Protein AF-0000000076769071 (afdb_homodimer)

Secondary structure (DSSP, 8-state):
-TTTTS-TT-SSSS---TT-EEES-TTTEEEEEES--S-TT---EEEEEE--SSPPTT-EEEEE-TTT-EEE-TT-EEEEEEEEEESS-EEEEEEEE-TTS-SEEEEEEEEES--SS-EEEEEEEEPSS-EEEEEEEEEE-S-EEEEEEEEEEEES--BTTTTB-HHHHHHHHHH--SEEEES-TTTTT-SSGGGS--GGGGSS-GGG---EEETTTTEEE---S-HHHHHHHHHHHT-EEEEEE--SB-SS-B--GGG-HHHHHHHHHHHHHHHS-TTSHHHHHHHHTT--SPP---EEEE-SS--STT-TTHHHHHHHHHHHHHHH-TTSEEEESS--SSS--SS--SEEEEEEEE-HHHHHHGGGTTTTS-SSSSEEEEEEEEE-STTT-TT--HHHHHHHHHHHHHHHHTTTTEEEEEES--EEETT--SSS--SEEE-SS-EEE-HHHHHHHTTTT-TTPEEE-EEEE-TTGGGEEEEEEEEEETTEEEEEEEEEE-SSS----EEEE---SS---GGG---------/-TTTTS-TT-SSSS---TT-EEES-TTTEEEEEES--S-TT---EEEEEE--SSPPTT-EEEEE-BTTBEEE-TT-EEEEEEEEEESS-EEEEEEEEETTS-SEEEEEEEEES--SS-EEEEEEEEPSS-EEEEEEEEEE-S-EEEEEEEEEEEES--BTTTTB-HHHHHHHHHH--SEEEES-TTTTT-SSGGGS--GGGGSS-GGG---EEETTTTEEE---S-HHHHHHHHHHHT-EEEEEE--SB-SS-B--GGG-HHHHHHHHHHHHHHHS-TTSHHHHHHHHTT--SPP---EEEE-SS--STT-TTHHHHHHHHHHHHHHH-TTSEEEESS--SSS--SS--SEEEEEEEE-HHHHHHGGGTTTTS-SSSSEEEEEEEEE-STTT-TT--HHHHHHHHHHHHHHHHTTTTEEEEEES--EEETT--SSS--SEEE-SS-EEE-HHHHHHHTTTT-TT-EEE-EEEE-TTGGGEEEEEEEEEETTEEEEEEEEEE-SSS----EEEE---SS---GGG---------

Radius of gyration: 34.16 Å; Cα contacts (8 Å, |Δi|>4): 2370; chains: 2; bounding box: 76×111×87 Å

Solvent-accessible surface area (backbone atoms only — not comparable to full-atom values): 57143 Å² total; per-residue (Å²): 86,54,66,34,46,53,49,76,26,33,93,56,64,64,40,50,59,75,71,44,42,72,41,69,49,81,77,37,37,50,59,41,38,37,82,68,37,91,31,92,55,34,35,32,18,39,36,39,34,38,61,25,80,80,46,57,89,84,30,34,39,36,35,34,41,37,72,84,15,34,53,41,46,52,78,40,45,30,41,36,36,32,33,35,27,21,87,50,65,44,58,38,34,42,31,35,19,32,73,84,63,73,53,77,28,26,65,49,76,46,71,46,73,81,24,76,51,80,36,82,44,79,48,73,35,58,24,73,42,64,34,56,36,16,24,44,34,45,24,30,54,63,61,47,48,40,37,41,32,48,43,43,60,44,64,67,83,26,44,95,66,71,75,41,61,45,71,63,50,50,56,48,54,66,38,49,46,68,55,40,74,29,85,37,63,59,57,27,22,11,43,42,54,62,33,28,57,54,59,78,52,26,45,77,60,72,72,52,26,51,39,49,51,33,62,70,79,68,45,72,40,63,39,78,79,19,54,60,52,49,50,50,46,16,54,75,60,67,18,39,36,29,44,38,43,55,57,55,45,24,77,71,41,64,47,55,62,93,60,38,63,47,56,45,51,49,53,51,45,54,48,30,29,39,56,29,51,46,81,37,81,40,6,31,54,35,26,72,74,72,43,51,67,58,50,76,71,46,36,37,29,59,32,56,81,44,66,47,89,90,35,78,49,38,67,61,35,47,52,54,43,50,53,53,45,45,70,76,38,69,80,46,39,42,27,36,39,44,64,45,68,87,45,79,64,97,61,90,50,54,24,21,28,38,76,47,66,31,42,33,71,57,35,34,65,43,23,56,67,60,76,77,38,74,91,68,78,55,31,35,26,34,65,29,38,40,47,48,38,94,87,56,16,69,79,48,32,63,63,26,22,44,15,50,49,26,26,48,41,27,42,54,76,36,45,92,42,41,72,45,73,38,72,47,48,52,73,32,43,71,90,59,72,87,62,62,36,32,26,30,41,30,59,46,75,52,70,51,67,24,41,49,34,57,49,49,47,77,50,41,62,54,77,90,34,44,78,34,61,62,49,81,64,54,99,55,53,89,36,47,39,66,42,33,34,37,34,75,60,87,94,43,77,45,80,47,75,48,77,36,73,70,48,94,67,90,75,87,78,59,77,49,78,46,87,68,91,64,86,83,77,66,92,78,66,82,85,86,84,91,82,80,135,86,55,65,33,44,53,48,75,25,33,94,55,64,62,38,50,57,75,71,43,43,73,40,70,48,82,77,37,36,50,61,41,40,35,81,67,37,92,31,92,55,34,35,32,18,39,35,38,35,39,61,23,82,79,46,59,88,83,30,34,39,36,34,34,41,37,72,84,14,34,54,41,47,52,77,42,46,31,40,35,36,31,33,36,28,21,89,50,64,45,58,38,35,42,31,33,18,33,73,85,63,73,54,76,28,25,65,48,75,46,71,47,72,82,24,75,52,79,38,83,45,78,48,75,35,59,24,72,41,66,34,57,37,15,24,44,34,45,25,31,54,62,61,47,49,41,36,41,34,47,42,41,59,43,64,67,81,25,43,97,66,72,75,40,61,46,72,62,50,49,57,48,54,65,37,50,46,67,52,39,73,30,87,38,63,60,58,27,22,11,43,43,55,62,34,27,56,53,59,78,52,26,46,77,62,72,71,52,27,51,39,49,50,35,62,69,78,68,47,71,39,62,38,78,79,20,54,60,53,51,51,48,47,16,56,75,59,68,19,41,34,30,44,38,43,54,57,54,45,26,78,71,42,64,48,54,63,92,59,38,63,48,54,45,52,50,51,52,45,54,48,31,30,40,56,29,51,46,82,38,83,40,6,30,52,35,27,72,74,71,42,52,66,58,49,75,70,48,37,36,29,59,32,55,82,45,65,49,88,92,36,77,49,40,67,59,35,46,52,55,42,50,54,53,44,43,70,76,39,68,82,47,39,43,29,36,38,42,65,44,69,88,44,80,65,95,62,90,51,54,24,20,30,38,76,49,65,31,42,33,71,57,36,35,66,45,24,56,66,62,76,78,38,73,89,67,78,55,30,36,26,35,64,30,37,39,48,48,38,93,86,58,15,69,78,48,32,62,64,28,22,42,15,50,48,27,26,50,40,28,42,55,76,35,44,92,40,41,73,45,73,37,73,48,47,52,73,32,44,72,90,58,71,87,62,61,36,32,26,30,40,29,59,44,76,52,70,50,67,26,43,48,33,58,47,49,47,77,50,42,62,54,79,90,34,45,77,34,61,63,48,81,65,54,99,55,53,90,36,46,40,65,42,32,36,37,35,73,58,86,94,41,77,45,81,48,76,46,78,36,75,70,47,94,66,89,76,85,75,60,77,50,76,48,88,68,91,64,85,82,76,67,90,77,65,83,85,86,84,89,82,82,136

InterPro domains:
  IPR010720 Alpha-L-arabinofuranosidase, C-terminal [PF06964] (384-516)
  IPR010720 Alpha-L-arabinofuranosidase, C-terminal [SM00813] (383-533)
  IPR017853 Glycoside hydrolase superfamily [SSF51445] (134-474)
  IPR051563 Glycosyl Hydrolase Family 51 [PTHR31776] (3-533)
  IPR055235 Alpha-L-arabinofuranosidase 1, catalytic domain [PF22848] (172-372)

Structure (mmCIF, N/CA/C/O backbone):
data_AF-0000000076769071-model_v1
#
loop_
_entity.id
_entity.type
_entity.pdbx_description
1 polymer 'non-reducing end alpha-L-arabinofuranosidase'
#
loop_
_atom_site.group_PDB
_atom_site.id
_atom_site.type_symbol
_atom_site.label_atom_id
_atom_site.label_alt_id
_atom_site.label_comp_id
_atom_site.label_asym_id
_atom_site.label_entity_id
_atom_site.label_seq_id
_atom_site.pdbx_PDB_ins_code
_atom_site.Cartn_x
_atom_site.Cartn_y
_atom_site.Cartn_z
_atom_site.occupancy
_atom_site.B_iso_or_equiv
_atom_site.auth_seq_id
_atom_site.auth_comp_id
_atom_site.auth_asym_id
_atom_site.auth_atom_id
_atom_site.pdbx_PDB_model_num
ATOM 1 N N . ILE A 1 1 ? 16.625 11.602 10.438 1 96.75 1 ILE A N 1
ATOM 2 C CA . ILE A 1 1 ? 16.906 10.297 9.852 1 96.75 1 ILE A CA 1
ATOM 3 C C . ILE A 1 1 ? 15.727 9.836 9.016 1 96.75 1 ILE A C 1
ATOM 5 O O . ILE A 1 1 ? 14.578 9.891 9.461 1 96.75 1 ILE A O 1
ATOM 9 N N . LYS A 1 2 ? 16.047 9.523 7.77 1 96.06 2 LYS A N 1
ATOM 10 C CA . LYS A 1 2 ? 15.016 8.93 6.926 1 96.06 2 LYS A CA 1
ATOM 11 C C . LYS A 1 2 ? 14.906 7.426 7.172 1 96.06 2 LYS A C 1
ATOM 13 O O . LYS A 1 2 ? 15.891 6.695 7.051 1 96.06 2 LYS A O 1
ATOM 18 N N . GLU A 1 3 ? 13.688 6.965 7.613 1 94.31 3 GLU A N 1
ATOM 19 C CA . GLU A 1 3 ? 13.414 5.555 7.863 1 94.31 3 GLU A CA 1
ATOM 20 C C . GLU A 1 3 ? 14.117 5.07 9.125 1 94.31 3 GLU A C 1
ATOM 22 O O . GLU A 1 3 ? 14.859 4.086 9.086 1 94.31 3 GLU A O 1
ATOM 27 N N . TYR A 1 4 ? 13.734 5.695 10.188 1 95.62 4 TYR A N 1
ATOM 28 C CA . TYR A 1 4 ? 14.438 5.457 11.445 1 95.62 4 TYR A CA 1
ATOM 29 C C . TYR A 1 4 ? 14.07 4.094 12.023 1 95.62 4 TYR A C 1
ATOM 31 O O . TYR A 1 4 ? 14.773 3.572 12.891 1 95.62 4 TYR A O 1
ATOM 39 N N . SER A 1 5 ? 12.961 3.471 11.617 1 96.12 5 SER A N 1
ATOM 40 C CA . SER A 1 5 ? 12.453 2.256 12.25 1 96.12 5 SER A CA 1
ATOM 41 C C . SER A 1 5 ? 12.617 1.048 11.328 1 96.12 5 SER A C 1
ATOM 43 O O . SER A 1 5 ? 12.273 -0.075 11.711 1 96.12 5 SER A O 1
ATOM 45 N N . PHE A 1 6 ? 13.031 1.209 10.078 1 96.94 6 PHE A N 1
ATOM 46 C CA . PHE A 1 6 ? 13.305 0.168 9.094 1 96.94 6 PHE A CA 1
ATOM 47 C C . PHE A 1 6 ? 12.016 -0.482 8.617 1 96.94 6 PHE A C 1
ATOM 49 O O . PHE A 1 6 ? 12.023 -1.616 8.133 1 96.94 6 PHE A O 1
ATOM 56 N N . GLU A 1 7 ? 10.883 0.251 8.766 1 96.31 7 GLU A N 1
ATOM 57 C CA . GLU A 1 7 ? 9.57 -0.301 8.43 1 96.31 7 GLU A CA 1
ATOM 58 C C . GLU A 1 7 ? 9.203 -0.006 6.98 1 96.31 7 GLU A C 1
ATOM 60 O O . GLU A 1 7 ? 8.281 -0.612 6.434 1 96.31 7 GLU A O 1
ATOM 65 N N . ALA A 1 8 ? 9.883 0.838 6.254 1 95.5 8 ALA A N 1
ATOM 66 C CA . ALA A 1 8 ? 9.484 1.334 4.941 1 95.5 8 ALA A CA 1
ATOM 67 C C . ALA A 1 8 ? 9.484 0.21 3.908 1 95.5 8 ALA A C 1
ATOM 69 O O . ALA A 1 8 ? 8.68 0.217 2.975 1 95.5 8 ALA A O 1
ATOM 70 N N . GLY A 1 9 ? 10.383 -0.725 4.117 1 95.38 9 GLY A N 1
ATOM 71 C CA . GLY A 1 9 ? 10.469 -1.838 3.186 1 95.38 9 GLY A CA 1
ATOM 72 C C . GLY A 1 9 ? 9.32 -2.826 3.33 1 95.38 9 GLY A C 1
ATOM 73 O O . GLY A 1 9 ? 9.188 -3.748 2.523 1 95.38 9 GLY A O 1
ATOM 74 N N . GLY A 1 10 ? 8.492 -2.65 4.375 1 92 10 GLY A N 1
ATOM 75 C CA . GLY A 1 10 ? 7.371 -3.549 4.605 1 92 10 GLY A CA 1
ATOM 76 C C . GLY A 1 10 ? 7.617 -4.535 5.73 1 92 10 GLY A C 1
ATOM 77 O O . GLY A 1 10 ? 8.727 -4.602 6.273 1 92 10 GLY A O 1
ATOM 78 N N . PRO A 1 11 ? 6.574 -5.266 5.992 1 89.44 11 PRO A N 1
ATOM 79 C CA . PRO A 1 11 ? 6.664 -6.156 7.152 1 89.44 11 PRO A CA 1
ATOM 80 C C . PRO A 1 11 ? 7.379 -7.465 6.836 1 89.44 11 PRO A C 1
ATOM 82 O O . PRO A 1 11 ? 7.703 -8.234 7.746 1 89.44 11 PRO A O 1
ATOM 85 N N . TYR A 1 12 ? 7.664 -7.719 5.605 1 92.19 12 TYR A N 1
ATOM 86 C CA . TYR A 1 12 ? 8.305 -8.969 5.211 1 92.19 12 TYR A CA 1
ATOM 87 C C . TYR A 1 12 ? 9.82 -8.805 5.133 1 92.19 12 TYR A C 1
ATOM 89 O O . TYR A 1 12 ? 10.312 -7.812 4.594 1 92.19 12 TYR A O 1
ATOM 97 N N . THR A 1 13 ? 10.539 -9.727 5.762 1 95.88 13 THR A N 1
ATOM 98 C CA . THR A 1 13 ? 11.992 -9.656 5.789 1 95.88 13 THR A CA 1
ATOM 99 C C . THR A 1 13 ? 12.609 -10.852 5.066 1 95.88 13 THR A C 1
ATOM 101 O O . THR A 1 13 ? 12.047 -11.945 5.082 1 95.88 13 THR A O 1
ATOM 104 N N . PRO A 1 14 ? 13.672 -10.695 4.355 1 97.38 14 PRO A N 1
ATOM 105 C CA . PRO A 1 14 ? 14.406 -9.43 4.227 1 97.38 14 PRO A CA 1
ATOM 106 C C . PRO A 1 14 ? 13.656 -8.391 3.396 1 97.38 14 PRO A C 1
ATOM 108 O O . PRO A 1 14 ? 12.867 -8.75 2.518 1 97.38 14 PRO A O 1
ATOM 111 N N . SER A 1 15 ? 13.906 -7.156 3.703 1 97.44 15 SER A N 1
ATOM 112 C CA . SER A 1 15 ? 13.273 -6.055 2.986 1 97.44 15 SER A CA 1
ATOM 113 C C . SER A 1 15 ? 14.297 -5.02 2.539 1 97.44 15 SER A C 1
ATOM 115 O O . SER A 1 15 ? 15.469 -5.094 2.926 1 97.44 15 SER A O 1
ATOM 117 N N . ASN A 1 16 ? 13.859 -4.211 1.641 1 97.31 16 ASN A N 1
ATOM 118 C CA . ASN A 1 16 ? 14.703 -3.115 1.178 1 97.31 16 ASN A CA 1
ATOM 119 C C . ASN A 1 16 ? 15.086 -2.18 2.32 1 97.31 16 ASN A C 1
ATOM 121 O O . ASN A 1 16 ? 14.242 -1.829 3.148 1 97.31 16 ASN A O 1
ATOM 125 N N . ILE A 1 17 ? 16.344 -1.796 2.387 1 97.62 17 ILE A N 1
ATOM 126 C CA . ILE A 1 17 ? 16.812 -0.988 3.512 1 97.62 17 ILE A CA 1
ATOM 127 C C . ILE A 1 17 ? 17.016 0.457 3.061 1 97.62 17 ILE A C 1
ATOM 129 O O . ILE A 1 17 ? 17.375 1.321 3.865 1 97.62 17 ILE A O 1
ATOM 133 N N . ASP A 1 18 ? 16.688 0.726 1.813 1 96 18 ASP A N 1
ATOM 134 C CA . ASP A 1 18 ? 16.781 2.098 1.322 1 96 18 ASP A CA 1
ATOM 135 C C . ASP A 1 18 ? 16.047 3.062 2.244 1 96 18 ASP A C 1
ATOM 137 O O . ASP A 1 18 ? 14.938 2.762 2.711 1 96 18 ASP A O 1
ATOM 141 N N . PRO A 1 19 ? 16.734 4.219 2.529 1 96.44 19 PRO A N 1
ATOM 142 C CA . PRO A 1 19 ? 17.953 4.797 1.962 1 96.44 19 PRO A CA 1
ATOM 143 C C . PRO A 1 19 ? 19.203 4.375 2.719 1 96.44 19 PRO A C 1
ATOM 145 O O . PRO A 1 19 ? 20.297 4.852 2.412 1 96.44 19 PRO A O 1
ATOM 148 N N . TRP A 1 20 ? 19.047 3.555 3.799 1 98.19 20 TRP A N 1
ATOM 149 C CA . TRP A 1 20 ? 20.25 3.01 4.418 1 98.19 20 TRP A CA 1
ATOM 150 C C . TRP A 1 20 ? 21.109 2.283 3.387 1 98.19 20 TRP A C 1
ATOM 152 O O . TRP A 1 20 ? 20.578 1.644 2.471 1 98.19 20 TRP A O 1
ATOM 162 N N . SER A 1 21 ? 22.391 2.412 3.557 1 97.94 21 SER A N 1
ATOM 163 C CA . SER A 1 21 ? 23.359 1.761 2.676 1 97.94 21 SER A CA 1
ATOM 164 C C . SER A 1 21 ? 24.469 1.079 3.477 1 97.94 21 SER A C 1
ATOM 166 O O . SER A 1 21 ? 24.688 1.403 4.645 1 97.94 21 SER A O 1
ATOM 168 N N . ILE A 1 22 ? 25.125 0.194 2.85 1 98.5 22 ILE A N 1
ATOM 169 C CA . ILE A 1 22 ? 26.109 -0.628 3.529 1 98.5 22 ILE A CA 1
ATOM 170 C C . ILE A 1 22 ? 27.5 -0.028 3.328 1 98.5 22 ILE A C 1
ATOM 172 O O . ILE A 1 22 ? 27.844 0.409 2.227 1 98.5 22 ILE A O 1
ATOM 176 N N . ILE A 1 23 ? 28.188 0.095 4.371 1 97.94 23 ILE A N 1
ATOM 177 C CA . ILE A 1 23 ? 29.625 0.356 4.344 1 97.94 23 ILE A CA 1
ATOM 178 C C . ILE A 1 23 ? 30.391 -0.959 4.465 1 97.94 23 ILE A C 1
ATOM 180 O O . ILE A 1 23 ? 30.391 -1.587 5.527 1 97.94 23 ILE A O 1
ATOM 184 N N . GLY A 1 24 ? 31.031 -1.358 3.461 1 97.44 24 GLY A N 1
ATOM 185 C CA . GLY A 1 24 ? 31.703 -2.652 3.387 1 97.44 24 GLY A CA 1
ATOM 186 C C . GLY A 1 24 ? 31.203 -3.508 2.236 1 97.44 24 GLY A C 1
ATOM 187 O O . GLY A 1 24 ? 30.328 -3.086 1.472 1 97.44 24 GLY A O 1
ATOM 188 N N . ASP A 1 25 ? 31.812 -4.652 2.064 1 95.44 25 ASP A N 1
ATOM 189 C CA . ASP A 1 25 ? 31.406 -5.578 1.013 1 95.44 25 ASP A CA 1
ATOM 190 C C . ASP A 1 25 ? 30.906 -6.895 1.603 1 95.44 25 ASP A C 1
ATOM 192 O O . ASP A 1 25 ? 30.828 -7.043 2.824 1 95.44 25 ASP A O 1
ATOM 196 N N . GLU A 1 26 ? 30.609 -7.777 0.756 1 93.81 26 GLU A N 1
ATOM 197 C CA . GLU A 1 26 ? 29.953 -9.008 1.176 1 93.81 26 GLU A CA 1
ATOM 198 C C . GLU A 1 26 ? 30.891 -9.898 1.984 1 93.81 26 GLU A C 1
ATOM 200 O O . GLU A 1 26 ? 30.438 -10.781 2.715 1 93.81 26 GLU A O 1
ATOM 205 N N . SER A 1 27 ? 32.188 -9.719 1.859 1 95.38 27 SER A N 1
ATOM 206 C CA . SER A 1 27 ? 33.156 -10.516 2.611 1 95.38 27 SER A CA 1
ATOM 207 C C . SER A 1 27 ? 33.344 -9.961 4.016 1 95.38 27 SER A C 1
ATOM 209 O O . SER A 1 27 ? 33.875 -10.648 4.895 1 95.38 27 SER A O 1
ATOM 211 N N . SER A 1 28 ? 32.875 -8.742 4.254 1 97.94 28 SER A N 1
ATOM 212 C CA . SER A 1 28 ? 33.188 -8.086 5.52 1 97.94 28 SER A CA 1
ATOM 213 C C . SER A 1 28 ? 31.953 -7.922 6.387 1 97.94 28 SER A C 1
ATOM 215 O O . SER A 1 28 ? 32.062 -7.848 7.613 1 97.94 28 SER A O 1
ATOM 217 N N . ILE A 1 29 ? 30.781 -7.852 5.762 1 98.31 29 ILE A N 1
ATOM 218 C CA . ILE A 1 29 ? 29.594 -7.566 6.543 1 98.31 29 ILE A CA 1
ATOM 219 C C . ILE A 1 29 ? 28.359 -8.117 5.824 1 98.31 29 ILE A C 1
ATOM 221 O O . ILE A 1 29 ? 28.281 -8.078 4.594 1 98.31 29 ILE A O 1
ATOM 225 N N . TYR A 1 30 ? 27.438 -8.672 6.578 1 98.44 30 TYR A N 1
ATOM 226 C CA . TYR A 1 30 ? 26.125 -9.141 6.121 1 98.44 30 TYR A CA 1
ATOM 227 C C . TYR A 1 30 ? 25 -8.375 6.809 1 98.44 30 TYR A C 1
ATOM 229 O O . TYR A 1 30 ? 24.891 -8.414 8.039 1 98.44 30 TYR A O 1
ATOM 237 N N . VAL A 1 31 ? 24.234 -7.602 6.027 1 98.62 31 VAL A N 1
ATOM 238 C CA . VAL A 1 31 ? 23.188 -6.73 6.566 1 98.62 31 VAL A CA 1
ATOM 239 C C . VAL A 1 31 ? 21.828 -7.191 6.078 1 98.62 31 VAL A C 1
ATOM 241 O O . VAL A 1 31 ? 21.641 -7.43 4.883 1 98.62 31 VAL A O 1
ATOM 244 N N . LYS A 1 32 ? 20.859 -7.363 6.957 1 98.38 32 LYS A N 1
ATOM 245 C CA . LYS A 1 32 ? 19.5 -7.715 6.574 1 98.38 32 LYS A CA 1
ATOM 246 C C . LYS A 1 32 ? 18.484 -7.164 7.582 1 98.38 32 LYS A C 1
ATOM 248 O O . LYS A 1 32 ? 18.844 -6.793 8.695 1 98.38 32 LYS A O 1
ATOM 253 N N . THR A 1 33 ? 17.25 -7.012 7.203 1 98.38 33 THR A N 1
ATOM 254 C CA . THR A 1 33 ? 16.172 -6.746 8.141 1 98.38 33 THR A CA 1
ATOM 255 C C . THR A 1 33 ? 15.641 -8.047 8.742 1 98.38 33 THR A C 1
ATOM 257 O O . THR A 1 33 ? 15.734 -9.109 8.117 1 98.38 33 THR A O 1
ATOM 260 N N . GLU A 1 34 ? 15.164 -7.953 9.938 1 97.19 34 GLU A N 1
ATOM 261 C CA . GLU A 1 34 ? 14.531 -9.055 10.664 1 97.19 34 GLU A CA 1
ATOM 262 C C . GLU A 1 34 ? 13.375 -8.555 11.523 1 97.19 34 GLU A C 1
ATOM 264 O O . GLU A 1 34 ? 13.383 -7.41 11.977 1 97.19 34 GLU A O 1
ATOM 269 N N . ARG A 1 35 ? 12.383 -9.398 11.719 1 95.06 35 ARG A N 1
ATOM 270 C CA . ARG A 1 35 ? 11.328 -9.102 12.688 1 95.06 35 ARG A CA 1
ATOM 271 C C . ARG A 1 35 ? 11.805 -9.375 14.109 1 95.06 35 ARG A C 1
ATOM 273 O O . ARG A 1 35 ? 11.344 -10.336 14.742 1 95.06 35 ARG A O 1
ATOM 280 N N . ALA A 1 36 ? 12.602 -8.516 14.586 1 96.19 36 ALA A N 1
ATOM 281 C CA . ALA A 1 36 ? 13.273 -8.805 15.852 1 96.19 36 ALA A CA 1
ATOM 282 C C . ALA A 1 36 ? 13.164 -7.625 16.812 1 96.19 36 ALA A C 1
ATOM 284 O O . ALA A 1 36 ? 13.695 -7.672 17.922 1 96.19 36 ALA A O 1
ATOM 285 N N . SER A 1 37 ? 12.461 -6.594 16.391 1 96.5 37 SER A N 1
ATOM 286 C CA . SER A 1 37 ? 12.344 -5.414 17.25 1 96.5 37 SER A CA 1
ATOM 287 C C . SER A 1 37 ? 11.617 -5.746 18.547 1 96.5 37 SER A C 1
ATOM 289 O O . SER A 1 37 ? 10.828 -6.688 18.609 1 96.5 37 SER A O 1
ATOM 291 N N . CYS A 1 38 ? 11.875 -5.035 19.578 1 95.88 38 CYS A N 1
ATOM 292 C CA . CYS A 1 38 ? 11.188 -5.215 20.844 1 95.88 38 CYS A CA 1
ATOM 293 C C . CYS A 1 38 ? 9.875 -4.438 20.875 1 95.88 38 CYS A C 1
ATOM 295 O O . CYS A 1 38 ? 9.109 -4.527 21.828 1 95.88 38 CYS A O 1
ATOM 297 N N . PHE A 1 39 ? 9.602 -3.721 19.859 1 94.81 39 PHE A N 1
ATOM 298 C CA . PHE A 1 39 ? 8.375 -2.934 19.797 1 94.81 39 PHE A CA 1
ATOM 299 C C . PHE A 1 39 ? 7.305 -3.672 19 1 94.81 39 PHE A C 1
ATOM 301 O O . PHE A 1 39 ? 7.5 -3.977 17.812 1 94.81 39 PHE A O 1
ATOM 308 N N . SER A 1 40 ? 6.133 -3.891 19.469 1 89.19 40 SER A N 1
ATOM 309 C CA . SER A 1 40 ? 5.121 -4.785 18.922 1 89.19 40 SER A CA 1
ATOM 310 C C . SER A 1 40 ? 4.449 -4.168 17.703 1 89.19 40 SER A C 1
ATOM 312 O O . SER A 1 40 ? 3.865 -4.879 16.875 1 89.19 40 SER A O 1
ATOM 314 N N . ARG A 1 41 ? 4.523 -2.887 17.531 1 90.19 41 ARG A N 1
ATOM 315 C CA . ARG A 1 41 ? 3.865 -2.252 16.406 1 90.19 41 ARG A CA 1
ATOM 316 C C . ARG A 1 41 ? 4.879 -1.857 15.328 1 90.19 41 ARG A C 1
ATOM 318 O O . ARG A 1 41 ? 4.516 -1.278 14.305 1 90.19 41 ARG A O 1
ATOM 325 N N . ASN A 1 42 ? 6.137 -2.064 15.57 1 92.06 42 ASN A N 1
ATOM 326 C CA . ASN A 1 42 ? 7.277 -1.84 14.688 1 92.06 42 ASN A CA 1
ATOM 327 C C . ASN A 1 42 ? 8.297 -2.969 14.789 1 92.06 42 ASN A C 1
ATOM 329 O O . ASN A 1 42 ? 9.383 -2.781 15.336 1 92.06 42 ASN A O 1
ATOM 333 N N . MET A 1 43 ? 8.016 -4 14.164 1 93.75 43 MET A N 1
ATOM 334 C CA . MET A 1 43 ? 8.703 -5.23 14.555 1 93.75 43 MET A CA 1
ATOM 335 C C . MET A 1 43 ? 9.977 -5.418 13.734 1 93.75 43 MET A C 1
ATOM 337 O O . MET A 1 43 ? 10.773 -6.316 14.016 1 93.75 43 MET A O 1
ATOM 341 N N . VAL A 1 44 ? 10.219 -4.609 12.727 1 96.81 44 VAL A N 1
ATOM 342 C CA . VAL A 1 44 ? 11.391 -4.789 11.875 1 96.81 44 VAL A CA 1
ATOM 343 C C . VAL A 1 44 ? 12.594 -4.082 12.484 1 96.81 44 VAL A C 1
ATOM 345 O O . VAL A 1 44 ? 12.477 -2.969 12.992 1 96.81 44 VAL A O 1
ATOM 348 N N . ALA A 1 45 ? 13.68 -4.715 12.523 1 98.25 45 ALA A N 1
ATOM 349 C CA . ALA A 1 45 ? 14.977 -4.164 12.914 1 98.25 45 ALA A CA 1
ATOM 350 C C . ALA A 1 45 ? 16.062 -4.523 11.906 1 98.25 45 ALA A C 1
ATOM 352 O O . ALA A 1 45 ? 15.859 -5.402 11.062 1 98.25 45 ALA A O 1
ATOM 353 N N . LEU A 1 46 ? 17.109 -3.773 11.914 1 98.69 46 LEU A N 1
ATOM 354 C CA . LEU A 1 46 ? 18.266 -4.059 11.055 1 98.69 46 LEU A CA 1
ATOM 355 C C . LEU A 1 46 ? 19.281 -4.918 11.781 1 98.69 46 LEU A C 1
ATOM 357 O O . LEU A 1 46 ? 19.625 -4.645 12.938 1 98.69 46 LEU A O 1
ATOM 361 N N . ARG A 1 47 ? 19.75 -5.945 11.188 1 98.44 47 ARG A N 1
ATOM 362 C CA . ARG A 1 47 ? 20.766 -6.844 11.719 1 98.44 47 ARG A CA 1
ATOM 363 C C . ARG A 1 47 ? 22.062 -6.723 10.938 1 98.44 47 ARG A C 1
ATOM 365 O O . ARG A 1 47 ? 22.078 -6.887 9.711 1 98.44 47 ARG A O 1
ATOM 372 N N . MET A 1 48 ? 23.125 -6.477 11.578 1 98 48 MET A N 1
ATOM 373 C CA . MET A 1 48 ? 24.469 -6.488 11.008 1 98 48 MET A CA 1
ATOM 374 C C . MET A 1 48 ? 25.281 -7.664 11.555 1 98 48 MET A C 1
ATOM 376 O O . MET A 1 48 ? 25.359 -7.859 12.766 1 98 48 MET A O 1
ATOM 380 N N . GLU A 1 49 ? 25.766 -8.367 10.688 1 98.12 49 GLU A N 1
ATOM 381 C CA . GLU A 1 49 ? 26.734 -9.391 11.031 1 98.12 49 GLU A CA 1
ATOM 382 C C . GLU A 1 49 ? 28.125 -9.062 10.477 1 98.12 49 GLU A C 1
ATOM 384 O O . GLU A 1 49 ? 28.328 -9.094 9.258 1 98.12 49 GLU A O 1
ATOM 389 N N . ILE A 1 50 ? 29.031 -8.781 11.352 1 98.06 50 ILE A N 1
ATOM 390 C CA . ILE A 1 50 ? 30.391 -8.43 10.961 1 98.06 50 ILE A CA 1
ATOM 391 C C . ILE A 1 50 ? 31.203 -9.703 10.766 1 98.06 50 ILE A C 1
ATOM 393 O O . ILE A 1 50 ? 31.422 -10.469 11.711 1 98.06 50 ILE A O 1
ATOM 397 N N . LEU A 1 51 ? 31.75 -9.836 9.609 1 97.69 51 LEU A N 1
ATOM 398 C CA . LEU A 1 51 ? 32.375 -11.094 9.219 1 97.69 51 LEU A CA 1
ATOM 399 C C . LEU A 1 51 ? 33.906 -10.977 9.242 1 97.69 51 LEU A C 1
ATOM 401 O O . LEU A 1 51 ? 34.594 -11.977 9.422 1 97.69 51 LEU A O 1
ATOM 405 N N . CYS A 1 52 ? 34.438 -9.805 9.078 1 96.5 52 CYS A N 1
ATOM 406 C CA . CYS A 1 52 ? 35.875 -9.609 8.969 1 96.5 52 CYS A CA 1
ATOM 407 C C . CYS A 1 52 ? 36.531 -9.656 10.344 1 96.5 52 CYS A C 1
ATOM 409 O O . CYS A 1 52 ? 36.031 -9.094 11.305 1 96.5 52 CYS A O 1
ATOM 411 N N . ALA A 1 53 ? 37.625 -10.344 10.352 1 93.56 53 ALA A N 1
ATOM 412 C CA . ALA A 1 53 ? 38.469 -10.32 11.547 1 93.56 53 ALA A CA 1
ATOM 413 C C . ALA A 1 53 ? 39.312 -9.055 11.586 1 93.56 53 ALA A C 1
ATOM 415 O O . ALA A 1 53 ? 39.562 -8.492 12.656 1 93.56 53 ALA A O 1
ATOM 416 N N . LYS A 1 54 ? 39.875 -8.781 10.461 1 94.19 54 LYS A N 1
ATOM 417 C CA . LYS A 1 54 ? 40.594 -7.512 10.242 1 94.19 54 LYS A CA 1
ATOM 418 C C . LYS A 1 54 ? 39.812 -6.629 9.266 1 94.19 54 LYS A C 1
ATOM 420 O O . LYS A 1 54 ? 40.031 -6.691 8.055 1 94.19 54 LYS A O 1
ATOM 425 N N . CYS A 1 55 ? 38.938 -5.754 9.766 1 97.19 55 CYS A N 1
ATOM 426 C CA . CYS A 1 55 ? 38.062 -4.914 8.945 1 97.19 55 CYS A CA 1
ATOM 427 C C . CYS A 1 55 ? 38.875 -3.77 8.32 1 97.19 55 CYS A C 1
ATOM 429 O O . CYS A 1 55 ? 39.938 -3.408 8.805 1 97.19 55 CYS A O 1
ATOM 431 N N . PRO A 1 56 ? 38.375 -3.26 7.262 1 95.38 56 PRO A N 1
ATOM 432 C CA . PRO A 1 56 ? 39 -2.068 6.684 1 95.38 56 PRO A CA 1
ATOM 433 C C . PRO A 1 56 ? 39.094 -0.903 7.664 1 95.38 56 PRO A C 1
ATOM 435 O O . PRO A 1 56 ? 38.375 -0.89 8.672 1 95.38 56 PRO A O 1
ATOM 438 N N . ALA A 1 57 ? 39.938 0.083 7.215 1 92.19 57 ALA A N 1
ATOM 439 C CA . ALA A 1 57 ? 40.062 1.289 8.031 1 92.19 57 ALA A CA 1
ATOM 440 C C . ALA A 1 57 ? 38.719 2 8.164 1 92.19 57 ALA A C 1
ATOM 442 O O . ALA A 1 57 ? 38.031 2.203 7.164 1 92.19 57 ALA A O 1
ATOM 443 N N . GLY A 1 58 ? 38.344 2.361 9.32 1 92.81 58 GLY A N 1
ATOM 444 C CA . GLY A 1 58 ? 37.062 3.025 9.586 1 92.81 58 GLY A CA 1
ATOM 445 C C . GLY A 1 58 ? 35.969 2.062 9.961 1 92.81 58 GLY A C 1
ATOM 446 O O . GLY A 1 58 ? 34.906 2.482 10.43 1 92.81 58 GLY A O 1
ATOM 447 N N . GLY A 1 59 ? 36.219 0.771 9.742 1 96.75 59 GLY A N 1
ATOM 448 C CA . GLY A 1 59 ? 35.219 -0.245 10.094 1 96.75 59 GLY A CA 1
ATOM 449 C C . GLY A 1 59 ? 34.188 -0.473 9.008 1 96.75 59 GLY A C 1
ATOM 450 O O . GLY A 1 59 ? 34.312 0.062 7.906 1 96.75 59 GLY A O 1
ATOM 451 N N . VAL A 1 60 ? 33.25 -1.354 9.258 1 98.56 60 VAL A N 1
ATOM 452 C CA . VAL A 1 60 ? 32.125 -1.666 8.359 1 98.56 60 VAL A CA 1
ATOM 453 C C . VAL A 1 60 ? 30.812 -1.39 9.07 1 98.56 60 VAL A C 1
ATOM 455 O O . VAL A 1 60 ? 30.766 -1.295 10.297 1 98.56 60 VAL A O 1
ATOM 458 N N . GLY A 1 61 ? 29.781 -1.161 8.305 1 98.44 61 GLY A N 1
ATOM 459 C CA . GLY A 1 61 ? 28.484 -0.858 8.898 1 98.44 61 GLY A CA 1
ATOM 460 C C . GLY A 1 61 ? 27.484 -0.321 7.895 1 98.44 61 GLY A C 1
ATOM 461 O O . GLY A 1 61 ? 27.328 -0.887 6.809 1 98.44 61 GLY A O 1
ATOM 462 N N . ILE A 1 62 ? 26.734 0.693 8.297 1 98.69 62 ILE A N 1
ATOM 463 C CA . ILE A 1 62 ? 25.672 1.269 7.477 1 98.69 62 ILE A CA 1
ATOM 464 C C . ILE A 1 62 ? 25.688 2.791 7.605 1 98.69 62 ILE A C 1
ATOM 466 O O . ILE A 1 62 ? 26.297 3.334 8.531 1 98.69 62 ILE A O 1
ATOM 470 N N . TYR A 1 63 ? 25.078 3.479 6.707 1 98.38 63 TYR A N 1
ATOM 471 C CA . TYR A 1 63 ? 24.906 4.922 6.816 1 98.38 63 TYR A CA 1
ATOM 472 C C . TYR A 1 63 ? 23.547 5.359 6.277 1 98.38 63 TYR A C 1
ATOM 474 O O . TYR A 1 63 ? 22.922 4.633 5.508 1 98.38 63 TYR A O 1
ATOM 482 N N . ASN A 1 64 ? 23.078 6.434 6.703 1 98.5 64 ASN A N 1
ATOM 483 C CA . ASN A 1 64 ? 21.828 7.062 6.301 1 98.5 64 ASN A CA 1
ATOM 484 C C . ASN A 1 64 ? 22.047 8.508 5.848 1 98.5 64 ASN A C 1
ATOM 486 O O . ASN A 1 64 ? 22.578 9.32 6.602 1 98.5 64 ASN A O 1
ATOM 490 N N . PRO A 1 65 ? 21.656 8.828 4.664 1 97.69 65 PRO A N 1
ATOM 491 C CA . PRO A 1 65 ? 21.891 10.18 4.152 1 97.69 65 PRO A CA 1
ATOM 492 C C . PRO A 1 65 ? 20.812 11.172 4.613 1 97.69 65 PRO A C 1
ATOM 494 O O . PRO A 1 65 ? 20.875 12.352 4.266 1 97.69 65 PRO A O 1
ATOM 497 N N . GLY A 1 66 ? 19.844 10.656 5.375 1 96.62 66 GLY A N 1
ATOM 498 C CA . GLY A 1 66 ? 18.734 11.523 5.742 1 96.62 66 GLY A CA 1
ATOM 499 C C . GLY A 1 66 ? 17.859 11.906 4.562 1 96.62 66 GLY A C 1
ATOM 500 O O . GLY A 1 66 ? 17.609 11.086 3.676 1 96.62 66 GLY A O 1
ATOM 501 N N . PHE A 1 67 ? 17.266 13 4.59 1 95.88 67 PHE A N 1
ATOM 502 C CA . PHE A 1 67 ? 16.438 13.539 3.525 1 95.88 67 PHE A CA 1
ATOM 503 C C . PHE A 1 67 ? 17.266 14.406 2.578 1 95.88 67 PHE A C 1
ATOM 505 O O . PHE A 1 67 ? 17.172 15.633 2.615 1 95.88 67 PHE A O 1
ATOM 512 N N . TRP A 1 68 ? 18.094 13.68 1.759 1 96.25 68 TRP A N 1
ATOM 513 C CA . TRP A 1 68 ? 19.016 14.258 0.782 1 96.25 68 TRP A CA 1
ATOM 514 C C . TRP A 1 68 ? 20.062 15.125 1.467 1 96.25 68 TRP A C 1
ATOM 516 O O . TRP A 1 68 ? 20.359 16.234 1.01 1 96.25 68 TRP A O 1
ATOM 526 N N . GLY A 1 69 ? 20.422 14.633 2.611 1 97.06 69 GLY A N 1
ATOM 527 C CA . GLY A 1 69 ? 21.438 15.312 3.387 1 97.06 69 GLY A CA 1
ATOM 528 C C . GLY A 1 69 ? 20.922 15.867 4.699 1 97.06 69 GLY A C 1
ATOM 529 O O . GLY A 1 69 ? 19.734 16.203 4.816 1 97.06 69 GLY A O 1
ATOM 530 N N . MET A 1 70 ? 21.844 16 5.641 1 97.62 70 MET A N 1
ATOM 531 C CA . MET A 1 70 ? 21.594 16.625 6.938 1 97.62 70 MET A CA 1
ATOM 532 C C . MET A 1 70 ? 22.422 17.891 7.105 1 97.62 70 MET A C 1
ATOM 534 O O . MET A 1 70 ? 23.641 17.875 6.891 1 97.62 70 MET A O 1
ATOM 538 N N . ASN A 1 71 ? 21.781 18.922 7.422 1 97.81 71 ASN A N 1
ATOM 539 C CA . ASN A 1 71 ? 22.516 20.156 7.719 1 97.81 71 ASN A CA 1
ATOM 540 C C . ASN A 1 71 ? 23.172 20.094 9.094 1 97.81 71 ASN A C 1
ATOM 542 O O . ASN A 1 71 ? 22.484 20.266 10.109 1 97.81 71 ASN A O 1
ATOM 546 N N . ILE A 1 72 ? 24.453 19.891 9.133 1 98 72 ILE A N 1
ATOM 547 C CA . ILE A 1 72 ? 25.234 19.875 10.367 1 98 72 ILE A CA 1
ATOM 548 C C . ILE A 1 72 ? 26.109 21.125 10.453 1 98 72 ILE A C 1
ATOM 550 O O . ILE A 1 72 ? 26.844 21.438 9.523 1 98 72 ILE A O 1
ATOM 554 N N . GLU A 1 73 ? 26.016 21.828 11.578 1 97.88 73 GLU A N 1
ATOM 555 C CA . GLU A 1 73 ? 26.719 23.094 11.734 1 97.88 73 GLU A CA 1
ATOM 556 C C . GLU A 1 73 ? 27.75 23.031 12.852 1 97.88 73 GLU A C 1
ATOM 558 O O . GLU A 1 73 ? 27.484 22.453 13.906 1 97.88 73 GLU A O 1
ATOM 563 N N . GLU A 1 74 ? 28.875 23.734 12.578 1 98 74 GLU A N 1
ATOM 564 C CA . GLU A 1 74 ? 29.969 23.797 13.555 1 98 74 GLU A CA 1
ATOM 565 C C . GLU A 1 74 ? 29.484 24.375 14.883 1 98 74 GLU A C 1
ATOM 567 O O . GLU A 1 74 ? 28.812 25.406 14.898 1 98 74 GLU A O 1
ATOM 572 N N . GLY A 1 75 ? 29.781 23.656 15.93 1 98.06 75 GLY A N 1
ATOM 573 C CA . GLY A 1 75 ? 29.484 24.156 17.266 1 98.06 75 GLY A CA 1
ATOM 574 C C . GLY A 1 75 ? 28.109 23.766 17.766 1 98.06 75 GLY A C 1
ATOM 575 O O . GLY A 1 75 ? 27.781 24 18.922 1 98.06 75 GLY A O 1
ATOM 576 N N . LYS A 1 76 ? 27.312 23.188 16.938 1 98.06 76 LYS A N 1
ATOM 577 C CA . LYS A 1 76 ? 25.984 22.75 17.344 1 98.06 76 LYS A CA 1
ATOM 578 C C . LYS A 1 76 ? 26 21.281 17.766 1 98.06 76 LYS A C 1
ATOM 580 O O . LYS A 1 76 ? 26.891 20.531 17.391 1 98.06 76 LYS A O 1
ATOM 585 N N . SER A 1 77 ? 25.078 20.906 18.578 1 98.19 77 SER A N 1
ATOM 586 C CA . SER A 1 77 ? 24.953 19.547 19.094 1 98.19 77 SER A CA 1
ATOM 587 C C . SER A 1 77 ? 23.719 18.844 18.516 1 98.19 77 SER A C 1
ATOM 589 O O . SER A 1 77 ? 22.703 19.484 18.25 1 98.19 77 SER A O 1
ATOM 591 N N . TYR A 1 78 ? 23.812 17.609 18.391 1 98.31 78 TYR A N 1
ATOM 592 C CA . TYR A 1 78 ? 22.75 16.766 17.844 1 98.31 78 TYR A CA 1
ATOM 593 C C . TYR A 1 78 ? 22.516 15.555 18.734 1 98.31 78 TYR A C 1
ATOM 595 O O . TYR A 1 78 ? 23.453 14.875 19.141 1 98.31 78 TYR A O 1
ATOM 603 N N . ASN A 1 79 ? 21.312 15.359 19.078 1 98.12 79 ASN A N 1
ATOM 604 C CA . ASN A 1 79 ? 20.922 14.273 19.969 1 98.12 79 ASN A CA 1
ATOM 605 C C . ASN A 1 79 ? 20.656 12.984 19.203 1 98.12 79 ASN A C 1
ATOM 607 O O . ASN A 1 79 ? 19.719 12.914 18.406 1 98.12 79 ASN A O 1
ATOM 611 N N . LEU A 1 80 ? 21.438 11.969 19.438 1 98.06 80 LEU A N 1
ATOM 612 C CA . LEU A 1 80 ? 21.281 10.641 18.844 1 98.06 80 LEU A CA 1
ATOM 613 C C . LEU A 1 80 ? 20.578 9.695 19.812 1 98.06 80 LEU A C 1
ATOM 615 O O . LEU A 1 80 ? 20.969 9.594 20.984 1 98.06 80 LEU A O 1
ATOM 619 N N . VAL A 1 81 ? 19.562 9.102 19.375 1 97.5 81 VAL A N 1
ATOM 620 C CA . VAL A 1 81 ? 18.891 8.039 20.109 1 97.5 81 VAL A CA 1
ATOM 621 C C . VAL A 1 81 ? 18.781 6.797 19.219 1 97.5 81 VAL A C 1
ATOM 623 O O . VAL A 1 81 ? 18.484 6.906 18.031 1 97.5 81 VAL A O 1
ATOM 626 N N . MET A 1 82 ? 19.031 5.637 19.703 1 97.19 82 MET A N 1
ATOM 627 C CA . MET A 1 82 ? 18.812 4.383 18.984 1 97.19 82 MET A CA 1
ATOM 628 C C . MET A 1 82 ? 18.703 3.215 19.969 1 97.19 82 MET A C 1
ATOM 630 O O . MET A 1 82 ? 19.031 3.354 21.141 1 97.19 82 MET A O 1
ATOM 634 N N . TYR A 1 83 ? 18.203 2.166 19.516 1 97.5 83 TYR A N 1
ATOM 635 C CA . TYR A 1 83 ? 18.172 0.918 20.266 1 97.5 83 TYR A CA 1
ATOM 636 C C . TYR A 1 83 ? 19.078 -0.127 19.641 1 97.5 83 TYR A C 1
ATOM 638 O O . TYR A 1 83 ? 19.125 -0.272 18.422 1 97.5 83 TYR A O 1
ATOM 646 N N . ILE A 1 84 ? 19.844 -0.862 20.516 1 97.44 84 ILE A N 1
ATOM 647 C CA . ILE A 1 84 ? 20.734 -1.896 19.984 1 97.44 84 ILE A CA 1
ATOM 648 C C . ILE A 1 84 ? 20.609 -3.16 20.828 1 97.44 84 ILE A C 1
ATOM 650 O O . ILE A 1 84 ? 20.172 -3.104 21.984 1 97.44 84 ILE A O 1
ATOM 654 N N . ARG A 1 85 ? 20.875 -4.215 20.203 1 97.5 85 ARG A N 1
ATOM 655 C CA . ARG A 1 85 ? 21 -5.531 20.828 1 97.5 85 ARG A CA 1
ATOM 656 C C . ARG A 1 85 ? 22.156 -6.312 20.203 1 97.5 85 ARG A C 1
ATOM 658 O O . ARG A 1 85 ? 22.453 -6.172 19.016 1 97.5 85 ARG A O 1
ATOM 665 N N . SER A 1 86 ? 22.875 -7.02 21.016 1 95.94 86 SER A N 1
ATOM 666 C CA . SER A 1 86 ? 23.984 -7.844 20.531 1 95.94 86 SER A CA 1
ATOM 667 C C . SER A 1 86 ? 24.172 -9.086 21.391 1 95.94 86 SER A C 1
ATOM 669 O O . SER A 1 86 ? 23.828 -9.078 22.578 1 95.94 86 SER A O 1
ATOM 671 N N . LEU A 1 87 ? 24.641 -10.086 20.812 1 88.56 87 LEU A N 1
ATOM 672 C CA . LEU A 1 87 ? 24.938 -11.305 21.547 1 88.56 87 LEU A CA 1
ATOM 673 C C . LEU A 1 87 ? 26.234 -11.172 22.344 1 88.56 87 LEU A C 1
ATOM 675 O O . LEU A 1 87 ? 26.438 -11.875 23.328 1 88.56 87 LEU A O 1
ATOM 679 N N . GLU A 1 88 ? 27.094 -10.312 21.891 1 89.94 88 GLU A N 1
ATOM 680 C CA . GLU A 1 88 ? 28.391 -10.055 22.5 1 89.94 88 GLU A CA 1
ATOM 681 C C . GLU A 1 88 ? 28.562 -8.578 22.828 1 89.94 88 GLU A C 1
ATOM 683 O O . GLU A 1 88 ? 27.656 -7.777 22.625 1 89.94 88 GLU A O 1
ATOM 688 N N . SER A 1 89 ? 29.719 -8.273 23.453 1 91.69 89 SER A N 1
ATOM 689 C CA . SER A 1 89 ? 30.016 -6.863 23.719 1 91.69 89 SER A CA 1
ATOM 690 C C . SER A 1 89 ? 30.078 -6.066 22.406 1 91.69 89 SER A C 1
ATOM 692 O O . SER A 1 89 ? 30.438 -6.598 21.359 1 91.69 89 SER A O 1
ATOM 694 N N . VAL A 1 90 ? 29.656 -4.855 22.531 1 92.88 90 VAL A N 1
ATOM 695 C CA . VAL A 1 90 ? 29.562 -4.027 21.344 1 92.88 90 VAL A CA 1
ATOM 696 C C . VAL A 1 90 ? 30.531 -2.852 21.438 1 92.88 90 VAL A C 1
ATOM 698 O O . VAL A 1 90 ? 30.75 -2.307 22.531 1 92.88 90 VAL A O 1
ATOM 701 N N . GLU A 1 91 ? 31.172 -2.551 20.375 1 95.31 91 GLU A N 1
ATOM 702 C CA . GLU A 1 91 ? 31.875 -1.298 20.125 1 95.31 91 GLU A CA 1
ATOM 703 C C . GLU A 1 91 ? 31.438 -0.683 18.797 1 95.31 91 GLU A C 1
ATOM 705 O O . GLU A 1 91 ? 31.922 -1.08 17.734 1 95.31 91 GLU A O 1
ATOM 710 N N . LEU A 1 92 ? 30.562 0.228 18.828 1 96.94 92 LEU A N 1
ATOM 711 C CA . LEU A 1 92 ? 29.953 0.841 17.656 1 96.94 92 LEU A CA 1
ATOM 712 C C . LEU A 1 92 ? 30.234 2.34 17.625 1 96.94 92 LEU A C 1
ATOM 714 O O . LEU A 1 92 ? 30.047 3.035 18.625 1 96.94 92 LEU A O 1
ATOM 718 N N . THR A 1 93 ? 30.703 2.812 16.531 1 97.44 93 THR A N 1
ATOM 719 C CA . THR A 1 93 ? 30.953 4.238 16.359 1 97.44 93 THR A CA 1
ATOM 720 C C . THR A 1 93 ? 29.828 4.902 15.57 1 97.44 93 THR A C 1
ATOM 722 O O . THR A 1 93 ? 29.5 4.469 14.469 1 97.44 93 THR A O 1
ATOM 725 N N . ALA A 1 94 ? 29.234 5.895 16.156 1 97.94 94 ALA A N 1
ATOM 726 C CA . ALA A 1 94 ? 28.328 6.789 15.438 1 97.94 94 ALA A CA 1
ATOM 727 C C . ALA A 1 94 ? 29.047 8.055 14.977 1 97.94 94 ALA A C 1
ATOM 729 O O . ALA A 1 94 ? 29.609 8.781 15.797 1 97.94 94 ALA A O 1
ATOM 730 N N . SER A 1 95 ? 29.047 8.258 13.695 1 97.5 95 SER A N 1
ATOM 731 C CA . SER A 1 95 ? 29.75 9.414 13.18 1 97.5 95 SER A CA 1
ATOM 732 C C . SER A 1 95 ? 28.906 10.188 12.172 1 97.5 95 SER A C 1
ATOM 734 O O . SER A 1 95 ? 28.062 9.594 11.477 1 97.5 95 SER A O 1
ATOM 736 N N . LEU A 1 96 ? 29.047 11.469 12.18 1 98.25 96 LEU A N 1
ATOM 737 C CA . LEU A 1 96 ? 28.562 12.328 11.109 1 98.25 96 LEU A CA 1
ATOM 738 C C . LEU A 1 96 ? 29.672 12.672 10.133 1 98.25 96 LEU A C 1
ATOM 740 O O . LEU A 1 96 ? 30.766 13.07 10.539 1 98.25 96 LEU A O 1
ATOM 744 N N . THR A 1 97 ? 29.375 12.391 8.898 1 97.62 97 THR A N 1
ATOM 745 C CA . THR A 1 97 ? 30.297 12.758 7.828 1 97.62 97 THR A CA 1
ATOM 746 C C . THR A 1 97 ? 29.594 13.578 6.758 1 97.62 97 THR A C 1
ATOM 748 O O . THR A 1 97 ? 28.359 13.68 6.762 1 97.62 97 THR A O 1
ATOM 751 N N . CYS A 1 98 ? 30.406 14.242 5.922 1 96.31 98 CYS A N 1
ATOM 752 C CA . CYS A 1 98 ? 29.781 14.859 4.754 1 96.31 98 CYS A CA 1
ATOM 753 C C . CYS A 1 98 ? 29.25 13.805 3.793 1 96.31 98 CYS A C 1
ATOM 755 O O . CYS A 1 98 ? 29.406 12.609 4.039 1 96.31 98 CYS A O 1
ATOM 757 N N . SER A 1 99 ? 28.625 14.234 2.672 1 92.94 99 SER A N 1
ATOM 758 C CA . SER A 1 99 ? 27.859 13.344 1.812 1 92.94 99 SER A CA 1
ATOM 759 C C . SER A 1 99 ? 28.75 12.266 1.193 1 92.94 99 SER A C 1
ATOM 761 O O . SER A 1 99 ? 28.281 11.164 0.893 1 92.94 99 SER A O 1
ATOM 763 N N . ASP A 1 100 ? 30.031 12.508 1.069 1 90.12 100 ASP A N 1
ATOM 764 C CA . ASP A 1 100 ? 30.953 11.57 0.417 1 90.12 100 ASP A CA 1
ATOM 765 C C . ASP A 1 100 ? 31.547 10.594 1.428 1 90.12 100 ASP A C 1
ATOM 767 O O . ASP A 1 100 ? 32.281 9.672 1.052 1 90.12 100 ASP A O 1
ATOM 771 N N . GLY A 1 101 ? 31.312 10.836 2.738 1 89.12 101 GLY A N 1
ATOM 772 C CA . GLY A 1 101 ? 31.781 9.938 3.781 1 89.12 101 GLY A CA 1
ATOM 773 C C . GLY A 1 101 ? 33.219 10.188 4.184 1 89.12 101 GLY A C 1
ATOM 774 O O . GLY A 1 101 ? 33.781 9.422 4.961 1 89.12 101 GLY A O 1
ATOM 775 N N . LEU A 1 102 ? 33.844 11.156 3.768 1 86.94 102 LEU A N 1
ATOM 776 C CA . LEU A 1 102 ? 35.281 11.336 3.965 1 86.94 102 LEU A CA 1
ATOM 777 C C . LEU A 1 102 ? 35.531 12.227 5.168 1 86.94 102 LEU A C 1
ATOM 779 O O . LEU A 1 102 ? 36.344 11.867 6.043 1 86.94 102 LEU A O 1
ATOM 783 N N . GLN A 1 103 ? 34.969 13.32 5.273 1 87.56 103 GLN A N 1
ATOM 784 C CA . GLN A 1 103 ? 35.25 14.258 6.355 1 87.56 103 GLN A CA 1
ATOM 785 C C . GLN A 1 103 ? 34.406 13.938 7.59 1 87.56 103 GLN A C 1
ATOM 787 O O . GLN A 1 103 ? 33.156 14 7.543 1 87.56 103 GLN A O 1
ATOM 792 N N . ASN A 1 104 ? 35.094 13.633 8.68 1 91.69 104 ASN A N 1
ATOM 793 C CA . ASN A 1 104 ? 34.406 13.391 9.945 1 91.69 104 ASN A CA 1
ATOM 794 C C . ASN A 1 104 ? 34.062 14.703 10.641 1 91.69 104 ASN A C 1
ATOM 796 O O . ASN A 1 104 ? 34.938 15.523 10.914 1 91.69 104 ASN A O 1
ATOM 800 N N . ILE A 1 105 ? 32.906 14.875 10.906 1 96.19 105 ILE A N 1
ATOM 801 C CA . ILE A 1 105 ? 32.312 16.094 11.484 1 96.19 105 ILE A CA 1
ATOM 802 C C . ILE A 1 105 ? 32.156 15.906 12.992 1 96.19 105 ILE A C 1
ATOM 804 O O . ILE A 1 105 ? 32.375 16.844 13.766 1 96.19 105 ILE A O 1
ATOM 808 N N . ALA A 1 106 ? 31.656 14.805 13.391 1 97 106 ALA A N 1
ATOM 809 C CA . ALA A 1 106 ? 31.406 14.422 14.773 1 97 106 ALA A CA 1
ATOM 810 C C . ALA A 1 106 ? 31.391 12.906 14.938 1 97 106 ALA A C 1
ATOM 812 O O . ALA A 1 106 ? 31.031 12.188 14 1 97 106 ALA A O 1
ATOM 813 N N . ALA A 1 107 ? 31.781 12.453 16.109 1 96.19 107 ALA A N 1
ATOM 814 C CA . ALA A 1 107 ? 31.75 11.016 16.359 1 96.19 107 ALA A CA 1
ATOM 815 C C . ALA A 1 107 ? 31.609 10.719 17.844 1 96.19 107 ALA A C 1
ATOM 817 O O . ALA A 1 107 ? 32 11.531 18.688 1 96.19 107 ALA A O 1
ATOM 818 N N . ALA A 1 108 ? 31 9.711 18.125 1 95.25 108 ALA A N 1
ATOM 819 C CA . ALA A 1 108 ? 30.906 9.141 19.469 1 95.25 108 ALA A CA 1
ATOM 820 C C . ALA A 1 108 ? 31 7.617 19.422 1 95.25 108 ALA A C 1
ATOM 822 O O . ALA A 1 108 ? 30.5 6.984 18.484 1 95.25 108 ALA A O 1
ATOM 823 N N . VAL A 1 109 ? 31.578 7.016 20.422 1 95.12 109 VAL A N 1
ATOM 824 C CA . VAL A 1 109 ? 31.75 5.57 20.469 1 95.12 109 VAL A CA 1
ATOM 825 C C . VAL A 1 109 ? 30.844 4.973 21.547 1 95.12 109 VAL A C 1
ATOM 827 O O . VAL A 1 109 ? 30.797 5.457 22.672 1 95.12 109 VAL A O 1
ATOM 830 N N . ILE A 1 110 ? 30.141 4.02 21.188 1 92.44 110 ILE A N 1
ATOM 831 C CA . ILE A 1 110 ? 29.25 3.266 22.062 1 92.44 110 ILE A CA 1
ATOM 832 C C . ILE A 1 110 ? 29.922 1.942 22.438 1 92.44 110 ILE A C 1
ATOM 834 O O . ILE A 1 110 ? 30.156 1.089 21.578 1 92.44 110 ILE A O 1
ATOM 838 N N . VAL A 1 111 ? 30.219 1.874 23.672 1 91 111 VAL A N 1
ATOM 839 C CA . VAL A 1 111 ? 30.766 0.627 24.203 1 91 111 VAL A CA 1
ATOM 840 C C . VAL A 1 111 ? 29.844 0.066 25.281 1 91 111 VAL A C 1
ATOM 842 O O . VAL A 1 111 ? 29.406 0.791 26.188 1 91 111 VAL A O 1
ATOM 845 N N . ASP A 1 112 ? 29.438 -1.105 25.031 1 86.5 112 ASP A N 1
ATOM 846 C CA . ASP A 1 112 ? 28.562 -1.731 26.016 1 86.5 112 ASP A CA 1
ATOM 847 C C . ASP A 1 112 ? 28.797 -3.238 26.078 1 86.5 112 ASP A C 1
ATOM 849 O O . ASP A 1 112 ? 29.047 -3.879 25.062 1 86.5 112 ASP A O 1
ATOM 853 N N . THR A 1 113 ? 28.781 -3.752 27.25 1 82.88 113 THR A N 1
ATOM 854 C CA . THR A 1 113 ? 29.047 -5.172 27.453 1 82.88 113 THR A CA 1
ATOM 855 C C . THR A 1 113 ? 27.766 -5.934 27.75 1 82.88 113 THR A C 1
ATOM 857 O O . THR A 1 113 ? 27.766 -7.168 27.766 1 82.88 113 THR A O 1
ATOM 860 N N . ASN A 1 114 ? 26.75 -5.344 28.078 1 80.62 114 ASN A N 1
ATOM 861 C CA . ASN A 1 114 ? 25.5 -6 28.422 1 80.62 114 ASN A CA 1
ATOM 862 C C . ASN A 1 114 ? 24.359 -5.547 27.516 1 80.62 114 ASN A C 1
ATOM 864 O O . ASN A 1 114 ? 23.5 -4.773 27.938 1 80.62 114 ASN A O 1
ATOM 868 N N . VAL A 1 115 ? 24.297 -6.113 26.344 1 86.88 115 VAL A N 1
ATOM 869 C CA . VAL A 1 115 ? 23.25 -5.715 25.406 1 86.88 115 VAL A CA 1
ATOM 870 C C . VAL A 1 115 ? 22.578 -6.957 24.828 1 86.88 115 VAL A C 1
ATOM 872 O O . VAL A 1 115 ? 22.25 -7 23.641 1 86.88 115 VAL A O 1
ATOM 875 N N . SER A 1 116 ? 22.391 -7.961 25.656 1 86.44 116 SER A N 1
ATOM 876 C CA . SER A 1 116 ? 21.688 -9.156 25.219 1 86.44 116 SER A CA 1
ATOM 877 C C . SER A 1 116 ? 20.203 -8.883 25.031 1 86.44 116 SER A C 1
ATOM 879 O O . SER A 1 116 ? 19.531 -9.562 24.234 1 86.44 116 SER A O 1
ATOM 881 N N . ASP A 1 117 ? 19.766 -7.887 25.828 1 92.62 117 ASP A N 1
ATOM 882 C CA . ASP A 1 117 ? 18.438 -7.332 25.609 1 92.62 117 ASP A CA 1
ATOM 883 C C . ASP A 1 117 ? 18.516 -5.973 24.922 1 92.62 117 ASP A C 1
ATOM 885 O O . ASP A 1 117 ? 19.562 -5.328 24.922 1 92.62 117 ASP A O 1
ATOM 889 N N . TRP A 1 118 ? 17.516 -5.594 24.312 1 96.56 118 TRP A N 1
ATOM 890 C CA . TRP A 1 118 ? 17.484 -4.293 23.656 1 96.56 118 TRP A CA 1
ATOM 891 C C . TRP A 1 118 ? 17.812 -3.174 24.641 1 96.56 118 TRP A C 1
ATOM 893 O O . TRP A 1 118 ? 17.266 -3.133 25.734 1 96.56 118 TRP A O 1
ATOM 903 N N . ARG A 1 119 ? 18.688 -2.32 24.219 1 95.62 119 ARG A N 1
ATOM 904 C CA . ARG A 1 119 ? 19.109 -1.191 25.047 1 95.62 119 ARG A CA 1
ATOM 905 C C . ARG A 1 119 ? 18.953 0.124 24.281 1 95.62 119 ARG A C 1
ATOM 907 O O . ARG A 1 119 ? 19.344 0.22 23.125 1 95.62 119 ARG A O 1
ATOM 914 N N . LYS A 1 120 ? 18.438 1.035 25.031 1 96.56 120 LYS A N 1
ATOM 915 C CA . LYS A 1 120 ? 18.344 2.387 24.484 1 96.56 120 LYS A CA 1
ATOM 916 C C . LYS A 1 120 ? 19.672 3.125 24.625 1 96.56 120 LYS A C 1
ATOM 918 O O . LYS A 1 120 ? 20.234 3.199 25.719 1 96.56 120 LYS A O 1
ATOM 923 N N . ILE A 1 121 ? 20.188 3.672 23.547 1 95.88 121 ILE A N 1
ATOM 924 C CA . ILE A 1 121 ? 21.406 4.477 23.531 1 95.88 121 ILE A CA 1
ATOM 925 C C . ILE A 1 121 ? 21.047 5.941 23.297 1 95.88 121 ILE A C 1
ATOM 927 O O . ILE A 1 121 ? 20.281 6.262 22.391 1 95.88 121 ILE A O 1
ATOM 931 N N . GLN A 1 122 ? 21.547 6.797 24.156 1 96.5 122 GLN A N 1
ATOM 932 C CA . GLN A 1 122 ? 21.391 8.242 24 1 96.5 122 GLN A CA 1
ATOM 933 C C . GLN A 1 122 ? 22.75 8.945 24.062 1 96.5 122 GLN A C 1
ATOM 935 O O . GLN A 1 122 ? 23.516 8.734 25 1 96.5 122 GLN A O 1
ATOM 940 N N . MET A 1 123 ? 23.016 9.664 22.984 1 96.12 123 MET A N 1
ATOM 941 C CA . MET A 1 123 ? 24.281 10.406 22.922 1 96.12 123 MET A CA 1
ATOM 942 C C . MET A 1 123 ? 24.094 11.758 22.25 1 96.12 123 MET A C 1
ATOM 944 O O . MET A 1 123 ? 23.109 11.953 21.516 1 96.12 123 MET A O 1
ATOM 948 N N . GLN A 1 124 ? 25 12.578 22.594 1 97.25 124 GLN A N 1
ATOM 949 C CA . GLN A 1 124 ? 25.047 13.867 21.922 1 97.25 124 GLN A CA 1
ATOM 950 C C . GLN A 1 124 ? 26.297 14 21.062 1 97.25 124 GLN A C 1
ATOM 952 O O . GLN A 1 124 ? 27.406 13.703 21.516 1 97.25 124 GLN A O 1
ATOM 957 N N . LEU A 1 125 ? 26.125 14.352 19.859 1 98.19 125 LEU A N 1
ATOM 958 C CA . LEU A 1 125 ? 27.234 14.594 18.938 1 98.19 125 LEU A CA 1
ATOM 959 C C . LEU A 1 125 ? 27.484 16.078 18.766 1 98.19 125 LEU A C 1
ATOM 961 O O . LEU A 1 125 ? 26.578 16.828 18.406 1 98.19 125 LEU A O 1
ATOM 965 N N . LEU A 1 126 ? 28.688 16.469 19.062 1 98.25 126 LEU A N 1
ATOM 966 C CA . LEU A 1 126 ? 29.094 17.859 18.875 1 98.25 126 LEU A CA 1
ATOM 967 C C . LEU A 1 126 ? 29.828 18.031 17.562 1 98.25 126 LEU A C 1
ATOM 969 O O . LEU A 1 126 ? 30.875 17.422 17.344 1 98.25 126 LEU A O 1
ATOM 973 N N . ALA A 1 127 ? 29.344 18.891 16.719 1 98.12 127 ALA A N 1
ATOM 974 C CA . ALA A 1 127 ? 29.922 19.062 15.391 1 98.12 127 ALA A CA 1
ATOM 975 C C . ALA A 1 127 ? 31.125 20 15.438 1 98.12 127 ALA A C 1
ATOM 977 O O . ALA A 1 127 ? 31.062 21.078 16.016 1 98.12 127 ALA A O 1
ATOM 978 N N . LYS A 1 128 ? 32.156 19.594 14.758 1 97.31 128 LYS A N 1
ATOM 979 C CA . LYS A 1 128 ? 33.375 20.375 14.742 1 97.31 128 LYS A CA 1
ATOM 980 C C . LYS A 1 128 ? 33.5 21.188 13.453 1 97.31 128 LYS A C 1
ATOM 982 O O . LYS A 1 128 ? 34.281 22.125 13.375 1 97.31 128 LYS A O 1
ATOM 987 N N . VAL A 1 129 ? 32.812 20.75 12.477 1 96.19 129 VAL A N 1
ATOM 988 C CA . VAL A 1 129 ? 32.844 21.375 11.156 1 96.19 129 VAL A CA 1
ATOM 989 C C . VAL A 1 129 ? 31.422 21.453 10.609 1 96.19 129 VAL A C 1
ATOM 991 O O . VAL A 1 129 ? 30.547 20.703 11.031 1 96.19 129 VAL A O 1
ATOM 994 N N . THR A 1 130 ? 31.203 22.469 9.797 1 97.25 130 THR A N 1
ATOM 995 C CA . THR A 1 130 ? 29.922 22.594 9.133 1 97.25 130 THR A CA 1
ATOM 996 C C . THR A 1 130 ? 29.906 21.797 7.824 1 97.25 130 THR A C 1
ATOM 998 O O . THR A 1 130 ? 30.875 21.875 7.051 1 97.25 130 THR A O 1
ATOM 1001 N N . CYS A 1 131 ? 28.953 21 7.645 1 97.44 131 CYS A N 1
ATOM 1002 C CA . CYS A 1 131 ? 28.641 20.375 6.367 1 97.44 131 CYS A CA 1
ATOM 1003 C C . CYS A 1 131 ? 27.141 20.359 6.113 1 97.44 131 CYS A C 1
ATOM 1005 O O . CYS A 1 131 ? 26.375 19.828 6.914 1 97.44 131 CYS A O 1
ATOM 1007 N N . ARG A 1 132 ? 26.672 20.844 4.984 1 96.94 132 ARG A N 1
ATOM 1008 C CA . ARG A 1 132 ? 25.266 21.125 4.715 1 96.94 132 ARG A CA 1
ATOM 1009 C C . ARG A 1 132 ? 24.531 19.891 4.219 1 96.94 132 ARG A C 1
ATOM 1011 O O . ARG A 1 132 ? 23.297 19.844 4.199 1 96.94 132 ARG A O 1
ATOM 1018 N N . THR A 1 133 ? 25.234 18.859 3.783 1 96.69 133 THR A N 1
ATOM 1019 C CA . THR A 1 133 ? 24.656 17.609 3.295 1 96.69 133 THR A CA 1
ATOM 1020 C C . THR A 1 133 ? 25.344 16.406 3.916 1 96.69 133 THR A C 1
ATOM 1022 O O . THR A 1 133 ? 25.953 15.594 3.205 1 96.69 133 THR A O 1
ATOM 1025 N N . SER A 1 134 ? 25.156 16.234 5.16 1 97.81 134 SER A N 1
ATOM 1026 C CA . SER A 1 134 ? 25.859 15.219 5.926 1 97.81 134 SER A CA 1
ATOM 1027 C C . SER A 1 134 ? 25.062 13.922 5.98 1 97.81 134 SER A C 1
ATOM 1029 O O . SER A 1 134 ? 23.906 13.875 5.562 1 97.81 134 SER A O 1
ATOM 1031 N N . ARG A 1 135 ? 25.719 12.875 6.426 1 98.31 135 ARG A N 1
ATOM 1032 C CA . ARG A 1 135 ? 25.109 11.57 6.66 1 98.31 135 ARG A CA 1
ATOM 1033 C C . ARG A 1 135 ? 25.531 11 8.008 1 98.31 135 ARG A C 1
ATOM 1035 O O . ARG A 1 135 ? 26.547 11.414 8.57 1 98.31 135 ARG A O 1
ATOM 1042 N N . LEU A 1 136 ? 24.703 10.156 8.57 1 98.56 136 LEU A N 1
ATOM 1043 C CA . LEU A 1 136 ? 25.031 9.406 9.781 1 98.56 136 LEU A CA 1
ATOM 1044 C C . LEU A 1 136 ? 25.609 8.039 9.43 1 98.56 136 LEU A C 1
ATOM 1046 O O . LEU A 1 136 ? 25.047 7.324 8.594 1 98.56 136 LEU A O 1
ATOM 1050 N N . GLU A 1 137 ? 26.719 7.676 10.039 1 98.5 137 GLU A N 1
ATOM 1051 C CA . GLU A 1 137 ? 27.328 6.359 9.867 1 98.5 137 GLU A CA 1
ATOM 1052 C C . GLU A 1 137 ? 27.375 5.598 11.188 1 98.5 137 GLU A C 1
ATOM 1054 O O . GLU A 1 137 ? 27.641 6.18 12.242 1 98.5 137 GLU A O 1
ATOM 1059 N N . LEU A 1 138 ? 27.062 4.398 11.188 1 98.44 138 LEU A N 1
ATOM 1060 C CA . LEU A 1 138 ? 27.234 3.453 12.289 1 98.44 138 LEU A CA 1
ATOM 1061 C C . LEU A 1 138 ? 28.188 2.332 11.898 1 98.44 138 LEU A C 1
ATOM 1063 O O . LEU A 1 138 ? 27.844 1.451 11.109 1 98.44 138 LEU A O 1
ATOM 1067 N N . THR A 1 139 ? 29.391 2.357 12.453 1 98.31 139 THR A N 1
ATOM 1068 C CA . THR A 1 139 ? 30.422 1.433 11.992 1 98.31 139 THR A CA 1
ATOM 1069 C C . THR A 1 139 ? 31.078 0.721 13.172 1 98.31 139 THR A C 1
ATOM 1071 O O . THR A 1 139 ? 30.984 1.182 14.312 1 98.31 139 THR A O 1
ATOM 1074 N N . THR A 1 140 ? 31.672 -0.37 12.922 1 97.88 140 THR A N 1
ATOM 1075 C CA . THR A 1 140 ? 32.406 -1.158 13.906 1 97.88 140 THR A CA 1
ATOM 1076 C C . THR A 1 140 ? 33.469 -2.027 13.227 1 97.88 140 THR A C 1
ATOM 1078 O O . THR A 1 140 ? 33.375 -2.307 12.031 1 97.88 140 THR A O 1
ATOM 1081 N N . SER A 1 141 ? 34.531 -2.32 13.945 1 97.19 141 SER A N 1
ATOM 1082 C CA . SER A 1 141 ? 35.562 -3.256 13.484 1 97.19 141 SER A CA 1
ATOM 1083 C C . SER A 1 141 ? 35.531 -4.539 14.312 1 97.19 141 SER A C 1
ATOM 1085 O O . SER A 1 141 ? 36.406 -5.402 14.141 1 97.19 141 SER A O 1
ATOM 1087 N N . LYS A 1 142 ? 34.594 -4.613 15.164 1 95.56 142 LYS A N 1
ATOM 1088 C CA . LYS A 1 142 ? 34.5 -5.785 16.031 1 95.56 142 LYS A CA 1
ATOM 1089 C C . LYS A 1 142 ? 33.562 -6.836 15.438 1 95.56 142 LYS A C 1
ATOM 1091 O O . LYS A 1 142 ? 32.406 -6.543 15.117 1 95.56 142 LYS A O 1
ATOM 1096 N N . ARG A 1 143 ? 34.094 -8.023 15.344 1 95.12 143 ARG A N 1
ATOM 1097 C CA . ARG A 1 143 ? 33.312 -9.141 14.836 1 95.12 143 ARG A CA 1
ATOM 1098 C C . ARG A 1 143 ? 32.125 -9.438 15.766 1 95.12 143 ARG A C 1
ATOM 1100 O O . ARG A 1 143 ? 32.25 -9.344 16.984 1 95.12 143 ARG A O 1
ATOM 1107 N N . GLY A 1 144 ? 30.969 -9.805 15.203 1 94.94 144 GLY A N 1
ATOM 1108 C CA . GLY A 1 144 ? 29.781 -10.125 15.969 1 94.94 144 GLY A CA 1
ATOM 1109 C C . GLY A 1 144 ? 28.5 -9.719 15.266 1 94.94 144 GLY A C 1
ATOM 1110 O O . GLY A 1 144 ? 28.5 -9.438 14.07 1 94.94 144 GLY A O 1
ATOM 1111 N N . VAL A 1 145 ? 27.406 -9.867 15.984 1 97.06 145 VAL A N 1
ATOM 1112 C CA . VAL A 1 145 ? 26.094 -9.523 15.461 1 97.06 145 VAL A CA 1
ATOM 1113 C C . VAL A 1 145 ? 25.484 -8.383 16.281 1 97.06 145 VAL A C 1
ATOM 1115 O O . VAL A 1 145 ? 25.484 -8.43 17.516 1 97.06 145 VAL A O 1
ATOM 1118 N N . ILE A 1 146 ? 25.031 -7.34 15.586 1 97.44 146 ILE A N 1
ATOM 1119 C CA . ILE A 1 146 ? 24.375 -6.199 16.219 1 97.44 146 ILE A CA 1
ATOM 1120 C C . ILE A 1 146 ? 23.031 -5.941 15.562 1 97.44 146 ILE A C 1
ATOM 1122 O O . ILE A 1 146 ? 22.938 -5.863 14.336 1 97.44 146 ILE A O 1
ATOM 1126 N N . TRP A 1 147 ? 21.969 -5.902 16.359 1 98.25 147 TRP A N 1
ATOM 1127 C CA . TRP A 1 147 ? 20.672 -5.398 15.906 1 98.25 147 TRP A CA 1
ATOM 1128 C C . TRP A 1 147 ? 20.531 -3.912 16.219 1 98.25 147 TRP A C 1
ATOM 1130 O O . TRP A 1 147 ? 20.953 -3.453 17.281 1 98.25 147 TRP A O 1
ATOM 1140 N N . ILE A 1 148 ? 20.031 -3.156 15.281 1 98.25 148 ILE A N 1
ATOM 1141 C CA . ILE A 1 148 ? 19.812 -1.721 15.422 1 98.25 148 ILE A CA 1
ATOM 1142 C C . ILE A 1 148 ? 18.359 -1.387 15.094 1 98.25 148 ILE A C 1
ATOM 1144 O O . ILE A 1 148 ? 17.781 -1.921 14.133 1 98.25 148 ILE A O 1
ATOM 1148 N N . ASP A 1 149 ? 17.797 -0.526 15.891 1 98.12 149 ASP A N 1
ATOM 1149 C CA . ASP A 1 149 ? 16.422 -0.113 15.648 1 98.12 149 ASP A CA 1
ATOM 1150 C C . ASP A 1 149 ? 16.172 1.31 16.156 1 98.12 149 ASP A C 1
ATOM 1152 O O . ASP A 1 149 ? 16.922 1.815 16.984 1 98.12 149 ASP A O 1
ATOM 1156 N N . GLN A 1 150 ? 15.219 1.993 15.578 1 97.75 150 GLN A N 1
ATOM 1157 C CA . GLN A 1 150 ? 14.727 3.289 16.031 1 97.75 150 GLN A CA 1
ATOM 1158 C C . GLN A 1 150 ? 15.859 4.305 16.125 1 97.75 150 GLN A C 1
ATOM 1160 O O . GLN A 1 150 ? 16.094 4.875 17.188 1 97.75 150 GLN A O 1
ATOM 1165 N N . VAL A 1 151 ? 16.469 4.57 15.008 1 98.19 151 VAL A N 1
ATOM 1166 C CA . VAL A 1 151 ? 17.594 5.508 14.969 1 98.19 151 VAL A CA 1
ATOM 1167 C C . VAL A 1 151 ? 17.078 6.922 14.703 1 98.19 151 VAL A C 1
ATOM 1169 O O . VAL A 1 151 ? 16.5 7.191 13.648 1 98.19 151 VAL A O 1
ATOM 1172 N N . SER A 1 152 ? 17.281 7.773 15.633 1 97.31 152 SER A N 1
ATOM 1173 C CA . SER A 1 152 ? 16.844 9.164 15.523 1 97.31 152 SER A CA 1
ATOM 1174 C C . SER A 1 152 ? 18.016 10.125 15.758 1 97.31 152 SER A C 1
ATOM 1176 O O . SER A 1 152 ? 18.875 9.875 16.609 1 97.31 152 SER A O 1
ATOM 1178 N N . LEU A 1 153 ? 18.109 11.125 15 1 97.75 153 LEU A N 1
ATOM 1179 C CA . LEU A 1 153 ? 19.078 12.211 15.141 1 97.75 153 LEU A CA 1
ATOM 1180 C C . LEU A 1 153 ? 18.391 13.562 14.961 1 97.75 153 LEU A C 1
ATOM 1182 O O . LEU A 1 153 ? 17.922 13.883 13.867 1 97.75 153 LEU A O 1
ATOM 1186 N N . ILE A 1 154 ? 18.328 14.352 16.047 1 97 154 ILE A N 1
ATOM 1187 C CA . ILE A 1 154 ? 17.609 15.617 16.047 1 97 154 ILE A CA 1
ATOM 1188 C C . ILE A 1 154 ? 18.5 16.719 16.609 1 97 154 ILE A C 1
ATOM 1190 O O . ILE A 1 154 ? 19.203 16.516 17.609 1 97 154 ILE A O 1
ATOM 1194 N N . PRO A 1 155 ? 18.547 17.859 15.977 1 97.69 155 PRO A N 1
ATOM 1195 C CA . PRO A 1 155 ? 19.297 18.969 16.578 1 97.69 155 PRO A CA 1
ATOM 1196 C C . PRO A 1 155 ? 18.812 19.312 17.984 1 97.69 155 PRO A C 1
ATOM 1198 O O . PRO A 1 155 ? 17.609 19.266 18.25 1 97.69 155 PRO A O 1
ATOM 1201 N N . SER A 1 156 ? 19.734 19.734 18.812 1 97.44 156 SER A N 1
ATOM 1202 C CA . SER A 1 156 ? 19.391 20.156 20.156 1 97.44 156 SER A CA 1
ATOM 1203 C C . SER A 1 156 ? 18.641 21.484 20.141 1 97.44 156 SER A C 1
ATOM 1205 O O . SER A 1 156 ? 17.828 21.766 21.031 1 97.44 156 SER A O 1
ATOM 1207 N N . ASP A 1 157 ? 18.891 22.266 19.141 1 96.75 157 ASP A N 1
ATOM 1208 C CA . ASP A 1 157 ? 18.312 23.609 19.031 1 96.75 157 ASP A CA 1
ATOM 1209 C C . ASP A 1 157 ? 17.188 23.641 18 1 96.75 157 ASP A C 1
ATOM 1211 O O . ASP A 1 157 ? 17.375 24.062 16.859 1 96.75 157 ASP A O 1
ATOM 1215 N N . THR A 1 158 ? 16.016 23.203 18.453 1 97.69 158 THR A N 1
ATOM 1216 C CA . THR A 1 158 ? 14.812 23.234 17.625 1 97.69 158 THR A CA 1
ATOM 1217 C C . THR A 1 158 ? 13.812 24.266 18.141 1 97.69 158 THR A C 1
ATOM 1219 O O . THR A 1 158 ? 13.977 24.781 19.25 1 97.69 158 THR A O 1
ATOM 1222 N N . TYR A 1 159 ? 12.852 24.641 17.344 1 98.12 159 TYR A N 1
ATOM 1223 C CA . TYR A 1 159 ? 11.875 25.656 17.734 1 98.12 159 TYR A CA 1
ATOM 1224 C C . TYR A 1 159 ? 11.117 25.234 19 1 98.12 159 TYR A C 1
ATOM 1226 O O . TYR A 1 159 ? 10.414 24.219 18.984 1 98.12 159 TYR A O 1
ATOM 1234 N N . LYS A 1 160 ? 11.32 26 20.125 1 97.62 160 LYS A N 1
ATOM 1235 C CA . LYS A 1 160 ? 10.719 25.797 21.453 1 97.62 160 LYS A CA 1
ATOM 1236 C C . LYS A 1 160 ? 11.023 24.406 21.984 1 97.62 160 LYS A C 1
ATOM 1238 O O . LYS A 1 160 ? 10.32 23.891 22.859 1 97.62 160 LYS A O 1
ATOM 1243 N N . GLY A 1 161 ? 11.984 23.703 21.312 1 96.62 161 GLY A N 1
ATOM 1244 C CA . GLY A 1 161 ? 12.406 22.375 21.75 1 96.62 161 GLY A CA 1
ATOM 1245 C C . GLY A 1 161 ? 11.484 21.266 21.266 1 96.62 161 GLY A C 1
ATOM 1246 O O . GLY A 1 161 ? 11.57 20.141 21.75 1 96.62 161 GLY A O 1
ATOM 1247 N N . HIS A 1 162 ? 10.602 21.562 20.312 1 95.75 162 HIS A N 1
ATOM 1248 C CA . HIS A 1 162 ? 9.57 20.609 19.922 1 95.75 162 HIS A CA 1
ATOM 1249 C C . HIS A 1 162 ? 9.93 19.906 18.625 1 95.75 162 HIS A C 1
ATOM 1251 O O . HIS A 1 162 ? 9.062 19.297 17.969 1 95.75 162 HIS A O 1
ATOM 1257 N N . GLY A 1 163 ? 11.148 20.031 18.156 1 95.19 163 GLY A N 1
ATOM 1258 C CA . GLY A 1 163 ? 11.648 19.188 17.062 1 95.19 163 GLY A CA 1
ATOM 1259 C C . GLY A 1 163 ? 11.547 19.859 15.711 1 95.19 163 GLY A C 1
ATOM 1260 O O . GLY A 1 163 ? 11.984 19.297 14.703 1 95.19 163 GLY A O 1
ATOM 1261 N N . PHE A 1 164 ? 11.008 21.125 15.586 1 97.56 164 PHE A N 1
ATOM 1262 C CA . PHE A 1 164 ? 10.812 21.781 14.297 1 97.56 164 PHE A CA 1
ATOM 1263 C C . PHE A 1 164 ? 12.016 22.656 13.953 1 97.56 164 PHE A C 1
ATOM 1265 O O . PHE A 1 164 ? 12.609 23.281 14.836 1 97.56 164 PHE A O 1
ATOM 1272 N N . ARG A 1 165 ? 12.344 22.672 12.742 1 97.25 165 ARG A N 1
ATOM 1273 C CA . ARG A 1 165 ? 13.375 23.578 12.25 1 97.25 165 ARG A CA 1
ATOM 1274 C C . ARG A 1 165 ? 12.984 25.031 12.492 1 97.25 165 ARG A C 1
ATOM 1276 O O . ARG A 1 165 ? 11.914 25.469 12.055 1 97.25 165 ARG A O 1
ATOM 1283 N N . LYS A 1 166 ? 13.789 25.828 13.055 1 97.81 166 LYS A N 1
ATOM 1284 C CA . LYS A 1 166 ? 13.469 27.188 13.484 1 97.81 166 LYS A CA 1
ATOM 1285 C C . LYS A 1 166 ? 13.195 28.094 12.289 1 97.81 166 LYS A C 1
ATOM 1287 O O . LYS A 1 166 ? 12.227 28.859 12.297 1 97.81 166 LYS A O 1
ATOM 1292 N N . GLU A 1 167 ? 14.008 27.984 11.234 1 97.75 167 GLU A N 1
ATOM 1293 C CA . GLU A 1 167 ? 13.891 28.875 10.086 1 97.75 167 GLU A CA 1
ATOM 1294 C C . GLU A 1 167 ? 12.547 28.688 9.383 1 97.75 167 GLU A C 1
ATOM 1296 O O . GLU A 1 167 ? 11.945 29.672 8.93 1 97.75 167 GLU A O 1
ATOM 1301 N N . LEU A 1 168 ? 12.133 27.484 9.312 1 98.38 168 LEU A N 1
ATOM 1302 C CA . LEU A 1 168 ? 10.859 27.203 8.648 1 98.38 168 LEU A CA 1
ATOM 1303 C C . LEU A 1 168 ? 9.688 27.703 9.484 1 98.38 168 LEU A C 1
ATOM 1305 O O . LEU A 1 168 ? 8.75 28.297 8.945 1 98.38 168 LEU A O 1
ATOM 1309 N N . ILE A 1 169 ? 9.734 27.516 10.805 1 98.44 169 ILE A N 1
ATOM 1310 C CA . ILE A 1 169 ? 8.648 27.953 11.672 1 98.44 169 ILE A CA 1
ATOM 1311 C C . ILE A 1 169 ? 8.609 29.484 11.711 1 98.44 169 ILE A C 1
ATOM 1313 O O . ILE A 1 169 ? 7.535 30.078 11.766 1 98.44 169 ILE A O 1
ATOM 1317 N N . HIS A 1 170 ? 9.758 30.109 11.656 1 98.31 170 HIS A N 1
ATOM 1318 C CA . HIS A 1 170 ? 9.789 31.562 11.633 1 98.31 170 HIS A CA 1
ATOM 1319 C C . HIS A 1 170 ? 9.086 32.125 10.398 1 98.31 170 HIS A C 1
ATOM 1321 O O . HIS A 1 170 ? 8.438 33.156 10.453 1 98.31 170 HIS A O 1
ATOM 1327 N N . MET A 1 171 ? 9.227 31.406 9.273 1 98.62 171 MET A N 1
ATOM 1328 C CA . MET A 1 171 ? 8.508 31.828 8.078 1 98.62 171 MET A CA 1
ATOM 1329 C C . MET A 1 171 ? 7 31.703 8.273 1 98.62 171 MET A C 1
ATOM 1331 O O . MET A 1 171 ? 6.234 32.531 7.754 1 98.62 171 MET A O 1
ATOM 1335 N N . LEU A 1 172 ? 6.566 30.719 9.047 1 98.44 172 LEU A N 1
ATOM 1336 C CA . LEU A 1 172 ? 5.148 30.609 9.359 1 98.44 172 LEU A CA 1
ATOM 1337 C C . LEU A 1 172 ? 4.695 31.734 10.281 1 98.44 172 LEU A C 1
ATOM 1339 O O . LEU A 1 172 ? 3.629 32.312 10.078 1 98.44 172 LEU A O 1
ATOM 1343 N N . VAL A 1 173 ? 5.5 31.984 11.305 1 98.19 173 VAL A N 1
ATOM 1344 C CA . VAL A 1 173 ? 5.184 33.062 12.258 1 98.19 173 VAL A CA 1
ATOM 1345 C C . VAL A 1 173 ? 5.004 34.375 11.516 1 98.19 173 VAL A C 1
ATOM 1347 O O . VAL A 1 173 ? 4.09 35.156 11.812 1 98.19 173 VAL A O 1
ATOM 1350 N N . ASP A 1 174 ? 5.855 34.531 10.547 1 97.38 174 ASP A N 1
ATOM 1351 C CA . ASP A 1 174 ? 5.844 35.781 9.789 1 97.38 174 ASP A CA 1
ATOM 1352 C C . ASP A 1 174 ? 4.543 35.938 9.008 1 97.38 174 ASP A C 1
ATOM 1354 O O . ASP A 1 174 ? 4.145 37.062 8.672 1 97.38 174 ASP A O 1
ATOM 1358 N N . LEU A 1 175 ? 3.85 34.906 8.727 1 97.38 175 LEU A N 1
ATOM 1359 C CA . LEU A 1 175 ? 2.576 34.938 8.016 1 97.38 175 LEU A CA 1
ATOM 1360 C C . LEU A 1 175 ? 1.445 35.344 8.961 1 97.38 175 LEU A C 1
ATOM 1362 O O . LEU A 1 175 ? 0.35 35.688 8.508 1 97.38 175 LEU A O 1
ATOM 1366 N N . LYS A 1 176 ? 1.668 35.25 10.258 1 96.44 176 LYS A N 1
ATOM 1367 C CA . LYS A 1 176 ? 0.669 35.562 11.281 1 96.44 176 LYS A CA 1
ATOM 1368 C C . LYS A 1 176 ? -0.587 34.719 11.078 1 96.44 176 LYS A C 1
ATOM 1370 O O . LYS A 1 176 ? -1.697 35.25 11.039 1 96.44 176 LYS A O 1
ATOM 1375 N N . PRO A 1 177 ? -0.36 33.375 11.039 1 97.19 177 PRO A N 1
ATOM 1376 C CA . PRO A 1 177 ? -1.521 32.5 10.805 1 97.19 177 PRO A CA 1
ATOM 1377 C C . PRO A 1 177 ? -2.518 32.531 11.961 1 97.19 177 PRO A C 1
ATOM 1379 O O . PRO A 1 177 ? -2.117 32.594 13.125 1 97.19 177 PRO A O 1
ATOM 1382 N N . ARG A 1 178 ? -3.793 32.562 11.617 1 96.94 178 ARG A N 1
ATOM 1383 C CA . ARG A 1 178 ? -4.828 32.5 12.641 1 96.94 178 ARG A CA 1
ATOM 1384 C C . ARG A 1 178 ? -5.27 31.047 12.883 1 96.94 178 ARG A C 1
ATOM 1386 O O . ARG A 1 178 ? -5.902 30.75 13.898 1 96.94 178 ARG A O 1
ATOM 1393 N N . PHE A 1 179 ? -4.961 30.172 11.953 1 97.31 179 PHE A N 1
ATOM 1394 C CA . PHE A 1 179 ? -5.266 28.766 12.125 1 97.31 179 PHE A CA 1
ATOM 1395 C C . PHE A 1 179 ? -4.262 27.891 11.383 1 97.31 179 PHE A C 1
ATOM 1397 O O . PHE A 1 179 ? -3.49 28.391 10.562 1 97.31 179 PHE A O 1
ATOM 1404 N N . LEU A 1 180 ? -4.164 26.641 11.758 1 97.62 180 LEU A N 1
ATOM 1405 C CA . LEU A 1 180 ? -3.436 25.578 11.078 1 97.62 180 LEU A CA 1
ATOM 1406 C C . LEU A 1 180 ? -4.359 24.406 10.75 1 97.62 180 LEU A C 1
ATOM 1408 O O . LEU A 1 180 ? -4.91 23.766 11.656 1 97.62 180 LEU A O 1
ATOM 1412 N N . ARG A 1 181 ? -4.594 24.156 9.469 1 97.62 181 ARG A N 1
ATOM 1413 C CA . ARG A 1 181 ? -5.379 23.016 8.992 1 97.62 181 ARG A CA 1
ATOM 1414 C C . ARG A 1 181 ? -4.492 21.797 8.773 1 97.62 181 ARG A C 1
ATOM 1416 O O . ARG A 1 181 ? -3.525 21.859 8.008 1 97.62 181 ARG A O 1
ATOM 1423 N N . PHE A 1 182 ? -4.852 20.75 9.406 1 96.44 182 PHE A N 1
ATOM 1424 C CA . PHE A 1 182 ? -4.004 19.562 9.305 1 96.44 182 PHE A CA 1
ATOM 1425 C C . PHE A 1 182 ? -4.828 18.297 9.438 1 96.44 182 PHE A C 1
ATOM 1427 O O . PHE A 1 182 ? -5.922 18.312 10.008 1 96.44 182 PHE A O 1
ATOM 1434 N N . PRO A 1 183 ? -4.254 17.078 9.047 1 94.31 183 PRO A N 1
ATOM 1435 C CA . PRO A 1 183 ? -3.047 16.984 8.227 1 94.31 183 PRO A CA 1
ATOM 1436 C C . PRO A 1 183 ? -3.279 17.422 6.781 1 94.31 183 PRO A C 1
ATOM 1438 O O . PRO A 1 183 ? -2.32 17.672 6.047 1 94.31 183 PRO A O 1
ATOM 1441 N N . GLY A 1 184 ? -4.555 17.609 6.492 1 83.19 184 GLY A N 1
ATOM 1442 C CA . GLY A 1 184 ? -5.031 18.219 5.262 1 83.19 184 GLY A CA 1
ATOM 1443 C C . GLY A 1 184 ? -4.816 17.344 4.039 1 83.19 184 GLY A C 1
ATOM 1444 O O . GLY A 1 184 ? -4.203 16.281 4.129 1 83.19 184 GLY A O 1
ATOM 1445 N N . GLY A 1 185 ? -5.52 17.734 2.949 1 81.19 185 GLY A N 1
ATOM 1446 C CA . GLY A 1 185 ? -5.348 17.25 1.585 1 81.19 185 GLY A CA 1
ATOM 1447 C C . GLY A 1 185 ? -5.754 15.805 1.399 1 81.19 185 GLY A C 1
ATOM 1448 O O . GLY A 1 185 ? -6.613 15.297 2.121 1 81.19 185 GLY A O 1
ATOM 1449 N N . THR A 1 186 ? -5.277 15.258 0.408 1 90 186 THR A N 1
ATOM 1450 C CA . THR A 1 186 ? -5.531 13.867 0.06 1 90 186 THR A CA 1
ATOM 1451 C C . THR A 1 186 ? -4.695 12.93 0.929 1 90 186 THR A C 1
ATOM 1453 O O . THR A 1 186 ? -4.938 11.719 0.961 1 90 186 THR A O 1
ATOM 1456 N N . PHE A 1 187 ? -3.867 13.578 1.748 1 93.25 187 PHE A N 1
ATOM 1457 C CA . PHE A 1 187 ? -3.037 12.82 2.678 1 93.25 187 PHE A CA 1
ATOM 1458 C C . PHE A 1 187 ? -3.898 12.133 3.732 1 93.25 187 PHE A C 1
ATOM 1460 O O . PHE A 1 187 ? -3.617 11 4.129 1 93.25 187 PHE A O 1
ATOM 1467 N N . VAL A 1 188 ? -4.969 12.75 4.18 1 95.94 188 VAL A N 1
ATOM 1468 C CA . VAL A 1 188 ? -5.828 12.211 5.227 1 95.94 188 VAL A CA 1
ATOM 1469 C C . VAL A 1 188 ? -6.652 11.047 4.672 1 95.94 188 VAL A C 1
ATOM 1471 O O . VAL A 1 188 ? -7.004 10.125 5.406 1 95.94 188 VAL A O 1
ATOM 1474 N N . GLU A 1 189 ? -6.906 11.047 3.404 1 95.12 189 GLU A N 1
ATOM 1475 C CA . GLU A 1 189 ? -7.758 10.055 2.758 1 95.12 189 GLU A CA 1
ATOM 1476 C C . GLU A 1 189 ? -6.957 8.812 2.369 1 95.12 189 GLU A C 1
ATOM 1478 O O . GLU A 1 189 ? -7.387 7.684 2.627 1 95.12 189 GLU A O 1
ATOM 1483 N N . GLY A 1 190 ? -5.879 9 1.709 1 95.31 190 GLY A N 1
ATOM 1484 C CA . GLY A 1 190 ? -5.168 7.93 1.029 1 95.31 190 GLY A CA 1
ATOM 1485 C C . GLY A 1 190 ? -5.816 7.516 -0.276 1 95.31 190 GLY A C 1
ATOM 1486 O O . GLY A 1 190 ? -6.992 7.812 -0.511 1 95.31 190 GLY A O 1
ATOM 1487 N N . ILE A 1 191 ? -5.055 6.879 -1.177 1 95.88 191 ILE A N 1
ATOM 1488 C CA . ILE A 1 191 ? -5.66 6.238 -2.34 1 95.88 191 ILE A CA 1
ATOM 1489 C C . ILE A 1 191 ? -6.527 5.066 -1.892 1 95.88 191 ILE A C 1
ATOM 1491 O O . ILE A 1 191 ? -7.648 4.895 -2.375 1 95.88 191 ILE A O 1
ATOM 1495 N N . LEU A 1 192 ? -5.934 4.363 -1.021 1 96.19 192 LEU A N 1
ATOM 1496 C CA . LEU A 1 192 ? -6.656 3.311 -0.321 1 96.19 192 LEU A CA 1
ATOM 1497 C C . LEU A 1 192 ? -6.855 3.672 1.146 1 96.19 192 LEU A C 1
ATOM 1499 O O . LEU A 1 192 ? -5.961 4.23 1.781 1 96.19 192 LEU A O 1
ATOM 1503 N N . LEU A 1 193 ? -7.984 3.264 1.718 1 96.62 193 LEU A N 1
ATOM 1504 C CA . LEU A 1 193 ? -8.305 3.578 3.104 1 96.62 193 LEU A CA 1
ATOM 1505 C C . LEU A 1 193 ? -7.27 2.986 4.055 1 96.62 193 LEU A C 1
ATOM 1507 O O . LEU A 1 193 ? -6.953 3.584 5.082 1 96.62 193 LEU A O 1
ATOM 1511 N N . ARG A 1 194 ? -6.688 1.874 3.719 1 95.62 194 ARG A N 1
ATOM 1512 C CA . ARG A 1 194 ? -5.691 1.218 4.559 1 95.62 194 ARG A CA 1
ATOM 1513 C C . ARG A 1 194 ? -4.438 2.074 4.691 1 95.62 194 ARG A C 1
ATOM 1515 O O . ARG A 1 194 ? -3.604 1.831 5.566 1 95.62 194 ARG A O 1
ATOM 1522 N N . ASN A 1 195 ? -4.273 3.041 3.842 1 96.06 195 ASN A N 1
ATOM 1523 C CA . ASN A 1 195 ? -3.111 3.922 3.842 1 96.06 195 ASN A CA 1
ATOM 1524 C C . ASN A 1 195 ? -3.467 5.32 4.336 1 96.06 195 ASN A C 1
ATOM 1526 O O . ASN A 1 195 ? -2.645 6.238 4.266 1 96.06 195 ASN A O 1
ATOM 1530 N N . ALA A 1 196 ? -4.676 5.531 4.832 1 96.81 196 ALA A N 1
ATOM 1531 C CA . ALA A 1 196 ? -5.125 6.824 5.348 1 96.81 196 ALA A CA 1
ATOM 1532 C C . ALA A 1 196 ? -4.371 7.199 6.621 1 96.81 196 ALA A C 1
ATOM 1534 O O . ALA A 1 196 ? -3.875 6.328 7.336 1 96.81 196 ALA A O 1
ATOM 1535 N N . PHE A 1 197 ? -4.273 8.438 6.863 1 97.06 197 PHE A N 1
ATOM 1536 C CA . PHE A 1 197 ? -3.721 8.93 8.125 1 97.06 197 PHE A CA 1
ATOM 1537 C C . PHE A 1 197 ? -4.621 8.547 9.289 1 97.06 197 PHE A C 1
ATOM 1539 O O . PHE A 1 197 ? -5.809 8.883 9.305 1 97.06 197 PHE A O 1
ATOM 1546 N N . ARG A 1 198 ? -4.062 7.875 10.25 1 96.69 198 ARG A N 1
ATOM 1547 C CA . ARG A 1 198 ? -4.773 7.473 11.453 1 96.69 198 ARG A CA 1
ATOM 1548 C C . ARG A 1 198 ? -4.172 8.141 12.688 1 96.69 198 ARG A C 1
ATOM 1550 O O . ARG A 1 198 ? -3.088 7.762 13.141 1 96.69 198 ARG A O 1
ATOM 1557 N N . TRP A 1 199 ? -4.934 8.984 13.336 1 97.94 199 TRP A N 1
ATOM 1558 C CA . TRP A 1 199 ? -4.41 9.797 14.43 1 97.94 199 TRP A CA 1
ATOM 1559 C C . TRP A 1 199 ? -3.857 8.922 15.547 1 97.94 199 TRP A C 1
ATOM 1561 O O . TRP A 1 199 ? -2.814 9.227 16.125 1 97.94 199 TRP A O 1
ATOM 1571 N N . ARG A 1 200 ? -4.516 7.832 15.797 1 96.56 200 ARG A N 1
ATOM 1572 C CA . ARG A 1 200 ? -4.184 6.98 16.938 1 96.56 200 ARG A CA 1
ATOM 1573 C C . ARG A 1 200 ? -2.809 6.348 16.766 1 96.56 200 ARG A C 1
ATOM 1575 O O . ARG A 1 200 ? -2.094 6.129 17.75 1 96.56 200 ARG A O 1
ATOM 1582 N N . GLU A 1 201 ? -2.449 6.168 15.539 1 96.38 201 GLU A N 1
ATOM 1583 C CA . GLU A 1 201 ? -1.17 5.535 15.234 1 96.38 201 GLU A CA 1
ATOM 1584 C C . GLU A 1 201 ? -0.023 6.539 15.312 1 96.38 201 GLU A C 1
ATOM 1586 O O . GLU A 1 201 ? 1.147 6.16 15.234 1 96.38 201 GLU A O 1
ATOM 1591 N N . THR A 1 202 ? -0.324 7.777 15.516 1 97.38 202 THR A N 1
ATOM 1592 C CA . THR A 1 202 ? 0.69 8.828 15.461 1 97.38 202 THR A CA 1
ATOM 1593 C C . THR A 1 202 ? 0.913 9.438 16.844 1 97.38 202 THR A C 1
ATOM 1595 O O . THR A 1 202 ? 1.589 10.453 16.984 1 97.38 202 THR A O 1
ATOM 1598 N N . ILE A 1 203 ? 0.313 8.844 17.891 1 97.62 203 ILE A N 1
ATOM 1599 C CA . ILE A 1 203 ? 0.506 9.359 19.25 1 97.62 203 ILE A CA 1
ATOM 1600 C C . ILE A 1 203 ? 1.218 8.32 20.109 1 97.62 203 ILE A C 1
ATOM 1602 O O . ILE A 1 203 ? 1.45 7.195 19.656 1 97.62 203 ILE A O 1
ATOM 1606 N N . GLY A 1 204 ? 1.629 8.711 21.297 1 95.5 204 GLY A N 1
ATOM 1607 C CA . GLY A 1 204 ? 2.422 7.852 22.156 1 95.5 204 GLY A CA 1
ATOM 1608 C C . GLY A 1 204 ? 3.902 7.875 21.828 1 95.5 204 GLY A C 1
ATOM 1609 O O . GLY A 1 204 ? 4.363 8.734 21.078 1 95.5 204 GLY A O 1
ATOM 1610 N N . PRO A 1 205 ? 4.625 6.949 22.406 1 93.62 205 PRO A N 1
ATOM 1611 C CA . PRO A 1 205 ? 6.062 6.914 22.141 1 93.62 205 PRO A CA 1
ATOM 1612 C C . PRO A 1 205 ? 6.379 6.719 20.656 1 93.62 205 PRO A C 1
ATOM 1614 O O . PRO A 1 205 ? 5.719 5.93 19.969 1 93.62 205 PRO A O 1
ATOM 1617 N N . TRP A 1 206 ? 7.355 7.477 20.188 1 91.81 206 TRP A N 1
ATOM 1618 C CA . TRP A 1 206 ? 7.652 7.473 18.766 1 91.81 206 TRP A CA 1
ATOM 1619 C C . TRP A 1 206 ? 8.094 6.09 18.297 1 91.81 206 TRP A C 1
ATOM 1621 O O . TRP A 1 206 ? 7.844 5.699 17.156 1 91.81 206 TRP A O 1
ATOM 1631 N N . GLU A 1 207 ? 8.688 5.289 19.25 1 94.38 207 GLU A N 1
ATOM 1632 C CA . GLU A 1 207 ? 9.211 3.973 18.906 1 94.38 207 GLU A CA 1
ATOM 1633 C C . GLU A 1 207 ? 8.086 2.982 18.625 1 94.38 207 GLU A C 1
ATOM 1635 O O . GLU A 1 207 ? 8.312 1.931 18.016 1 94.38 207 GLU A O 1
ATOM 1640 N N . GLU A 1 208 ? 6.906 3.348 19.031 1 93.5 208 GLU A N 1
ATOM 1641 C CA . GLU A 1 208 ? 5.766 2.453 18.859 1 93.5 208 GLU A CA 1
ATOM 1642 C C . GLU A 1 208 ? 4.906 2.873 17.672 1 93.5 208 GLU A C 1
ATOM 1644 O O . GLU A 1 208 ? 3.924 2.207 17.344 1 93.5 208 GLU A O 1
ATOM 1649 N N . ARG A 1 209 ? 5.258 3.914 17.016 1 95.12 209 ARG A N 1
ATOM 1650 C CA . ARG A 1 209 ? 4.477 4.387 15.875 1 95.12 209 ARG A CA 1
ATOM 1651 C C . ARG A 1 209 ? 4.828 3.609 14.609 1 95.12 209 ARG A C 1
ATOM 1653 O O . ARG A 1 209 ? 5.984 3.602 14.18 1 95.12 209 ARG A O 1
ATOM 1660 N N . PRO A 1 210 ? 3.908 3.023 14.016 1 94.19 210 PRO A N 1
ATOM 1661 C CA . PRO A 1 210 ? 4.215 2.098 12.922 1 94.19 210 PRO A CA 1
ATOM 1662 C C . PRO A 1 210 ? 4.523 2.816 11.609 1 94.19 210 PRO A C 1
ATOM 1664 O O . PRO A 1 210 ? 5.109 2.225 10.703 1 94.19 210 PRO A O 1
ATOM 1667 N N . GLY A 1 211 ? 4.125 4.098 11.477 1 94.81 211 GLY A N 1
ATOM 1668 C CA . GLY A 1 211 ? 4.184 4.762 10.188 1 94.81 211 GLY A CA 1
ATOM 1669 C C . GLY A 1 211 ? 3.17 4.223 9.195 1 94.81 211 GLY A C 1
ATOM 1670 O O . GLY A 1 211 ? 2.379 3.338 9.523 1 94.81 211 GLY A O 1
ATOM 1671 N N . HIS A 1 212 ? 3.107 4.754 8 1 95 212 HIS A N 1
ATOM 1672 C CA . HIS A 1 212 ? 2.262 4.227 6.938 1 95 212 HIS A CA 1
ATOM 1673 C C . HIS A 1 212 ? 2.73 4.707 5.566 1 95 212 HIS A C 1
ATOM 1675 O O . HIS A 1 212 ? 3.471 5.691 5.473 1 95 212 HIS A O 1
ATOM 1681 N N . TYR A 1 213 ? 2.414 3.998 4.562 1 94.94 213 TYR A N 1
ATOM 1682 C CA . TYR A 1 213 ? 2.744 4.379 3.195 1 94.94 213 TYR A CA 1
ATOM 1683 C C . TYR A 1 213 ? 1.787 5.449 2.682 1 94.94 213 TYR A C 1
ATOM 1685 O O . TYR A 1 213 ? 0.584 5.203 2.557 1 94.94 213 TYR A O 1
ATOM 1693 N N . GLY A 1 214 ? 2.324 6.645 2.451 1 94.06 214 GLY A N 1
ATOM 1694 C CA . GLY A 1 214 ? 1.523 7.668 1.803 1 94.06 214 GLY A CA 1
ATOM 1695 C C . GLY A 1 214 ? 1.354 7.441 0.312 1 94.06 214 GLY A C 1
ATOM 1696 O O . GLY A 1 214 ? 2.146 7.941 -0.491 1 94.06 214 GLY A O 1
ATOM 1697 N N . ASP A 1 215 ? 0.3 6.762 -0.065 1 94.19 215 ASP A N 1
ATOM 1698 C CA . ASP A 1 215 ? 0.148 6.309 -1.444 1 94.19 215 ASP A CA 1
ATOM 1699 C C . ASP A 1 215 ? -0.342 7.441 -2.344 1 94.19 215 ASP A C 1
ATOM 1701 O O . ASP A 1 215 ? -0.312 7.324 -3.57 1 94.19 215 ASP A O 1
ATOM 1705 N N . VAL A 1 216 ? -0.701 8.609 -1.813 1 92.69 216 VAL A N 1
ATOM 1706 C CA . VAL A 1 216 ? -1.08 9.773 -2.615 1 92.69 216 VAL A CA 1
ATOM 1707 C C . VAL A 1 216 ? 0.164 10.398 -3.24 1 92.69 216 VAL A C 1
ATOM 1709 O O . VAL A 1 216 ? 0.159 10.758 -4.418 1 92.69 216 VAL A O 1
ATOM 1712 N N . TRP A 1 217 ? 1.198 10.453 -2.43 1 90.62 217 TRP A N 1
ATOM 1713 C CA . TRP A 1 217 ? 2.414 11.102 -2.914 1 90.62 217 TRP A CA 1
ATOM 1714 C C . TRP A 1 217 ? 3.559 10.102 -3.025 1 90.62 217 TRP A C 1
ATOM 1716 O O . TRP A 1 217 ? 4.691 10.477 -3.336 1 90.62 217 TRP A O 1
ATOM 1726 N N . ASN A 1 218 ? 3.324 8.844 -2.678 1 90.81 218 ASN A N 1
ATOM 1727 C CA . ASN A 1 218 ? 4.203 7.707 -2.922 1 90.81 218 ASN A CA 1
ATOM 1728 C C . ASN A 1 218 ? 5.484 7.805 -2.102 1 90.81 218 ASN A C 1
ATOM 1730 O O . ASN A 1 218 ? 6.586 7.711 -2.648 1 90.81 218 ASN A O 1
ATOM 1734 N N . TYR A 1 219 ? 5.332 7.965 -0.846 1 91.38 219 TYR A N 1
ATOM 1735 C CA . TYR A 1 219 ? 6.473 7.898 0.058 1 91.38 219 TYR A CA 1
ATOM 1736 C C . TYR A 1 219 ? 6.066 7.32 1.409 1 91.38 219 TYR A C 1
ATOM 1738 O O . TYR A 1 219 ? 4.891 7.355 1.777 1 91.38 219 TYR A O 1
ATOM 1746 N N . TRP A 1 220 ? 7.031 6.805 2.121 1 94.12 220 TRP A N 1
ATOM 1747 C CA . TRP A 1 220 ? 6.82 6.297 3.471 1 94.12 220 TRP A CA 1
ATOM 1748 C C . TRP A 1 220 ? 6.855 7.43 4.492 1 94.12 220 TRP A C 1
ATOM 1750 O O . TRP A 1 220 ? 7.742 8.289 4.449 1 94.12 220 TRP A O 1
ATOM 1760 N N . THR A 1 221 ? 5.891 7.477 5.391 1 94.12 221 THR A N 1
ATOM 1761 C CA . THR A 1 221 ? 5.871 8.414 6.512 1 94.12 221 THR A CA 1
ATOM 1762 C C . THR A 1 221 ? 6.035 7.672 7.836 1 94.12 221 THR A C 1
ATOM 1764 O O . THR A 1 221 ? 5.293 6.73 8.125 1 94.12 221 THR A O 1
ATOM 1767 N N . ASP A 1 222 ? 6.965 8.102 8.633 1 92.06 222 ASP A N 1
ATOM 1768 C CA . ASP A 1 222 ? 7.188 7.461 9.93 1 92.06 222 ASP A CA 1
ATOM 1769 C C . ASP A 1 222 ? 6.199 7.977 10.977 1 92.06 222 ASP A C 1
ATOM 1771 O O . ASP A 1 222 ? 6.176 7.488 12.109 1 92.06 222 ASP A O 1
ATOM 1775 N N . ASP A 1 223 ? 5.449 9.047 10.641 1 94.5 223 ASP A N 1
ATOM 1776 C CA . ASP A 1 223 ? 4.402 9.633 11.469 1 94.5 223 ASP A CA 1
ATOM 1777 C C . ASP A 1 223 ? 4.973 10.203 12.758 1 94.5 223 ASP A C 1
ATOM 1779 O O . ASP A 1 223 ? 4.309 10.188 13.797 1 94.5 223 ASP A O 1
ATOM 1783 N N . GLY A 1 224 ? 6.289 10.586 12.656 1 93.69 224 GLY A N 1
ATOM 1784 C CA . GLY A 1 224 ? 6.84 11.375 13.75 1 93.69 224 GLY A CA 1
ATOM 1785 C C . GLY A 1 224 ? 6.117 12.695 13.961 1 93.69 224 GLY A C 1
ATOM 1786 O O . GLY A 1 224 ? 5.934 13.133 15.094 1 93.69 224 GLY A O 1
ATOM 1787 N N . LEU A 1 225 ? 5.809 13.305 12.867 1 95.69 225 LEU A N 1
ATOM 1788 C CA . LEU A 1 225 ? 4.863 14.414 12.898 1 95.69 225 LEU A CA 1
ATOM 1789 C C . LEU A 1 225 ? 3.426 13.906 12.859 1 95.69 225 LEU A C 1
ATOM 1791 O O . LEU A 1 225 ? 2.881 13.648 11.789 1 95.69 225 LEU A O 1
ATOM 1795 N N . GLY A 1 226 ? 2.857 13.82 14.078 1 97.06 226 GLY A N 1
ATOM 1796 C CA . GLY A 1 226 ? 1.521 13.266 14.211 1 97.06 226 GLY A CA 1
ATOM 1797 C C . GLY A 1 226 ? 0.521 14.25 14.789 1 97.06 226 GLY A C 1
ATOM 1798 O O . GLY A 1 226 ? 0.752 15.461 14.773 1 97.06 226 GLY A O 1
ATOM 1799 N N . TYR A 1 227 ? -0.614 13.727 15.234 1 98.5 227 TYR A N 1
ATOM 1800 C CA . TYR A 1 227 ? -1.738 14.492 15.75 1 98.5 227 TYR A CA 1
ATOM 1801 C C . TYR A 1 227 ? -1.299 15.398 16.891 1 98.5 227 TYR A C 1
ATOM 1803 O O . TYR A 1 227 ? -1.593 16.594 16.891 1 98.5 227 TYR A O 1
ATOM 1811 N N . TYR A 1 228 ? -0.525 14.883 17.812 1 98.5 228 TYR A N 1
ATOM 1812 C CA . TYR A 1 228 ? -0.05 15.633 18.969 1 98.5 228 TYR A CA 1
ATOM 1813 C C . TYR A 1 228 ? 0.86 16.781 18.531 1 98.5 228 TYR A C 1
ATOM 1815 O O . TYR A 1 228 ? 0.694 17.906 18.984 1 98.5 228 TYR A O 1
ATOM 1823 N N . GLU A 1 229 ? 1.81 16.438 17.672 1 98.06 229 GLU A N 1
ATOM 1824 C CA . GLU A 1 229 ? 2.787 17.438 17.25 1 98.06 229 GLU A CA 1
ATOM 1825 C C . GLU A 1 229 ? 2.117 18.562 16.469 1 98.06 229 GLU A C 1
ATOM 1827 O O . GLU A 1 229 ? 2.527 19.719 16.578 1 98.06 229 GLU A O 1
ATOM 1832 N N . LEU A 1 230 ? 1.119 18.266 15.781 1 98.19 230 LEU A N 1
ATOM 1833 C CA . LEU A 1 230 ? 0.441 19.281 14.984 1 98.19 230 LEU A CA 1
ATOM 1834 C C . LEU A 1 230 ? -0.44 20.156 15.875 1 98.19 230 LEU A C 1
ATOM 1836 O O . LEU A 1 230 ? -0.542 21.359 15.648 1 98.19 230 LEU A O 1
ATOM 1840 N N . LEU A 1 231 ? -1.073 19.578 16.859 1 98.75 231 LEU A N 1
ATOM 1841 C CA . LEU A 1 231 ? -1.774 20.375 17.859 1 98.75 231 LEU A CA 1
ATOM 1842 C C . LEU A 1 231 ? -0.812 21.312 18.578 1 98.75 231 LEU A C 1
ATOM 1844 O O . LEU A 1 231 ? -1.109 22.5 18.766 1 98.75 231 LEU A O 1
ATOM 1848 N N . GLN A 1 232 ? 0.313 20.781 18.938 1 98.38 232 GLN A N 1
ATOM 1849 C CA . GLN A 1 232 ? 1.336 21.562 19.625 1 98.38 232 GLN A CA 1
ATOM 1850 C C . GLN A 1 232 ? 1.865 22.672 18.734 1 98.38 232 GLN A C 1
ATOM 1852 O O . GLN A 1 232 ? 2.105 23.797 19.203 1 98.38 232 GLN A O 1
ATOM 1857 N N . LEU A 1 233 ? 2.039 22.375 17.484 1 98.38 233 LEU A N 1
ATOM 1858 C CA . LEU A 1 233 ? 2.508 23.406 16.547 1 98.38 233 LEU A CA 1
ATOM 1859 C C . LEU A 1 233 ? 1.495 24.531 16.422 1 98.38 233 LEU A C 1
ATOM 1861 O O . LEU A 1 233 ? 1.872 25.703 16.391 1 98.38 233 LEU A O 1
ATOM 1865 N N . ALA A 1 234 ? 0.229 24.203 16.328 1 98.5 234 ALA A N 1
ATOM 1866 C CA . ALA A 1 234 ? -0.803 25.234 16.281 1 98.5 234 ALA A CA 1
ATOM 1867 C C . ALA A 1 234 ? -0.72 26.125 17.516 1 98.5 234 ALA A C 1
ATOM 1869 O O . ALA A 1 234 ? -0.787 27.359 17.406 1 98.5 234 ALA A O 1
ATOM 1870 N N . GLU A 1 235 ? -0.533 25.547 18.641 1 98.19 235 GLU A N 1
ATOM 1871 C CA . GLU A 1 235 ? -0.391 26.297 19.891 1 98.19 235 GLU A CA 1
ATOM 1872 C C . GLU A 1 235 ? 0.85 27.188 19.859 1 98.19 235 GLU A C 1
ATOM 1874 O O . GLU A 1 235 ? 0.792 28.344 20.234 1 98.19 235 GLU A O 1
ATOM 1879 N N . ASP A 1 236 ? 1.925 26.594 19.422 1 98.12 236 ASP A N 1
ATOM 1880 C CA . ASP A 1 236 ? 3.186 27.328 19.359 1 98.12 236 ASP A CA 1
ATOM 1881 C C . ASP A 1 236 ? 3.076 28.531 18.438 1 98.12 236 ASP A C 1
ATOM 1883 O O . ASP A 1 236 ? 3.715 29.562 18.672 1 98.12 236 ASP A O 1
ATOM 1887 N N . LEU A 1 237 ? 2.244 28.406 17.422 1 98.12 237 LEU A N 1
ATOM 1888 C CA . LEU A 1 237 ? 2.07 29.469 16.422 1 98.12 237 LEU A CA 1
ATOM 1889 C C . LEU A 1 237 ? 1.018 30.469 16.891 1 98.12 237 LEU A C 1
ATOM 1891 O O . LEU A 1 237 ? 0.839 31.531 16.266 1 98.12 237 LEU A O 1
ATOM 1895 N N . GLY A 1 238 ? 0.325 30.172 17.984 1 97 238 GLY A N 1
ATOM 1896 C CA . GLY A 1 238 ? -0.798 31 18.391 1 97 238 GLY A CA 1
ATOM 1897 C C . GLY A 1 238 ? -1.972 30.922 17.438 1 97 238 GLY A C 1
ATOM 1898 O O . GLY A 1 238 ? -2.715 31.891 17.281 1 97 238 GLY A O 1
ATOM 1899 N N . ALA A 1 239 ? -2.09 29.828 16.734 1 97.88 239 ALA A N 1
ATOM 1900 C CA . ALA A 1 239 ? -3.135 29.609 15.734 1 97.88 239 ALA A CA 1
ATOM 1901 C C . ALA A 1 239 ? -4.145 28.562 16.219 1 97.88 239 ALA A C 1
ATOM 1903 O O . ALA A 1 239 ? -3.811 27.703 17.031 1 97.88 239 ALA A O 1
ATOM 1904 N N . GLU A 1 240 ? -5.344 28.656 15.734 1 97.69 240 GLU A N 1
ATOM 1905 C CA . GLU A 1 240 ? -6.348 27.625 16 1 97.69 240 GLU A CA 1
ATOM 1906 C C . GLU A 1 240 ? -6.109 26.375 15.156 1 97.69 240 GLU A C 1
ATOM 1908 O O . GLU A 1 240 ? -5.871 26.484 13.953 1 97.69 240 GLU A O 1
ATOM 1913 N N . PRO A 1 241 ? -6.152 25.219 15.836 1 98.38 241 PRO A N 1
ATOM 1914 C CA . PRO A 1 241 ? -6.07 24 15.023 1 98.38 241 PRO A CA 1
ATOM 1915 C C . PRO A 1 241 ? -7.387 23.672 14.32 1 98.38 241 PRO A C 1
ATOM 1917 O O . PRO A 1 241 ? -8.461 23.797 14.922 1 98.38 241 PRO A O 1
ATOM 1920 N N . ILE A 1 242 ? -7.34 23.328 13.078 1 98.31 242 ILE A N 1
ATOM 1921 C CA . ILE A 1 242 ? -8.43 22.703 12.336 1 98.31 242 ILE A CA 1
ATOM 1922 C C . ILE A 1 242 ? -8.086 21.25 12.047 1 98.31 242 ILE A C 1
ATOM 1924 O O . ILE A 1 242 ? -7.242 20.953 11.188 1 98.31 242 ILE A O 1
ATOM 1928 N N . TRP A 1 243 ? -8.75 20.391 12.75 1 98.5 243 TRP A N 1
ATOM 1929 C CA . TRP A 1 243 ? -8.484 18.953 12.672 1 98.5 243 TRP A CA 1
ATOM 1930 C C . TRP A 1 243 ? -9.289 18.312 11.547 1 98.5 243 TRP A C 1
ATOM 1932 O O . TRP A 1 243 ? -10.516 18.234 11.617 1 98.5 243 TRP A O 1
ATOM 1942 N N . VAL A 1 244 ? -8.594 17.906 10.516 1 98.19 244 VAL A N 1
ATOM 1943 C CA . VAL A 1 244 ? -9.211 17.172 9.406 1 98.19 244 VAL A CA 1
ATOM 1944 C C . VAL A 1 244 ? -9.07 15.664 9.641 1 98.19 244 VAL A C 1
ATOM 1946 O O . VAL A 1 244 ? -7.957 15.141 9.672 1 98.19 244 VAL A O 1
ATOM 1949 N N . PHE A 1 245 ? -10.141 15.008 9.844 1 98.06 245 PHE A N 1
ATOM 1950 C CA . PHE A 1 245 ? -10.047 13.57 10.07 1 98.06 245 PHE A CA 1
ATOM 1951 C C . PHE A 1 245 ? -10.656 12.797 8.906 1 98.06 245 PHE A C 1
ATOM 1953 O O . PHE A 1 245 ? -11.422 13.352 8.117 1 98.06 245 PHE A O 1
ATOM 1960 N N . ASN A 1 246 ? -10.25 11.547 8.727 1 97.75 246 ASN A N 1
ATOM 1961 C CA . ASN A 1 246 ? -10.797 10.68 7.684 1 97.75 246 ASN A CA 1
ATOM 1962 C C . ASN A 1 246 ? -12.242 10.297 7.973 1 97.75 246 ASN A C 1
ATOM 1964 O O . ASN A 1 246 ? -12.578 9.906 9.094 1 97.75 246 ASN A O 1
ATOM 1968 N N . ALA A 1 247 ? -13.055 10.336 7.02 1 97.5 247 ALA A N 1
ATOM 1969 C CA . ALA A 1 247 ? -14.492 10.117 7.184 1 97.5 247 ALA A CA 1
ATOM 1970 C C . ALA A 1 247 ? -14.875 8.695 6.789 1 97.5 247 ALA A C 1
ATOM 1972 O O . ALA A 1 247 ? -16.031 8.438 6.438 1 97.5 247 ALA A O 1
ATOM 1973 N N . GLY A 1 248 ? -13.93 7.785 6.777 1 97.62 248 GLY A N 1
ATOM 1974 C CA . GLY A 1 248 ? -14.211 6.43 6.324 1 97.62 248 GLY A CA 1
ATOM 1975 C C . GLY A 1 248 ? -14.219 6.297 4.812 1 97.62 248 GLY A C 1
ATOM 1976 O O . GLY A 1 248 ? -14.82 5.371 4.27 1 97.62 248 GLY A O 1
ATOM 1977 N N . ILE A 1 249 ? -13.633 7.324 4.137 1 97.44 249 ILE A N 1
ATOM 1978 C CA . ILE A 1 249 ? -13.641 7.398 2.682 1 97.44 249 ILE A CA 1
ATOM 1979 C C . ILE A 1 249 ? -12.227 7.676 2.172 1 97.44 249 ILE A C 1
ATOM 1981 O O . ILE A 1 249 ? -11.516 8.516 2.725 1 97.44 249 ILE A O 1
ATOM 1985 N N . SER A 1 250 ? -11.734 6.844 1.242 1 96.62 250 SER A N 1
ATOM 1986 C CA . SER A 1 250 ? -10.523 7.113 0.481 1 96.62 250 SER A CA 1
ATOM 1987 C C . SER A 1 250 ? -10.836 7.41 -0.98 1 96.62 250 SER A C 1
ATOM 1989 O O . SER A 1 250 ? -12.008 7.559 -1.35 1 96.62 250 SER A O 1
ATOM 1991 N N . ARG A 1 251 ? -9.844 7.586 -1.8 1 95.38 251 ARG A N 1
ATOM 1992 C CA . ARG A 1 251 ? -10.062 7.859 -3.215 1 95.38 251 ARG A CA 1
ATOM 1993 C C . ARG A 1 251 ? -10.68 6.652 -3.916 1 95.38 251 ARG A C 1
ATOM 1995 O O . ARG A 1 251 ? -11.477 6.809 -4.848 1 95.38 251 ARG A O 1
ATOM 2002 N N . ASN A 1 252 ? -10.297 5.422 -3.369 1 93.69 252 ASN A N 1
ATOM 2003 C CA . ASN A 1 252 ? -10.672 4.25 -4.156 1 93.69 252 ASN A CA 1
ATOM 2004 C C . ASN A 1 252 ? -11.633 3.344 -3.396 1 93.69 252 ASN A C 1
ATOM 2006 O O . ASN A 1 252 ? -12.195 2.406 -3.967 1 93.69 252 ASN A O 1
ATOM 2010 N N . ASP A 1 253 ? -11.805 3.592 -2.109 1 94.25 253 ASP A N 1
ATOM 2011 C CA . ASP A 1 253 ? -12.734 2.744 -1.364 1 94.25 253 ASP A CA 1
ATOM 2012 C C . ASP A 1 253 ? -13.352 3.508 -0.198 1 94.25 253 ASP A C 1
ATOM 2014 O O . ASP A 1 253 ? -12.867 4.578 0.182 1 94.25 253 ASP A O 1
ATOM 2018 N N . GLN A 1 254 ? -14.461 3.004 0.343 1 97 254 GLN A N 1
ATOM 2019 C CA . GLN A 1 254 ? -15.242 3.609 1.415 1 97 254 GLN A CA 1
ATOM 2020 C C . GLN A 1 254 ? -15.867 2.543 2.311 1 97 254 GLN A C 1
ATOM 2022 O O . GLN A 1 254 ? -16.219 1.46 1.839 1 97 254 GLN A O 1
ATOM 2027 N N . VAL A 1 255 ? -15.984 2.85 3.531 1 97.44 255 VAL A N 1
ATOM 2028 C CA . VAL A 1 255 ? -16.703 2.014 4.484 1 97.44 255 VAL A CA 1
ATOM 2029 C C . VAL A 1 255 ? -18.219 2.119 4.223 1 97.44 255 VAL A C 1
ATOM 2031 O O . VAL A 1 255 ? -18.734 3.207 3.955 1 97.44 255 VAL A O 1
ATOM 2034 N N . ASP A 1 256 ? -18.891 1.012 4.285 1 96.44 256 ASP A N 1
ATOM 2035 C CA . ASP A 1 256 ? -20.344 1.079 4.234 1 96.44 256 ASP A CA 1
ATOM 2036 C C . ASP A 1 256 ? -20.906 1.87 5.418 1 96.44 256 ASP A C 1
ATOM 2038 O O . ASP A 1 256 ? -20.422 1.725 6.547 1 96.44 256 ASP A O 1
ATOM 2042 N N . THR A 1 257 ? -21.906 2.697 5.145 1 96.62 257 THR A N 1
ATOM 2043 C CA . THR A 1 257 ? -22.438 3.559 6.195 1 96.62 257 THR A CA 1
ATOM 2044 C C . THR A 1 257 ? -22.875 2.73 7.402 1 96.62 257 THR A C 1
ATOM 2046 O O . THR A 1 257 ? -22.75 3.178 8.547 1 96.62 257 THR A O 1
ATOM 2049 N N . THR A 1 258 ? -23.281 1.465 7.18 1 96 258 THR A N 1
ATOM 2050 C CA . THR A 1 258 ? -23.75 0.594 8.25 1 96 258 THR A CA 1
ATOM 2051 C C . THR A 1 258 ? -22.594 0.19 9.156 1 96 258 THR A C 1
ATOM 2053 O O . THR A 1 258 ? -22.812 -0.273 10.281 1 96 258 THR A O 1
ATOM 2056 N N . ALA A 1 259 ? -21.438 0.37 8.703 1 97.19 259 ALA A N 1
ATOM 2057 C CA . ALA A 1 259 ? -20.266 -0.083 9.445 1 97.19 259 ALA A CA 1
ATOM 2058 C C . ALA A 1 259 ? -19.422 1.099 9.914 1 97.19 259 ALA A C 1
ATOM 2060 O O . ALA A 1 259 ? -18.266 0.926 10.305 1 97.19 259 ALA A O 1
ATOM 2061 N N . ILE A 1 260 ? -19.953 2.344 9.984 1 98 260 ILE A N 1
ATOM 2062 C CA . ILE A 1 260 ? -19.156 3.551 10.164 1 98 260 ILE A CA 1
ATOM 2063 C C . ILE A 1 260 ? -19 3.848 11.656 1 98 260 ILE A C 1
ATOM 2065 O O . ILE A 1 260 ? -18.156 4.652 12.047 1 98 260 ILE A O 1
ATOM 2069 N N . ALA A 1 261 ? -19.766 3.199 12.523 1 98.19 261 ALA A N 1
ATOM 2070 C CA . ALA A 1 261 ? -19.891 3.549 13.938 1 98.19 261 ALA A CA 1
ATOM 2071 C C . ALA A 1 261 ? -18.531 3.523 14.625 1 98.19 261 ALA A C 1
ATOM 2073 O O . ALA A 1 261 ? -18.188 4.445 15.367 1 98.19 261 ALA A O 1
ATOM 2074 N N . PRO A 1 262 ? -17.688 2.498 14.344 1 98.31 262 PRO A N 1
ATOM 2075 C CA . PRO A 1 262 ? -16.391 2.492 15.023 1 98.31 262 PRO A CA 1
ATOM 2076 C C . PRO A 1 262 ? -15.508 3.66 14.609 1 98.31 262 PRO A C 1
ATOM 2078 O O . PRO A 1 262 ? -14.68 4.125 15.398 1 98.31 262 PRO A O 1
ATOM 2081 N N . PHE A 1 263 ? -15.633 4.117 13.422 1 98.44 263 PHE A N 1
ATOM 2082 C CA . PHE A 1 263 ? -14.867 5.273 12.953 1 98.44 263 PHE A CA 1
ATOM 2083 C C . PHE A 1 263 ? -15.336 6.543 13.656 1 98.44 263 PHE A C 1
ATOM 2085 O O . PHE A 1 263 ? -14.516 7.406 13.992 1 98.44 263 PHE A O 1
ATOM 2092 N N . VAL A 1 264 ? -16.625 6.629 13.828 1 98.69 264 VAL A N 1
ATOM 2093 C CA . VAL A 1 264 ? -17.172 7.766 14.555 1 98.69 264 VAL A CA 1
ATOM 2094 C C . VAL A 1 264 ? -16.625 7.785 15.977 1 98.69 264 VAL A C 1
ATOM 2096 O O . VAL A 1 264 ? -16.172 8.828 16.469 1 98.69 264 VAL A O 1
ATOM 2099 N N . LYS A 1 265 ? -16.625 6.656 16.609 1 98.44 265 LYS A N 1
ATOM 2100 C CA . LYS A 1 265 ? -16.094 6.555 17.953 1 98.44 265 LYS A CA 1
ATOM 2101 C C . LYS A 1 265 ? -14.609 6.949 17.984 1 98.44 265 LYS A C 1
ATOM 2103 O O . LYS A 1 265 ? -14.156 7.598 18.938 1 98.44 265 LYS A O 1
ATOM 2108 N N . ASP A 1 266 ? -13.914 6.492 17.031 1 98.5 266 ASP A N 1
ATOM 2109 C CA . ASP A 1 266 ? -12.492 6.805 16.969 1 98.5 266 ASP A CA 1
ATOM 2110 C C . ASP A 1 266 ? -12.258 8.312 16.891 1 98.5 266 ASP A C 1
ATOM 2112 O O . ASP A 1 266 ? -11.336 8.836 17.516 1 98.5 266 ASP A O 1
ATOM 2116 N N . VAL A 1 267 ? -13.016 9.008 16.109 1 98.69 267 VAL A N 1
ATOM 2117 C CA . VAL A 1 267 ? -12.891 10.453 16 1 98.69 267 VAL A CA 1
ATOM 2118 C C . VAL A 1 267 ? -13.234 11.117 17.328 1 98.69 267 VAL A C 1
ATOM 2120 O O . VAL A 1 267 ? -12.562 12.062 17.766 1 98.69 267 VAL A O 1
ATOM 2123 N N . LEU A 1 268 ? -14.266 10.609 18 1 98.88 268 LEU A N 1
ATOM 2124 C CA . LEU A 1 268 ? -14.586 11.141 19.312 1 98.88 268 LEU A CA 1
ATOM 2125 C C . LEU A 1 268 ? -13.422 10.953 20.281 1 98.88 268 LEU A C 1
ATOM 2127 O O . LEU A 1 268 ? -13.148 11.828 21.109 1 98.88 268 LEU A O 1
ATOM 2131 N N . ASP A 1 269 ? -12.766 9.836 20.156 1 98.81 269 ASP A N 1
ATOM 2132 C CA . ASP A 1 269 ? -11.578 9.602 20.969 1 98.81 269 ASP A CA 1
ATOM 2133 C C . ASP A 1 269 ? -10.5 10.641 20.672 1 98.81 269 ASP A C 1
ATOM 2135 O O . ASP A 1 269 ? -9.805 11.094 21.594 1 98.81 269 ASP A O 1
ATOM 2139 N N . SER A 1 270 ? -10.336 11.016 19.453 1 98.88 270 SER A N 1
ATOM 2140 C CA . SER A 1 270 ? -9.359 12.039 19.094 1 98.88 270 SER A CA 1
ATOM 2141 C C . SER A 1 270 ? -9.719 13.383 19.734 1 98.88 270 SER A C 1
ATOM 2143 O O . SER A 1 270 ? -8.828 14.141 20.141 1 98.88 270 SER A O 1
ATOM 2145 N N . LEU A 1 271 ? -10.969 13.68 19.766 1 98.94 271 LEU A N 1
ATOM 2146 C CA . LEU A 1 271 ? -11.414 14.914 20.406 1 98.94 271 LEU A CA 1
ATOM 2147 C C . LEU A 1 271 ? -11.172 14.859 21.922 1 98.94 271 LEU A C 1
ATOM 2149 O O . LEU A 1 271 ? -10.742 15.852 22.516 1 98.94 271 LEU A O 1
ATOM 2153 N N . GLU A 1 272 ? -11.43 13.719 22.516 1 98.88 272 GLU A N 1
ATOM 2154 C CA . GLU A 1 272 ? -11.125 13.547 23.938 1 98.88 272 GLU A CA 1
ATOM 2155 C C . GLU A 1 272 ? -9.633 13.727 24.203 1 98.88 272 GLU A C 1
ATOM 2157 O O . GLU A 1 272 ? -9.242 14.305 25.219 1 98.88 272 GLU A O 1
ATOM 2162 N N . PHE A 1 273 ? -8.852 13.195 23.344 1 98.88 273 PHE A N 1
ATOM 2163 C CA . PHE A 1 273 ? -7.414 13.391 23.469 1 98.88 273 PHE A CA 1
ATOM 2164 C C . PHE A 1 273 ? -7.078 14.875 23.562 1 98.88 273 PHE A C 1
ATOM 2166 O O . PHE A 1 273 ? -6.312 15.281 24.438 1 98.88 273 PHE A O 1
ATOM 2173 N N . ALA A 1 274 ? -7.621 15.672 22.719 1 98.88 274 ALA A N 1
ATOM 2174 C CA . ALA A 1 274 ? -7.297 17.094 22.641 1 98.88 274 ALA A CA 1
ATOM 2175 C C . ALA A 1 274 ? -7.949 17.859 23.781 1 98.88 274 ALA A C 1
ATOM 2177 O O . ALA A 1 274 ? -7.32 18.734 24.391 1 98.88 274 ALA A O 1
ATOM 2178 N N . ARG A 1 275 ? -9.211 17.438 24.125 1 98.56 275 ARG A N 1
ATOM 2179 C CA . ARG A 1 275 ? -10.023 18.328 24.953 1 98.56 275 ARG A CA 1
ATOM 2180 C C . ARG A 1 275 ? -10.352 17.688 26.297 1 98.56 275 ARG A C 1
ATOM 2182 O O . ARG A 1 275 ? -10.875 18.344 27.203 1 98.56 275 ARG A O 1
ATOM 2189 N N . GLY A 1 276 ? -10.141 16.5 26.422 1 98.38 276 GLY A N 1
ATOM 2190 C CA . GLY A 1 276 ? -10.547 15.781 27.609 1 98.38 276 GLY A CA 1
ATOM 2191 C C . GLY A 1 276 ? -9.695 16.109 28.828 1 98.38 276 GLY A C 1
ATOM 2192 O O . GLY A 1 276 ? -8.617 16.688 28.688 1 98.38 276 GLY A O 1
ATOM 2193 N N . SER A 1 277 ? -10.188 15.68 29.969 1 98 277 SER A N 1
ATOM 2194 C CA . SER A 1 277 ? -9.43 15.805 31.219 1 98 277 SER A CA 1
ATOM 2195 C C . SER A 1 277 ? -8.172 14.938 31.188 1 98 277 SER A C 1
ATOM 2197 O O . SER A 1 277 ? -8.141 13.906 30.516 1 98 277 SER A O 1
ATOM 2199 N N . ALA A 1 278 ? -7.152 15.391 31.875 1 98.19 278 ALA A N 1
ATOM 2200 C CA . ALA A 1 278 ? -5.918 14.617 31.969 1 98.19 278 ALA A CA 1
ATOM 2201 C C . ALA A 1 278 ? -6.168 13.266 32.656 1 98.19 278 ALA A C 1
ATOM 2203 O O . ALA A 1 278 ? -5.316 12.375 32.594 1 98.19 278 ALA A O 1
ATOM 2204 N N . LYS A 1 279 ? -7.387 13.047 33.125 1 98.19 279 LYS A N 1
ATOM 2205 C CA . LYS A 1 279 ? -7.719 11.805 33.844 1 98.19 279 LYS A CA 1
ATOM 2206 C C . LYS A 1 279 ? -8.547 10.883 32.938 1 98.19 279 LYS A C 1
ATOM 2208 O O . LYS A 1 279 ? -8.75 9.711 33.25 1 98.19 279 LYS A O 1
ATOM 2213 N N . SER A 1 280 ? -9.086 11.484 31.859 1 98.38 280 SER A N 1
ATOM 2214 C CA . SER A 1 280 ? -9.867 10.648 30.953 1 98.38 280 SER A CA 1
ATOM 2215 C C . SER A 1 280 ? -8.969 9.672 30.203 1 98.38 280 SER A C 1
ATOM 2217 O O . SER A 1 280 ? -7.742 9.742 30.297 1 98.38 280 SER A O 1
ATOM 2219 N N . THR A 1 281 ? -9.562 8.773 29.516 1 98.25 281 THR A N 1
ATOM 2220 C CA . THR A 1 281 ? -8.844 7.727 28.797 1 98.25 281 THR A CA 1
ATOM 2221 C C . THR A 1 281 ? -7.832 8.328 27.828 1 98.25 281 THR A C 1
ATOM 2223 O O . THR A 1 281 ? -6.645 7.988 27.875 1 98.25 281 THR A O 1
ATOM 2226 N N . TRP A 1 282 ? -8.25 9.227 27.031 1 98.62 282 TRP A N 1
ATOM 2227 C CA . TRP A 1 282 ? -7.367 9.742 26 1 98.62 282 TRP A CA 1
ATOM 2228 C C . TRP A 1 282 ? -6.676 11.023 26.453 1 98.62 282 TRP A C 1
ATOM 2230 O O . TRP A 1 282 ? -5.57 11.328 26 1 98.62 282 TRP A O 1
ATOM 2240 N N . GLY A 1 283 ? -7.324 11.812 27.312 1 98.56 283 GLY A N 1
ATOM 2241 C CA . GLY A 1 283 ? -6.637 12.938 27.922 1 98.56 283 GLY A CA 1
ATOM 2242 C C . GLY A 1 283 ? -5.398 12.531 28.703 1 98.56 283 GLY A C 1
ATOM 2243 O O . GLY A 1 283 ? -4.422 13.281 28.766 1 98.56 283 GLY A O 1
ATOM 2244 N N . SER A 1 284 ? -5.445 11.344 29.25 1 98.56 284 SER A N 1
ATOM 2245 C CA . SER A 1 284 ? -4.293 10.852 30 1 98.56 284 SER A CA 1
ATOM 2246 C C . SER A 1 284 ? -3.121 10.547 29.078 1 98.56 284 SER A C 1
ATOM 2248 O O . SER A 1 284 ? -1.96 10.695 29.469 1 98.56 284 SER A O 1
ATOM 2250 N N . VAL A 1 285 ? -3.416 10.102 27.906 1 98.31 285 VAL A N 1
ATOM 2251 C CA . VAL A 1 285 ? -2.373 9.867 26.906 1 98.31 285 VAL A CA 1
ATOM 2252 C C . VAL A 1 285 ? -1.713 11.195 26.547 1 98.31 285 VAL A C 1
ATOM 2254 O O . VAL A 1 285 ? -0.484 11.289 26.5 1 98.31 285 VAL A O 1
ATOM 2257 N N . ARG A 1 286 ? -2.488 12.227 26.328 1 98.62 286 ARG A N 1
ATOM 2258 C CA . ARG A 1 286 ? -1.969 13.562 26.062 1 98.62 286 ARG A CA 1
ATOM 2259 C C . ARG A 1 286 ? -1.065 14.039 27.203 1 98.62 286 ARG A C 1
ATOM 2261 O O . ARG A 1 286 ? 0.031 14.547 26.953 1 98.62 286 ARG A O 1
ATOM 2268 N N . ALA A 1 287 ? -1.546 13.859 28.391 1 98.56 287 ALA A N 1
ATOM 2269 C CA . ALA A 1 287 ? -0.786 14.281 29.562 1 98.56 287 ALA A CA 1
ATOM 2270 C C . ALA A 1 287 ? 0.549 13.547 29.656 1 98.56 287 ALA A C 1
ATOM 2272 O O . ALA A 1 287 ? 1.584 14.156 29.922 1 98.56 287 ALA A O 1
ATOM 2273 N N . ALA A 1 288 ? 0.502 12.289 29.375 1 98 288 ALA A N 1
ATOM 2274 C CA . ALA A 1 288 ? 1.711 11.469 29.406 1 98 288 ALA A CA 1
ATOM 2275 C C . ALA A 1 288 ? 2.705 11.898 28.344 1 98 288 ALA A C 1
ATOM 2277 O O . ALA A 1 288 ? 3.916 11.719 28.5 1 98 288 ALA A O 1
ATOM 2278 N N . MET A 1 289 ? 2.229 12.477 27.312 1 97.69 289 MET A N 1
ATOM 2279 C CA . MET A 1 289 ? 3.086 12.938 26.219 1 97.69 289 MET A CA 1
ATOM 2280 C C . MET A 1 289 ? 3.662 14.312 26.516 1 97.69 289 MET A C 1
ATOM 2282 O O . MET A 1 289 ? 4.438 14.852 25.734 1 97.69 289 MET A O 1
ATOM 2286 N N . GLY A 1 290 ? 3.205 14.867 27.578 1 97 290 GLY A N 1
ATOM 2287 C CA . GLY A 1 290 ? 3.881 16.078 28.047 1 97 290 GLY A CA 1
ATOM 2288 C C . GLY A 1 290 ? 2.998 17.312 28 1 97 290 GLY A C 1
ATOM 2289 O O . GLY A 1 290 ? 3.484 18.422 28.156 1 97 290 GLY A O 1
ATOM 2290 N N . HIS A 1 291 ? 1.679 17.094 27.766 1 98.19 291 HIS A N 1
ATOM 2291 C CA . HIS A 1 291 ? 0.766 18.219 27.688 1 98.19 291 HIS A CA 1
ATOM 2292 C C . HIS A 1 291 ? -0.503 17.969 28.5 1 98.19 291 HIS A C 1
ATOM 2294 O O . HIS A 1 291 ? -1.57 17.734 27.922 1 98.19 291 HIS A O 1
ATOM 2300 N N . PRO A 1 292 ? -0.515 18.094 29.75 1 98.31 292 PRO A N 1
ATOM 2301 C CA . PRO A 1 292 ? -1.703 17.828 30.562 1 98.31 292 PRO A CA 1
ATOM 2302 C C . PRO A 1 292 ? -2.838 18.812 30.297 1 98.31 292 PRO A C 1
ATOM 2304 O O . PRO A 1 292 ? -4.012 18.469 30.453 1 98.31 292 PRO A O 1
ATOM 2307 N N . GLU A 1 293 ? -2.49 20.047 29.922 1 98.25 293 GLU A N 1
ATOM 2308 C CA . GLU A 1 293 ? -3.512 21.047 29.594 1 98.25 293 GLU A CA 1
ATOM 2309 C C . GLU A 1 293 ? -4.246 20.672 28.312 1 98.25 293 GLU A C 1
ATOM 2311 O O . GLU A 1 293 ? -3.646 20.109 27.391 1 98.25 293 GLU A O 1
ATOM 2316 N N . ARG A 1 294 ? -5.469 21 28.219 1 97.62 294 ARG A N 1
ATOM 2317 C CA . ARG A 1 294 ? -6.285 20.75 27.031 1 97.62 294 ARG A CA 1
ATOM 2318 C C . ARG A 1 294 ? -5.844 21.625 25.875 1 97.62 294 ARG A C 1
ATOM 2320 O O . ARG A 1 294 ? -5.391 22.75 26.062 1 97.62 294 ARG A O 1
ATOM 2327 N N . PHE A 1 295 ? -5.887 21.078 24.688 1 98.38 295 PHE A N 1
ATOM 2328 C CA . PHE A 1 295 ? -5.758 21.906 23.5 1 98.38 295 PHE A CA 1
ATOM 2329 C C . PHE A 1 295 ? -7.066 22.625 23.188 1 98.38 295 PHE A C 1
ATOM 2331 O O . PHE A 1 295 ? -8.141 22.156 23.562 1 98.38 295 PHE A O 1
ATOM 2338 N N . GLN A 1 296 ? -6.926 23.797 22.453 1 93.56 296 GLN A N 1
ATOM 2339 C CA . GLN A 1 296 ? -8.102 24.531 22 1 93.56 296 GLN A CA 1
ATOM 2340 C C . GLN A 1 296 ? -8.555 24.062 20.609 1 93.56 296 GLN A C 1
ATOM 2342 O O . GLN A 1 296 ? -8.148 24.625 19.594 1 93.56 296 GLN A O 1
ATOM 2347 N N . LEU A 1 297 ? -9.25 22.906 20.641 1 98.38 297 LEU A N 1
ATOM 2348 C CA . LEU A 1 297 ? -9.75 22.406 19.359 1 98.38 297 LEU A CA 1
ATOM 2349 C C . LEU A 1 297 ? -11.211 22.781 19.156 1 98.38 297 LEU A C 1
ATOM 2351 O O . LEU A 1 297 ? -12.102 22.156 19.75 1 98.38 297 LEU A O 1
ATOM 2355 N N . LYS A 1 298 ? -11.367 23.781 18.281 1 98.12 298 LYS A N 1
ATOM 2356 C CA . LYS A 1 298 ? -12.719 24.312 18.125 1 98.12 298 LYS A CA 1
ATOM 2357 C C . LYS A 1 298 ? -13.25 24.047 16.719 1 98.12 298 LYS A C 1
ATOM 2359 O O . LYS A 1 298 ? -14.414 24.328 16.438 1 98.12 298 LYS A O 1
ATOM 2364 N N . TYR A 1 299 ? -12.43 23.5 15.812 1 98.56 299 TYR A N 1
ATOM 2365 C CA . TYR A 1 299 ? -12.836 23.25 14.43 1 98.56 299 TYR A CA 1
ATOM 2366 C C . TYR A 1 299 ? -12.445 21.844 14 1 98.56 299 TYR A C 1
ATOM 2368 O O . TYR A 1 299 ? -11.328 21.391 14.258 1 98.56 299 TYR A O 1
ATOM 2376 N N . VAL A 1 300 ? -13.375 21.172 13.391 1 98.62 300 VAL A N 1
ATOM 2377 C CA . VAL A 1 300 ? -13.07 19.906 12.742 1 98.62 300 VAL A CA 1
ATOM 2378 C C . VAL A 1 300 ? -13.617 19.891 11.32 1 98.62 300 VAL A C 1
ATOM 2380 O O . VAL A 1 300 ? -14.664 20.5 11.047 1 98.62 300 VAL A O 1
ATOM 2383 N N . ALA A 1 301 ? -12.875 19.297 10.438 1 98.31 301 ALA A N 1
ATOM 2384 C CA . ALA A 1 301 ? -13.344 19.062 9.078 1 98.31 301 ALA A CA 1
ATOM 2385 C C . ALA A 1 301 ? -13.586 17.578 8.836 1 98.31 301 ALA A C 1
ATOM 2387 O O . ALA A 1 301 ? -12.742 16.734 9.164 1 98.31 301 ALA A O 1
ATOM 2388 N N . VAL A 1 302 ? -14.734 17.266 8.258 1 98.12 302 VAL A N 1
ATOM 2389 C CA . VAL A 1 302 ? -15.109 15.883 8.008 1 98.12 302 VAL A CA 1
ATOM 2390 C C . VAL A 1 302 ? -14.641 15.461 6.617 1 98.12 302 VAL A C 1
ATOM 2392 O O . VAL A 1 302 ? -15.344 15.664 5.629 1 98.12 302 VAL A O 1
ATOM 2395 N N . GLY A 1 303 ? -13.492 14.852 6.609 1 96.44 303 GLY A N 1
ATOM 2396 C CA . GLY A 1 303 ? -12.906 14.406 5.352 1 96.44 303 GLY A CA 1
ATOM 2397 C C . GLY A 1 303 ? -12.305 15.539 4.539 1 96.44 303 GLY A C 1
ATOM 2398 O O . GLY A 1 303 ? -12.07 16.625 5.062 1 96.44 303 GLY A O 1
ATOM 2399 N N . ASN A 1 304 ? -11.883 15.141 3.312 1 94.94 304 ASN A N 1
ATOM 2400 C CA . ASN A 1 304 ? -11.312 16.047 2.328 1 94.94 304 ASN A CA 1
ATOM 2401 C C . ASN A 1 304 ? -11.711 15.672 0.908 1 94.94 304 ASN A C 1
ATOM 2403 O O . ASN A 1 304 ? -11.406 14.57 0.446 1 94.94 304 ASN A O 1
ATOM 2407 N N . GLU A 1 305 ? -12.422 16.5 0.273 1 92.31 305 GLU A N 1
ATOM 2408 C CA . GLU A 1 305 ? -12.789 16.328 -1.128 1 92.31 305 GLU A CA 1
ATOM 2409 C C . GLU A 1 305 ? -13.57 15.031 -1.34 1 92.31 305 GLU A C 1
ATOM 2411 O O . GLU A 1 305 ? -13.297 14.281 -2.275 1 92.31 305 GLU A O 1
ATOM 2416 N N . ASP A 1 306 ? -14.422 14.766 -0.498 1 94.5 306 ASP A N 1
ATOM 2417 C CA . ASP A 1 306 ? -15.164 13.516 -0.502 1 94.5 306 ASP A CA 1
ATOM 2418 C C . ASP A 1 306 ? -16.578 13.711 -1.035 1 94.5 306 ASP A C 1
ATOM 2420 O O . ASP A 1 306 ? -17.328 12.75 -1.212 1 94.5 306 ASP A O 1
ATOM 2424 N N . CYS A 1 307 ? -16.875 14.945 -1.307 1 93.06 307 CYS A N 1
ATOM 2425 C CA . CYS A 1 307 ? -18.266 15.234 -1.649 1 93.06 307 CYS A CA 1
ATOM 2426 C C . CYS A 1 307 ? -18.469 15.242 -3.16 1 93.06 307 CYS A C 1
ATOM 2428 O O . CYS A 1 307 ? -18.453 16.297 -3.791 1 93.06 307 CYS A O 1
ATOM 2430 N N . ASP A 1 308 ? -18.516 14.164 -3.768 1 89.25 308 ASP A N 1
ATOM 2431 C CA . ASP A 1 308 ? -18.828 14.047 -5.188 1 89.25 308 ASP A CA 1
ATOM 2432 C C . ASP A 1 308 ? -19.531 12.727 -5.488 1 89.25 308 ASP A C 1
ATOM 2434 O O . ASP A 1 308 ? -19.734 11.906 -4.594 1 89.25 308 ASP A O 1
ATOM 2438 N N . ASN A 1 309 ? -19.969 12.523 -6.707 1 86.69 309 ASN A N 1
ATOM 2439 C CA . ASN A 1 309 ? -20.797 11.391 -7.094 1 86.69 309 ASN A CA 1
ATOM 2440 C C . ASN A 1 309 ? -20.031 10.078 -7.035 1 86.69 309 ASN A C 1
ATOM 2442 O O . ASN A 1 309 ? -20.625 9 -7.031 1 86.69 309 ASN A O 1
ATOM 2446 N N . THR A 1 310 ? -18.75 10.117 -6.961 1 88.56 310 THR A N 1
ATOM 2447 C CA . THR A 1 310 ? -17.938 8.914 -6.898 1 88.56 310 THR A CA 1
ATOM 2448 C C . THR A 1 310 ? -17.828 8.406 -5.465 1 88.56 310 THR A C 1
ATOM 2450 O O . THR A 1 310 ? -17.375 7.281 -5.227 1 88.56 310 THR A O 1
ATOM 2453 N N . LYS A 1 311 ? -18.359 9.164 -4.555 1 93.38 311 LYS A N 1
ATOM 2454 C CA . LYS A 1 311 ? -18.328 8.82 -3.135 1 93.38 311 LYS A CA 1
ATOM 2455 C C . LYS A 1 311 ? -19.719 8.914 -2.514 1 93.38 311 LYS A C 1
ATOM 2457 O O . LYS A 1 311 ? -19.953 9.75 -1.639 1 93.38 311 LYS A O 1
ATOM 2462 N N . PRO A 1 312 ? -20.484 7.977 -2.76 1 94.69 312 PRO A N 1
ATOM 2463 C CA . PRO A 1 312 ? -21.906 8.055 -2.42 1 94.69 312 PRO A CA 1
ATOM 2464 C C . PRO A 1 312 ? -22.156 7.969 -0.917 1 94.69 312 PRO A C 1
ATOM 2466 O O . PRO A 1 312 ? -23.234 8.336 -0.446 1 94.69 312 PRO A O 1
ATOM 2469 N N . PHE A 1 313 ? -21.234 7.586 -0.133 1 96.31 313 PHE A N 1
ATOM 2470 C CA . PHE A 1 313 ? -21.5 7.359 1.282 1 96.31 313 PHE A CA 1
ATOM 2471 C C . PHE A 1 313 ? -21.172 8.602 2.102 1 96.31 313 PHE A C 1
ATOM 2473 O O . PHE A 1 313 ? -21.422 8.641 3.309 1 96.31 313 PHE A O 1
ATOM 2480 N N . TYR A 1 314 ? -20.688 9.641 1.516 1 97.31 314 TYR A N 1
ATOM 2481 C CA . TYR A 1 314 ? -20.188 10.781 2.279 1 97.31 314 TYR A CA 1
ATOM 2482 C C . TYR A 1 314 ? -21.297 11.398 3.117 1 97.31 314 TYR A C 1
ATOM 2484 O O . TYR A 1 314 ? -21.125 11.633 4.316 1 97.31 314 TYR A O 1
ATOM 2492 N N . GLN A 1 315 ? -22.422 11.68 2.492 1 96.75 315 GLN A N 1
ATOM 2493 C CA . GLN A 1 315 ? -23.5 12.344 3.227 1 96.75 315 GLN A CA 1
ATOM 2494 C C . GLN A 1 315 ? -23.906 11.531 4.453 1 96.75 315 GLN A C 1
ATOM 2496 O O . GLN A 1 315 ? -24.078 12.086 5.543 1 96.75 315 GLN A O 1
ATOM 2501 N N . GLY A 1 316 ? -24.062 10.234 4.242 1 97.44 316 GLY A N 1
ATOM 2502 C CA . GLY A 1 316 ? -24.406 9.375 5.367 1 97.44 316 GLY A CA 1
ATOM 2503 C C . GLY A 1 316 ? -23.359 9.391 6.465 1 97.44 316 GLY A C 1
ATOM 2504 O O . GLY A 1 316 ? -23.688 9.5 7.648 1 97.44 316 GLY A O 1
ATOM 2505 N N . HIS A 1 317 ? -22.125 9.281 6.078 1 98.44 317 HIS A N 1
ATOM 2506 C CA . HIS A 1 317 ? -21.031 9.352 7.039 1 98.44 317 HIS A CA 1
ATOM 2507 C C . HIS A 1 317 ? -21.031 10.688 7.766 1 98.44 317 HIS A C 1
ATOM 2509 O O . HIS A 1 317 ? -20.922 10.734 8.992 1 98.44 317 HIS A O 1
ATOM 2515 N N . TYR A 1 318 ? -21.172 11.742 6.984 1 98.38 318 TYR A N 1
ATOM 2516 C CA . TYR A 1 318 ? -21.141 13.102 7.523 1 98.38 318 TYR A CA 1
ATOM 2517 C C . TYR A 1 318 ? -22.172 13.266 8.641 1 98.38 318 TYR A C 1
ATOM 2519 O O . TYR A 1 318 ? -21.859 13.789 9.711 1 98.38 318 TYR A O 1
ATOM 2527 N N . LEU A 1 319 ? -23.344 12.852 8.383 1 98.62 319 LEU A N 1
ATOM 2528 C CA . LEU A 1 319 ? -24.422 13.023 9.352 1 98.62 319 LEU A CA 1
ATOM 2529 C C . LEU A 1 319 ? -24.125 12.242 10.633 1 98.62 319 LEU A C 1
ATOM 2531 O O . LEU A 1 319 ? -24.422 12.711 11.727 1 98.62 319 LEU A O 1
ATOM 2535 N N . LYS A 1 320 ? -23.531 11.047 10.477 1 98.5 320 LYS A N 1
ATOM 2536 C CA . LYS A 1 320 ? -23.156 10.266 11.656 1 98.5 320 LYS A CA 1
ATOM 2537 C C . LYS A 1 320 ? -22.094 10.984 12.477 1 98.5 320 LYS A C 1
ATOM 2539 O O . LYS A 1 320 ? -22.203 11.078 13.703 1 98.5 320 LYS A O 1
ATOM 2544 N N . PHE A 1 321 ? -21.109 11.516 11.844 1 98.81 321 PHE A N 1
ATOM 2545 C CA . PHE A 1 321 ? -20.062 12.266 12.523 1 98.81 321 PHE A CA 1
ATOM 2546 C C . PHE A 1 321 ? -20.625 13.555 13.125 1 98.81 321 PHE A C 1
ATOM 2548 O O . PHE A 1 321 ? -20.359 13.867 14.289 1 98.81 321 PHE A O 1
ATOM 2555 N N . TYR A 1 322 ? -21.391 14.281 12.328 1 98.81 322 TYR A N 1
ATOM 2556 C CA . TYR A 1 322 ? -21.969 15.547 12.758 1 98.81 322 TYR A CA 1
ATOM 2557 C C . TYR A 1 322 ? -22.766 15.375 14.039 1 98.81 322 TYR A C 1
ATOM 2559 O O . TYR A 1 322 ? -22.547 16.094 15.016 1 98.81 322 TYR A O 1
ATOM 2567 N N . ASN A 1 323 ? -23.641 14.422 14.016 1 98.75 323 ASN A N 1
ATOM 2568 C CA . ASN A 1 323 ? -24.516 14.219 15.164 1 98.75 323 ASN A CA 1
ATOM 2569 C C . ASN A 1 323 ? -23.734 13.812 16.406 1 98.75 323 ASN A C 1
ATOM 2571 O O . ASN A 1 323 ? -23.984 14.312 17.5 1 98.75 323 ASN A O 1
ATOM 2575 N N . ALA A 1 324 ? -22.797 12.945 16.219 1 98.75 324 ALA A N 1
ATOM 2576 C CA . ALA A 1 324 ? -22.016 12.461 17.344 1 98.75 324 ALA A CA 1
ATOM 2577 C C . ALA A 1 324 ? -21.172 13.578 17.953 1 98.75 324 ALA A C 1
ATOM 2579 O O . ALA A 1 324 ? -21.109 13.734 19.172 1 98.75 324 ALA A O 1
ATOM 2580 N N . ILE A 1 325 ? -20.516 14.359 17.141 1 98.88 325 ILE A N 1
ATOM 2581 C CA . ILE A 1 325 ? -19.656 15.438 17.609 1 98.88 325 ILE A CA 1
ATOM 2582 C C . ILE A 1 325 ? -20.5 16.531 18.25 1 98.88 325 ILE A C 1
ATOM 2584 O O . ILE A 1 325 ? -20.141 17.047 19.312 1 98.88 325 ILE A O 1
ATOM 2588 N N . ARG A 1 326 ? -21.594 16.844 17.594 1 98.75 326 ARG A N 1
ATOM 2589 C CA . ARG A 1 326 ? -22.484 17.891 18.125 1 98.75 326 ARG A CA 1
ATOM 2590 C C . ARG A 1 326 ? -22.984 17.516 19.516 1 98.75 326 ARG A C 1
ATOM 2592 O O . ARG A 1 326 ? -23.109 18.391 20.391 1 98.75 326 ARG A O 1
ATOM 2599 N N . GLU A 1 327 ? -23.281 16.312 19.703 1 98.56 327 GLU A N 1
ATOM 2600 C CA . GLU A 1 327 ? -23.766 15.836 21 1 98.56 327 GLU A CA 1
ATOM 2601 C C . GLU A 1 327 ? -22.672 15.906 22.062 1 98.56 327 GLU A C 1
ATOM 2603 O O . GLU A 1 327 ? -22.906 16.359 23.172 1 98.56 327 GLU A O 1
ATOM 2608 N N . ALA A 1 328 ? -21.5 15.547 21.75 1 98.44 328 ALA A N 1
ATOM 2609 C CA . ALA A 1 328 ? -20.406 15.438 22.703 1 98.44 328 ALA A CA 1
ATOM 2610 C C . ALA A 1 328 ? -19.75 16.797 22.953 1 98.44 328 ALA A C 1
ATOM 2612 O O . ALA A 1 328 ? -19.344 17.109 24.078 1 98.44 328 ALA A O 1
ATOM 2613 N N . TYR A 1 329 ? -19.625 17.547 21.938 1 98.38 329 TYR A N 1
ATOM 2614 C CA . TYR A 1 329 ? -18.953 18.844 21.969 1 98.38 329 TYR A CA 1
ATOM 2615 C C . TYR A 1 329 ? -19.734 19.891 21.188 1 98.38 329 TYR A C 1
ATOM 2617 O O . TYR A 1 329 ? -19.328 20.297 20.094 1 98.38 329 TYR A O 1
ATOM 2625 N N . PRO A 1 330 ? -20.719 20.469 21.734 1 98.31 330 PRO A N 1
ATOM 2626 C CA . PRO A 1 330 ? -21.641 21.344 21 1 98.31 330 PRO A CA 1
ATOM 2627 C C . PRO A 1 330 ? -20.969 22.625 20.516 1 98.31 330 PRO A C 1
ATOM 2629 O O . PRO A 1 330 ? -21.5 23.297 19.625 1 98.31 330 PRO A O 1
ATOM 2632 N N . ASP A 1 331 ? -19.844 22.984 21.109 1 98.19 331 ASP A N 1
ATOM 2633 C CA . ASP A 1 331 ? -19.203 24.234 20.766 1 98.19 331 ASP A CA 1
ATOM 2634 C C . ASP A 1 331 ? -18.234 24.062 19.594 1 98.19 331 ASP A C 1
ATOM 2636 O O . ASP A 1 331 ? -17.75 25.047 19.031 1 98.19 331 ASP A O 1
ATOM 2640 N N . ILE A 1 332 ? -17.953 22.797 19.219 1 98.62 332 ILE A N 1
ATOM 2641 C CA . ILE A 1 332 ? -17.047 22.562 18.109 1 98.62 332 ILE A CA 1
ATOM 2642 C C . ILE A 1 332 ? -17.75 22.922 16.797 1 98.62 332 ILE A C 1
ATOM 2644 O O . ILE A 1 332 ? -18.906 22.547 16.578 1 98.62 332 ILE A O 1
ATOM 2648 N N . GLN A 1 333 ? -17.109 23.688 15.953 1 98.69 333 GLN A N 1
ATOM 2649 C CA . GLN A 1 333 ? -17.609 23.984 14.609 1 98.69 333 GLN A CA 1
ATOM 2650 C C . GLN A 1 333 ? -17.234 22.875 13.625 1 98.69 333 GLN A C 1
ATOM 2652 O O . GLN A 1 333 ? -16.062 22.5 13.523 1 98.69 333 GLN A O 1
ATOM 2657 N N . ILE A 1 334 ? -18.234 22.422 12.938 1 98.75 334 ILE A N 1
ATOM 2658 C CA . ILE A 1 334 ? -18.047 21.281 12.039 1 98.75 334 ILE A CA 1
ATOM 2659 C C . ILE A 1 334 ? -18.078 21.766 10.586 1 98.75 334 ILE A C 1
ATOM 2661 O O . ILE A 1 334 ? -19.047 22.406 10.164 1 98.75 334 ILE A O 1
ATOM 2665 N N . ILE A 1 335 ? -17.031 21.406 9.867 1 98.44 335 ILE A N 1
ATOM 2666 C CA . ILE A 1 335 ? -16.875 21.859 8.484 1 98.44 335 ILE A CA 1
ATOM 2667 C C . ILE A 1 335 ? -17.219 20.719 7.531 1 98.44 335 ILE A C 1
ATOM 2669 O O . ILE A 1 335 ? -16.609 19.641 7.586 1 98.44 335 ILE A O 1
ATOM 2673 N N . SER A 1 336 ? -18.188 20.953 6.648 1 97.81 336 SER A N 1
ATOM 2674 C CA . SER A 1 336 ? -18.516 20.016 5.57 1 97.81 336 SER A CA 1
ATOM 2675 C C . SER A 1 336 ? -17.547 20.172 4.398 1 97.81 336 SER A C 1
ATOM 2677 O O . SER A 1 336 ? -17.125 21.297 4.074 1 97.81 336 SER A O 1
ATOM 2679 N N . ASN A 1 337 ? -17.219 19.078 3.795 1 94.44 337 ASN A N 1
ATOM 2680 C CA . ASN A 1 337 ? -16.359 19.156 2.623 1 94.44 337 ASN A CA 1
ATOM 2681 C C . ASN A 1 337 ? -17.141 19.5 1.362 1 94.44 337 ASN A C 1
ATOM 2683 O O . ASN A 1 337 ? -16.562 19.703 0.297 1 94.44 337 ASN A O 1
ATOM 2687 N N . CYS A 1 338 ? -18.453 19.609 1.476 1 95.81 338 CYS A N 1
ATOM 2688 C CA . CYS A 1 338 ? -19.297 19.938 0.333 1 95.81 338 CYS A CA 1
ATOM 2689 C C . CYS A 1 338 ? -19.328 21.453 0.09 1 95.81 338 CYS A C 1
ATOM 2691 O O . CYS A 1 338 ? -19.406 22.234 1.037 1 95.81 338 CYS A O 1
ATOM 2693 N N . ASP A 1 339 ? -19.25 21.75 -1.154 1 94.81 339 ASP A N 1
ATOM 2694 C CA . ASP A 1 339 ? -19.312 23.156 -1.549 1 94.81 339 ASP A CA 1
ATOM 2695 C C . ASP A 1 339 ? -20.734 23.703 -1.47 1 94.81 339 ASP A C 1
ATOM 2697 O O . ASP A 1 339 ? -21.625 23.203 -2.152 1 94.81 339 ASP A O 1
ATOM 2701 N N . GLY A 1 340 ? -20.938 24.656 -0.646 1 93.25 340 GLY A N 1
ATOM 2702 C CA . GLY A 1 340 ? -22.234 25.281 -0.476 1 93.25 340 GLY A CA 1
ATOM 2703 C C . GLY A 1 340 ? -22.312 26.672 -1.085 1 93.25 340 GLY A C 1
ATOM 2704 O O . GLY A 1 340 ? -23.188 27.453 -0.726 1 93.25 340 GLY A O 1
ATOM 2705 N N . SER A 1 341 ? -21.406 27.031 -1.963 1 91.38 341 SER A N 1
ATOM 2706 C CA . SER A 1 341 ? -21.312 28.391 -2.471 1 91.38 341 SER A CA 1
ATOM 2707 C C . SER A 1 341 ? -22.375 28.672 -3.527 1 91.38 341 SER A C 1
ATOM 2709 O O . SER A 1 341 ? -22.828 29.797 -3.688 1 91.38 341 SER A O 1
ATOM 2711 N N . SER A 1 342 ? -22.719 27.656 -4.289 1 89.38 342 SER A N 1
ATOM 2712 C CA . SER A 1 342 ? -23.656 27.844 -5.387 1 89.38 342 SER A CA 1
ATOM 2713 C C . SER A 1 342 ? -25.047 27.344 -5.004 1 89.38 342 SER A C 1
ATOM 2715 O O . SER A 1 342 ? -26.062 27.938 -5.422 1 89.38 342 SER A O 1
ATOM 2717 N N . GLU A 1 343 ? -25.125 26.297 -4.242 1 90 343 GLU A N 1
ATOM 2718 C CA . GLU A 1 343 ? -26.391 25.719 -3.768 1 90 343 GLU A CA 1
ATOM 2719 C C . GLU A 1 343 ? -26.297 25.375 -2.287 1 90 343 GLU A C 1
ATOM 2721 O O . GLU A 1 343 ? -25.25 24.953 -1.802 1 90 343 GLU A O 1
ATOM 2726 N N . PRO A 1 344 ? -27.469 25.594 -1.662 1 92.31 344 PRO A N 1
ATOM 2727 C CA . PRO A 1 344 ? -27.453 25.234 -0.241 1 92.31 344 PRO A CA 1
ATOM 2728 C C . PRO A 1 344 ? -27.109 23.766 -0.006 1 92.31 344 PRO A C 1
ATOM 2730 O O . PRO A 1 344 ? -27.484 22.906 -0.799 1 92.31 344 PRO A O 1
ATOM 2733 N N . LEU A 1 345 ? -26.453 23.531 1.108 1 94.62 345 LEU A N 1
ATOM 2734 C CA . LEU A 1 345 ? -26.156 22.156 1.501 1 94.62 345 LEU A CA 1
ATOM 2735 C C . LEU A 1 345 ? -27.438 21.406 1.853 1 94.62 345 LEU A C 1
ATOM 2737 O O . LEU A 1 345 ? -28.422 22.016 2.289 1 94.62 345 LEU A O 1
ATOM 2741 N N . ASP A 1 346 ? -27.453 20.141 1.678 1 93.81 346 ASP A N 1
ATOM 2742 C CA . ASP A 1 346 ? -28.594 19.312 2.043 1 93.81 346 ASP A CA 1
ATOM 2743 C C . ASP A 1 346 ? -28.406 18.688 3.416 1 93.81 346 ASP A C 1
ATOM 2745 O O . ASP A 1 346 ? -29.031 17.672 3.732 1 93.81 346 ASP A O 1
ATOM 2749 N N . HIS A 1 347 ? -27.516 19.188 4.203 1 96.81 347 HIS A N 1
ATOM 2750 C CA . HIS A 1 347 ? -27.203 18.766 5.566 1 96.81 347 HIS A CA 1
ATOM 2751 C C . HIS A 1 347 ? -26.672 19.938 6.395 1 96.81 347 HIS A C 1
ATOM 2753 O O . HIS A 1 347 ? -26.25 20.953 5.84 1 96.81 347 HIS A O 1
ATOM 2759 N N . PRO A 1 348 ? -26.781 19.812 7.707 1 97.44 348 PRO A N 1
ATOM 2760 C CA . PRO A 1 348 ? -26.297 20.922 8.539 1 97.44 348 PRO A CA 1
ATOM 2761 C C . PRO A 1 348 ? -24.781 21.031 8.555 1 97.44 348 PRO A C 1
ATOM 2763 O O . PRO A 1 348 ? -24.078 20.031 8.438 1 97.44 348 PRO A O 1
ATOM 2766 N N . ALA A 1 349 ? -24.281 22.234 8.672 1 98.19 349 ALA A N 1
ATOM 2767 C CA . ALA A 1 349 ? -22.859 22.516 8.836 1 98.19 349 ALA A CA 1
ATOM 2768 C C . ALA A 1 349 ? -22.625 23.906 9.422 1 98.19 349 ALA A C 1
ATOM 2770 O O . ALA A 1 349 ? -23.484 24.797 9.273 1 98.19 349 ALA A O 1
ATOM 2771 N N . ASP A 1 350 ? -21.594 24.031 10.133 1 98 350 ASP A N 1
ATOM 2772 C CA . ASP A 1 350 ? -21.234 25.375 10.594 1 98 350 ASP A CA 1
ATOM 2773 C C . ASP A 1 350 ? -20.484 26.141 9.5 1 98 350 ASP A C 1
ATOM 2775 O O . ASP A 1 350 ? -20.672 27.344 9.359 1 98 350 ASP A O 1
ATOM 2779 N N . LEU A 1 351 ? -19.625 25.453 8.797 1 98.19 351 LEU A N 1
ATOM 2780 C CA . LEU A 1 351 ? -18.922 25.969 7.629 1 98.19 351 LEU A CA 1
ATOM 2781 C C . LEU A 1 351 ? -18.922 24.938 6.5 1 98.19 351 LEU A C 1
ATOM 2783 O O . LEU A 1 351 ? -19.125 23.75 6.738 1 98.19 351 LEU A O 1
ATOM 2787 N N . TYR A 1 352 ? -18.75 25.422 5.297 1 97.06 352 TYR A N 1
ATOM 2788 C CA . TYR A 1 352 ? -18.516 24.531 4.176 1 97.06 352 TYR A CA 1
ATOM 2789 C C . TYR A 1 352 ? -17.172 24.812 3.518 1 97.06 352 TYR A C 1
ATOM 2791 O O . TYR A 1 352 ? -16.641 25.922 3.631 1 97.06 352 TYR A O 1
ATOM 2799 N N . ASP A 1 353 ? -16.641 23.797 2.924 1 96.19 353 ASP A N 1
ATOM 2800 C CA . ASP A 1 353 ? -15.312 23.844 2.332 1 96.19 353 ASP A CA 1
ATOM 2801 C C . ASP A 1 353 ? -15.375 24.25 0.862 1 96.19 353 ASP A C 1
ATOM 2803 O O . ASP A 1 353 ? -16.266 23.812 0.129 1 96.19 353 ASP A O 1
ATOM 2807 N N . PHE A 1 354 ? -14.508 25.125 0.46 1 96.38 354 PHE A N 1
ATOM 2808 C CA . PHE A 1 354 ? -14.359 25.578 -0.919 1 96.38 354 PHE A CA 1
ATOM 2809 C C . PHE A 1 354 ? -12.914 25.453 -1.378 1 96.38 354 PHE A C 1
ATOM 2811 O O . PHE A 1 354 ? -12.008 25.984 -0.734 1 96.38 354 PHE A O 1
ATOM 2818 N N . HIS A 1 355 ? -12.695 24.703 -2.482 1 95 355 HIS A N 1
ATOM 2819 C CA . HIS A 1 355 ? -11.375 24.531 -3.09 1 95 355 HIS A CA 1
ATOM 2820 C C . HIS A 1 355 ? -11.312 25.203 -4.461 1 95 355 HIS A C 1
ATOM 2822 O O . HIS A 1 355 ? -12.258 25.094 -5.25 1 95 355 HIS A O 1
ATOM 2828 N N . ILE A 1 356 ? -10.141 25.844 -4.727 1 94.62 356 ILE A N 1
ATOM 2829 C CA . ILE A 1 356 ? -10.023 26.406 -6.07 1 94.62 356 ILE A CA 1
ATOM 2830 C C . ILE A 1 356 ? -8.562 26.375 -6.512 1 94.62 356 ILE A C 1
ATOM 2832 O O . ILE A 1 356 ? -7.695 26.938 -5.844 1 94.62 356 ILE A O 1
ATOM 2836 N N . TYR A 1 357 ? -8.297 25.719 -7.562 1 92.56 357 TYR A N 1
ATOM 2837 C CA . TYR A 1 357 ? -7.047 25.688 -8.312 1 92.56 357 TYR A CA 1
ATOM 2838 C C . TYR A 1 357 ? -7.285 26.031 -9.781 1 92.56 357 TYR A C 1
ATOM 2840 O O . TYR A 1 357 ? -8.023 25.328 -10.477 1 92.56 357 TYR A O 1
ATOM 2848 N N . ASN A 1 358 ? -6.723 27.078 -10.18 1 92.31 358 ASN A N 1
ATOM 2849 C CA . ASN A 1 358 ? -6.988 27.516 -11.547 1 92.31 358 ASN A CA 1
ATOM 2850 C C . ASN A 1 358 ? -5.801 28.266 -12.141 1 92.31 358 ASN A C 1
ATOM 2852 O O . ASN A 1 358 ? -4.75 28.375 -11.508 1 92.31 358 ASN A O 1
ATOM 2856 N N . SER A 1 359 ? -6.004 28.734 -13.414 1 93.81 359 SER A N 1
ATOM 2857 C CA . SER A 1 359 ? -5.02 29.625 -14.023 1 93.81 359 SER A CA 1
ATOM 2858 C C . SER A 1 359 ? -5.039 31 -13.375 1 93.81 359 SER A C 1
ATOM 2860 O O . SER A 1 359 ? -6 31.359 -12.688 1 93.81 359 SER A O 1
ATOM 2862 N N . ALA A 1 360 ? -3.988 31.719 -13.57 1 94 360 ALA A N 1
ATOM 2863 C CA . ALA A 1 360 ? -3.904 33.062 -13 1 94 360 ALA A CA 1
ATOM 2864 C C . ALA A 1 360 ? -5.059 33.938 -13.484 1 94 360 ALA A C 1
ATOM 2866 O O . ALA A 1 360 ? -5.711 34.594 -12.68 1 94 360 ALA A O 1
ATOM 2867 N N . ASP A 1 361 ? -5.348 33.875 -14.766 1 94 361 ASP A N 1
ATOM 2868 C CA . ASP A 1 361 ? -6.422 34.688 -15.336 1 94 361 ASP A CA 1
ATOM 2869 C C . ASP A 1 361 ? -7.77 34.312 -14.719 1 94 361 ASP A C 1
ATOM 2871 O O . ASP A 1 361 ? -8.539 35.219 -14.336 1 94 361 ASP A O 1
ATOM 2875 N N . ASP A 1 362 ? -7.945 33.125 -14.617 1 95.38 362 ASP A N 1
ATOM 2876 C CA . ASP A 1 362 ? -9.234 32.656 -14.102 1 95.38 362 ASP A CA 1
ATOM 2877 C C . ASP A 1 362 ? -9.375 33 -12.617 1 95.38 362 ASP A C 1
ATOM 2879 O O . ASP A 1 362 ? -10.445 33.406 -12.164 1 95.38 362 ASP A O 1
ATOM 2883 N N . LEU A 1 363 ? -8.328 32.781 -11.891 1 96.19 363 LEU A N 1
ATOM 2884 C CA . LEU A 1 363 ? -8.406 33.062 -10.461 1 96.19 363 LEU A CA 1
ATOM 2885 C C . LEU A 1 363 ? -8.594 34.531 -10.203 1 96.19 363 LEU A C 1
ATOM 2887 O O . LEU A 1 363 ? -9.289 34.938 -9.258 1 96.19 363 LEU A O 1
ATOM 2891 N N . PHE A 1 364 ? -7.973 35.375 -10.984 1 96.44 364 PHE A N 1
ATOM 2892 C CA . PHE A 1 364 ? -8.18 36.812 -10.875 1 96.44 364 PHE A CA 1
ATOM 2893 C C . PHE A 1 364 ? -9.656 37.156 -11.016 1 96.44 364 PHE A C 1
ATOM 2895 O O . PHE A 1 364 ? -10.18 37.969 -10.25 1 96.44 364 PHE A O 1
ATOM 2902 N N . LEU A 1 365 ? -10.266 36.5 -11.945 1 95.06 365 LEU A N 1
ATOM 2903 C CA . LEU A 1 365 ? -11.672 36.781 -12.211 1 95.06 365 LEU A CA 1
ATOM 2904 C C . LEU A 1 365 ? -12.547 36.25 -11.078 1 95.06 365 LEU A C 1
ATOM 2906 O O . LEU A 1 365 ? -13.672 36.719 -10.883 1 95.06 365 LEU A O 1
ATOM 2910 N N . LYS A 1 366 ? -12.039 35.375 -10.328 1 95.69 366 LYS A N 1
ATOM 2911 C CA . LYS A 1 366 ? -12.797 34.75 -9.242 1 95.69 366 LYS A CA 1
ATOM 2912 C C . LYS A 1 366 ? -12.766 35.625 -7.992 1 95.69 366 LYS A C 1
ATOM 2914 O O . LYS A 1 366 ? -13.289 35.219 -6.945 1 95.69 366 LYS A O 1
ATOM 2919 N N . LYS A 1 367 ? -12.234 36.844 -8.062 1 95.25 367 LYS A N 1
ATOM 2920 C CA . LYS A 1 367 ? -12.25 37.781 -6.945 1 95.25 367 LYS A CA 1
ATOM 2921 C C . LYS A 1 367 ? -13.68 38.125 -6.547 1 95.25 367 LYS A C 1
ATOM 2923 O O . LYS A 1 367 ? -13.922 38.594 -5.426 1 95.25 367 LYS A O 1
ATOM 2928 N N . ASP A 1 368 ? -14.648 37.844 -7.48 1 94.06 368 ASP A N 1
ATOM 2929 C CA . ASP A 1 368 ? -16.047 38.188 -7.23 1 94.06 368 ASP A CA 1
ATOM 2930 C C . ASP A 1 368 ? -16.875 36.938 -6.914 1 94.06 368 ASP A C 1
ATOM 2932 O O . ASP A 1 368 ? -18.109 36.969 -6.953 1 94.06 368 ASP A O 1
ATOM 2936 N N . THR A 1 369 ? -16.219 35.781 -6.645 1 95.06 369 THR A N 1
ATOM 2937 C CA . THR A 1 369 ? -16.844 34.5 -6.473 1 95.06 369 THR A CA 1
ATOM 2938 C C . THR A 1 369 ? -17.938 34.562 -5.422 1 95.06 369 THR A C 1
ATOM 2940 O O . THR A 1 369 ? -19.016 33.969 -5.605 1 95.06 369 THR A O 1
ATOM 2943 N N . PHE A 1 370 ? -17.75 35.312 -4.359 1 96.44 370 PHE A N 1
ATOM 2944 C CA . PHE A 1 370 ? -18.656 35.25 -3.229 1 96.44 370 PHE A CA 1
ATOM 2945 C C . PHE A 1 370 ? -19.531 36.5 -3.156 1 96.44 370 PHE A C 1
ATOM 2947 O O . PHE A 1 370 ? -20.25 36.688 -2.178 1 96.44 370 PHE A O 1
ATOM 2954 N N . SER A 1 371 ? -19.453 37.375 -4.145 1 92.88 371 SER A N 1
ATOM 2955 C CA . SER A 1 371 ? -20.188 38.625 -4.145 1 92.88 371 SER A CA 1
ATOM 2956 C C . SER A 1 371 ? -21.703 38.406 -4.172 1 92.88 371 SER A C 1
ATOM 2958 O O . SER A 1 371 ? -22.469 39.188 -3.646 1 92.88 371 SER A O 1
ATOM 2960 N N . ARG A 1 372 ? -22.125 37.25 -4.711 1 90.25 372 ARG A N 1
ATOM 2961 C CA . ARG A 1 372 ? -23.562 36.969 -4.824 1 90.25 372 ARG A CA 1
ATOM 2962 C C . ARG A 1 372 ? -23.953 35.75 -4.008 1 90.25 372 ARG A C 1
ATOM 2964 O O . ARG A 1 372 ? -25.078 35.25 -4.129 1 90.25 372 ARG A O 1
ATOM 2971 N N . THR A 1 373 ? -23.016 35.219 -3.338 1 92.25 373 THR A N 1
ATOM 2972 C CA . THR A 1 373 ? -23.297 34.062 -2.49 1 92.25 373 THR A CA 1
ATOM 2973 C C . THR A 1 373 ? -24.281 34.438 -1.382 1 92.25 373 THR A C 1
ATOM 2975 O O . THR A 1 373 ? -24.219 35.531 -0.834 1 92.25 373 THR A O 1
ATOM 2978 N N . SER A 1 374 ? -25.125 33.469 -1.041 1 90 374 SER A N 1
ATOM 2979 C CA . SER A 1 374 ? -26.141 33.688 -0.002 1 90 374 SER A CA 1
ATOM 2980 C C . SER A 1 374 ? -25.484 34.062 1.328 1 90 374 SER A C 1
ATOM 2982 O O . SER A 1 374 ? -24.453 33.469 1.7 1 90 374 SER A O 1
ATOM 2984 N N . ARG A 1 375 ? -26.062 35.062 2.037 1 92.81 375 ARG A N 1
ATOM 2985 C CA . ARG A 1 375 ? -25.562 35.469 3.344 1 92.81 375 ARG A CA 1
ATOM 2986 C C . ARG A 1 375 ? -26.297 34.75 4.465 1 92.81 375 ARG A C 1
ATOM 2988 O O . ARG A 1 375 ? -26.156 35.094 5.641 1 92.81 375 ARG A O 1
ATOM 2995 N N . THR A 1 376 ? -27.109 33.812 3.982 1 89.75 376 THR A N 1
ATOM 2996 C CA . THR A 1 376 ? -27.797 32.969 4.945 1 89.75 376 THR A CA 1
ATOM 2997 C C . THR A 1 376 ? -27.234 31.547 4.93 1 89.75 376 THR A C 1
ATOM 2999 O O . THR A 1 376 ? -26.781 31.062 3.885 1 89.75 376 THR A O 1
ATOM 3002 N N . GLY A 1 377 ? -27.047 30.953 6.086 1 90.81 377 GLY A N 1
ATOM 3003 C CA . GLY A 1 377 ? -26.516 29.609 6.152 1 90.81 377 GLY A CA 1
ATOM 3004 C C . GLY A 1 377 ? -25.078 29.562 6.652 1 90.81 377 GLY A C 1
ATOM 3005 O O . GLY A 1 377 ? -24.609 30.5 7.289 1 90.81 377 GLY A O 1
ATOM 3006 N N . PRO A 1 378 ? -24.406 28.406 6.324 1 95.88 378 PRO A N 1
ATOM 3007 C CA . PRO A 1 378 ? -23.031 28.25 6.793 1 95.88 378 PRO A CA 1
ATOM 3008 C C . PRO A 1 378 ? -22.062 29.188 6.082 1 95.88 378 PRO A C 1
ATOM 3010 O O . PRO A 1 378 ? -22.266 29.531 4.914 1 95.88 378 PRO A O 1
ATOM 3013 N N . LYS A 1 379 ? -21.094 29.562 6.805 1 95.75 379 LYS A N 1
ATOM 3014 C CA . LYS A 1 379 ? -20.062 30.422 6.234 1 95.75 379 LYS A CA 1
ATOM 3015 C C . LYS A 1 379 ? -19.031 29.594 5.453 1 95.75 379 LYS A C 1
ATOM 3017 O O . LYS A 1 379 ? -19.031 28.359 5.539 1 95.75 379 LYS A O 1
ATOM 3022 N N . VAL A 1 380 ? -18.219 30.312 4.73 1 97 380 VAL A N 1
ATOM 3023 C CA . VAL A 1 380 ? -17.281 29.656 3.812 1 97 380 VAL A CA 1
ATOM 3024 C C . VAL A 1 380 ? -15.922 29.5 4.484 1 97 380 VAL A C 1
ATOM 3026 O O . VAL A 1 380 ? -15.445 30.406 5.156 1 97 380 VAL A O 1
ATOM 3029 N N . PHE A 1 381 ? -15.383 28.359 4.387 1 97.81 381 PHE A N 1
ATOM 3030 C CA . PHE A 1 381 ? -13.961 28.109 4.57 1 97.81 381 PHE A CA 1
ATOM 3031 C C . PHE A 1 381 ? -13.281 27.812 3.236 1 97.81 381 PHE A C 1
ATOM 3033 O O . PHE A 1 381 ? -13.461 26.75 2.658 1 97.81 381 PHE A O 1
ATOM 3040 N N . VAL A 1 382 ? -12.547 28.812 2.695 1 97.56 382 VAL A N 1
ATOM 3041 C CA . VAL A 1 382 ? -11.711 28.547 1.529 1 97.56 382 VAL A CA 1
ATOM 3042 C C . VAL A 1 382 ? -10.445 27.812 1.954 1 97.56 382 VAL A C 1
ATOM 3044 O O . VAL A 1 382 ? -9.391 28.422 2.119 1 97.56 382 VAL A O 1
ATOM 3047 N N . SER A 1 383 ? -10.57 26.531 2.035 1 96.69 383 SER A N 1
ATOM 3048 C CA . SER A 1 383 ? -9.547 25.75 2.729 1 96.69 383 SER A CA 1
ATOM 3049 C C . SER A 1 383 ? -8.344 25.484 1.828 1 96.69 383 SER A C 1
ATOM 3051 O O . SER A 1 383 ? -7.27 25.109 2.307 1 96.69 383 SER A O 1
ATOM 3053 N N . GLU A 1 384 ? -8.594 25.641 0.467 1 95.88 384 GLU A N 1
ATOM 3054 C CA . GLU A 1 384 ? -7.488 25.516 -0.482 1 95.88 384 GLU A CA 1
ATOM 3055 C C . GLU A 1 384 ? -7.652 26.484 -1.653 1 95.88 384 GLU A C 1
ATOM 3057 O O . GLU A 1 384 ? -8.68 26.469 -2.334 1 95.88 384 GLU A O 1
ATOM 3062 N N . TYR A 1 385 ? -6.656 27.266 -1.852 1 96 385 TYR A N 1
ATOM 3063 C CA . TYR A 1 385 ? -6.613 28.078 -3.062 1 96 385 TYR A CA 1
ATOM 3064 C C . TYR A 1 385 ? -5.188 28.203 -3.59 1 96 385 TYR A C 1
ATOM 3066 O O . TYR A 1 385 ? -4.23 28.203 -2.812 1 96 385 TYR A O 1
ATOM 3074 N N . ALA A 1 386 ? -5.031 28.172 -4.875 1 95.31 386 ALA A N 1
ATOM 3075 C CA . ALA A 1 386 ? -3.756 28.469 -5.527 1 95.31 386 ALA A CA 1
ATOM 3076 C C . ALA A 1 386 ? -3.92 28.547 -7.043 1 95.31 386 ALA A C 1
ATOM 3078 O O . ALA A 1 386 ? -4.891 28.031 -7.598 1 95.31 386 ALA A O 1
ATOM 3079 N N . VAL A 1 387 ? -3.041 29.312 -7.629 1 94.75 387 VAL A N 1
ATOM 3080 C CA . VAL A 1 387 ? -2.859 29.156 -9.07 1 94.75 387 VAL A CA 1
ATOM 3081 C C . VAL A 1 387 ? -2.068 27.875 -9.352 1 94.75 387 VAL A C 1
ATOM 3083 O O . VAL A 1 387 ? -0.922 27.75 -8.914 1 94.75 387 VAL A O 1
ATOM 3086 N N . HIS A 1 388 ? -2.76 26.922 -9.969 1 89.31 388 HIS A N 1
ATOM 3087 C CA . HIS A 1 388 ? -2.104 25.656 -10.289 1 89.31 388 HIS A CA 1
ATOM 3088 C C . HIS A 1 388 ? -2.588 25.109 -11.625 1 89.31 388 HIS A C 1
ATOM 3090 O O . HIS A 1 388 ? -3.635 24.469 -11.695 1 89.31 388 HIS A O 1
ATOM 3096 N N . VAL A 1 389 ? -2.039 25.406 -12.734 1 76.12 389 VAL A N 1
ATOM 3097 C CA . VAL A 1 389 ? -2.242 24.875 -14.078 1 76.12 389 VAL A CA 1
ATOM 3098 C C . VAL A 1 389 ? -0.911 24.844 -14.828 1 76.12 389 VAL A C 1
ATOM 3100 O O . VAL A 1 389 ? -0.027 25.656 -14.57 1 76.12 389 VAL A O 1
ATOM 3103 N N . ASP A 1 390 ? -0.824 23.719 -15.625 1 63.62 390 ASP A N 1
ATOM 3104 C CA . ASP A 1 390 ? 0.387 23.578 -16.438 1 63.62 390 ASP A CA 1
ATOM 3105 C C . ASP A 1 390 ? 0.712 24.891 -17.156 1 63.62 390 ASP A C 1
ATOM 3107 O O . ASP A 1 390 ? -0.17 25.516 -17.75 1 63.62 390 ASP A O 1
ATOM 3111 N N . GLY A 1 391 ? 1.905 25.469 -17.078 1 60.84 391 GLY A N 1
ATOM 3112 C CA . GLY A 1 391 ? 2.393 26.641 -17.797 1 60.84 391 GLY A CA 1
ATOM 3113 C C . GLY A 1 391 ? 2.34 27.906 -16.969 1 60.84 391 GLY A C 1
ATOM 3114 O O . GLY A 1 391 ? 3.131 28.828 -17.188 1 60.84 391 GLY A O 1
ATOM 3115 N N . ASP A 1 392 ? 1.376 27.922 -16 1 60.75 392 ASP A N 1
ATOM 3116 C CA . ASP A 1 392 ? 1.194 29.203 -15.305 1 60.75 392 ASP A CA 1
ATOM 3117 C C . ASP A 1 392 ? 2.047 29.266 -14.039 1 60.75 392 ASP A C 1
ATOM 3119 O O . ASP A 1 392 ? 2.205 30.328 -13.453 1 60.75 392 ASP A O 1
ATOM 3123 N N . THR A 1 393 ? 2.547 28.078 -13.547 1 68.81 393 THR A N 1
ATOM 3124 C CA . THR A 1 393 ? 3.031 28.203 -12.172 1 68.81 393 THR A CA 1
ATOM 3125 C C . THR A 1 393 ? 4.512 27.859 -12.094 1 68.81 393 THR A C 1
ATOM 3127 O O . THR A 1 393 ? 5.191 28.203 -11.125 1 68.81 393 THR A O 1
ATOM 3130 N N . SER A 1 394 ? 5.141 27.422 -13.148 1 76.75 394 SER A N 1
ATOM 3131 C CA . SER A 1 394 ? 6.516 26.969 -12.969 1 76.75 394 SER A CA 1
ATOM 3132 C C . SER A 1 394 ? 6.805 26.641 -11.508 1 76.75 394 SER A C 1
ATOM 3134 O O . SER A 1 394 ? 6.082 25.859 -10.883 1 76.75 394 SER A O 1
ATOM 3136 N N . LYS A 1 395 ? 7.852 27.203 -10.938 1 84.25 395 LYS A N 1
ATOM 3137 C CA . LYS A 1 395 ? 8.203 27.016 -9.539 1 84.25 395 LYS A CA 1
ATOM 3138 C C . LYS A 1 395 ? 7.699 28.156 -8.672 1 84.25 395 LYS A C 1
ATOM 3140 O O . LYS A 1 395 ? 8.07 28.281 -7.504 1 84.25 395 LYS A O 1
ATOM 3145 N N . GLY A 1 396 ? 6.758 28.984 -9.172 1 87.56 396 GLY A N 1
ATOM 3146 C CA . GLY A 1 396 ? 6.211 30.188 -8.562 1 87.56 396 GLY A CA 1
ATOM 3147 C C . GLY A 1 396 ? 6.441 31.438 -9.391 1 87.56 396 GLY A C 1
ATOM 3148 O O . GLY A 1 396 ? 7.539 31.641 -9.906 1 87.56 396 GLY A O 1
ATOM 3149 N N . SER A 1 397 ? 5.375 32.25 -9.57 1 90.69 397 SER A N 1
ATOM 3150 C CA . SER A 1 397 ? 5.5 33.438 -10.391 1 90.69 397 SER A CA 1
ATOM 3151 C C . SER A 1 397 ? 4.781 34.625 -9.758 1 90.69 397 SER A C 1
ATOM 3153 O O . SER A 1 397 ? 3.879 34.438 -8.938 1 90.69 397 SER A O 1
ATOM 3155 N N . LEU A 1 398 ? 5.258 35.75 -10.133 1 93.44 398 LEU A N 1
ATOM 3156 C CA . LEU A 1 398 ? 4.578 36.969 -9.688 1 93.44 398 LEU A CA 1
ATOM 3157 C C . LEU A 1 398 ? 3.15 37 -10.219 1 93.44 398 LEU A C 1
ATOM 3159 O O . LEU A 1 398 ? 2.234 37.438 -9.508 1 93.44 398 LEU A O 1
ATOM 3163 N N . GLN A 1 399 ? 2.961 36.625 -11.445 1 92.69 399 GLN A N 1
ATOM 3164 C CA . GLN A 1 399 ? 1.63 36.625 -12.047 1 92.69 399 GLN A CA 1
ATOM 3165 C C . 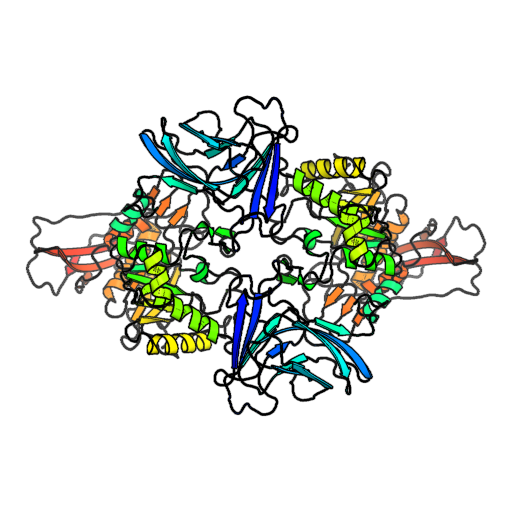GLN A 1 399 ? 0.649 35.812 -11.227 1 92.69 399 GLN A C 1
ATOM 3167 O O . GLN A 1 399 ? -0.479 36.25 -10.977 1 92.69 399 GLN A O 1
ATOM 3172 N N . ALA A 1 400 ? 1.089 34.656 -10.852 1 94.25 400 ALA A N 1
ATOM 3173 C CA . ALA A 1 400 ? 0.258 33.781 -10.016 1 94.25 400 ALA A CA 1
ATOM 3174 C C . ALA A 1 400 ? -0.084 34.469 -8.695 1 94.25 400 ALA A C 1
ATOM 3176 O O . ALA A 1 400 ? -1.238 34.469 -8.258 1 94.25 400 ALA A O 1
ATOM 3177 N N . SER A 1 401 ? 0.902 35.094 -8.148 1 95.81 401 SER A N 1
ATOM 3178 C CA . SER A 1 401 ? 0.704 35.719 -6.848 1 95.81 401 SER A CA 1
ATOM 3179 C C . SER A 1 401 ? -0.238 36.906 -6.957 1 95.81 401 SER A C 1
ATOM 3181 O O . SER A 1 401 ? -0.998 37.188 -6.031 1 95.81 401 SER A O 1
ATOM 3183 N N . LEU A 1 402 ? -0.211 37.625 -8.07 1 96.31 402 LEU A N 1
ATOM 3184 C CA . LEU A 1 402 ? -1.115 38.75 -8.281 1 96.31 402 LEU A CA 1
ATOM 3185 C C . LEU A 1 402 ? -2.562 38.281 -8.375 1 96.31 402 LEU A C 1
ATOM 3187 O O . LEU A 1 402 ? -3.463 38.906 -7.812 1 96.31 402 LEU A O 1
ATOM 3191 N N . ALA A 1 403 ? -2.764 37.219 -9.102 1 96.31 403 ALA A N 1
ATOM 3192 C CA . ALA A 1 403 ? -4.105 36.625 -9.203 1 96.31 403 ALA A CA 1
ATOM 3193 C C . ALA A 1 403 ? -4.613 36.188 -7.832 1 96.31 403 ALA A C 1
ATOM 3195 O O . ALA A 1 403 ? -5.77 36.438 -7.484 1 96.31 403 ALA A O 1
ATOM 3196 N N . GLU A 1 404 ? -3.773 35.594 -7.078 1 97.25 404 GLU A N 1
ATOM 3197 C CA . GLU A 1 404 ? -4.117 35.125 -5.734 1 97.25 404 GLU A CA 1
ATOM 3198 C C . GLU A 1 404 ? -4.438 36.312 -4.82 1 97.25 404 GLU A C 1
ATOM 3200 O O . GLU A 1 404 ? -5.363 36.219 -4.012 1 97.25 404 GLU A O 1
ATOM 3205 N N . ALA A 1 405 ? -3.668 37.344 -4.996 1 98 405 ALA A N 1
ATOM 3206 C CA . ALA A 1 405 ? -3.918 38.562 -4.207 1 98 405 ALA A CA 1
ATOM 3207 C C . ALA A 1 405 ? -5.289 39.156 -4.523 1 98 405 ALA A C 1
ATOM 3209 O O . ALA A 1 405 ? -6.012 39.562 -3.619 1 98 405 ALA A O 1
ATOM 3210 N N . ALA A 1 406 ? -5.582 39.219 -5.789 1 97.94 406 ALA A N 1
ATOM 3211 C CA . ALA A 1 406 ? -6.898 39.719 -6.184 1 97.94 406 ALA A CA 1
ATOM 3212 C C . ALA A 1 406 ? -8.016 38.844 -5.59 1 97.94 406 ALA A C 1
ATOM 3214 O O . ALA A 1 406 ? -9.016 39.375 -5.102 1 97.94 406 ALA A O 1
ATOM 3215 N N . PHE A 1 407 ? -7.828 37.562 -5.648 1 98 407 PHE A N 1
ATOM 3216 C CA . PHE A 1 407 ? -8.789 36.625 -5.062 1 98 407 PHE A CA 1
ATOM 3217 C C . PHE A 1 407 ? -8.945 36.906 -3.568 1 98 407 PHE A C 1
ATOM 3219 O O . PHE A 1 407 ? -10.062 36.969 -3.059 1 98 407 PHE A O 1
ATOM 3226 N N . LEU A 1 408 ? -7.84 37.094 -2.871 1 98.25 408 LEU A N 1
ATOM 3227 C CA . LEU A 1 408 ? -7.875 37.375 -1.438 1 98.25 408 LEU A CA 1
ATOM 3228 C C . LEU A 1 408 ? -8.57 38.688 -1.148 1 98.25 408 LEU A C 1
ATOM 3230 O O . LEU A 1 408 ? -9.266 38.812 -0.139 1 98.25 408 LEU A O 1
ATOM 3234 N N . ILE A 1 409 ? -8.312 39.656 -1.964 1 97.69 409 ILE A N 1
ATOM 3235 C CA . ILE A 1 409 ? -9.023 40.938 -1.822 1 97.69 409 ILE A CA 1
ATOM 3236 C C . ILE A 1 409 ? -10.531 40.688 -1.923 1 97.69 409 ILE A C 1
ATOM 3238 O O . ILE A 1 409 ? -11.305 41.25 -1.133 1 97.69 409 ILE A O 1
ATOM 3242 N N . GLY A 1 410 ? -10.867 39.875 -2.896 1 97.19 410 GLY A N 1
ATOM 3243 C CA . GLY A 1 410 ? -12.266 39.469 -2.99 1 97.19 410 GLY A CA 1
ATOM 3244 C C . GLY A 1 410 ? -12.789 38.812 -1.726 1 97.19 410 GLY A C 1
ATOM 3245 O O . GLY A 1 410 ? -13.922 39.094 -1.31 1 97.19 410 GLY A O 1
ATOM 3246 N N . LEU A 1 411 ? -12.016 38 -1.109 1 97.75 411 LEU A N 1
ATOM 3247 C CA . LEU A 1 411 ? -12.391 37.344 0.139 1 97.75 411 LEU A CA 1
ATOM 3248 C C . LEU A 1 411 ? -12.539 38.375 1.263 1 97.75 411 LEU A C 1
ATOM 3250 O O . LEU A 1 411 ? -13.469 38.281 2.068 1 97.75 411 LEU A O 1
ATOM 3254 N N . GLU A 1 412 ? -11.641 39.312 1.317 1 96.56 412 GLU A N 1
ATOM 3255 C CA . GLU A 1 412 ? -11.703 40.375 2.314 1 96.56 412 GLU A CA 1
ATOM 3256 C C . GLU A 1 412 ? -13.008 41.188 2.199 1 96.56 412 GLU A C 1
ATOM 3258 O O . GLU A 1 412 ? -13.664 41.438 3.205 1 96.56 412 GLU A O 1
ATOM 3263 N N . VAL A 1 413 ? -13.289 41.469 1.009 1 95.12 413 VAL A N 1
ATOM 3264 C CA . VAL A 1 413 ? -14.484 42.281 0.743 1 95.12 413 VAL A CA 1
ATOM 3265 C C . VAL A 1 413 ? -15.727 41.5 1.164 1 95.12 413 VAL A C 1
ATOM 3267 O O . VAL A 1 413 ? -16.719 42.062 1.596 1 95.12 413 VAL A O 1
ATOM 3270 N N . ASN A 1 414 ? -15.664 40.188 1.103 1 96.31 414 ASN A N 1
ATOM 3271 C CA . ASN A 1 414 ? -16.781 39.344 1.459 1 96.31 414 ASN A CA 1
ATOM 3272 C C . ASN A 1 414 ? -16.547 38.656 2.803 1 96.31 414 ASN A C 1
ATOM 3274 O O . ASN A 1 414 ? -16.953 37.5 2.996 1 96.31 414 ASN A O 1
ATOM 3278 N N . SER A 1 415 ? -15.883 39.312 3.684 1 95.81 415 SER A N 1
ATOM 3279 C CA . SER A 1 415 ? -15.492 38.719 4.961 1 95.81 415 SER A CA 1
ATOM 3280 C C . SER A 1 415 ? -16.703 38.5 5.852 1 95.81 415 SER A C 1
ATOM 3282 O O . SER A 1 415 ? -16.609 37.812 6.871 1 95.81 415 SER A O 1
ATOM 3284 N N . ASP A 1 416 ? -17.859 39.031 5.5 1 95.12 416 ASP A N 1
ATOM 3285 C CA . ASP A 1 416 ? -19.078 38.75 6.246 1 95.12 416 ASP A CA 1
ATOM 3286 C C . ASP A 1 416 ? -19.516 37.281 6.07 1 95.12 416 ASP A C 1
ATOM 3288 O O . ASP A 1 416 ? -20.188 36.719 6.938 1 95.12 416 ASP A O 1
ATOM 3292 N N . ILE A 1 417 ? -19.062 36.625 4.98 1 95.44 417 ILE A N 1
ATOM 3293 C CA . ILE A 1 417 ? -19.469 35.25 4.781 1 95.44 417 ILE A CA 1
ATOM 3294 C C . ILE A 1 417 ? -18.234 34.344 4.688 1 95.44 417 ILE A C 1
ATOM 3296 O O . ILE A 1 417 ? -18.312 33.156 4.902 1 95.44 417 ILE A O 1
ATOM 3300 N N . VAL A 1 418 ? -17.109 34.938 4.277 1 96.75 418 VAL A N 1
ATOM 3301 C CA . VAL A 1 418 ? -15.867 34.156 4.25 1 96.75 418 VAL A CA 1
ATOM 3302 C C . VAL A 1 418 ? -15.227 34.156 5.633 1 96.75 418 VAL A C 1
ATOM 3304 O O . VAL A 1 418 ? -14.789 35.188 6.121 1 96.75 418 VAL A O 1
ATOM 3307 N N . HIS A 1 419 ? -15.133 32.938 6.164 1 96.56 419 HIS A N 1
ATOM 3308 C CA . HIS A 1 419 ? -14.703 32.844 7.555 1 96.56 419 HIS A CA 1
ATOM 3309 C C . HIS A 1 419 ? -13.211 32.562 7.648 1 96.56 419 HIS A C 1
ATOM 3311 O O . HIS A 1 419 ? -12.539 33.031 8.57 1 96.56 419 HIS A O 1
ATOM 3317 N N . MET A 1 420 ? -12.688 31.734 6.809 1 97.06 420 MET A N 1
ATOM 3318 C CA . MET A 1 420 ? -11.289 31.312 6.82 1 97.06 420 MET A CA 1
ATOM 3319 C C . MET A 1 420 ? -10.781 31.062 5.402 1 97.06 420 MET A C 1
ATOM 3321 O O . MET A 1 420 ? -11.555 30.703 4.516 1 97.06 420 MET A O 1
ATOM 3325 N N . ALA A 1 421 ? -9.508 31.312 5.238 1 97.31 421 ALA A N 1
ATOM 3326 C CA . ALA A 1 421 ? -8.859 31 3.969 1 97.31 421 ALA A CA 1
ATOM 3327 C C . ALA A 1 421 ? -7.426 30.516 4.188 1 97.31 421 ALA A C 1
ATOM 3329 O O . ALA A 1 421 ? -6.723 31.031 5.062 1 97.31 421 ALA A O 1
ATOM 3330 N N . SER A 1 422 ? -7.035 29.547 3.463 1 96.44 422 SER A N 1
ATOM 3331 C CA . SER A 1 422 ? -5.664 29.047 3.566 1 96.44 422 SER A CA 1
ATOM 3332 C C . SER A 1 422 ? -5.105 28.688 2.195 1 96.44 422 SER A C 1
ATOM 3334 O O . SER A 1 422 ? -5.824 28.156 1.348 1 96.44 422 SER A O 1
ATOM 3336 N N . TYR A 1 423 ? -3.848 29.047 1.996 1 95.25 423 TYR A N 1
ATOM 3337 C CA . TYR A 1 423 ? -3.113 28.688 0.792 1 95.25 423 TYR A CA 1
ATOM 3338 C C . TYR A 1 423 ? -2.693 27.219 0.836 1 95.25 423 TYR A C 1
ATOM 3340 O O . TYR A 1 423 ? -2.299 26.703 1.89 1 95.25 423 TYR A O 1
ATOM 3348 N N . ALA A 1 424 ? -2.818 26.531 -0.322 1 89.5 424 ALA A N 1
ATOM 3349 C CA . ALA A 1 424 ? -2.332 25.156 -0.476 1 89.5 424 ALA A CA 1
ATOM 3350 C C . ALA A 1 424 ? -1.588 24.984 -1.797 1 89.5 424 ALA A C 1
ATOM 3352 O O . ALA A 1 424 ? -2.107 25.344 -2.859 1 89.5 424 ALA A O 1
ATOM 3353 N N . PRO A 1 425 ? -0.259 24.406 -1.771 1 89.69 425 PRO A N 1
ATOM 3354 C CA . PRO A 1 425 ? 0.366 23.766 -0.607 1 89.69 425 PRO A CA 1
ATOM 3355 C C . PRO A 1 425 ? 1.414 24.656 0.058 1 89.69 425 PRO A C 1
ATOM 3357 O O . PRO A 1 425 ? 1.829 25.672 -0.52 1 89.69 425 PRO A O 1
ATOM 3360 N N . LEU A 1 426 ? 1.753 24.234 1.237 1 95.19 426 LEU A N 1
ATOM 3361 C CA . LEU A 1 426 ? 2.557 25.094 2.088 1 95.19 426 LEU A CA 1
ATOM 3362 C C . LEU A 1 426 ? 4.047 24.844 1.878 1 95.19 426 LEU A C 1
ATOM 3364 O O . LEU A 1 426 ? 4.773 25.719 1.417 1 95.19 426 LEU A O 1
ATOM 3368 N N . PHE A 1 427 ? 4.488 23.609 2.145 1 95.5 427 PHE A N 1
ATOM 3369 C CA . PHE A 1 427 ? 5.906 23.281 2.109 1 95.5 427 PHE A CA 1
ATOM 3370 C C . PHE A 1 427 ? 6.199 22.297 0.979 1 95.5 427 PHE A C 1
ATOM 3372 O O . PHE A 1 427 ? 5.391 21.406 0.691 1 95.5 427 PHE A O 1
ATOM 3379 N N . VAL A 1 428 ? 7.406 22.438 0.327 1 95.25 428 VAL A N 1
ATOM 3380 C CA . VAL A 1 428 ? 7.922 21.422 -0.594 1 95.25 428 VAL A CA 1
ATOM 3381 C C . VAL A 1 428 ? 9.438 21.312 -0.448 1 95.25 428 VAL A C 1
ATOM 3383 O O . VAL A 1 428 ? 10.125 22.328 -0.303 1 95.25 428 VAL A O 1
ATOM 3386 N N . ASN A 1 429 ? 9.883 20.109 -0.292 1 96 429 ASN A N 1
ATOM 3387 C CA . ASN A 1 429 ? 11.328 19.906 -0.382 1 96 429 ASN A CA 1
ATOM 3388 C C . ASN A 1 429 ? 11.82 20.016 -1.822 1 96 429 ASN A C 1
ATOM 3390 O O . ASN A 1 429 ? 11.266 19.391 -2.721 1 96 429 ASN A O 1
ATOM 3394 N N . ASP A 1 430 ? 12.844 20.703 -2.012 1 96.12 430 ASP A N 1
ATOM 3395 C CA . ASP A 1 430 ? 13.367 21.016 -3.34 1 96.12 430 ASP A CA 1
ATOM 3396 C C . ASP A 1 430 ? 13.758 19.75 -4.086 1 96.12 430 ASP A C 1
ATOM 3398 O O . ASP A 1 430 ? 13.789 19.719 -5.316 1 96.12 430 ASP A O 1
ATOM 3402 N N . ASN A 1 431 ? 14.016 18.672 -3.334 1 95.69 431 ASN A N 1
ATOM 3403 C CA . ASN A 1 431 ? 14.484 17.422 -3.918 1 95.69 431 ASN A CA 1
ATOM 3404 C C . ASN A 1 431 ? 13.32 16.484 -4.25 1 95.69 431 ASN A C 1
ATOM 3406 O O . ASN A 1 431 ? 13.508 15.445 -4.867 1 95.69 431 ASN A O 1
ATOM 3410 N N . ASP A 1 432 ? 12.148 16.875 -3.904 1 93.12 432 ASP A N 1
ATOM 3411 C CA . ASP A 1 432 ? 10.977 16.016 -4.09 1 93.12 432 ASP A CA 1
ATOM 3412 C C . ASP A 1 432 ? 9.719 16.844 -4.316 1 93.12 432 ASP A C 1
ATOM 3414 O O . ASP A 1 432 ? 8.797 16.828 -3.496 1 93.12 432 ASP A O 1
ATOM 3418 N N . ARG A 1 433 ? 9.617 17.469 -5.441 1 90.75 433 ARG A N 1
ATOM 3419 C CA . ARG A 1 433 ? 8.469 18.297 -5.766 1 90.75 433 ARG A CA 1
ATOM 3420 C C . ARG A 1 433 ? 7.328 17.469 -6.34 1 90.75 433 ARG A C 1
ATOM 3422 O O . ARG A 1 433 ? 7.422 16.969 -7.465 1 90.75 433 ARG A O 1
ATOM 3429 N N . LYS A 1 434 ? 6.359 17.219 -5.574 1 83.62 434 LYS A N 1
ATOM 3430 C CA . LYS A 1 434 ? 5.18 16.469 -6.004 1 83.62 434 LYS A CA 1
ATOM 3431 C C . LYS A 1 434 ? 4.066 17.422 -6.457 1 83.62 434 LYS A C 1
ATOM 3433 O O . LYS A 1 434 ? 3.166 17.016 -7.195 1 83.62 434 LYS A O 1
ATOM 3438 N N . TRP A 1 435 ? 4.137 18.688 -5.941 1 81.88 435 TRP A N 1
ATOM 3439 C CA . TRP A 1 435 ? 3.207 19.75 -6.289 1 81.88 435 TRP A CA 1
ATOM 3440 C C . TRP A 1 435 ? 3.938 21.078 -6.426 1 81.88 435 TRP A C 1
ATOM 3442 O O . TRP A 1 435 ? 4.758 21.438 -5.578 1 81.88 435 TRP A O 1
ATOM 3452 N N . THR A 1 436 ? 3.721 21.688 -7.578 1 83.75 436 THR A N 1
ATOM 3453 C CA . THR A 1 436 ? 4.367 22.969 -7.824 1 83.75 436 THR A CA 1
ATOM 3454 C C . THR A 1 436 ? 3.355 23.984 -8.328 1 83.75 436 THR A C 1
ATOM 3456 O O . THR A 1 436 ? 2.572 23.703 -9.234 1 83.75 436 THR A O 1
ATOM 3459 N N . PRO A 1 437 ? 3.312 25.156 -7.645 1 87.81 437 PRO A N 1
ATOM 3460 C CA . PRO A 1 437 ? 4.23 25.641 -6.609 1 87.81 437 PRO A CA 1
ATOM 3461 C C . PRO A 1 437 ? 3.689 25.422 -5.199 1 87.81 437 PRO A C 1
ATOM 3463 O O . PRO A 1 437 ? 2.486 25.219 -5.02 1 87.81 437 PRO A O 1
ATOM 3466 N N . ASP A 1 438 ? 4.637 25.438 -4.25 1 93.81 438 ASP A N 1
ATOM 3467 C CA . ASP A 1 438 ? 4.344 25.578 -2.826 1 93.81 438 ASP A CA 1
ATOM 3468 C C . ASP A 1 438 ? 4.777 26.953 -2.32 1 93.81 438 ASP A C 1
ATOM 3470 O O . ASP A 1 438 ? 5.555 27.656 -2.979 1 93.81 438 ASP A O 1
ATOM 3474 N N . ALA A 1 439 ? 4.227 27.344 -1.229 1 96.5 439 ALA A N 1
ATOM 3475 C CA . ALA A 1 439 ? 4.512 28.672 -0.707 1 96.5 439 ALA A CA 1
ATOM 3476 C C . ALA A 1 439 ? 5.953 28.766 -0.208 1 96.5 439 ALA A C 1
ATOM 3478 O O . ALA A 1 439 ? 6.609 29.797 -0.387 1 96.5 439 ALA A O 1
ATOM 3479 N N . ILE A 1 440 ? 6.398 27.734 0.411 1 97.75 440 ILE A N 1
ATOM 3480 C CA . ILE A 1 440 ? 7.742 27.719 0.983 1 97.75 440 ILE A CA 1
ATOM 3481 C C . ILE A 1 440 ? 8.523 26.516 0.459 1 97.75 440 ILE A C 1
ATOM 3483 O O . ILE A 1 440 ? 8.055 25.391 0.558 1 97.75 440 ILE A O 1
ATOM 3487 N N . VAL A 1 441 ? 9.711 26.703 -0.124 1 97.38 441 VAL A N 1
ATOM 3488 C CA . VAL A 1 441 ? 10.602 25.672 -0.637 1 97.38 441 VAL A CA 1
ATOM 3489 C C . VAL A 1 441 ? 11.805 25.516 0.291 1 97.38 441 VAL A C 1
ATOM 3491 O O . VAL A 1 441 ? 12.344 26.516 0.792 1 97.38 441 VAL A O 1
ATOM 3494 N N . PHE A 1 442 ? 12.195 24.297 0.578 1 97.88 442 PHE A N 1
ATOM 3495 C CA . PHE A 1 442 ? 13.328 24.125 1.47 1 97.88 442 PHE A CA 1
ATOM 3496 C C . PHE A 1 442 ? 14.133 22.891 1.075 1 97.88 442 PHE A C 1
ATOM 3498 O O . PHE A 1 442 ? 13.672 22.062 0.272 1 97.88 442 PHE A O 1
ATOM 3505 N N . ASN A 1 443 ? 15.375 22.797 1.449 1 97.88 443 ASN A N 1
ATOM 3506 C CA . ASN A 1 443 ? 16.203 21.594 1.432 1 97.88 443 ASN A CA 1
ATOM 3507 C C . ASN A 1 443 ? 16.906 21.391 2.768 1 97.88 443 ASN A C 1
ATOM 3509 O O . ASN A 1 443 ? 16.406 21.797 3.812 1 97.88 443 ASN A O 1
ATOM 3513 N N . SER A 1 444 ? 18.047 20.797 2.797 1 97 444 SER A N 1
ATOM 3514 C CA . SER A 1 444 ? 18.672 20.438 4.066 1 97 444 SER A CA 1
ATOM 3515 C C . SER A 1 444 ? 19.078 21.688 4.852 1 97 444 SER A C 1
ATOM 3517 O O . SER A 1 444 ? 19.094 21.672 6.086 1 97 444 SER A O 1
ATOM 3519 N N . TRP A 1 445 ? 19.391 22.797 4.105 1 96.75 445 TRP A N 1
ATOM 3520 C CA . TRP A 1 445 ? 19.953 23.906 4.863 1 96.75 445 TRP A CA 1
ATOM 3521 C C . TRP A 1 445 ? 19.375 25.234 4.383 1 96.75 445 TRP A C 1
ATOM 3523 O O . TRP A 1 445 ? 19.5 26.266 5.066 1 96.75 445 TRP A O 1
ATOM 3533 N N . GLN A 1 446 ? 18.734 25.203 3.205 1 97.88 446 GLN A N 1
ATOM 3534 C CA . GLN A 1 446 ? 18.203 26.453 2.658 1 97.88 446 GLN A CA 1
ATOM 3535 C C . GLN A 1 446 ? 16.672 26.453 2.662 1 97.88 446 GLN A C 1
ATOM 3537 O O . GLN A 1 446 ? 16.047 25.391 2.744 1 97.88 446 GLN A O 1
ATOM 3542 N N . GLN A 1 447 ? 16.094 27.609 2.65 1 98.31 447 GLN A N 1
ATOM 3543 C CA . GLN A 1 447 ? 14.656 27.812 2.482 1 98.31 447 GLN A CA 1
ATOM 3544 C C . GLN A 1 447 ? 14.359 29.172 1.857 1 98.31 447 GLN A C 1
ATOM 3546 O O . GLN A 1 447 ? 15.156 30.109 1.985 1 98.31 447 GLN A O 1
ATOM 3551 N N . TYR A 1 448 ? 13.328 29.312 1.124 1 97.69 448 TYR A N 1
ATOM 3552 C CA . TYR A 1 448 ? 12.875 30.594 0.597 1 97.69 448 TYR A CA 1
ATOM 3553 C C . TYR A 1 448 ? 11.367 30.594 0.373 1 97.69 448 TYR A C 1
ATOM 3555 O O . TYR A 1 448 ? 10.758 29.531 0.268 1 97.69 448 TYR A O 1
ATOM 3563 N N . GLY A 1 449 ? 10.797 31.781 0.374 1 97.44 449 GLY A N 1
ATOM 3564 C CA . GLY A 1 449 ? 9.398 31.969 0.013 1 97.44 449 GLY A CA 1
ATOM 3565 C C . GLY A 1 449 ? 9.203 32.25 -1.463 1 97.44 449 GLY A C 1
ATOM 3566 O O . GLY A 1 449 ? 9.953 33.031 -2.055 1 97.44 449 GLY A O 1
ATOM 3567 N N . THR A 1 450 ? 8.25 31.625 -2.047 1 95.56 450 THR A N 1
ATOM 3568 C CA . THR A 1 450 ? 7.859 31.953 -3.412 1 95.56 450 THR A CA 1
ATOM 3569 C C . THR A 1 450 ? 7.086 33.281 -3.449 1 95.56 450 THR A C 1
ATOM 3571 O O . THR A 1 450 ? 6.746 33.812 -2.402 1 95.56 450 THR A O 1
ATOM 3574 N N . PRO A 1 451 ? 6.816 33.75 -4.633 1 95.19 451 PRO A N 1
ATOM 3575 C CA . PRO A 1 451 ? 6.008 34.969 -4.699 1 95.19 451 PRO A CA 1
ATOM 3576 C C . PRO A 1 451 ? 4.668 34.844 -3.984 1 95.19 451 PRO A C 1
ATOM 3578 O O . PRO A 1 451 ? 4.188 35.781 -3.371 1 95.19 451 PRO A O 1
ATOM 3581 N N . SER A 1 452 ? 4.125 33.688 -4.012 1 96.25 452 SER A N 1
ATOM 3582 C CA . SER A 1 452 ? 2.867 33.438 -3.311 1 96.25 452 SER A CA 1
ATOM 3583 C C . SER A 1 452 ? 3.035 33.625 -1.804 1 96.25 452 SER A C 1
ATOM 3585 O O . SER A 1 452 ? 2.141 34.125 -1.126 1 96.25 452 SER A O 1
ATOM 3587 N N . TYR A 1 453 ? 4.188 33.156 -1.336 1 97.25 453 TYR A N 1
ATOM 3588 C CA . TYR A 1 453 ? 4.484 33.344 0.079 1 97.25 453 TYR A CA 1
ATOM 3589 C C . TYR A 1 453 ? 4.551 34.844 0.426 1 97.25 453 TYR A C 1
ATOM 3591 O O . TYR A 1 453 ? 3.902 35.281 1.373 1 97.25 453 TYR A O 1
ATOM 3599 N N . TRP A 1 454 ? 5.297 35.531 -0.278 1 97.38 454 TRP A N 1
ATOM 3600 C CA . TRP A 1 454 ? 5.496 36.938 0.003 1 97.38 454 TRP A CA 1
ATOM 3601 C C . TRP A 1 454 ? 4.199 37.719 -0.175 1 97.38 454 TRP A C 1
ATOM 3603 O O . TRP A 1 454 ? 3.926 38.688 0.568 1 97.38 454 TRP A O 1
ATOM 3613 N N . MET A 1 455 ? 3.469 37.344 -1.149 1 97.31 455 MET A N 1
ATOM 3614 C CA . MET A 1 455 ? 2.16 37.969 -1.354 1 97.31 455 MET A CA 1
ATOM 3615 C C . MET A 1 455 ? 1.277 37.781 -0.124 1 97.31 455 MET A C 1
ATOM 3617 O O . MET A 1 455 ? 0.595 38.719 0.296 1 97.31 455 MET A O 1
ATOM 3621 N N . GLN A 1 456 ? 1.255 36.688 0.51 1 97.69 456 GLN A N 1
ATOM 3622 C CA . GLN A 1 456 ? 0.425 36.406 1.677 1 97.69 456 GLN A CA 1
ATOM 3623 C C . GLN A 1 456 ? 0.773 37.344 2.836 1 97.69 456 GLN A C 1
ATOM 3625 O O . GLN A 1 456 ? -0.087 37.688 3.656 1 97.69 456 GLN A O 1
ATOM 3630 N N . THR A 1 457 ? 2.025 37.781 2.912 1 96.88 457 THR A N 1
ATOM 3631 C CA . THR A 1 457 ? 2.445 38.656 4.004 1 96.88 457 THR A CA 1
ATOM 3632 C C . THR A 1 457 ? 1.717 40 3.934 1 96.88 457 THR A C 1
ATOM 3634 O O . THR A 1 457 ? 1.579 40.688 4.945 1 96.88 457 THR A O 1
ATOM 3637 N N . PHE A 1 458 ? 1.182 40.344 2.75 1 97.12 458 PHE A N 1
ATOM 3638 C CA . PHE A 1 458 ? 0.419 41.594 2.576 1 97.12 458 PHE A CA 1
ATOM 3639 C C . PHE A 1 458 ? -0.931 41.5 3.277 1 97.12 458 PHE A C 1
ATOM 3641 O O . PHE A 1 458 ? -1.59 42.5 3.508 1 97.12 458 PHE A O 1
ATOM 3648 N N . PHE A 1 459 ? -1.315 40.344 3.609 1 97.38 459 PHE A N 1
ATOM 3649 C CA . PHE A 1 459 ? -2.637 40.156 4.188 1 97.38 459 PHE A CA 1
ATOM 3650 C C . PHE A 1 459 ? -2.529 39.75 5.656 1 97.38 459 PHE A C 1
ATOM 3652 O O . PHE A 1 459 ? -3.514 39.312 6.262 1 97.38 459 PHE A O 1
ATOM 3659 N N . GLY A 1 460 ? -1.375 39.844 6.27 1 94.94 460 GLY A N 1
ATOM 3660 C CA . GLY A 1 460 ? -1.097 39.375 7.621 1 94.94 460 GLY A CA 1
ATOM 3661 C C . GLY A 1 460 ? -1.949 40.062 8.672 1 94.94 460 GLY A C 1
ATOM 3662 O O . GLY A 1 460 ? -2.17 39.5 9.758 1 94.94 460 GLY A O 1
ATOM 3663 N N . GLU A 1 461 ? -2.51 41.281 8.352 1 95 461 GLU A N 1
ATOM 3664 C CA . GLU A 1 461 ? -3.268 42.031 9.336 1 95 461 GLU A CA 1
ATOM 3665 C C . GLU A 1 461 ? -4.758 42.062 9.008 1 95 461 GLU A C 1
ATOM 3667 O O . GLU A 1 461 ? -5.527 42.812 9.602 1 95 461 GLU A O 1
ATOM 3672 N N . SER A 1 462 ? -5.113 41.25 8.055 1 95.06 462 SER A N 1
ATOM 3673 C CA . SER A 1 462 ? -6.5 41.25 7.594 1 95.06 462 SER A CA 1
ATOM 3674 C C . SER A 1 462 ? -7.434 40.656 8.641 1 95.06 462 SER A C 1
ATOM 3676 O O . SER A 1 462 ? -8.562 41.125 8.812 1 95.06 462 SER A O 1
ATOM 3678 N N . SER A 1 463 ? -7.004 39.656 9.312 1 92.31 463 SER A N 1
ATOM 3679 C CA . SER A 1 463 ? -7.844 38.969 10.297 1 92.31 463 SER A CA 1
ATOM 3680 C C . SER A 1 463 ? -8.133 39.906 11.484 1 92.31 463 SER A C 1
ATOM 3682 O O . SER A 1 463 ? -7.211 40.375 12.141 1 92.31 463 SER A O 1
ATOM 3684 N N . GLY A 1 464 ? -9.383 40.125 11.766 1 89.06 464 GLY A N 1
ATOM 3685 C CA . GLY A 1 464 ? -9.773 40.969 12.867 1 89.06 464 GLY A CA 1
ATOM 3686 C C . GLY A 1 464 ? -9.852 42.438 12.484 1 89.06 464 GLY A C 1
ATOM 3687 O O . GLY A 1 464 ? -10.305 43.281 13.273 1 89.06 464 GLY A O 1
ATOM 3688 N N . ALA A 1 465 ? -9.5 42.75 11.266 1 95.25 465 ALA A N 1
ATOM 3689 C CA . ALA A 1 465 ? -9.562 44.125 10.789 1 95.25 465 ALA A CA 1
ATOM 3690 C C . ALA A 1 465 ? -10.977 44.5 10.359 1 95.25 465 ALA A C 1
ATOM 3692 O O . ALA A 1 465 ? -11.867 43.656 10.336 1 95.25 465 ALA A O 1
ATOM 3693 N N . VAL A 1 466 ? -11.109 45.812 10.148 1 95.06 466 VAL A N 1
ATOM 3694 C CA . VAL A 1 466 ? -12.367 46.344 9.633 1 95.06 466 VAL A CA 1
ATOM 3695 C C . VAL A 1 466 ? -12.219 46.688 8.156 1 95.06 466 VAL A C 1
ATOM 3697 O O . VAL A 1 466 ? -11.289 47.406 7.781 1 95.06 466 VAL A O 1
ATOM 3700 N N . ILE A 1 467 ? -13.102 46.156 7.352 1 95.94 467 ILE A N 1
ATOM 3701 C CA . ILE A 1 467 ? -13.062 46.438 5.922 1 95.94 467 ILE A CA 1
ATOM 3702 C C . ILE A 1 467 ? -13.836 47.719 5.617 1 95.94 467 ILE A C 1
ATOM 3704 O O . ILE A 1 467 ? -14.883 47.969 6.219 1 95.94 467 ILE A O 1
ATOM 3708 N N . HIS A 1 468 ? -13.32 48.562 4.684 1 95.44 468 HIS A N 1
ATOM 3709 C CA . HIS A 1 468 ? -13.961 49.812 4.262 1 95.44 468 HIS A CA 1
ATOM 3710 C C . HIS A 1 468 ? -14.289 49.781 2.771 1 95.44 468 HIS A C 1
ATOM 3712 O O . HIS A 1 468 ? -13.523 49.25 1.975 1 95.44 468 HIS A O 1
ATOM 3718 N N . PRO A 1 469 ? -15.453 50.344 2.434 1 93.5 469 PRO A N 1
ATOM 3719 C CA . PRO A 1 469 ? -15.758 50.438 1.002 1 93.5 469 PRO A CA 1
ATOM 3720 C C . PRO A 1 469 ? -14.719 51.25 0.23 1 93.5 469 PRO A C 1
ATOM 3722 O O . PRO A 1 469 ? -14.242 52.281 0.72 1 93.5 469 PRO A O 1
ATOM 3725 N N . VAL A 1 470 ? -14.328 50.688 -0.866 1 92.44 470 VAL A N 1
ATOM 3726 C CA . VAL A 1 470 ? -13.367 51.344 -1.739 1 92.44 470 VAL A CA 1
ATOM 3727 C C . VAL A 1 470 ? -13.969 51.531 -3.131 1 92.44 470 VAL A C 1
ATOM 3729 O O . VAL A 1 470 ? -14.664 50.625 -3.633 1 92.44 470 VAL A O 1
ATOM 3732 N N . ARG A 1 471 ? -13.773 52.625 -3.646 1 88.75 471 ARG A N 1
ATOM 3733 C CA . ARG A 1 471 ? -14.156 52.906 -5.027 1 88.75 471 ARG A CA 1
ATOM 3734 C C . ARG A 1 471 ? -12.93 53.156 -5.895 1 88.75 471 ARG A C 1
ATOM 3736 O O . ARG A 1 471 ? -12.086 54 -5.551 1 88.75 471 ARG A O 1
ATOM 3743 N N . LEU A 1 472 ? -12.828 52.312 -6.949 1 84.69 472 LEU A N 1
ATOM 3744 C CA . LEU A 1 472 ? -11.758 52.469 -7.93 1 84.69 472 LEU A CA 1
ATOM 3745 C C . LEU A 1 472 ? -12.25 53.219 -9.156 1 84.69 472 LEU A C 1
ATOM 3747 O O . LEU A 1 472 ? -13.25 52.844 -9.773 1 84.69 472 LEU A O 1
ATOM 3751 N N . ASN A 1 473 ? -11.742 54.406 -9.438 1 81.25 473 ASN A N 1
ATOM 3752 C CA . ASN A 1 473 ? -12.047 55.156 -10.656 1 81.25 473 ASN A CA 1
ATOM 3753 C C . ASN A 1 473 ? -10.922 55.031 -11.68 1 81.25 473 ASN A C 1
ATOM 3755 O O . ASN A 1 473 ? -9.945 55.781 -11.633 1 81.25 473 ASN A O 1
ATOM 3759 N N . SER A 1 474 ? -11.016 54.062 -12.555 1 81.94 474 SER A N 1
ATOM 3760 C CA . SER A 1 474 ? -10 53.844 -13.578 1 81.94 474 SER A CA 1
ATOM 3761 C C . SER A 1 474 ? -10.594 53.125 -14.805 1 81.94 474 SER A C 1
ATOM 3763 O O . SER A 1 474 ? -11.523 52.344 -14.68 1 81.94 474 SER A O 1
ATOM 3765 N N . SER A 1 475 ? -10.133 53.469 -16 1 78.88 475 SER A N 1
ATOM 3766 C CA . SER A 1 475 ? -10.523 52.781 -17.234 1 78.88 475 SER A CA 1
ATOM 3767 C C . SER A 1 475 ? -10.008 51.344 -17.25 1 78.88 475 SER A C 1
ATOM 3769 O O . SER A 1 475 ? -10.453 50.531 -18.047 1 78.88 475 SER A O 1
ATOM 3771 N N . TYR A 1 476 ? -9.141 50.969 -16.281 1 80.88 476 TYR A N 1
ATOM 3772 C CA . TYR A 1 476 ? -8.539 49.656 -16.219 1 80.88 476 TYR A CA 1
ATOM 3773 C C . TYR A 1 476 ? -9.164 48.844 -15.094 1 80.88 476 TYR A C 1
ATOM 3775 O O . TYR A 1 476 ? -8.562 47.875 -14.617 1 80.88 476 TYR A O 1
ATOM 3783 N N . SER A 1 477 ? -10.258 49.156 -14.75 1 78.19 477 SER A N 1
ATOM 3784 C CA . SER A 1 477 ? -10.867 48.531 -13.57 1 78.19 477 SER A CA 1
ATOM 3785 C C . SER A 1 477 ? -10.969 47.031 -13.719 1 78.19 477 SER A C 1
ATOM 3787 O O . SER A 1 477 ? -10.93 46.312 -12.727 1 78.19 477 SER A O 1
ATOM 3789 N N . GLY A 1 478 ? -10.914 46.594 -14.898 1 84.94 478 GLY A N 1
ATOM 3790 C CA . GLY A 1 478 ? -11.047 45.156 -15.133 1 84.94 478 GLY A CA 1
ATOM 3791 C C . GLY A 1 478 ? -9.789 44.375 -14.781 1 84.94 478 GLY A C 1
ATOM 3792 O O . GLY A 1 478 ? -9.836 43.156 -14.641 1 84.94 478 GLY A O 1
ATOM 3793 N N . SER A 1 479 ? -8.703 45.094 -14.594 1 93 479 SER A N 1
ATOM 3794 C CA . SER A 1 479 ? -7.445 44.406 -14.281 1 93 479 SER A CA 1
ATOM 3795 C C . SER A 1 479 ? -6.926 44.844 -12.914 1 93 479 SER A C 1
ATOM 3797 O O . SER A 1 479 ? -5.738 44.656 -12.617 1 93 479 SER A O 1
ATOM 3799 N N . LEU A 1 480 ? -7.828 45.469 -12.164 1 94.81 480 LEU A N 1
ATOM 3800 C CA . LEU A 1 480 ? -7.418 45.938 -10.852 1 94.81 480 LEU A CA 1
ATOM 3801 C C . LEU A 1 480 ? -8.273 45.344 -9.75 1 94.81 480 LEU A C 1
ATOM 3803 O O . LEU A 1 480 ? -9.398 44.906 -9.992 1 94.81 480 LEU A O 1
ATOM 3807 N N . ALA A 1 481 ? -7.754 45.219 -8.578 1 95.69 481 ALA A N 1
ATOM 3808 C CA . ALA A 1 481 ? -8.438 44.906 -7.324 1 95.69 481 ALA A CA 1
ATOM 3809 C C . ALA A 1 481 ? -7.871 45.719 -6.168 1 95.69 481 ALA A C 1
ATOM 3811 O O . ALA A 1 481 ? -6.672 46 -6.133 1 95.69 481 ALA A O 1
ATOM 3812 N N . ALA A 1 482 ? -8.758 46.125 -5.285 1 95.62 482 ALA A N 1
ATOM 3813 C CA . ALA A 1 482 ? -8.273 46.938 -4.16 1 95.62 482 ALA A CA 1
ATOM 3814 C C . ALA A 1 482 ? -9.156 46.719 -2.93 1 95.62 482 ALA A C 1
ATOM 3816 O O . ALA A 1 482 ? -10.336 46.406 -3.051 1 95.62 482 ALA A O 1
ATOM 3817 N N . SER A 1 483 ? -8.57 46.906 -1.823 1 96.44 483 SER A N 1
ATOM 3818 C CA . SER A 1 483 ? -9.289 46.906 -0.554 1 96.44 483 SER A CA 1
ATOM 3819 C C . SER A 1 483 ? -8.641 47.844 0.448 1 96.44 483 SER A C 1
ATOM 3821 O O . SER A 1 483 ? -7.504 48.281 0.261 1 96.44 483 SER A O 1
ATOM 3823 N N . ALA A 1 484 ? -9.414 48.25 1.396 1 95.94 484 ALA A N 1
ATOM 3824 C CA . ALA A 1 484 ? -8.953 49.094 2.498 1 95.94 484 ALA A CA 1
ATOM 3825 C C . ALA A 1 484 ? -9.43 48.531 3.842 1 95.94 484 ALA A C 1
ATOM 3827 O O . ALA A 1 484 ? -10.609 48.219 4.008 1 95.94 484 ALA A O 1
ATOM 3828 N N . ILE A 1 485 ? -8.477 48.438 4.727 1 96.12 485 ILE A N 1
ATOM 3829 C CA . ILE A 1 485 ? -8.844 47.938 6.051 1 96.12 485 ILE A CA 1
ATOM 3830 C C . ILE A 1 485 ? -8.227 48.844 7.121 1 96.12 485 ILE A C 1
ATOM 3832 O O . ILE A 1 485 ? -7.242 49.531 6.863 1 96.12 485 ILE A O 1
ATOM 3836 N N . THR A 1 486 ? -8.82 48.844 8.32 1 95.38 486 THR A N 1
ATOM 3837 C CA . THR A 1 486 ? -8.188 49.406 9.516 1 95.38 486 THR A CA 1
ATOM 3838 C C . THR A 1 486 ? -8.008 48.312 10.578 1 95.38 486 THR A C 1
ATOM 3840 O O . THR A 1 486 ? -8.852 47.438 10.711 1 95.38 486 THR A O 1
ATOM 3843 N N . TRP A 1 487 ? -6.91 48.312 11.148 1 93.38 487 TRP A N 1
ATOM 3844 C CA . TRP A 1 487 ? -6.664 47.375 12.25 1 93.38 487 TRP A CA 1
ATOM 3845 C C . TRP A 1 487 ? -5.922 48.062 13.391 1 93.38 487 TRP A C 1
ATOM 3847 O O . TRP A 1 487 ? -5.367 49.156 13.211 1 93.38 487 TRP A O 1
ATOM 3857 N N . ARG A 1 488 ? -6.047 47.438 14.555 1 92.31 488 ARG A N 1
ATOM 3858 C CA . ARG A 1 488 ? -5.422 47.969 15.75 1 92.31 488 ARG A CA 1
ATOM 3859 C C . ARG A 1 488 ? -4.137 47.25 16.094 1 92.31 488 ARG A C 1
ATOM 3861 O O . ARG A 1 488 ? -4.082 46 16.016 1 92.31 488 ARG A O 1
ATOM 3868 N N . ASP A 1 489 ? -3.158 48 16.25 1 89.56 489 ASP A N 1
ATOM 3869 C CA . ASP A 1 489 ? -1.91 47.5 16.828 1 89.56 489 ASP A CA 1
ATOM 3870 C C . ASP A 1 489 ? -1.555 48.281 18.094 1 89.56 489 ASP A C 1
ATOM 3872 O O . ASP A 1 489 ? -1.085 49.406 18.016 1 89.56 489 ASP A O 1
ATOM 3876 N N . ASN A 1 490 ? -1.807 47.625 19.219 1 87.25 490 ASN A N 1
ATOM 3877 C CA . ASN A 1 490 ? -1.723 48.312 20.5 1 87.25 490 ASN A CA 1
ATOM 3878 C C . ASN A 1 490 ? -2.654 49.5 20.578 1 87.25 490 ASN A C 1
ATOM 3880 O O . ASN A 1 490 ? -3.855 49.375 20.328 1 87.25 490 ASN A O 1
ATOM 3884 N N . GLU A 1 491 ? -2.107 50.688 20.75 1 88.69 491 GLU A N 1
ATOM 3885 C CA . GLU A 1 491 ? -2.941 51.875 20.938 1 88.69 491 GLU A CA 1
ATOM 3886 C C . GLU A 1 491 ? -3.15 52.625 19.609 1 88.69 491 GLU A C 1
ATOM 3888 O O . GLU A 1 491 ? -3.994 53.5 19.516 1 88.69 491 GLU A O 1
ATOM 3893 N N . ASP A 1 492 ? -2.6 52.094 18.578 1 89.75 492 ASP A N 1
ATOM 3894 C CA . ASP A 1 492 ? -2.672 52.781 17.297 1 89.75 492 ASP A CA 1
ATOM 3895 C C . ASP A 1 492 ? -3.617 52.062 16.344 1 89.75 492 ASP A C 1
ATOM 3897 O O . ASP A 1 492 ? -3.729 50.844 16.375 1 89.75 492 ASP A O 1
ATOM 3901 N N . ILE A 1 493 ? -4.309 52.875 15.531 1 92.81 493 ILE A N 1
ATOM 3902 C CA . ILE A 1 493 ? -5.129 52.344 14.438 1 92.81 493 ILE A CA 1
ATOM 3903 C C . ILE A 1 493 ? -4.445 52.656 13.102 1 92.81 493 ILE A C 1
ATOM 3905 O O . ILE A 1 493 ? -4.039 53.781 12.836 1 92.81 493 ILE A O 1
ATOM 3909 N N . PHE A 1 494 ? -4.293 51.625 12.312 1 93.81 494 PHE A N 1
ATOM 3910 C CA . PHE A 1 494 ? -3.621 51.75 11.023 1 93.81 494 PHE A CA 1
ATOM 3911 C C . PHE A 1 494 ? -4.602 51.531 9.875 1 93.81 494 PHE A C 1
ATOM 3913 O O . PHE A 1 494 ? -5.531 50.719 9.984 1 93.81 494 PHE A O 1
ATOM 3920 N N . LEU A 1 495 ? -4.441 52.344 8.828 1 94.75 495 LEU A N 1
ATOM 3921 C CA . LEU A 1 495 ? -5.129 52.125 7.562 1 94.75 495 LEU A CA 1
ATOM 3922 C C . LEU A 1 495 ? -4.207 51.438 6.551 1 94.75 495 LEU A C 1
ATOM 3924 O O . LEU A 1 495 ? -3.062 51.875 6.371 1 94.75 495 LEU A O 1
ATOM 3928 N N . ARG A 1 496 ? -4.648 50.375 5.973 1 95.44 496 ARG A N 1
ATOM 3929 C CA . ARG A 1 496 ? -3.924 49.719 4.891 1 95.44 496 ARG A CA 1
ATOM 3930 C C . ARG A 1 496 ? -4.777 49.625 3.631 1 95.44 496 ARG A C 1
ATOM 3932 O O . ARG A 1 496 ? -5.914 49.125 3.676 1 95.44 496 ARG A O 1
ATOM 3939 N N . ILE A 1 497 ? -4.254 50.156 2.596 1 95 497 ILE A N 1
ATOM 3940 C CA . ILE A 1 497 ? -4.852 50 1.272 1 95 497 ILE A CA 1
ATOM 3941 C C . ILE A 1 497 ? -4.039 49.031 0.441 1 95 497 ILE A C 1
ATOM 3943 O O . ILE A 1 497 ? -2.816 49.156 0.335 1 95 497 ILE A O 1
ATOM 3947 N N . LYS A 1 498 ? -4.73 47.969 -0.037 1 97.25 498 LYS A N 1
ATOM 3948 C CA . LYS A 1 498 ? -4.102 47 -0.918 1 97.25 498 LYS A CA 1
ATOM 3949 C C . LYS A 1 498 ? -4.594 47.156 -2.354 1 97.25 498 LYS A C 1
ATOM 3951 O O . LYS A 1 498 ? -5.793 47.312 -2.594 1 97.25 498 LYS A O 1
ATOM 3956 N N . ILE A 1 499 ? -3.645 47.156 -3.318 1 95.38 499 ILE A N 1
ATOM 3957 C CA . ILE A 1 499 ? -3.99 47.312 -4.727 1 95.38 499 ILE A CA 1
ATOM 3958 C C . ILE A 1 499 ? -3.252 46.281 -5.562 1 95.38 499 ILE A C 1
ATOM 3960 O O . ILE A 1 499 ? -2.055 46.062 -5.375 1 95.38 499 ILE A O 1
ATOM 3964 N N . VAL A 1 500 ? -3.992 45.656 -6.441 1 96.94 500 VAL A N 1
ATOM 3965 C CA . VAL A 1 500 ? -3.42 44.719 -7.398 1 96.94 500 VAL A CA 1
ATOM 3966 C C . VAL A 1 500 ? -3.598 45.25 -8.82 1 96.94 500 VAL A C 1
ATOM 3968 O O . VAL A 1 500 ? -4.703 45.594 -9.219 1 96.94 500 VAL A O 1
ATOM 3971 N N . ASN A 1 501 ? -2.574 45.344 -9.531 1 95.56 501 ASN A N 1
ATOM 3972 C CA . ASN A 1 501 ? -2.59 45.562 -10.977 1 95.56 501 ASN A CA 1
ATOM 3973 C C . ASN A 1 501 ? -2.201 44.312 -11.734 1 95.56 501 ASN A C 1
ATOM 3975 O O . ASN A 1 501 ? -1.014 44.031 -11.891 1 95.56 501 ASN A O 1
ATOM 3979 N N . PHE A 1 502 ? -3.176 43.656 -12.258 1 95.25 502 PHE A N 1
ATOM 3980 C CA . PHE A 1 502 ? -2.977 42.344 -12.891 1 95.25 502 PHE A CA 1
ATOM 3981 C C . PHE A 1 502 ? -2.668 42.5 -14.375 1 95.25 502 PHE A C 1
ATOM 3983 O O . PHE A 1 502 ? -2.129 41.594 -15 1 95.25 502 PHE A O 1
ATOM 3990 N N . GLY A 1 503 ? -2.939 43.688 -14.883 1 89.88 503 GLY A N 1
ATOM 3991 C CA . GLY A 1 503 ? -2.727 43.938 -16.297 1 89.88 503 GLY A CA 1
ATOM 3992 C C . GLY A 1 503 ? -1.305 44.375 -16.625 1 89.88 503 GLY A C 1
ATOM 3993 O O . GLY A 1 503 ? -0.511 44.625 -15.711 1 89.88 503 GLY A O 1
ATOM 3994 N N . PRO A 1 504 ? -0.993 44.438 -17.859 1 88.19 504 PRO A N 1
ATOM 3995 C CA . PRO A 1 504 ? 0.375 44.75 -18.297 1 88.19 504 PRO A CA 1
ATOM 3996 C C . PRO A 1 504 ? 0.695 46.219 -18.266 1 88.19 504 PRO A C 1
ATOM 3998 O O . PRO A 1 504 ? 1.861 46.625 -18.391 1 88.19 504 PRO A O 1
ATOM 4001 N N . ASN A 1 505 ? -0.267 47.062 -18 1 87.94 505 ASN A N 1
ATOM 4002 C CA . ASN A 1 505 ? -0.058 48.5 -18.125 1 87.94 505 ASN A CA 1
ATOM 4003 C C . ASN A 1 505 ? 0.15 49.156 -16.766 1 87.94 505 ASN A C 1
ATOM 4005 O O . ASN A 1 505 ? -0.448 48.719 -15.773 1 87.94 505 ASN A O 1
ATOM 4009 N N . THR A 1 506 ? 0.975 50.188 -16.781 1 89.62 506 THR A N 1
ATOM 4010 C CA . THR A 1 506 ? 1.041 51.062 -15.617 1 89.62 506 THR A CA 1
ATOM 4011 C C . THR A 1 506 ? -0.263 51.844 -15.445 1 89.62 506 THR A C 1
ATOM 4013 O O . THR A 1 506 ? -0.808 52.375 -16.422 1 89.62 506 THR A O 1
ATOM 4016 N N . VAL A 1 507 ? -0.666 51.844 -14.227 1 90.12 507 VAL A N 1
ATOM 4017 C CA . VAL A 1 507 ? -1.956 52.5 -13.984 1 90.12 507 VAL A CA 1
ATOM 4018 C C . VAL A 1 507 ? -1.795 53.625 -12.961 1 90.12 507 VAL A C 1
ATOM 4020 O O . VAL A 1 507 ? -1.218 53.406 -11.891 1 90.12 507 VAL A O 1
ATOM 4023 N N . ASN A 1 508 ? -2.188 54.844 -13.352 1 86.62 508 ASN A N 1
ATOM 4024 C CA . ASN A 1 508 ? -2.412 55.906 -12.375 1 86.62 508 ASN A CA 1
ATOM 4025 C C . ASN A 1 508 ? -3.797 55.812 -11.742 1 86.62 508 ASN A C 1
ATOM 4027 O O . ASN A 1 508 ? -4.809 55.812 -12.445 1 86.62 508 ASN A O 1
ATOM 4031 N N . LEU A 1 509 ? -3.697 55.625 -10.391 1 85.62 509 LEU A N 1
ATOM 4032 C CA . LEU A 1 509 ? -4.973 55.312 -9.766 1 85.62 509 LEU A CA 1
ATOM 4033 C C . LEU A 1 509 ? -5.258 56.25 -8.602 1 85.62 509 LEU A C 1
ATOM 4035 O O . LEU A 1 509 ? -4.344 56.656 -7.875 1 85.62 509 LEU A O 1
ATOM 4039 N N . THR A 1 510 ? -6.512 56.812 -8.617 1 84.62 510 THR A N 1
ATOM 4040 C CA . THR A 1 510 ? -7.059 57.469 -7.438 1 84.62 510 THR A CA 1
ATOM 4041 C C . THR A 1 510 ? -8.07 56.594 -6.734 1 84.62 510 THR A C 1
ATOM 4043 O O . THR A 1 510 ? -8.984 56.062 -7.367 1 84.62 510 THR A O 1
ATOM 4046 N N . LEU A 1 511 ? -7.766 56.344 -5.457 1 86.62 511 LEU A N 1
ATOM 4047 C CA . LEU A 1 511 ? -8.648 55.5 -4.656 1 86.62 511 LEU A CA 1
ATOM 4048 C C . LEU A 1 511 ? -9.266 56.281 -3.512 1 86.62 511 LEU A C 1
ATOM 4050 O O . LEU A 1 511 ? -8.609 57.156 -2.912 1 86.62 511 LEU A O 1
ATOM 4054 N N . SER A 1 512 ? -10.602 56.094 -3.359 1 87.12 512 SER A N 1
ATOM 4055 C CA . SER A 1 512 ? -11.312 56.688 -2.229 1 87.12 512 SER A CA 1
ATOM 4056 C C . SER A 1 512 ? -11.812 55.594 -1.271 1 87.12 512 SER A C 1
ATOM 4058 O O . SER A 1 512 ? -12.508 54.656 -1.682 1 87.12 512 SER A O 1
ATOM 4060 N N . ALA A 1 513 ? -11.344 55.75 -0.039 1 87.75 513 ALA A N 1
ATOM 4061 C CA . ALA A 1 513 ? -11.859 54.875 1.019 1 87.75 513 ALA A CA 1
ATOM 4062 C C . ALA A 1 513 ? -12.812 55.656 1.934 1 87.75 513 ALA A C 1
ATOM 4064 O O . ALA A 1 513 ? -12.523 56.781 2.332 1 87.75 513 ALA A O 1
ATOM 4065 N N . THR A 1 514 ? -13.945 55.031 2.17 1 88.56 514 THR A N 1
ATOM 4066 C CA . THR A 1 514 ? -14.938 55.719 3.002 1 88.56 514 THR A CA 1
ATOM 4067 C C . THR A 1 514 ? -15.203 54.938 4.281 1 88.56 514 THR A C 1
ATOM 4069 O O . THR A 1 514 ? -14.766 53.781 4.406 1 88.56 514 THR A O 1
ATOM 4072 N N . GLY A 1 515 ? -15.82 55.562 5.293 1 87.44 515 GLY A N 1
ATOM 4073 C CA . GLY A 1 515 ? -16.203 54.906 6.527 1 87.44 515 GLY A CA 1
ATOM 4074 C C . GLY A 1 515 ? -15.102 54.938 7.578 1 87.44 515 GLY A C 1
ATOM 4075 O O . GLY A 1 515 ? -15.133 54.156 8.539 1 87.44 515 GLY A O 1
ATOM 4076 N N . LEU A 1 516 ? -14.156 55.844 7.285 1 89.94 516 LEU A N 1
ATOM 4077 C CA . LEU A 1 516 ? -13.078 56 8.266 1 89.94 516 LEU A CA 1
ATOM 4078 C C . LEU A 1 516 ? -13.539 56.844 9.445 1 89.94 516 LEU A C 1
ATOM 4080 O O . LEU A 1 516 ? -14.273 57.812 9.266 1 89.94 516 LEU A O 1
ATOM 4084 N N . GLU A 1 517 ? -13.227 56.438 10.609 1 83.56 517 GLU A N 1
ATOM 4085 C CA . GLU A 1 517 ? -13.695 57.125 11.812 1 83.56 517 GLU A CA 1
ATOM 4086 C C . GLU A 1 517 ? -12.914 58.406 12.07 1 83.56 517 GLU A C 1
ATOM 4088 O O . GLU A 1 517 ? -13.391 59.281 12.773 1 83.56 517 GLU A O 1
ATOM 4093 N N . ALA A 1 518 ? -11.695 58.5 11.609 1 83.06 518 ALA A N 1
ATOM 4094 C CA . ALA A 1 518 ? -10.859 59.656 11.867 1 83.06 518 ALA A CA 1
ATOM 4095 C C . ALA A 1 518 ? -9.992 60 10.656 1 83.06 518 ALA A C 1
ATOM 4097 O O . ALA A 1 518 ? -9.891 59.188 9.719 1 83.06 518 ALA A O 1
ATOM 4098 N N . GLY A 1 519 ? -9.477 61.219 10.727 1 85.12 519 GLY A N 1
ATOM 4099 C CA . GLY A 1 519 ? -8.531 61.594 9.688 1 85.12 519 GLY A CA 1
ATOM 4100 C C . GLY A 1 519 ? -7.262 60.75 9.703 1 85.12 519 GLY A C 1
ATOM 4101 O O . GLY A 1 519 ? -6.914 60.188 10.727 1 85.12 519 GLY A O 1
ATOM 4102 N N . VAL A 1 520 ? -6.668 60.594 8.516 1 88.88 520 VAL A N 1
ATOM 4103 C CA . VAL A 1 520 ? -5.469 59.781 8.375 1 88.88 520 VAL A CA 1
ATOM 4104 C C . VAL A 1 520 ? -4.223 60.656 8.531 1 88.88 520 VAL A C 1
ATOM 4106 O O . VAL A 1 520 ? -4.094 61.688 7.867 1 88.88 520 VAL A O 1
ATOM 4109 N N . ASP A 1 521 ? -3.408 60.344 9.531 1 88.62 521 ASP A N 1
ATOM 4110 C CA . ASP A 1 521 ? -2.082 60.938 9.648 1 88.62 521 ASP A CA 1
ATOM 4111 C C . ASP A 1 521 ? -1.093 60.281 8.695 1 88.62 521 ASP A C 1
ATOM 4113 O O . ASP A 1 521 ? -0.722 59.125 8.883 1 88.62 521 ASP A O 1
ATOM 4117 N N . THR A 1 522 ? -0.626 60.969 7.727 1 87.19 522 THR A N 1
ATOM 4118 C CA . THR A 1 522 ? 0.198 60.406 6.672 1 87.19 522 THR A CA 1
ATOM 4119 C C . THR A 1 522 ? 1.674 60.438 7.055 1 87.19 522 THR A C 1
ATOM 4121 O O . THR A 1 522 ? 2.529 59.969 6.301 1 87.19 522 THR A O 1
ATOM 4124 N N . SER A 1 523 ? 2.084 61.062 8.203 1 86.75 523 SER A N 1
ATOM 4125 C CA . SER A 1 523 ? 3.48 61.219 8.602 1 86.75 523 SER A CA 1
ATOM 4126 C C . SER A 1 523 ? 4.152 59.844 8.773 1 86.75 523 SER A C 1
ATOM 4128 O O . SER A 1 523 ? 5.375 59.75 8.648 1 86.75 523 SER A O 1
ATOM 4130 N N . ARG A 1 524 ? 3.426 58.781 9 1 83.75 524 ARG A N 1
ATOM 4131 C CA . ARG A 1 524 ? 3.984 57.469 9.203 1 83.75 524 ARG A CA 1
ATOM 4132 C C . ARG A 1 524 ? 3.537 56.5 8.094 1 83.75 524 ARG A C 1
ATOM 4134 O O . ARG A 1 524 ? 3.492 55.281 8.297 1 83.75 524 ARG A O 1
ATOM 4141 N N . SER A 1 525 ? 3.318 57 7.004 1 89.56 525 SER A N 1
ATOM 4142 C CA . SER A 1 525 ? 2.861 56.156 5.891 1 89.56 525 SER A CA 1
ATOM 4143 C C . SER A 1 525 ? 4.016 55.406 5.262 1 89.56 525 SER A C 1
ATOM 4145 O O . SER A 1 525 ? 5.145 55.875 5.211 1 89.56 525 SER A O 1
ATOM 4147 N N . ALA A 1 526 ? 3.816 54.156 4.98 1 91.56 526 ALA A N 1
ATOM 4148 C CA . ALA A 1 526 ? 4.777 53.312 4.281 1 91.56 526 ALA A CA 1
ATOM 4149 C C . ALA A 1 526 ? 4.121 52.594 3.102 1 91.56 526 ALA A C 1
ATOM 4151 O O . ALA A 1 526 ? 2.912 52.344 3.111 1 91.56 526 ALA A O 1
ATOM 4152 N N . VAL A 1 527 ? 4.922 52.375 2.027 1 92.69 527 VAL A N 1
ATOM 4153 C CA . VAL A 1 527 ? 4.469 51.656 0.854 1 92.69 527 VAL A CA 1
ATOM 4154 C C . VAL A 1 527 ? 5.355 50.438 0.644 1 92.69 527 VAL A C 1
ATOM 4156 O O . VAL A 1 527 ? 6.582 50.531 0.699 1 92.69 527 VAL A O 1
ATOM 4159 N N . THR A 1 528 ? 4.762 49.312 0.556 1 94.12 528 THR A N 1
ATOM 4160 C CA . THR A 1 528 ? 5.43 48.062 0.15 1 94.12 528 THR A CA 1
ATOM 4161 C C . THR A 1 528 ? 4.918 47.594 -1.208 1 94.12 528 THR A C 1
ATOM 4163 O O . THR A 1 528 ? 3.707 47.531 -1.43 1 94.12 528 THR A O 1
ATOM 4166 N N . VAL A 1 529 ? 5.828 47.312 -2.18 1 94.06 529 VAL A N 1
ATOM 4167 C CA . VAL A 1 529 ? 5.465 46.906 -3.533 1 94.06 529 VAL A CA 1
ATOM 4168 C C . VAL A 1 529 ? 6.078 45.531 -3.836 1 94.06 529 VAL A C 1
ATOM 4170 O O . VAL A 1 529 ? 7.262 45.312 -3.574 1 94.06 529 VAL A O 1
ATOM 4173 N N . LEU A 1 530 ? 5.301 44.594 -4.238 1 94.19 530 LEU A N 1
ATOM 4174 C CA . LEU A 1 530 ? 5.766 43.344 -4.816 1 94.19 530 LEU A CA 1
ATOM 4175 C C . LEU A 1 530 ? 5.727 43.406 -6.34 1 94.19 530 LEU A C 1
ATOM 4177 O O . LEU A 1 530 ? 4.66 43.562 -6.938 1 94.19 530 LEU A O 1
ATOM 4181 N N . THR A 1 531 ? 6.895 43.375 -6.961 1 90.75 531 THR A N 1
ATOM 4182 C CA . THR A 1 531 ? 7 43.531 -8.406 1 90.75 531 THR A CA 1
ATOM 4183 C C . THR A 1 531 ? 8.094 42.625 -8.977 1 90.75 531 THR A C 1
ATOM 4185 O O . THR A 1 531 ? 8.844 42 -8.219 1 90.75 531 THR A O 1
ATOM 4188 N N . SER A 1 532 ? 7.938 42.281 -10.281 1 79.62 532 SER A N 1
ATOM 4189 C CA . SER A 1 532 ? 8.992 41.531 -10.961 1 79.62 532 SER A CA 1
ATOM 4190 C C . SER A 1 532 ? 9.734 42.406 -11.953 1 79.62 532 SER A C 1
ATOM 4192 O O . SER A 1 532 ? 9.195 43.406 -12.438 1 79.62 532 SER A O 1
ATOM 4194 N N . ASN A 1 533 ? 11.039 42.25 -12.117 1 63.84 533 ASN A N 1
ATOM 4195 C CA . ASN A 1 533 ? 11.82 42.969 -13.117 1 63.84 533 ASN A CA 1
ATOM 4196 C C . ASN A 1 533 ? 11.547 42.438 -14.523 1 63.84 533 ASN A C 1
ATOM 4198 O O . ASN A 1 533 ? 11.297 41.25 -14.719 1 63.84 533 ASN A O 1
ATOM 4202 N N . ILE B 1 1 ? -14.195 -18.25 1.428 1 96.81 1 ILE B N 1
ATOM 4203 C CA . ILE B 1 1 ? -14.438 -17.016 2.16 1 96.81 1 ILE B CA 1
ATOM 4204 C C . ILE B 1 1 ? -13.469 -15.93 1.679 1 96.81 1 ILE B C 1
ATOM 4206 O O . ILE B 1 1 ? -12.266 -16.172 1.577 1 96.81 1 ILE B O 1
ATOM 4210 N N . LYS B 1 2 ? -14.07 -14.836 1.263 1 96 2 LYS B N 1
ATOM 4211 C CA . LYS B 1 2 ? -13.234 -13.68 0.933 1 96 2 LYS B CA 1
ATOM 4212 C C . LYS B 1 2 ? -12.859 -12.891 2.188 1 96 2 LYS B C 1
ATOM 4214 O O . LYS B 1 2 ? -13.742 -12.461 2.938 1 96 2 LYS B O 1
ATOM 4219 N N . GLU B 1 3 ? -11.523 -12.773 2.473 1 94.25 3 GLU B N 1
ATOM 4220 C CA . GLU B 1 3 ? -11 -12.031 3.613 1 94.25 3 GLU B CA 1
ATOM 4221 C C . GLU B 1 3 ? -11.266 -12.766 4.922 1 94.25 3 GLU B C 1
ATOM 4223 O O . GLU B 1 3 ? -11.859 -12.203 5.848 1 94.25 3 GLU B O 1
ATOM 4228 N N . TYR B 1 4 ? -10.688 -13.922 4.98 1 95.62 4 TYR B N 1
ATOM 4229 C CA . TYR B 1 4 ? -10.984 -14.82 6.094 1 95.62 4 TYR B CA 1
ATOM 4230 C C . TYR B 1 4 ? -10.305 -14.336 7.371 1 95.62 4 TYR B C 1
ATOM 4232 O O . TYR B 1 4 ? -10.672 -14.766 8.469 1 95.62 4 TYR B O 1
ATOM 4240 N N . SER B 1 5 ? -9.289 -13.484 7.312 1 96.12 5 SER B N 1
ATOM 4241 C CA . SER B 1 5 ? -8.477 -13.117 8.469 1 96.12 5 SER B CA 1
ATOM 4242 C C . SER B 1 5 ? -8.719 -11.672 8.883 1 96.12 5 SER B C 1
ATOM 4244 O O . SER B 1 5 ? -8.148 -11.195 9.867 1 96.12 5 SER B O 1
ATOM 4246 N N . PHE B 1 6 ? -9.477 -10.883 8.125 1 96.94 6 PHE B N 1
ATOM 4247 C CA . PHE B 1 6 ? -9.867 -9.508 8.406 1 96.94 6 PHE B CA 1
ATOM 4248 C C . PHE B 1 6 ? -8.68 -8.562 8.266 1 96.94 6 PHE B C 1
ATOM 4250 O O . PHE B 1 6 ? -8.672 -7.473 8.852 1 96.94 6 PHE B O 1
ATOM 4257 N N . GLU B 1 7 ? -7.656 -8.992 7.488 1 96.25 7 GLU B N 1
ATOM 4258 C CA . GLU B 1 7 ? -6.422 -8.227 7.355 1 96.25 7 GLU B CA 1
ATOM 4259 C C . GLU B 1 7 ? -6.5 -7.262 6.176 1 96.25 7 GLU B C 1
ATOM 4261 O O . GLU B 1 7 ? -5.684 -6.344 6.062 1 96.25 7 GLU B O 1
ATOM 4266 N N . ALA B 1 8 ? -7.457 -7.328 5.297 1 95.5 8 ALA B N 1
ATOM 4267 C CA . ALA B 1 8 ? -7.5 -6.594 4.039 1 95.5 8 ALA B CA 1
ATOM 4268 C C . ALA B 1 8 ? -7.629 -5.09 4.285 1 95.5 8 ALA B C 1
ATOM 4270 O O . ALA B 1 8 ? -7.109 -4.281 3.512 1 95.5 8 ALA B O 1
ATOM 4271 N N . GLY B 1 9 ? -8.297 -4.766 5.355 1 95.38 9 GLY B N 1
ATOM 4272 C CA . GLY B 1 9 ? -8.484 -3.361 5.676 1 95.38 9 GLY B CA 1
ATOM 4273 C C . GLY B 1 9 ? -7.227 -2.699 6.211 1 95.38 9 GLY B C 1
ATOM 4274 O O . GLY B 1 9 ? -7.191 -1.482 6.398 1 95.38 9 GLY B O 1
ATOM 4275 N N . GLY B 1 10 ? -6.188 -3.502 6.469 1 92.06 10 GLY B N 1
ATOM 4276 C CA . GLY B 1 10 ? -4.941 -2.963 6.988 1 92.06 10 GLY B CA 1
ATOM 4277 C C . GLY B 1 10 ? -4.75 -3.221 8.469 1 92.06 10 GLY B C 1
ATOM 4278 O O . GLY B 1 10 ? -5.652 -3.725 9.141 1 92.06 10 GLY B O 1
ATOM 4279 N N . PRO B 1 11 ? -3.584 -2.824 8.906 1 89.56 11 PRO B N 1
ATOM 4280 C CA . PRO B 1 11 ? -3.244 -3.145 10.289 1 89.56 11 PRO B CA 1
ATOM 4281 C C . PRO B 1 11 ? -3.846 -2.158 11.289 1 89.56 11 PRO B C 1
ATOM 4283 O O . PRO B 1 11 ? -3.82 -2.402 12.5 1 89.56 11 PRO B O 1
ATOM 4286 N N . TYR B 1 12 ? -4.402 -1.097 10.828 1 92.25 12 TYR B N 1
ATOM 4287 C CA . TYR B 1 12 ? -4.961 -0.079 11.711 1 92.25 12 TYR B CA 1
ATOM 4288 C C . TYR B 1 12 ? -6.449 -0.317 11.945 1 92.25 12 TYR B C 1
ATOM 4290 O O . TYR B 1 12 ? -7.195 -0.588 11.008 1 92.25 12 TYR B O 1
ATOM 4298 N N . THR B 1 13 ? -6.848 -0.32 13.219 1 95.94 13 THR B N 1
ATOM 4299 C CA . THR B 1 13 ? -8.242 -0.574 13.57 1 95.94 13 THR B CA 1
ATOM 4300 C C . THR B 1 13 ? -8.867 0.657 14.219 1 95.94 13 THR B C 1
ATOM 4302 O O . THR B 1 13 ? -8.18 1.409 14.922 1 95.94 13 THR B O 1
ATOM 4305 N N . PRO B 1 14 ? -10.094 0.965 13.977 1 97.38 14 PRO B N 1
ATOM 4306 C CA . PRO B 1 14 ? -10.992 0.166 13.141 1 97.38 14 PRO B CA 1
ATOM 4307 C C . PRO B 1 14 ? -10.641 0.238 11.656 1 97.38 14 PRO B C 1
ATOM 4309 O O . PRO B 1 14 ? -10.086 1.24 11.195 1 97.38 14 PRO B O 1
ATOM 4312 N N . SER B 1 15 ? -10.953 -0.814 10.961 1 97.44 15 SER B N 1
ATOM 4313 C CA . SER B 1 15 ? -10.68 -0.886 9.523 1 97.44 15 SER B CA 1
ATOM 4314 C C . SER B 1 15 ? -11.922 -1.336 8.758 1 97.44 15 SER B C 1
ATOM 4316 O O . SER B 1 15 ? -12.922 -1.739 9.352 1 97.44 15 SER B O 1
ATOM 4318 N N . ASN B 1 16 ? -11.852 -1.121 7.484 1 97.31 16 ASN B N 1
ATOM 4319 C CA . ASN B 1 16 ? -12.922 -1.58 6.605 1 97.31 16 ASN B CA 1
ATOM 4320 C C . ASN B 1 16 ? -13.094 -3.096 6.676 1 97.31 16 ASN B C 1
ATOM 4322 O O . ASN B 1 16 ? -12.102 -3.834 6.68 1 97.31 16 ASN B O 1
ATOM 4326 N N . ILE B 1 17 ? -14.328 -3.561 6.758 1 97.62 17 ILE B N 1
ATOM 4327 C CA . ILE B 1 17 ? -14.562 -4.988 6.938 1 97.62 17 ILE B CA 1
ATOM 4328 C C . ILE B 1 17 ? -15.062 -5.598 5.629 1 97.62 17 ILE B C 1
ATOM 4330 O O . ILE B 1 17 ? -15.305 -6.805 5.547 1 97.62 17 ILE B O 1
ATOM 4334 N N . ASP B 1 18 ? -15.117 -4.781 4.59 1 96 18 ASP B N 1
ATOM 4335 C CA . ASP B 1 18 ? -15.523 -5.297 3.287 1 96 18 ASP B CA 1
ATOM 4336 C C . ASP B 1 18 ? -14.695 -6.523 2.902 1 96 18 ASP B C 1
ATOM 4338 O O . ASP B 1 18 ? -13.484 -6.547 3.107 1 96 18 ASP B O 1
ATOM 4342 N N . PRO B 1 19 ? -15.438 -7.562 2.381 1 96.44 19 PRO B N 1
ATOM 4343 C CA . PRO B 1 19 ? -16.828 -7.648 1.942 1 96.44 19 PRO B CA 1
ATOM 4344 C C . PRO B 1 19 ? -17.766 -8.117 3.051 1 96.44 19 PRO B C 1
ATOM 4346 O O . PRO B 1 19 ? -18.953 -8.32 2.807 1 96.44 19 PRO B O 1
ATOM 4349 N N . TRP B 1 20 ? -17.219 -8.391 4.266 1 98.19 20 TRP B N 1
ATOM 4350 C CA . TRP B 1 20 ? -18.125 -8.664 5.375 1 98.19 20 TRP B CA 1
ATOM 4351 C C . TRP B 1 20 ? -19.125 -7.531 5.551 1 98.19 20 TRP B C 1
ATOM 4353 O O . TRP B 1 20 ? -18.781 -6.363 5.355 1 98.19 20 TRP B O 1
ATOM 4363 N N . SER B 1 21 ? -20.328 -7.91 5.91 1 98 21 SER B N 1
ATOM 4364 C CA . SER B 1 21 ? -21.406 -6.953 6.145 1 98 21 SER B CA 1
ATOM 4365 C C . SER B 1 21 ? -22.156 -7.266 7.434 1 98 21 SER B C 1
ATOM 4367 O O . SER B 1 21 ? -22.094 -8.391 7.938 1 98 21 SER B O 1
ATOM 4369 N N . ILE B 1 22 ? -22.828 -6.309 7.918 1 98.44 22 ILE B N 1
ATOM 4370 C CA . ILE B 1 22 ? -23.484 -6.43 9.211 1 98.44 22 ILE B CA 1
ATOM 4371 C C . ILE B 1 22 ? -24.938 -6.84 9.016 1 98.44 22 ILE B C 1
ATOM 4373 O O . ILE B 1 22 ? -25.625 -6.324 8.125 1 98.44 22 ILE B O 1
ATOM 4377 N N . ILE B 1 23 ? -25.328 -7.797 9.727 1 97.94 23 ILE B N 1
ATOM 4378 C CA . ILE B 1 23 ? -26.75 -8.133 9.898 1 97.94 23 ILE B CA 1
ATOM 4379 C C . ILE B 1 23 ? -27.266 -7.484 11.172 1 97.94 23 ILE B C 1
ATOM 4381 O O . ILE B 1 23 ? -26.922 -7.895 12.281 1 97.94 23 ILE B O 1
ATOM 4385 N N . GLY B 1 24 ? -28.109 -6.543 11.062 1 97.44 24 GLY B N 1
ATOM 4386 C CA . GLY B 1 24 ? -28.578 -5.746 12.18 1 97.44 24 GLY B CA 1
ATOM 4387 C C . GLY B 1 24 ? -28.312 -4.262 12.008 1 97.44 24 GLY B C 1
ATOM 4388 O O . GLY B 1 24 ? -27.75 -3.836 11 1 97.44 24 GLY B O 1
ATOM 4389 N N . ASP B 1 25 ? -28.812 -3.486 12.945 1 95.38 25 ASP B N 1
ATOM 4390 C CA . ASP B 1 25 ? -28.578 -2.043 12.906 1 95.38 25 ASP B CA 1
ATOM 4391 C C . ASP B 1 25 ? -27.781 -1.584 14.117 1 95.38 25 ASP B C 1
ATOM 4393 O O . ASP B 1 25 ? -27.344 -2.404 14.93 1 95.38 25 ASP B O 1
ATOM 4397 N N . GLU B 1 26 ? -27.609 -0.347 14.195 1 93.75 26 GLU B N 1
ATOM 4398 C CA . GLU B 1 26 ? -26.688 0.208 15.188 1 93.75 26 GLU B CA 1
ATOM 4399 C C . GLU B 1 26 ? -27.25 0.043 16.609 1 93.75 26 GLU B C 1
ATOM 4401 O O . GLU B 1 26 ? -26.5 0.109 17.578 1 93.75 26 GLU B O 1
ATOM 4406 N N . SER B 1 27 ? -28.547 -0.138 16.75 1 95.31 27 SER B N 1
ATOM 4407 C CA . SER B 1 27 ? -29.141 -0.323 18.078 1 95.31 27 SER B CA 1
ATOM 4408 C C . SER B 1 27 ? -29.031 -1.771 18.531 1 95.31 27 SER B C 1
ATOM 4410 O O . SER B 1 27 ? -29.203 -2.062 19.719 1 95.31 27 SER B O 1
ATOM 4412 N N . SER B 1 28 ? -28.688 -2.67 17.625 1 97.88 28 SER B N 1
ATOM 4413 C CA . SER B 1 28 ? -28.734 -4.086 17.969 1 97.88 28 SER B CA 1
ATOM 4414 C C . SER B 1 28 ? -27.328 -4.691 18.016 1 97.88 28 SER B C 1
ATOM 4416 O O . SER B 1 28 ? -27.094 -5.68 18.719 1 97.88 28 SER B O 1
ATOM 4418 N N . ILE B 1 29 ? -26.391 -4.113 17.281 1 98.31 29 ILE B N 1
ATOM 4419 C CA . ILE B 1 29 ? -25.078 -4.738 17.203 1 98.31 29 ILE B CA 1
ATOM 4420 C C . ILE B 1 29 ? -24.031 -3.684 16.859 1 98.31 29 ILE B C 1
ATOM 4422 O O . ILE B 1 29 ? -24.297 -2.762 16.078 1 98.31 29 ILE B O 1
ATOM 4426 N N . TYR B 1 30 ? -22.859 -3.775 17.469 1 98.44 30 TYR B N 1
ATOM 4427 C CA . TYR B 1 30 ? -21.688 -2.963 17.203 1 98.44 30 TYR B CA 1
ATOM 4428 C C . TYR B 1 30 ? -20.516 -3.83 16.719 1 98.44 30 TYR B C 1
ATOM 4430 O O . TYR B 1 30 ? -20.062 -4.723 17.453 1 98.44 30 TYR B O 1
ATOM 4438 N N . VAL B 1 31 ? -20.094 -3.641 15.461 1 98.62 31 VAL B N 1
ATOM 4439 C CA . VAL B 1 31 ? -19.078 -4.477 14.836 1 98.62 31 VAL B CA 1
ATOM 4440 C C . VAL B 1 31 ? -17.844 -3.635 14.523 1 98.62 31 VAL B C 1
ATOM 4442 O O . VAL B 1 31 ? -17.953 -2.553 13.945 1 98.62 31 VAL B O 1
ATOM 4445 N N . LYS B 1 32 ? -16.656 -4.062 14.922 1 98.38 32 LYS B N 1
ATOM 4446 C CA . LYS B 1 32 ? -15.414 -3.373 14.594 1 98.38 32 LYS B CA 1
ATOM 4447 C C . LYS B 1 32 ? -14.25 -4.352 14.5 1 98.38 32 LYS B C 1
ATOM 4449 O O . LYS B 1 32 ? -14.344 -5.484 14.977 1 98.38 32 LYS B O 1
ATOM 4454 N N . THR B 1 33 ? -13.195 -4.008 13.82 1 98.38 33 THR B N 1
ATOM 4455 C CA . THR B 1 33 ? -11.938 -4.746 13.875 1 98.38 33 THR B CA 1
ATOM 4456 C C . THR B 1 33 ? -11.109 -4.301 15.078 1 98.38 33 THR B C 1
ATOM 4458 O O . THR B 1 33 ? -11.234 -3.168 15.539 1 98.38 33 THR B O 1
ATOM 4461 N N . GLU B 1 34 ? -10.344 -5.207 15.578 1 97.25 34 GLU B N 1
ATOM 4462 C CA . GLU B 1 34 ? -9.406 -4.973 16.672 1 97.25 34 GLU B CA 1
ATOM 4463 C C . GLU B 1 34 ? -8.133 -5.793 16.484 1 97.25 34 GLU B C 1
ATOM 4465 O O . GLU B 1 34 ? -8.164 -6.871 15.891 1 97.25 34 GLU B O 1
ATOM 4470 N N . ARG B 1 35 ? -7.02 -5.277 16.984 1 95.12 35 ARG B N 1
ATOM 4471 C CA . ARG B 1 35 ? -5.797 -6.07 17.047 1 95.12 35 ARG B CA 1
ATOM 4472 C C . ARG B 1 35 ? -5.824 -7.035 18.219 1 95.12 35 ARG B C 1
ATOM 4474 O O . ARG B 1 35 ? -5.102 -6.848 19.203 1 95.12 35 ARG B O 1
ATOM 4481 N N . ALA B 1 36 ? -6.562 -8.047 18.062 1 96.19 36 ALA B N 1
ATOM 4482 C CA . ALA B 1 36 ? -6.82 -8.914 19.203 1 96.19 36 ALA B CA 1
ATOM 4483 C C . ALA B 1 36 ? -6.605 -10.383 18.844 1 96.19 36 ALA B C 1
ATOM 4485 O O . ALA B 1 36 ? -6.809 -11.266 19.672 1 96.19 36 ALA B O 1
ATOM 4486 N N . SER B 1 37 ? -6.18 -10.633 17.625 1 96.5 37 SER B N 1
ATOM 4487 C CA . SER B 1 37 ? -5.98 -12.016 17.203 1 96.5 37 SER B CA 1
ATOM 4488 C C . SER B 1 37 ? -4.902 -12.703 18.031 1 96.5 37 SER B C 1
ATOM 4490 O O . SER B 1 37 ? -4.008 -12.039 18.562 1 96.5 37 SER B O 1
ATOM 4492 N N . CYS B 1 38 ? -4.965 -13.969 18.172 1 95.81 38 CYS B N 1
ATOM 4493 C CA . CYS B 1 38 ? -3.938 -14.727 18.875 1 95.81 38 CYS B CA 1
ATOM 4494 C C . CYS B 1 38 ? -2.781 -15.07 17.938 1 95.81 38 CYS B C 1
ATOM 4496 O O . CYS B 1 38 ? -1.781 -15.648 18.375 1 95.81 38 CYS B O 1
ATOM 4498 N N . PHE B 1 39 ? -2.887 -14.734 16.734 1 94.75 39 PHE B N 1
ATOM 4499 C CA . PHE B 1 39 ? -1.841 -15.016 15.75 1 94.75 39 PHE B CA 1
ATOM 4500 C C . PHE B 1 39 ? -0.939 -13.805 15.555 1 94.75 39 PHE B C 1
ATOM 4502 O O . PHE B 1 39 ? -1.402 -12.742 15.141 1 94.75 39 PHE B O 1
ATOM 4509 N N . SER B 1 40 ? 0.339 -13.883 15.688 1 89.19 40 SER B N 1
ATOM 4510 C CA . SER B 1 40 ? 1.271 -12.758 15.766 1 89.19 40 SER B CA 1
ATOM 4511 C C . SER B 1 40 ? 1.5 -12.141 14.391 1 89.19 40 SER B C 1
ATOM 4513 O O . SER B 1 40 ? 1.927 -10.984 14.289 1 89.19 40 SER B O 1
ATOM 4515 N N . ARG B 1 41 ? 1.218 -12.844 13.344 1 90 41 ARG B N 1
ATOM 4516 C CA . ARG B 1 41 ? 1.455 -12.297 12.008 1 90 41 ARG B CA 1
ATOM 4517 C C . ARG B 1 41 ? 0.149 -11.867 11.352 1 90 41 ARG B C 1
ATOM 4519 O O . ARG B 1 41 ? 0.144 -11.414 10.203 1 90 41 ARG B O 1
ATOM 4526 N N . ASN B 1 42 ? -0.956 -12.07 12 1 91.94 42 ASN B N 1
ATOM 4527 C CA . ASN B 1 42 ? -2.311 -11.688 11.617 1 91.94 42 ASN B CA 1
ATOM 4528 C C . ASN B 1 42 ? -3.111 -11.18 12.812 1 91.94 42 ASN B C 1
ATOM 4530 O O . ASN B 1 42 ? -4.023 -11.859 13.281 1 91.94 42 ASN B O 1
ATOM 4534 N N . MET B 1 43 ? -2.879 -10 13.141 1 93.69 43 MET B N 1
ATOM 4535 C CA . MET B 1 43 ? -3.27 -9.609 14.492 1 93.69 43 MET B CA 1
ATOM 4536 C C . MET B 1 43 ? -4.684 -9.031 14.508 1 93.69 43 MET B C 1
ATOM 4538 O O . MET B 1 43 ? -5.246 -8.781 15.57 1 93.69 43 MET B O 1
ATOM 4542 N N . VAL B 1 44 ? -5.301 -8.828 13.367 1 96.81 44 VAL B N 1
ATOM 4543 C CA . VAL B 1 44 ? -6.625 -8.211 13.312 1 96.81 44 VAL B CA 1
ATOM 4544 C C . VAL B 1 44 ? -7.699 -9.281 13.469 1 96.81 44 VAL B C 1
ATOM 4546 O O . VAL B 1 44 ? -7.594 -10.367 12.891 1 96.81 44 VAL B O 1
ATOM 4549 N N . ALA B 1 45 ? -8.648 -9.047 14.266 1 98.19 45 ALA B N 1
ATOM 4550 C CA . ALA B 1 45 ? -9.844 -9.867 14.43 1 98.19 45 ALA B CA 1
ATOM 4551 C C . ALA B 1 45 ? -11.102 -9.008 14.398 1 98.19 45 ALA B C 1
ATOM 4553 O O . ALA B 1 45 ? -11.031 -7.781 14.508 1 98.19 45 ALA B O 1
ATOM 4554 N N . LEU B 1 46 ? -12.219 -9.633 14.117 1 98.62 46 LEU B N 1
ATOM 4555 C CA . LEU B 1 46 ? -13.5 -8.938 14.133 1 98.62 46 LEU B CA 1
ATOM 4556 C C . LEU B 1 46 ? -14.18 -9.078 15.492 1 98.62 46 LEU B C 1
ATOM 4558 O O . LEU B 1 46 ? -14.227 -10.172 16.062 1 98.62 46 LEU B O 1
ATOM 4562 N N . ARG B 1 47 ? -14.641 -8.031 16.047 1 98.44 47 ARG B N 1
ATOM 4563 C CA . ARG B 1 47 ? -15.352 -7.996 17.328 1 98.44 47 ARG B CA 1
ATOM 4564 C C . ARG B 1 47 ? -16.828 -7.641 17.125 1 98.44 47 ARG B C 1
ATOM 4566 O O . ARG B 1 47 ? -17.141 -6.609 16.531 1 98.44 47 ARG B O 1
ATOM 4573 N N . MET B 1 48 ? -17.688 -8.43 17.594 1 97.94 48 MET B N 1
ATOM 4574 C CA . MET B 1 48 ? -19.125 -8.164 17.641 1 97.94 48 MET B CA 1
ATOM 4575 C C . MET B 1 48 ? -19.594 -7.922 19.062 1 97.94 48 MET B C 1
ATOM 4577 O O . MET B 1 48 ? -19.328 -8.727 19.953 1 97.94 48 MET B O 1
ATOM 4581 N N . GLU B 1 49 ? -20.203 -6.875 19.219 1 98.12 49 GLU B N 1
ATOM 4582 C CA . GLU B 1 49 ? -20.906 -6.609 20.469 1 98.12 49 GLU B CA 1
ATOM 4583 C C . GLU B 1 49 ? -22.422 -6.57 20.266 1 98.12 49 GLU B C 1
ATOM 4585 O O . GLU B 1 49 ? -22.938 -5.66 19.609 1 98.12 49 GLU B O 1
ATOM 4590 N N . ILE B 1 50 ? -23.078 -7.539 20.812 1 98.06 50 ILE B N 1
ATOM 4591 C CA . ILE B 1 50 ? -24.531 -7.641 20.688 1 98.06 50 ILE B CA 1
ATOM 4592 C C . ILE B 1 50 ? -25.203 -6.781 21.766 1 98.06 50 ILE B C 1
ATOM 4594 O O . ILE B 1 50 ? -25.062 -7.043 22.953 1 98.06 50 ILE B O 1
ATOM 4598 N N . LEU B 1 51 ? -26.016 -5.891 21.312 1 97.62 51 LEU B N 1
ATOM 4599 C CA . LEU B 1 51 ? -26.547 -4.867 22.203 1 97.62 51 LEU B CA 1
ATOM 4600 C C . LEU B 1 51 ? -28.016 -5.16 22.547 1 97.62 51 LEU B C 1
ATOM 4602 O O . LEU B 1 51 ? -28.5 -4.746 23.594 1 97.62 51 LEU B O 1
ATOM 4606 N N . CYS B 1 52 ? -28.719 -5.863 21.719 1 96.44 52 CYS B N 1
ATOM 4607 C CA . CYS B 1 52 ? -30.156 -6.09 21.891 1 96.44 52 CYS B CA 1
ATOM 4608 C C . CYS B 1 52 ? -30.406 -7.18 22.922 1 96.44 52 CYS B C 1
ATOM 4610 O O . CYS B 1 52 ? -29.734 -8.211 22.922 1 96.44 52 CYS B O 1
ATOM 4612 N N . ALA B 1 53 ? -31.359 -6.883 23.75 1 93.5 53 ALA B N 1
ATOM 4613 C CA . ALA B 1 53 ? -31.828 -7.914 24.656 1 93.5 53 ALA B CA 1
ATOM 4614 C C . ALA B 1 53 ? -32.812 -8.859 23.969 1 93.5 53 ALA B C 1
ATOM 4616 O O . ALA B 1 53 ? -32.812 -10.062 24.234 1 93.5 53 ALA B O 1
ATOM 4617 N N . LYS B 1 54 ? -33.656 -8.25 23.25 1 94.19 54 LYS B N 1
ATOM 4618 C CA . LYS B 1 54 ? -34.562 -8.984 22.344 1 94.19 54 LYS B CA 1
ATOM 4619 C C . LYS B 1 54 ? -34.188 -8.711 20.891 1 94.19 54 LYS B C 1
ATOM 4621 O O . LYS B 1 54 ? -34.719 -7.77 20.281 1 94.19 54 LYS B O 1
ATOM 4626 N N . CYS B 1 55 ? -33.344 -9.539 20.266 1 97.06 55 CYS B N 1
ATOM 4627 C CA . CYS B 1 55 ? -32.875 -9.336 18.906 1 97.06 55 CYS B CA 1
ATOM 4628 C C . CYS B 1 55 ? -33.938 -9.695 17.891 1 97.06 55 CYS B C 1
ATOM 4630 O O . CYS B 1 55 ? -34.875 -10.43 18.203 1 97.06 55 CYS B O 1
ATOM 4632 N N . PRO B 1 56 ? -33.844 -9.148 16.75 1 95.31 56 PRO B N 1
ATOM 4633 C CA . PRO B 1 56 ? -34.75 -9.547 15.672 1 95.31 56 PRO B CA 1
ATOM 4634 C C . PRO B 1 56 ? -34.719 -11.047 15.391 1 95.31 56 PRO B C 1
ATOM 4636 O O . PRO B 1 56 ? -33.75 -11.727 15.781 1 95.31 56 PRO B O 1
ATOM 4639 N N . ALA B 1 57 ? -35.75 -11.445 14.609 1 92.12 57 ALA B N 1
ATOM 4640 C CA . ALA B 1 57 ? -35.812 -12.852 14.211 1 92.12 57 ALA B CA 1
ATOM 4641 C C . ALA B 1 57 ? -34.594 -13.234 13.383 1 92.12 57 ALA B C 1
ATOM 4643 O O . ALA B 1 57 ? -34.219 -12.516 12.453 1 92.12 57 ALA B O 1
ATOM 4644 N N . GLY B 1 58 ? -33.969 -14.289 13.688 1 92.81 58 GLY B N 1
ATOM 4645 C CA . GLY B 1 58 ? -32.781 -14.75 13 1 92.81 58 GLY B CA 1
ATOM 4646 C C . GLY B 1 58 ? -31.484 -14.289 13.648 1 92.81 58 GLY B C 1
ATOM 4647 O O . GLY B 1 58 ? -30.391 -14.766 13.312 1 92.81 58 GLY B O 1
ATOM 4648 N N . GLY B 1 59 ? -31.609 -13.336 14.578 1 96.69 59 GLY B N 1
ATOM 4649 C CA . GLY B 1 59 ? -30.453 -12.828 15.289 1 96.69 59 GLY B CA 1
ATOM 4650 C C . GLY B 1 59 ? -29.734 -11.727 14.539 1 96.69 59 GLY B C 1
ATOM 4651 O O . GLY B 1 59 ? -30.203 -11.25 13.508 1 96.69 59 GLY B O 1
ATOM 4652 N N . VAL B 1 60 ? -28.641 -11.234 15.094 1 98.56 60 VAL B N 1
ATOM 4653 C CA . VAL B 1 60 ? -27.781 -10.211 14.5 1 98.56 60 VAL B CA 1
ATOM 4654 C C . VAL B 1 60 ? -26.359 -10.758 14.352 1 98.56 60 VAL B C 1
ATOM 4656 O O . VAL B 1 60 ? -26 -11.742 14.992 1 98.56 60 VAL B O 1
ATOM 4659 N N . GLY B 1 61 ? -25.625 -10.203 13.438 1 98.44 61 GLY B N 1
ATOM 4660 C CA . GLY B 1 61 ? -24.266 -10.672 13.203 1 98.44 61 GLY B CA 1
ATOM 4661 C C . GLY B 1 61 ? -23.656 -10.125 11.93 1 98.44 61 GLY B C 1
ATOM 4662 O O . GLY B 1 61 ? -23.719 -8.922 11.68 1 98.44 61 GLY B O 1
ATOM 4663 N N . ILE B 1 62 ? -22.953 -10.977 11.195 1 98.69 62 ILE B N 1
ATOM 4664 C CA . ILE B 1 62 ? -22.25 -10.586 9.984 1 98.69 62 ILE B CA 1
ATOM 4665 C C . ILE B 1 62 ? -22.422 -11.656 8.914 1 98.69 62 ILE B C 1
ATOM 4667 O O . ILE B 1 62 ? -22.812 -12.781 9.211 1 98.69 62 ILE B O 1
ATOM 4671 N N . TYR B 1 63 ? -22.156 -11.328 7.688 1 98.38 63 TYR B N 1
ATOM 4672 C CA . TYR B 1 63 ? -22.172 -12.312 6.613 1 98.38 63 TYR B CA 1
ATOM 4673 C C . TYR B 1 63 ? -21.078 -12.008 5.594 1 98.38 63 TYR B C 1
ATOM 4675 O O . TYR B 1 63 ? -20.578 -10.875 5.52 1 98.38 63 TYR B O 1
ATOM 4683 N N . ASN B 1 64 ? -20.641 -12.961 4.898 1 98.5 64 ASN B N 1
ATOM 4684 C CA . ASN B 1 64 ? -19.641 -12.891 3.838 1 98.5 64 ASN B CA 1
ATOM 4685 C C . ASN B 1 64 ? -20.172 -13.492 2.535 1 98.5 64 ASN B C 1
ATOM 4687 O O . ASN B 1 64 ? -20.578 -14.656 2.506 1 98.5 64 ASN B O 1
ATOM 4691 N N . PRO B 1 65 ? -20.156 -12.742 1.485 1 97.75 65 PRO B N 1
ATOM 4692 C CA . PRO B 1 65 ? -20.688 -13.25 0.216 1 97.75 65 PRO B CA 1
ATOM 4693 C C . PRO B 1 65 ? -19.672 -14.078 -0.559 1 97.75 65 PRO B C 1
ATOM 4695 O O . PRO B 1 65 ? -19.969 -14.562 -1.655 1 97.75 65 PRO B O 1
ATOM 4698 N N . GLY B 1 66 ? -18.484 -14.211 0.015 1 96.69 66 GLY B N 1
ATOM 4699 C CA . GLY B 1 66 ? -17.438 -14.906 -0.726 1 96.69 66 GLY B CA 1
ATOM 4700 C C . GLY B 1 66 ? -16.969 -14.141 -1.95 1 96.69 66 GLY B C 1
ATOM 4701 O O . GLY B 1 66 ? -16.859 -12.906 -1.918 1 96.69 66 GLY B O 1
ATOM 4702 N N . PHE B 1 67 ? -16.531 -14.773 -2.922 1 95.94 67 PHE B N 1
ATOM 4703 C CA . PHE B 1 67 ? -16.094 -14.203 -4.188 1 95.94 67 PHE B CA 1
ATOM 4704 C C . PHE B 1 67 ? -17.25 -14.148 -5.184 1 95.94 67 PHE B C 1
ATOM 4706 O O . PHE B 1 67 ? -17.312 -14.945 -6.121 1 95.94 67 PHE B O 1
ATOM 4713 N N . TRP B 1 68 ? -18.172 -13.172 -4.898 1 96.31 68 TRP B N 1
ATOM 4714 C CA . TRP B 1 68 ? -19.391 -12.922 -5.664 1 96.31 68 TRP B CA 1
ATOM 4715 C C . TRP B 1 68 ? -20.312 -14.133 -5.629 1 96.31 68 TRP B C 1
ATOM 4717 O O . TRP B 1 68 ? -20.859 -14.531 -6.66 1 96.31 68 TRP B O 1
ATOM 4727 N N . GLY B 1 69 ? -20.281 -14.734 -4.477 1 97.12 69 GLY B N 1
ATOM 4728 C CA . GLY B 1 69 ? -21.125 -15.891 -4.254 1 97.12 69 GLY B CA 1
ATOM 4729 C C . GLY B 1 69 ? -20.344 -17.172 -4.031 1 97.12 69 GLY B C 1
ATOM 4730 O O . GLY B 1 69 ? -19.234 -17.312 -4.52 1 97.12 69 GLY B O 1
ATOM 4731 N N . MET B 1 70 ? -21 -18.094 -3.316 1 97.62 70 MET B N 1
ATOM 4732 C CA . MET B 1 70 ? -20.484 -19.438 -3.088 1 97.62 70 MET B CA 1
ATOM 4733 C C . MET B 1 70 ? -21.391 -20.484 -3.725 1 97.62 70 MET B C 1
ATOM 4735 O O . MET B 1 70 ? -22.609 -20.469 -3.516 1 97.62 70 MET B O 1
ATOM 4739 N N . ASN B 1 71 ? -20.828 -21.297 -4.5 1 97.81 71 ASN B N 1
ATOM 4740 C CA . ASN B 1 71 ? -21.609 -22.406 -5.062 1 97.81 71 ASN B CA 1
ATOM 4741 C C . ASN B 1 71 ? -21.844 -23.5 -4.027 1 97.81 71 ASN B C 1
ATOM 4743 O O . ASN B 1 71 ? -20.953 -24.297 -3.732 1 97.81 71 ASN B O 1
ATOM 4747 N N . ILE B 1 72 ? -23.047 -23.562 -3.504 1 98 72 ILE B N 1
ATOM 4748 C CA . ILE B 1 72 ? -23.453 -24.578 -2.545 1 98 72 ILE B CA 1
ATOM 4749 C C . ILE B 1 72 ? -24.422 -25.562 -3.209 1 98 72 ILE B C 1
ATOM 4751 O O . ILE B 1 72 ? -25.422 -25.141 -3.805 1 98 72 ILE B O 1
ATOM 4755 N N . GLU B 1 73 ? -24.141 -26.844 -3.09 1 97.88 73 GLU B N 1
ATOM 4756 C CA . GLU B 1 73 ? -24.922 -27.859 -3.779 1 97.88 73 GLU B CA 1
ATOM 4757 C C . GLU B 1 73 ? -25.594 -28.812 -2.785 1 97.88 73 GLU B C 1
ATOM 4759 O O . GLU B 1 73 ? -24.984 -29.203 -1.79 1 97.88 73 GLU B O 1
ATOM 4764 N N . GLU B 1 74 ? -26.828 -29.203 -3.172 1 97.94 74 GLU B N 1
ATOM 4765 C CA . GLU B 1 74 ? -27.609 -30.109 -2.346 1 97.94 74 GLU B CA 1
ATOM 4766 C C . GLU B 1 74 ? -26.875 -31.438 -2.141 1 97.94 74 GLU B C 1
ATOM 4768 O O . GLU B 1 74 ? -26.344 -32 -3.094 1 97.94 74 GLU B O 1
ATOM 4773 N N . GLY B 1 75 ? -26.781 -31.812 -0.888 1 98.06 75 GLY B N 1
ATOM 4774 C CA . GLY B 1 75 ? -26.203 -33.094 -0.556 1 98.06 75 GLY B CA 1
ATOM 4775 C C . GLY B 1 75 ? -24.703 -33.062 -0.338 1 98.06 75 GLY B C 1
ATOM 4776 O O . GLY B 1 75 ? -24.094 -34.031 0.078 1 98.06 75 GLY B O 1
ATOM 4777 N N . LYS B 1 76 ? -24.078 -31.953 -0.609 1 98 76 LYS B N 1
ATOM 4778 C CA . LYS B 1 76 ? -22.641 -31.812 -0.394 1 98 76 LYS B CA 1
ATOM 4779 C C . LYS B 1 76 ? -22.359 -31.203 0.974 1 98 76 LYS B C 1
ATOM 4781 O O . LYS B 1 76 ? -23.219 -30.547 1.57 1 98 76 LYS B O 1
ATOM 4786 N N . SER B 1 77 ? -21.203 -31.453 1.493 1 98.19 77 SER B N 1
ATOM 4787 C CA . SER B 1 77 ? -20.781 -30.953 2.797 1 98.19 77 SER B CA 1
ATOM 4788 C C . SER B 1 77 ? -19.672 -29.922 2.658 1 98.19 77 SER B C 1
ATOM 4790 O O . SER B 1 77 ? -18.859 -29.984 1.731 1 98.19 77 SER B O 1
ATOM 4792 N N . TYR B 1 78 ? -19.625 -29.047 3.533 1 98.31 78 TYR B N 1
ATOM 4793 C CA . TYR B 1 78 ? -18.656 -27.953 3.562 1 98.31 78 TYR B CA 1
ATOM 4794 C C . TYR B 1 78 ? -18.031 -27.812 4.941 1 98.31 78 TYR B C 1
ATOM 4796 O O . TYR B 1 78 ? -18.734 -27.797 5.957 1 98.31 78 TYR B O 1
ATOM 4804 N N . ASN B 1 79 ? -16.766 -27.812 4.973 1 98.06 79 ASN B N 1
ATOM 4805 C CA . ASN B 1 79 ? -16 -27.75 6.219 1 98.06 79 ASN B CA 1
ATOM 4806 C C . ASN B 1 79 ? -15.781 -26.297 6.668 1 98.06 79 ASN B C 1
ATOM 4808 O O . ASN B 1 79 ? -15.094 -25.531 5.992 1 98.06 79 ASN B O 1
ATOM 4812 N N . LEU B 1 80 ? -16.344 -25.938 7.793 1 98.06 80 LEU B N 1
ATOM 4813 C CA . LEU B 1 80 ? -16.188 -24.625 8.406 1 98.06 80 LEU B CA 1
ATOM 4814 C C . LEU B 1 80 ? -15.133 -24.656 9.508 1 98.06 80 LEU B C 1
ATOM 4816 O O . LEU B 1 80 ? -15.172 -25.531 10.375 1 98.06 80 LEU B O 1
ATOM 4820 N N . VAL B 1 81 ? -14.203 -23.828 9.422 1 97.44 81 VAL B N 1
ATOM 4821 C CA . VAL B 1 81 ? -13.227 -23.609 10.484 1 97.44 81 VAL B CA 1
ATOM 4822 C C . VAL B 1 81 ? -13.188 -22.125 10.867 1 97.44 81 VAL B C 1
ATOM 4824 O O . VAL B 1 81 ? -13.242 -21.25 10.008 1 97.44 81 VAL B O 1
ATOM 4827 N N . MET B 1 82 ? -13.164 -21.781 12.102 1 97.19 82 MET B N 1
ATOM 4828 C CA . MET B 1 82 ? -12.992 -20.422 12.57 1 97.19 82 MET B CA 1
ATOM 4829 C C . MET B 1 82 ? -12.469 -20.391 14.008 1 97.19 82 MET B C 1
ATOM 4831 O O . MET B 1 82 ? -12.477 -21.422 14.688 1 97.19 82 MET B O 1
ATOM 4835 N N . TYR B 1 83 ? -11.969 -19.328 14.398 1 97.5 83 TYR B N 1
ATOM 4836 C CA . TYR B 1 83 ? -11.57 -19.094 15.781 1 97.5 83 TYR B CA 1
ATOM 4837 C C . TYR B 1 83 ? -12.477 -18.078 16.453 1 97.5 83 TYR B C 1
ATOM 4839 O O . TYR B 1 83 ? -12.828 -17.062 15.852 1 97.5 83 TYR B O 1
ATOM 4847 N N . ILE B 1 84 ? -12.875 -18.359 17.734 1 97.44 84 ILE B N 1
ATOM 4848 C CA . ILE B 1 84 ? -13.734 -17.422 18.453 1 97.44 84 ILE B CA 1
ATOM 4849 C C . ILE B 1 84 ? -13.219 -17.234 19.875 1 97.44 84 ILE B C 1
ATOM 4851 O O . ILE B 1 84 ? -12.5 -18.094 20.406 1 97.44 84 ILE B O 1
ATOM 4855 N N . ARG B 1 85 ? -13.508 -16.141 20.375 1 97.44 85 ARG B N 1
ATOM 4856 C CA . ARG B 1 85 ? -13.289 -15.781 21.781 1 97.44 85 ARG B CA 1
ATOM 4857 C C . ARG B 1 85 ? -14.461 -14.969 22.328 1 97.44 85 ARG B C 1
ATOM 4859 O O . ARG B 1 85 ? -15.078 -14.195 21.594 1 97.44 85 ARG B O 1
ATOM 4866 N N . SER B 1 86 ? -14.836 -15.227 23.531 1 95.88 86 SER B N 1
ATOM 4867 C CA . SER B 1 86 ? -15.906 -14.469 24.172 1 95.88 86 SER B CA 1
ATOM 4868 C C . SER B 1 86 ? -15.688 -14.367 25.672 1 95.88 86 SER B C 1
ATOM 4870 O O . SER B 1 86 ? -15.047 -15.234 26.281 1 95.88 86 SER B O 1
ATOM 4872 N N . LEU B 1 87 ? -16.156 -13.344 26.234 1 88.44 87 LEU B N 1
ATOM 4873 C CA . LEU B 1 87 ? -16.062 -13.172 27.672 1 88.44 87 LEU B CA 1
ATOM 4874 C C . LEU B 1 87 ? -17.125 -14.016 28.391 1 88.44 87 LEU B C 1
ATOM 4876 O O . LEU B 1 87 ? -16.969 -14.359 29.562 1 88.44 87 LEU B O 1
ATOM 4880 N N . GLU B 1 88 ? -18.188 -14.32 27.688 1 89.69 88 GLU B N 1
ATOM 4881 C CA . GLU B 1 88 ? -19.297 -15.109 28.203 1 89.69 88 GLU B CA 1
ATOM 4882 C C . GLU B 1 88 ? -19.562 -16.328 27.328 1 89.69 88 GLU B C 1
ATOM 4884 O O . GLU B 1 88 ? -18.844 -16.562 26.344 1 89.69 88 GLU B O 1
ATOM 4889 N N . SER B 1 89 ? -20.531 -17.141 27.781 1 91.69 89 SER B N 1
ATOM 4890 C CA . SER B 1 89 ? -20.922 -18.266 26.938 1 91.69 89 SER B CA 1
ATOM 4891 C C . SER B 1 89 ? -21.422 -17.797 25.578 1 91.69 89 SER B C 1
ATOM 4893 O O . SER B 1 89 ? -21.984 -16.719 25.469 1 91.69 89 SER B O 1
ATOM 4895 N N . VAL B 1 90 ? -21.172 -18.625 24.625 1 92.81 90 VAL B N 1
ATOM 4896 C CA . VAL B 1 90 ? -21.5 -18.219 23.266 1 92.81 90 VAL B CA 1
ATOM 4897 C C . VAL B 1 90 ? -22.562 -19.172 22.688 1 92.81 90 VAL B C 1
ATOM 4899 O O . VAL B 1 90 ? -22.547 -20.375 22.984 1 92.81 90 VAL B O 1
ATOM 4902 N N . GLU B 1 91 ? -23.484 -18.641 22.016 1 95.25 91 GLU B N 1
ATOM 4903 C CA . GLU B 1 91 ? -24.391 -19.328 21.094 1 95.25 91 GLU B CA 1
ATOM 4904 C C . GLU B 1 91 ? -24.422 -18.656 19.734 1 95.25 91 GLU B C 1
ATOM 4906 O O . GLU B 1 91 ? -25.109 -17.656 19.531 1 95.25 91 GLU B O 1
ATOM 4911 N N . LEU B 1 92 ? -23.703 -19.156 18.812 1 96.94 92 LEU B N 1
ATOM 4912 C CA . LEU B 1 92 ? -23.5 -18.578 17.5 1 96.94 92 LEU B CA 1
ATOM 4913 C C . LEU B 1 92 ? -23.984 -19.547 16.406 1 96.94 92 LEU B C 1
ATOM 4915 O O . LEU B 1 92 ? -23.625 -20.719 16.422 1 96.94 92 LEU B O 1
ATOM 4919 N N . THR B 1 93 ? -24.781 -19.078 15.523 1 97.44 93 THR B N 1
ATOM 4920 C CA . THR B 1 93 ? -25.25 -19.891 14.414 1 97.44 93 THR B CA 1
ATOM 4921 C C . THR B 1 93 ? -24.469 -19.578 13.141 1 97.44 93 THR B C 1
ATOM 4923 O O . THR B 1 93 ? -24.406 -18.406 12.727 1 97.44 93 THR B O 1
ATOM 4926 N N . ALA B 1 94 ? -23.891 -20.578 12.578 1 97.94 94 ALA B N 1
ATOM 4927 C CA . ALA B 1 94 ? -23.328 -20.484 11.234 1 97.94 94 ALA B CA 1
ATOM 4928 C C . ALA B 1 94 ? -24.312 -21.047 10.195 1 97.94 94 ALA B C 1
ATOM 4930 O O . ALA B 1 94 ? -24.719 -22.203 10.281 1 97.94 94 ALA B O 1
ATOM 4931 N N . SER B 1 95 ? -24.672 -20.203 9.281 1 97.5 95 SER B N 1
ATOM 4932 C CA . SER B 1 95 ? -25.641 -20.641 8.281 1 97.5 95 SER B CA 1
ATOM 4933 C C . SER B 1 95 ? -25.203 -20.25 6.875 1 97.5 95 SER B C 1
ATOM 4935 O O . SER B 1 95 ? -24.516 -19.25 6.688 1 97.5 95 SER B O 1
ATOM 4937 N N . LEU B 1 96 ? -25.516 -21.094 5.941 1 98.25 96 LEU B N 1
ATOM 4938 C CA . LEU B 1 96 ? -25.453 -20.766 4.52 1 98.25 96 LEU B CA 1
ATO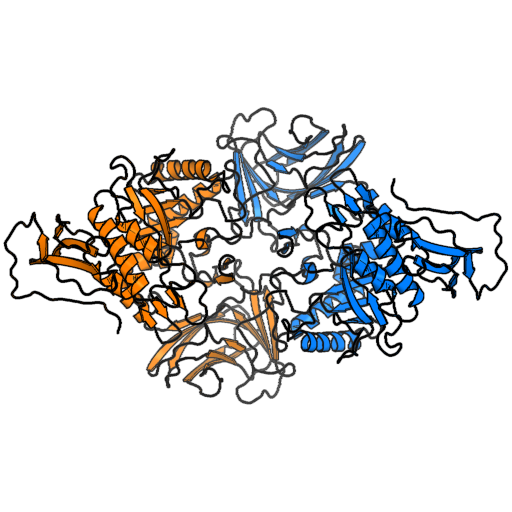M 4939 C C . LEU B 1 96 ? -26.828 -20.391 3.988 1 98.25 96 LEU B C 1
ATOM 4941 O O . LEU B 1 96 ? -27.812 -21.094 4.223 1 98.25 96 LEU B O 1
ATOM 4945 N N . THR B 1 97 ? -26.844 -19.234 3.387 1 97.62 97 THR B N 1
ATOM 4946 C CA . THR B 1 97 ? -28.062 -18.781 2.725 1 97.62 97 THR B CA 1
ATOM 4947 C C . THR B 1 97 ? -27.781 -18.391 1.273 1 97.62 97 THR B C 1
ATOM 4949 O O . THR B 1 97 ? -26.609 -18.297 0.866 1 97.62 97 THR B O 1
ATOM 4952 N N . CYS B 1 98 ? -28.875 -18.281 0.489 1 96.38 98 CYS B N 1
ATOM 4953 C CA . CYS B 1 98 ? -28.672 -17.703 -0.836 1 96.38 98 CYS B CA 1
ATOM 4954 C C . CYS B 1 98 ? -28.281 -16.234 -0.738 1 96.38 98 CYS B C 1
ATOM 4956 O O . CYS B 1 98 ? -28.219 -15.688 0.36 1 96.38 98 CYS B O 1
ATOM 4958 N N . SER B 1 99 ? -28.047 -15.578 -1.889 1 93.12 99 SER B N 1
ATOM 4959 C CA . SER B 1 99 ? -27.438 -14.25 -1.923 1 93.12 99 SER B CA 1
ATOM 4960 C C . SER B 1 99 ? -28.312 -13.211 -1.234 1 93.12 99 SER B C 1
ATOM 4962 O O . SER B 1 99 ? -27.812 -12.227 -0.699 1 93.12 99 SER B O 1
ATOM 4964 N N . ASP B 1 100 ? -29.609 -13.445 -1.145 1 90.44 100 ASP B N 1
ATOM 4965 C CA . ASP B 1 100 ? -30.531 -12.469 -0.574 1 90.44 100 ASP B CA 1
ATOM 4966 C C . ASP B 1 100 ? -30.703 -12.688 0.928 1 90.44 100 ASP B C 1
ATOM 4968 O O . ASP B 1 100 ? -31.391 -11.914 1.602 1 90.44 100 ASP B O 1
ATOM 4972 N N . GLY B 1 101 ? -30.156 -13.805 1.454 1 89.56 101 GLY B N 1
ATOM 4973 C CA . GLY B 1 101 ? -30.203 -14.086 2.881 1 89.56 101 GLY B CA 1
ATOM 4974 C C . GLY B 1 101 ? -31.5 -14.734 3.326 1 89.56 101 GLY B C 1
ATOM 4975 O O . GLY B 1 101 ? -31.734 -14.906 4.523 1 89.56 101 GLY B O 1
ATOM 4976 N N . LEU B 1 102 ? -32.312 -15.125 2.514 1 87.12 102 LEU B N 1
ATOM 4977 C CA . LEU B 1 102 ? -33.656 -15.57 2.891 1 87.12 102 LEU B CA 1
ATOM 4978 C C . LEU B 1 102 ? -33.688 -17.094 3.004 1 87.12 102 LEU B C 1
ATOM 4980 O O . LEU B 1 102 ? -34.156 -17.625 4.016 1 87.12 102 LEU B O 1
ATOM 4984 N N . GLN B 1 103 ? -33.25 -17.797 2.074 1 87.56 103 GLN B N 1
ATOM 4985 C CA . GLN B 1 103 ? -33.344 -19.25 2.084 1 87.56 103 GLN B CA 1
ATOM 4986 C C . GLN B 1 103 ? -32.188 -19.875 2.828 1 87.56 103 GLN B C 1
ATOM 4988 O O . GLN B 1 103 ? -31.016 -19.719 2.424 1 87.56 103 GLN B O 1
ATOM 4993 N N . ASN B 1 104 ? -32.5 -20.594 3.885 1 91.62 104 ASN B N 1
ATOM 4994 C CA . ASN B 1 104 ? -31.484 -21.312 4.625 1 91.62 104 ASN B CA 1
ATOM 4995 C C . ASN B 1 104 ? -31.125 -22.641 3.945 1 91.62 104 ASN B C 1
ATOM 4997 O O . ASN B 1 104 ? -32 -23.484 3.719 1 91.62 104 ASN B O 1
ATOM 5001 N N . ILE B 1 105 ? -29.969 -22.797 3.654 1 96.19 105 ILE B N 1
ATOM 5002 C CA . ILE B 1 105 ? -29.422 -23.938 2.922 1 96.19 105 ILE B CA 1
ATOM 5003 C C . ILE B 1 105 ? -28.828 -24.938 3.902 1 96.19 105 ILE B C 1
ATOM 5005 O O . ILE B 1 105 ? -28.953 -26.156 3.705 1 96.19 105 ILE B O 1
ATOM 5009 N N . ALA B 1 106 ? -28.109 -24.469 4.844 1 97 106 ALA B N 1
ATOM 5010 C CA . ALA B 1 106 ? -27.438 -25.25 5.883 1 97 106 ALA B CA 1
ATOM 5011 C C . ALA B 1 106 ? -27.172 -24.406 7.125 1 97 106 ALA B C 1
ATOM 5013 O O . ALA B 1 106 ? -27.016 -23.188 7.023 1 97 106 ALA B O 1
ATOM 5014 N N . ALA B 1 107 ? -27.172 -25.062 8.266 1 96.12 107 ALA B N 1
ATOM 5015 C CA . ALA B 1 107 ? -26.891 -24.328 9.492 1 96.12 107 ALA B CA 1
ATOM 5016 C C . ALA B 1 107 ? -26.312 -25.25 10.562 1 96.12 107 ALA B C 1
ATOM 5018 O O . ALA B 1 107 ? -26.562 -26.453 10.555 1 96.12 107 ALA B O 1
ATOM 5019 N N . ALA B 1 108 ? -25.531 -24.734 11.328 1 95.25 108 ALA B N 1
ATOM 5020 C CA . ALA B 1 108 ? -25 -25.375 12.531 1 95.25 108 ALA B CA 1
ATOM 5021 C C . ALA B 1 108 ? -24.906 -24.375 13.688 1 95.25 108 ALA B C 1
ATOM 5023 O O . ALA B 1 108 ? -24.609 -23.203 13.477 1 95.25 108 ALA B O 1
ATOM 5024 N N . VAL B 1 109 ? -25.109 -24.828 14.891 1 95 109 VAL B N 1
ATOM 5025 C CA . VAL B 1 109 ? -25.078 -23.969 16.062 1 95 109 VAL B CA 1
ATOM 5026 C C . VAL B 1 109 ? -23.844 -24.281 16.906 1 95 109 VAL B C 1
ATOM 5028 O O . VAL B 1 109 ? -23.562 -25.438 17.203 1 95 109 VAL B O 1
ATOM 5031 N N . ILE B 1 110 ? -23.156 -23.312 17.219 1 92.38 110 ILE B N 1
ATOM 5032 C CA . ILE B 1 110 ? -21.969 -23.391 18.078 1 92.38 110 ILE B CA 1
ATOM 5033 C C . ILE B 1 110 ? -22.328 -22.906 19.484 1 92.38 110 ILE B C 1
ATOM 5035 O O . ILE B 1 110 ? -22.672 -21.75 19.688 1 92.38 110 ILE B O 1
ATOM 5039 N N . VAL B 1 111 ? -22.266 -23.844 20.359 1 91 111 VAL B N 1
ATOM 5040 C CA . VAL B 1 111 ? -22.484 -23.516 21.75 1 91 111 VAL B CA 1
ATOM 5041 C C . VAL B 1 111 ? -21.234 -23.859 22.562 1 91 111 VAL B C 1
ATOM 5043 O O . VAL B 1 111 ? -20.688 -24.953 22.438 1 91 111 VAL B O 1
ATOM 5046 N N . ASP B 1 112 ? -20.781 -22.875 23.203 1 86.31 112 ASP B N 1
ATOM 5047 C CA . ASP B 1 112 ? -19.594 -23.109 24.031 1 86.31 112 ASP B CA 1
ATOM 5048 C C . ASP B 1 112 ? -19.609 -22.234 25.281 1 86.31 112 ASP B C 1
ATOM 5050 O O . ASP B 1 112 ? -20.047 -21.078 25.219 1 86.31 112 ASP B O 1
ATOM 5054 N N . THR B 1 113 ? -19.203 -22.781 26.359 1 82.81 113 THR B N 1
ATOM 5055 C CA . THR B 1 113 ? -19.25 -22.062 27.625 1 82.81 113 THR B CA 1
ATOM 5056 C C . THR B 1 113 ? -17.844 -21.625 28.031 1 82.81 113 THR B C 1
ATOM 5058 O O . THR B 1 113 ? -17.688 -20.828 28.969 1 82.81 113 THR B O 1
ATOM 5061 N N . ASN B 1 114 ? -16.859 -22.109 27.5 1 80.5 114 ASN B N 1
ATOM 5062 C CA . ASN B 1 114 ? -15.492 -21.766 27.875 1 80.5 114 ASN B CA 1
ATOM 5063 C C . ASN B 1 114 ? -14.695 -21.25 26.672 1 80.5 114 ASN B C 1
ATOM 5065 O O . ASN B 1 114 ? -13.875 -21.984 26.109 1 80.5 114 ASN B O 1
ATOM 5069 N N . VAL B 1 115 ? -14.859 -20 26.375 1 86.81 115 VAL B N 1
ATOM 5070 C CA . VAL B 1 115 ? -14.156 -19.422 25.234 1 86.81 115 VAL B CA 1
ATOM 5071 C C . VAL B 1 115 ? -13.5 -18.109 25.656 1 86.81 115 VAL B C 1
ATOM 5073 O O . VAL B 1 115 ? -13.5 -17.141 24.891 1 86.81 115 VAL B O 1
ATOM 5076 N N . SER B 1 116 ? -12.969 -18.078 26.844 1 86.44 116 SER B N 1
ATOM 5077 C CA . SER B 1 116 ? -12.258 -16.875 27.297 1 86.44 116 SER B CA 1
ATOM 5078 C C . SER B 1 116 ? -10.93 -16.719 26.578 1 86.44 116 SER B C 1
ATOM 5080 O O . SER B 1 116 ? -10.414 -15.609 26.453 1 86.44 116 SER B O 1
ATOM 5082 N N . ASP B 1 117 ? -10.43 -17.906 26.172 1 92.5 117 ASP B N 1
ATOM 5083 C CA . ASP B 1 117 ? -9.289 -17.922 25.25 1 92.5 117 ASP B CA 1
ATOM 5084 C C . ASP B 1 117 ? -9.734 -18.281 23.844 1 92.5 117 ASP B C 1
ATOM 5086 O O . ASP B 1 117 ? -10.82 -18.812 23.641 1 92.5 117 ASP B O 1
ATOM 5090 N N . TRP B 1 118 ? -9 -17.922 22.938 1 96.5 118 TRP B N 1
ATOM 5091 C CA . TRP B 1 118 ? -9.328 -18.25 21.547 1 96.5 118 TRP B CA 1
ATOM 5092 C C . TRP B 1 118 ? -9.508 -19.75 21.359 1 96.5 118 TRP B C 1
ATOM 5094 O O . TRP B 1 118 ? -8.695 -20.547 21.828 1 96.5 118 TRP B O 1
ATOM 5104 N N . ARG B 1 119 ? -10.562 -20.109 20.719 1 95.62 119 ARG B N 1
ATOM 5105 C CA . ARG B 1 119 ? -10.883 -21.5 20.453 1 95.62 119 ARG B CA 1
ATOM 5106 C C . ARG B 1 119 ? -11.125 -21.75 18.969 1 95.62 119 ARG B C 1
ATOM 5108 O O . ARG B 1 119 ? -11.828 -20.969 18.312 1 95.62 119 ARG B O 1
ATOM 5115 N N . LYS B 1 120 ? -10.547 -22.828 18.578 1 96.19 120 LYS B N 1
ATOM 5116 C CA . LYS B 1 120 ? -10.781 -23.25 17.203 1 96.19 120 LYS B CA 1
ATOM 5117 C C . LYS B 1 120 ? -12.109 -24 17.094 1 96.19 120 LYS B C 1
ATOM 5119 O O . LYS B 1 120 ? -12.359 -24.953 17.828 1 96.19 120 LYS B O 1
ATOM 5124 N N . ILE B 1 121 ? -12.961 -23.609 16.188 1 95.75 121 ILE B N 1
ATOM 5125 C CA . ILE B 1 121 ? -14.227 -24.266 15.891 1 95.75 121 ILE B CA 1
ATOM 5126 C C . ILE B 1 121 ? -14.148 -24.969 14.539 1 95.75 121 ILE B C 1
ATOM 5128 O O . ILE B 1 121 ? -13.695 -24.391 13.547 1 95.75 121 ILE B O 1
ATOM 5132 N N . GLN B 1 122 ? -14.5 -26.219 14.531 1 96.44 122 GLN B N 1
ATOM 5133 C CA . GLN B 1 122 ? -14.594 -27 13.297 1 96.44 122 GLN B CA 1
ATOM 5134 C C . GLN B 1 122 ? -15.953 -27.672 13.172 1 96.44 122 GLN B C 1
ATOM 5136 O O . GLN B 1 122 ? -16.406 -28.359 14.094 1 96.44 122 GLN B O 1
ATOM 5141 N N . MET B 1 123 ? -16.594 -27.359 12.062 1 96.06 123 MET B N 1
ATOM 5142 C CA . MET B 1 123 ? -17.906 -27.953 11.812 1 96.06 123 MET B CA 1
ATOM 5143 C C . MET B 1 123 ? -18.078 -28.266 10.336 1 96.06 123 MET B C 1
ATOM 5145 O O . MET B 1 123 ? -17.391 -27.703 9.484 1 96.06 123 MET B O 1
ATOM 5149 N N . GLN B 1 124 ? -18.969 -29.172 10.164 1 97.25 124 GLN B N 1
ATOM 5150 C CA . GLN B 1 124 ? -19.359 -29.5 8.797 1 97.25 124 GLN B CA 1
ATOM 5151 C C . GLN B 1 124 ? -20.797 -29.078 8.523 1 97.25 124 GLN B C 1
ATOM 5153 O O . GLN B 1 124 ? -21.703 -29.391 9.32 1 97.25 124 GLN B O 1
ATOM 5158 N N . LEU B 1 125 ? -21.016 -28.375 7.504 1 98.19 125 LEU B N 1
ATOM 5159 C CA . LEU B 1 125 ? -22.344 -27.969 7.074 1 98.19 125 LEU B CA 1
ATOM 5160 C C . LEU B 1 125 ? -22.828 -28.828 5.91 1 98.19 125 LEU B C 1
ATOM 5162 O O . LEU B 1 125 ? -22.156 -28.922 4.879 1 98.19 125 LEU B O 1
ATOM 5166 N N . LEU B 1 126 ? -23.953 -29.438 6.113 1 98.25 126 LEU B N 1
ATOM 5167 C CA . LEU B 1 126 ? -24.562 -30.234 5.062 1 98.25 126 LEU B CA 1
ATOM 5168 C C . LEU B 1 126 ? -25.656 -29.453 4.352 1 98.25 126 LEU B C 1
ATOM 5170 O O . LEU B 1 126 ? -26.641 -29.047 4.98 1 98.25 126 LEU B O 1
ATOM 5174 N N . ALA B 1 127 ? -25.531 -29.297 3.068 1 98.12 127 ALA B N 1
ATOM 5175 C CA . ALA B 1 127 ? -26.469 -28.469 2.32 1 98.12 127 ALA B CA 1
ATOM 5176 C C . ALA B 1 127 ? -27.719 -29.266 1.966 1 98.12 127 ALA B C 1
ATOM 5178 O O . ALA B 1 127 ? -27.641 -30.375 1.465 1 98.12 127 ALA B O 1
ATOM 5179 N N . LYS B 1 128 ? -28.828 -28.609 2.137 1 97.25 128 LYS B N 1
ATOM 5180 C CA . LYS B 1 128 ? -30.109 -29.266 1.867 1 97.25 128 LYS B CA 1
ATOM 5181 C C . LYS B 1 128 ? -30.688 -28.812 0.524 1 97.25 128 LYS B C 1
ATOM 5183 O O . LYS B 1 128 ? -31.578 -29.453 -0.021 1 97.25 128 LYS B O 1
ATOM 5188 N N . VAL B 1 129 ? -30.234 -27.719 0.099 1 96.19 129 VAL B N 1
ATOM 5189 C CA . VAL B 1 129 ? -30.703 -27.109 -1.151 1 96.19 129 VAL B CA 1
ATOM 5190 C C . VAL B 1 129 ? -29.5 -26.562 -1.927 1 96.19 129 VAL B C 1
ATOM 5192 O O . VAL B 1 129 ? -28.453 -26.297 -1.345 1 96.19 129 VAL B O 1
ATOM 5195 N N . THR B 1 130 ? -29.656 -26.562 -3.227 1 97.25 130 THR B N 1
ATOM 5196 C CA . THR B 1 130 ? -28.625 -25.969 -4.066 1 97.25 130 THR B CA 1
ATOM 5197 C C . THR B 1 130 ? -28.859 -24.484 -4.246 1 97.25 130 THR B C 1
ATOM 5199 O O . THR B 1 130 ? -30 -24.047 -4.492 1 97.25 130 THR B O 1
ATOM 5202 N N . CYS B 1 131 ? -27.891 -23.719 -4.008 1 97.38 131 CYS B N 1
ATOM 5203 C CA . CYS B 1 131 ? -27.859 -22.297 -4.367 1 97.38 131 CYS B CA 1
ATOM 5204 C C . CYS B 1 131 ? -26.5 -21.906 -4.926 1 97.38 131 CYS B C 1
ATOM 5206 O O . CYS B 1 131 ? -25.484 -22.078 -4.25 1 97.38 131 CYS B O 1
ATOM 5208 N N . ARG B 1 132 ? -26.406 -21.312 -6.082 1 96.88 132 ARG B N 1
ATOM 5209 C CA . ARG B 1 132 ? -25.188 -21.109 -6.844 1 96.88 132 ARG B CA 1
ATOM 5210 C C . ARG B 1 132 ? -24.469 -19.844 -6.391 1 96.88 132 ARG B C 1
ATOM 5212 O O . ARG B 1 132 ? -23.281 -19.641 -6.707 1 96.88 132 ARG B O 1
ATOM 5219 N N . THR B 1 133 ? -25.125 -18.938 -5.688 1 96.62 133 THR B N 1
ATOM 5220 C CA . THR B 1 133 ? -24.531 -17.703 -5.184 1 96.62 133 THR B CA 1
ATOM 5221 C C . THR B 1 133 ? -24.891 -17.5 -3.711 1 96.62 133 THR B C 1
ATOM 5223 O O . THR B 1 133 ? -25.578 -16.531 -3.359 1 96.62 133 THR B O 1
ATOM 5226 N N . SER B 1 134 ? -24.312 -18.297 -2.891 1 97.81 134 SER B N 1
ATOM 5227 C CA . SER B 1 134 ? -24.656 -18.312 -1.47 1 97.81 134 SER B CA 1
ATOM 5228 C C . SER B 1 134 ? -23.703 -17.422 -0.666 1 97.81 134 SER B C 1
ATOM 5230 O O . SER B 1 134 ? -22.719 -16.922 -1.196 1 97.81 134 SER B O 1
ATOM 5232 N N . ARG B 1 135 ? -24.078 -17.188 0.564 1 98.31 135 ARG B N 1
ATOM 5233 C CA . ARG B 1 135 ? -23.25 -16.469 1.523 1 98.31 135 ARG B CA 1
ATOM 5234 C C . ARG B 1 135 ? -23.219 -17.172 2.871 1 98.31 135 ARG B C 1
ATOM 5236 O O . ARG B 1 135 ? -24.094 -18 3.17 1 98.31 135 ARG B O 1
ATOM 5243 N N . LEU B 1 136 ? -22.172 -16.953 3.623 1 98.56 136 LEU B N 1
ATOM 5244 C CA . LEU B 1 136 ? -22.062 -17.438 4.992 1 98.56 136 LEU B CA 1
ATOM 5245 C C . LEU B 1 136 ? -22.531 -16.375 5.984 1 98.56 136 LEU B C 1
ATOM 5247 O O . LEU B 1 136 ? -22.141 -15.211 5.875 1 98.56 136 LEU B O 1
ATOM 5251 N N . GLU B 1 137 ? -23.359 -16.75 6.922 1 98.5 137 GLU B N 1
ATOM 5252 C CA . GLU B 1 137 ? -23.828 -15.859 7.984 1 98.5 137 GLU B CA 1
ATOM 5253 C C . GLU B 1 137 ? -23.422 -16.375 9.359 1 98.5 137 GLU B C 1
ATOM 5255 O O . GLU B 1 137 ? -23.469 -17.594 9.609 1 98.5 137 GLU B O 1
ATOM 5260 N N . LEU B 1 138 ? -22.969 -15.578 10.188 1 98.44 138 LEU B N 1
ATOM 5261 C CA . LEU B 1 138 ? -22.719 -15.828 11.602 1 98.44 138 LEU B CA 1
ATOM 5262 C C . LEU B 1 138 ? -23.594 -14.938 12.477 1 98.44 138 LEU B C 1
ATOM 5264 O O . LEU B 1 138 ? -23.359 -13.734 12.578 1 98.44 138 LEU B O 1
ATOM 5268 N N . THR B 1 139 ? -24.578 -15.531 13.125 1 98.31 139 THR B N 1
ATOM 5269 C CA . THR B 1 139 ? -25.562 -14.727 13.828 1 98.31 139 THR B CA 1
ATOM 5270 C C . THR B 1 139 ? -25.781 -15.258 15.242 1 98.31 139 THR B C 1
ATOM 5272 O O . THR B 1 139 ? -25.453 -16.406 15.539 1 98.31 139 THR B O 1
ATOM 5275 N N . THR B 1 140 ? -26.281 -14.445 16.078 1 97.88 140 THR B N 1
ATOM 5276 C CA . THR B 1 140 ? -26.609 -14.789 17.453 1 97.88 140 THR B CA 1
ATOM 5277 C C . THR B 1 140 ? -27.688 -13.852 18 1 97.88 140 THR B C 1
ATOM 5279 O O . THR B 1 140 ? -27.891 -12.75 17.484 1 97.88 140 THR B O 1
ATOM 5282 N N . SER B 1 141 ? -28.469 -14.344 18.953 1 97.12 141 SER B N 1
ATOM 5283 C CA . SER B 1 141 ? -29.453 -13.531 19.656 1 97.12 141 SER B CA 1
ATOM 5284 C C . SER B 1 141 ? -29.047 -13.336 21.125 1 97.12 141 SER B C 1
ATOM 5286 O O . SER B 1 141 ? -29.797 -12.766 21.906 1 97.12 141 SER B O 1
ATOM 5288 N N . LYS B 1 142 ? -27.891 -13.82 21.422 1 95.5 142 LYS B N 1
ATOM 5289 C CA . LYS B 1 142 ? -27.406 -13.719 22.797 1 95.5 142 LYS B CA 1
ATOM 5290 C C . LYS B 1 142 ? -26.547 -12.477 22.984 1 95.5 142 LYS B C 1
ATOM 5292 O O . LYS B 1 142 ? -25.578 -12.266 22.25 1 95.5 142 LYS B O 1
ATOM 5297 N N . ARG B 1 143 ? -26.922 -11.719 23.984 1 95.06 143 ARG B N 1
ATOM 5298 C CA . ARG B 1 143 ? -26.156 -10.523 24.312 1 95.06 143 ARG B CA 1
ATOM 5299 C C . ARG B 1 143 ? -24.75 -10.883 24.75 1 95.06 143 ARG B C 1
ATOM 5301 O O . ARG B 1 143 ? -24.547 -11.898 25.438 1 95.06 143 ARG B O 1
ATOM 5308 N N . GLY B 1 144 ? -23.75 -10.062 24.406 1 94.88 144 GLY B N 1
ATOM 5309 C CA . GLY B 1 144 ? -22.359 -10.289 24.766 1 94.88 144 GLY B CA 1
ATOM 5310 C C . GLY B 1 144 ? -21.391 -9.844 23.703 1 94.88 144 GLY B C 1
ATOM 5311 O O . GLY B 1 144 ? -21.75 -9.117 22.781 1 94.88 144 GLY B O 1
ATOM 5312 N N . VAL B 1 145 ? -20.125 -10.148 23.938 1 97 145 VAL B N 1
ATOM 5313 C CA . VAL B 1 145 ? -19.062 -9.805 23 1 97 145 VAL B CA 1
ATOM 5314 C C . VAL B 1 145 ? -18.422 -11.078 22.453 1 97 145 VAL B C 1
ATOM 5316 O O . VAL B 1 145 ? -18.078 -11.984 23.219 1 97 145 VAL B O 1
ATOM 5319 N N . ILE B 1 146 ? -18.312 -11.164 21.141 1 97.38 146 ILE B N 1
ATOM 5320 C CA . ILE B 1 146 ? -17.672 -12.289 20.469 1 97.38 146 ILE B CA 1
ATOM 5321 C C . ILE B 1 146 ? -16.594 -11.773 19.516 1 97.38 146 ILE B C 1
ATOM 5323 O O . ILE B 1 146 ? -16.844 -10.883 18.703 1 97.38 146 ILE B O 1
ATOM 5327 N N . TRP B 1 147 ? -15.367 -12.266 19.672 1 98.19 147 TRP B N 1
ATOM 5328 C CA . TRP B 1 147 ? -14.328 -12.078 18.672 1 98.19 147 TRP B CA 1
ATOM 5329 C C . TRP B 1 147 ? -14.305 -13.242 17.688 1 98.19 147 TRP B C 1
ATOM 5331 O O . TRP B 1 147 ? -14.469 -14.398 18.078 1 98.19 147 TRP B O 1
ATOM 5341 N N . ILE B 1 148 ? -14.156 -12.953 16.438 1 98.25 148 ILE B N 1
ATOM 5342 C CA . ILE B 1 148 ? -14.102 -13.945 15.367 1 98.25 148 ILE B CA 1
ATOM 5343 C C . ILE B 1 148 ? -12.844 -13.727 14.523 1 98.25 148 ILE B C 1
ATOM 5345 O O . ILE B 1 148 ? -12.492 -12.586 14.211 1 98.25 148 ILE B O 1
ATOM 5349 N N . ASP B 1 149 ? -12.219 -14.812 14.18 1 98.12 149 ASP B N 1
ATOM 5350 C CA . ASP B 1 149 ? -11.016 -14.711 13.359 1 98.12 149 ASP B CA 1
ATOM 5351 C C . ASP B 1 149 ? -10.828 -15.961 12.508 1 98.12 149 ASP B C 1
ATOM 5353 O O . ASP B 1 149 ? -11.375 -17.031 12.82 1 98.12 149 ASP B O 1
ATOM 5357 N N . GLN B 1 150 ? -10.164 -15.844 11.391 1 97.69 150 GLN B N 1
ATOM 5358 C CA . GLN B 1 150 ? -9.734 -16.953 10.539 1 97.69 150 GLN B CA 1
ATOM 5359 C C . GLN B 1 150 ? -10.922 -17.812 10.133 1 97.69 150 GLN B C 1
ATOM 5361 O O . GLN B 1 150 ? -10.938 -19.016 10.398 1 97.69 150 GLN B O 1
ATOM 5366 N N . VAL B 1 151 ? -11.852 -17.219 9.43 1 98.19 151 VAL B N 1
ATOM 5367 C CA . VAL B 1 151 ? -13.047 -17.938 9 1 98.19 151 VAL B CA 1
ATOM 5368 C C . VAL B 1 151 ? -12.805 -18.562 7.629 1 98.19 151 VAL B C 1
ATOM 5370 O O . VAL B 1 151 ? -12.578 -17.859 6.645 1 98.19 151 VAL B O 1
ATOM 5373 N N . SER B 1 152 ? -12.867 -19.844 7.586 1 97.31 152 SER B N 1
ATOM 5374 C CA . SER B 1 152 ? -12.664 -20.594 6.348 1 97.31 152 SER B CA 1
ATOM 5375 C C . SER B 1 152 ? -13.828 -21.531 6.074 1 97.31 152 SER B C 1
ATOM 5377 O O . SER B 1 152 ? -14.383 -22.125 7 1 97.31 152 SER B O 1
ATOM 5379 N N . LEU B 1 153 ? -14.266 -21.609 4.906 1 97.75 153 LEU B N 1
ATOM 5380 C CA . LEU B 1 153 ? -15.289 -22.531 4.422 1 97.75 153 LEU B CA 1
ATOM 5381 C C . LEU B 1 153 ? -14.867 -23.172 3.105 1 97.75 153 LEU B C 1
ATOM 5383 O O . LEU B 1 153 ? -14.773 -22.484 2.082 1 97.75 153 LEU B O 1
ATOM 5387 N N . ILE B 1 154 ? -14.609 -24.484 3.127 1 97 154 ILE B N 1
ATOM 5388 C CA . ILE B 1 154 ? -14.094 -25.203 1.967 1 97 154 ILE B CA 1
ATOM 5389 C C . ILE B 1 154 ? -14.938 -26.453 1.709 1 97 154 ILE B C 1
ATOM 5391 O O . ILE B 1 154 ? -15.297 -27.156 2.645 1 97 154 ILE B O 1
ATOM 5395 N N . PRO B 1 155 ? -15.289 -26.703 0.477 1 97.69 155 PRO B N 1
ATOM 5396 C CA . PRO B 1 155 ? -15.992 -27.953 0.198 1 97.69 155 PRO B CA 1
ATOM 5397 C C . PRO B 1 155 ? -15.195 -29.188 0.637 1 97.69 155 PRO B C 1
ATOM 5399 O O . PRO B 1 155 ? -13.969 -29.203 0.514 1 97.69 155 PRO B O 1
ATOM 5402 N N . SER B 1 156 ? -15.906 -30.203 1.059 1 97.44 156 SER B N 1
ATOM 5403 C CA . SER B 1 156 ? -15.258 -31.453 1.438 1 97.44 156 SER B CA 1
ATOM 5404 C C . SER B 1 156 ? -14.727 -32.188 0.216 1 97.44 156 SER B C 1
ATOM 5406 O O . SER B 1 156 ? -13.75 -32.938 0.314 1 97.44 156 SER B O 1
ATOM 5408 N N . ASP B 1 157 ? -15.336 -31.953 -0.903 1 96.69 157 ASP B N 1
ATOM 5409 C CA . ASP B 1 157 ? -14.992 -32.656 -2.141 1 96.69 157 ASP B CA 1
ATOM 5410 C C . ASP B 1 157 ? -14.195 -31.75 -3.076 1 96.69 157 ASP B C 1
ATOM 5412 O O . ASP B 1 157 ? -14.734 -31.188 -4.031 1 96.69 157 ASP B O 1
ATOM 5416 N N . THR B 1 158 ? -12.891 -31.656 -2.803 1 97.69 158 THR B N 1
ATOM 5417 C CA . THR B 1 158 ? -11.984 -30.891 -3.646 1 97.69 158 THR B CA 1
ATOM 5418 C C . THR B 1 158 ? -11.023 -31.828 -4.387 1 97.69 158 THR B C 1
ATOM 5420 O O . THR B 1 158 ? -10.945 -33.031 -4.082 1 97.69 158 THR B O 1
ATOM 5423 N N . TYR B 1 159 ? -10.359 -31.328 -5.395 1 98.19 159 TYR B N 1
ATOM 5424 C CA . TYR B 1 159 ? -9.453 -32.156 -6.195 1 98.19 159 TYR B CA 1
ATOM 5425 C C . TYR B 1 159 ? -8.344 -32.719 -5.328 1 98.19 159 TYR B C 1
ATOM 5427 O O . TYR B 1 159 ? -7.535 -31.984 -4.762 1 98.19 159 TYR B O 1
ATOM 5435 N N . LYS B 1 160 ? -8.328 -34.094 -5.195 1 97.62 160 LYS B N 1
ATOM 5436 C CA . LYS B 1 160 ? -7.375 -34.906 -4.426 1 97.62 160 LYS B CA 1
ATOM 5437 C C . LYS B 1 160 ? -7.344 -34.469 -2.965 1 97.62 160 LYS B C 1
ATOM 5439 O O . LYS B 1 160 ? -6.363 -34.688 -2.256 1 97.62 160 LYS B O 1
ATOM 5444 N N . GLY B 1 161 ? -8.344 -33.625 -2.57 1 96.69 161 GLY B N 1
ATOM 5445 C CA . GLY B 1 161 ? -8.461 -33.156 -1.193 1 96.69 161 GLY B CA 1
ATOM 5446 C C . GLY B 1 161 ? -7.57 -31.969 -0.886 1 96.69 161 GLY B C 1
ATOM 5447 O O . GLY B 1 161 ? -7.375 -31.625 0.28 1 96.69 161 GLY B O 1
ATOM 5448 N N . HIS B 1 162 ? -7.02 -31.312 -1.914 1 95.81 162 HIS B N 1
ATOM 5449 C CA . HIS B 1 162 ? -6.016 -30.281 -1.699 1 95.81 162 HIS B CA 1
ATOM 5450 C C . HIS B 1 162 ? -6.621 -28.891 -1.853 1 95.81 162 HIS B C 1
ATOM 5452 O O . HIS B 1 162 ? -5.895 -27.906 -2.02 1 95.81 162 HIS B O 1
ATOM 5458 N N . GLY B 1 163 ? -7.93 -28.766 -1.887 1 95.12 163 GLY B N 1
ATOM 5459 C CA . GLY B 1 163 ? -8.586 -27.469 -1.761 1 95.12 163 GLY B CA 1
ATOM 5460 C C . GLY B 1 163 ? -8.945 -26.859 -3.098 1 95.12 163 GLY B C 1
ATOM 5461 O O . GLY B 1 163 ? -9.555 -25.781 -3.148 1 95.12 163 GLY B O 1
ATOM 5462 N N . PHE B 1 164 ? -8.633 -27.5 -4.262 1 97.56 164 PHE B N 1
ATOM 5463 C CA . PHE B 1 164 ? -8.883 -26.922 -5.578 1 97.56 164 PHE B CA 1
ATOM 5464 C C . PHE B 1 164 ? -10.234 -27.375 -6.117 1 97.56 164 PHE B C 1
ATOM 5466 O O . PHE B 1 164 ? -10.648 -28.516 -5.902 1 97.56 164 PHE B O 1
ATOM 5473 N N . ARG B 1 165 ? -10.883 -26.516 -6.781 1 97.31 165 ARG B N 1
ATOM 5474 C CA . ARG B 1 165 ? -12.109 -26.859 -7.48 1 97.31 165 ARG B CA 1
ATOM 5475 C C . ARG B 1 165 ? -11.859 -27.906 -8.547 1 97.31 165 ARG B C 1
ATOM 5477 O O . ARG B 1 165 ? -11.008 -27.734 -9.422 1 97.31 165 ARG B O 1
ATOM 5484 N N . LYS B 1 166 ? -12.578 -28.953 -8.594 1 97.81 166 LYS B N 1
ATOM 5485 C CA . LYS B 1 166 ? -12.336 -30.109 -9.453 1 97.81 166 LYS B CA 1
ATOM 5486 C C . LYS B 1 166 ? -12.516 -29.75 -10.922 1 97.81 166 LYS B C 1
ATOM 5488 O O . LYS B 1 166 ? -11.695 -30.125 -11.766 1 97.81 166 LYS B O 1
ATOM 5493 N N . GLU B 1 167 ? -13.555 -28.969 -11.234 1 97.75 167 GLU B N 1
ATOM 5494 C CA . GLU B 1 167 ? -13.875 -28.656 -12.617 1 97.75 167 GLU B CA 1
ATOM 5495 C C . GLU B 1 167 ? -12.758 -27.844 -13.266 1 97.75 167 GLU B C 1
ATOM 5497 O O . GLU B 1 167 ? -12.438 -28.031 -14.438 1 97.75 167 GLU B O 1
ATOM 5502 N N . LEU B 1 168 ? -12.227 -26.953 -12.5 1 98.38 168 LEU B N 1
ATOM 5503 C CA . LEU B 1 168 ? -11.156 -26.109 -13.023 1 98.38 168 LEU B CA 1
ATOM 5504 C C . LEU B 1 168 ? -9.875 -26.922 -13.227 1 98.38 168 LEU B C 1
ATOM 5506 O O . LEU B 1 168 ? -9.211 -26.781 -14.258 1 98.38 168 LEU B O 1
ATOM 5510 N N . ILE B 1 169 ? -9.539 -27.797 -12.289 1 98.44 169 ILE B N 1
ATOM 5511 C CA . ILE B 1 169 ? -8.328 -28.594 -12.406 1 98.44 169 ILE B CA 1
ATOM 5512 C C . ILE B 1 169 ? -8.477 -29.594 -13.555 1 98.44 169 ILE B C 1
ATOM 5514 O O . ILE B 1 169 ? -7.512 -29.875 -14.266 1 98.44 169 ILE B O 1
ATOM 5518 N N . HIS B 1 170 ? -9.672 -30.109 -13.742 1 98.31 170 HIS B N 1
ATOM 5519 C CA . HIS B 1 170 ? -9.891 -31.016 -14.859 1 98.31 170 HIS B CA 1
ATOM 5520 C C . HIS B 1 170 ? -9.633 -30.344 -16.203 1 98.31 170 HIS B C 1
ATOM 5522 O O . HIS B 1 170 ? -9.125 -30.969 -17.125 1 98.31 170 HIS B O 1
ATOM 5528 N N . MET B 1 171 ? -9.961 -29.047 -16.281 1 98.62 171 MET B N 1
ATOM 5529 C CA . MET B 1 171 ? -9.664 -28.312 -17.5 1 98.62 171 MET B CA 1
ATOM 5530 C C . MET B 1 171 ? -8.156 -28.203 -17.703 1 98.62 171 MET B C 1
ATOM 5532 O O . MET B 1 171 ? -7.672 -28.234 -18.844 1 98.62 171 MET B O 1
ATOM 5536 N N . LEU B 1 172 ? -7.406 -28.109 -16.625 1 98.44 172 LEU B N 1
ATOM 5537 C CA . LEU B 1 172 ? -5.953 -28.078 -16.734 1 98.44 172 LEU B CA 1
ATOM 5538 C C . LEU B 1 172 ? -5.414 -29.438 -17.156 1 98.44 172 LEU B C 1
ATOM 5540 O O . LEU B 1 172 ? -4.531 -29.531 -18.016 1 98.44 172 LEU B O 1
ATOM 5544 N N . VAL B 1 173 ? -5.949 -30.484 -16.531 1 98.19 173 VAL B N 1
ATOM 5545 C CA . VAL B 1 173 ? -5.527 -31.844 -16.875 1 98.19 173 VAL B CA 1
ATOM 5546 C C . VAL B 1 173 ? -5.727 -32.094 -18.359 1 98.19 173 VAL B C 1
ATOM 5548 O O . VAL B 1 173 ? -4.871 -32.688 -19.016 1 98.19 173 VAL B O 1
ATOM 5551 N N . ASP B 1 174 ? -6.812 -31.578 -18.828 1 97.38 174 ASP B N 1
ATOM 5552 C CA . ASP B 1 174 ? -7.168 -31.812 -20.219 1 97.38 174 ASP B CA 1
ATOM 5553 C C . ASP B 1 174 ? -6.16 -31.141 -21.156 1 97.38 174 ASP B C 1
ATOM 5555 O O . ASP B 1 174 ? -6.02 -31.547 -22.312 1 97.38 174 ASP B O 1
ATOM 5559 N N . LEU B 1 175 ? -5.445 -30.156 -20.703 1 97.38 175 LEU B N 1
ATOM 5560 C CA . LEU B 1 175 ? -4.43 -29.484 -21.516 1 97.38 175 LEU B CA 1
ATOM 5561 C C . LEU B 1 175 ? -3.146 -30.312 -21.562 1 97.38 175 LEU B C 1
ATOM 5563 O O . LEU B 1 175 ? -2.268 -30.047 -22.391 1 97.38 175 LEU B O 1
ATOM 5567 N N . LYS B 1 176 ? -2.996 -31.266 -20.672 1 96.44 176 LYS B N 1
ATOM 5568 C CA . LYS B 1 176 ? -1.804 -32.094 -20.562 1 96.44 176 LYS B CA 1
ATOM 5569 C C . LYS B 1 176 ? -0.551 -31.25 -20.391 1 96.44 176 LYS B C 1
ATOM 5571 O O . LYS B 1 176 ? 0.429 -31.422 -21.109 1 96.44 176 LYS B O 1
ATOM 5576 N N . PRO B 1 177 ? -0.607 -30.406 -19.344 1 97.19 177 PRO B N 1
ATOM 5577 C CA . PRO B 1 177 ? 0.549 -29.531 -19.141 1 97.19 177 PRO B CA 1
ATOM 5578 C C . PRO B 1 177 ? 1.81 -30.297 -18.75 1 97.19 177 PRO B C 1
ATOM 5580 O O . PRO B 1 177 ? 1.733 -31.266 -18 1 97.19 177 PRO B O 1
ATOM 5583 N N . ARG B 1 178 ? 2.926 -29.875 -19.312 1 96.94 178 ARG B N 1
ATOM 5584 C CA . ARG B 1 178 ? 4.203 -30.469 -18.938 1 96.94 178 ARG B CA 1
ATOM 5585 C C . ARG B 1 178 ? 4.871 -29.688 -17.812 1 96.94 178 ARG B C 1
ATOM 5587 O O . ARG B 1 178 ? 5.789 -30.188 -17.156 1 96.94 178 ARG B O 1
ATOM 5594 N N . PHE B 1 179 ? 4.43 -28.469 -17.625 1 97.38 179 PHE B N 1
ATOM 5595 C CA . PHE B 1 179 ? 4.953 -27.656 -16.531 1 97.38 179 PHE B CA 1
ATOM 5596 C C . PHE B 1 179 ? 3.904 -26.656 -16.047 1 97.38 179 PHE B C 1
ATOM 5598 O O . PHE B 1 179 ? 2.885 -26.453 -16.703 1 97.38 179 PHE B O 1
ATOM 5605 N N . LEU B 1 180 ? 4.074 -26.172 -14.836 1 97.62 180 LEU B N 1
ATOM 5606 C CA . LEU B 1 180 ? 3.334 -25.062 -14.234 1 97.62 180 LEU B CA 1
ATOM 5607 C C . LEU B 1 180 ? 4.277 -23.953 -13.789 1 97.62 180 LEU B C 1
ATOM 5609 O O . LEU B 1 180 ? 5.133 -24.172 -12.93 1 97.62 180 LEU B O 1
ATOM 5613 N N . ARG B 1 181 ? 4.188 -22.781 -14.43 1 97.62 181 ARG B N 1
ATOM 5614 C CA . ARG B 1 181 ? 4.953 -21.594 -14.062 1 97.62 181 ARG B CA 1
ATOM 5615 C C . ARG B 1 181 ? 4.203 -20.766 -13.023 1 97.62 181 ARG B C 1
ATOM 5617 O O . ARG B 1 181 ? 3.064 -20.359 -13.258 1 97.62 181 ARG B O 1
ATOM 5624 N N . PHE B 1 182 ? 4.859 -20.531 -11.945 1 96.44 182 PHE B N 1
ATOM 5625 C CA . PHE B 1 182 ? 4.176 -19.812 -10.875 1 96.44 182 PHE B CA 1
ATOM 5626 C C . PHE B 1 182 ? 5.168 -19 -10.055 1 96.44 182 PHE B C 1
ATOM 5628 O O . PHE B 1 182 ? 6.363 -19.281 -10.047 1 96.44 182 PHE B O 1
ATOM 5635 N N . PRO B 1 183 ? 4.66 -18 -9.188 1 94 183 PRO B N 1
ATOM 5636 C CA . PRO B 1 183 ? 3.287 -17.484 -9.242 1 94 183 PRO B CA 1
ATOM 5637 C C . PRO B 1 183 ? 3.016 -16.656 -10.492 1 94 183 PRO B C 1
ATOM 5639 O O . PRO B 1 183 ? 1.856 -16.422 -10.844 1 94 183 PRO B O 1
ATOM 5642 N N . GLY B 1 184 ? 4.121 -16.344 -11.156 1 82.38 184 GLY B N 1
ATOM 5643 C CA . GLY B 1 184 ? 4.125 -15.781 -12.5 1 82.38 184 GLY B CA 1
ATOM 5644 C C . GLY B 1 184 ? 3.797 -14.297 -12.523 1 82.38 184 GLY B C 1
ATOM 5645 O O . GLY B 1 184 ? 3.387 -13.734 -11.508 1 82.38 184 GLY B O 1
ATOM 5646 N N . GLY B 1 185 ? 4.168 -13.656 -13.617 1 81.19 185 GLY B N 1
ATOM 5647 C CA . GLY B 1 185 ? 3.773 -12.328 -14.07 1 81.19 185 GLY B CA 1
ATOM 5648 C C . GLY B 1 185 ? 4.273 -11.219 -13.164 1 81.19 185 GLY B C 1
ATOM 5649 O O . GLY B 1 185 ? 5.34 -11.336 -12.555 1 81.19 185 GLY B O 1
ATOM 5650 N N . THR B 1 186 ? 3.594 -10.18 -13.227 1 90.19 186 THR B N 1
ATOM 5651 C CA . THR B 1 186 ? 3.904 -8.984 -12.445 1 90.19 186 THR B CA 1
ATOM 5652 C C . THR B 1 186 ? 3.453 -9.156 -11 1 90.19 186 THR B C 1
ATOM 5654 O O . THR B 1 186 ? 3.846 -8.375 -10.125 1 90.19 186 THR B O 1
ATOM 5657 N N . PHE B 1 187 ? 2.816 -10.297 -10.781 1 93.19 187 PHE B N 1
ATOM 5658 C CA . PHE B 1 187 ? 2.367 -10.617 -9.43 1 93.19 187 PHE B CA 1
ATOM 5659 C C . PHE B 1 187 ? 3.555 -10.859 -8.508 1 93.19 187 PHE B C 1
ATOM 5661 O O . PHE B 1 187 ? 3.533 -10.461 -7.34 1 93.19 187 PHE B O 1
ATOM 5668 N N . VAL B 1 188 ? 4.629 -11.445 -8.984 1 95.88 188 VAL B N 1
ATOM 5669 C CA . VAL B 1 188 ? 5.797 -11.781 -8.18 1 95.88 188 VAL B CA 1
ATOM 5670 C C . VAL B 1 188 ? 6.582 -10.516 -7.855 1 95.88 188 VAL B C 1
ATOM 5672 O O . VAL B 1 188 ? 7.242 -10.43 -6.816 1 95.88 188 VAL B O 1
ATOM 5675 N N . GLU B 1 189 ? 6.473 -9.516 -8.68 1 95.12 189 GLU B N 1
ATOM 5676 C CA . GLU B 1 189 ? 7.238 -8.273 -8.547 1 95.12 189 GLU B CA 1
ATOM 5677 C C . GLU B 1 189 ? 6.531 -7.289 -7.621 1 95.12 189 GLU B C 1
ATOM 5679 O O . GLU B 1 189 ? 7.16 -6.699 -6.738 1 95.12 189 GLU B O 1
ATOM 5684 N N . GLY B 1 190 ? 5.289 -7.074 -7.855 1 95.38 190 GLY B N 1
ATOM 5685 C CA . GLY B 1 190 ? 4.57 -5.965 -7.258 1 95.38 190 GLY B CA 1
ATOM 5686 C C . GLY B 1 190 ? 4.895 -4.629 -7.898 1 95.38 190 GLY B C 1
ATOM 5687 O O . GLY B 1 190 ? 5.91 -4.492 -8.578 1 95.38 190 GLY B O 1
ATOM 5688 N N . ILE B 1 191 ? 4.008 -3.627 -7.734 1 95.94 191 ILE B N 1
ATOM 5689 C CA . ILE B 1 191 ? 4.352 -2.26 -8.109 1 95.94 191 ILE B CA 1
ATOM 5690 C C . ILE B 1 191 ? 5.453 -1.735 -7.188 1 95.94 191 ILE B C 1
ATOM 5692 O O . ILE B 1 191 ? 6.418 -1.121 -7.648 1 95.94 191 ILE B O 1
ATOM 5696 N N . LEU B 1 192 ? 5.203 -2.02 -5.98 1 96.19 192 LEU B N 1
ATOM 5697 C CA . LEU B 1 192 ? 6.219 -1.783 -4.961 1 96.19 192 LEU B CA 1
ATOM 5698 C C . LEU B 1 192 ? 6.762 -3.102 -4.418 1 96.19 192 LEU B C 1
ATOM 5700 O O . LEU B 1 192 ? 6.004 -4.055 -4.223 1 96.19 192 LEU B O 1
ATOM 5704 N N . LEU B 1 193 ? 8.047 -3.127 -4.074 1 96.62 193 LEU B N 1
ATOM 5705 C CA . LEU B 1 193 ? 8.688 -4.34 -3.582 1 96.62 193 LEU B CA 1
ATOM 5706 C C . LEU B 1 193 ? 8.031 -4.816 -2.289 1 96.62 193 LEU B C 1
ATOM 5708 O O . LEU B 1 193 ? 7.93 -6.02 -2.049 1 96.62 193 LEU B O 1
ATOM 5712 N N . ARG B 1 194 ? 7.535 -3.926 -1.486 1 95.62 194 ARG B N 1
ATOM 5713 C CA . ARG B 1 194 ? 6.898 -4.273 -0.221 1 95.62 194 ARG B CA 1
ATOM 5714 C C . ARG B 1 194 ? 5.625 -5.078 -0.453 1 95.62 194 ARG B C 1
ATOM 5716 O O . ARG B 1 194 ? 5.094 -5.695 0.476 1 95.62 194 ARG B O 1
ATOM 5723 N N . ASN B 1 195 ? 5.109 -5.078 -1.644 1 96.06 195 ASN B N 1
ATOM 5724 C CA . ASN B 1 195 ? 3.887 -5.793 -1.995 1 96.06 195 ASN B CA 1
ATOM 5725 C C . ASN B 1 195 ? 4.18 -7.016 -2.857 1 96.06 195 ASN B C 1
ATOM 5727 O O . ASN B 1 195 ? 3.258 -7.652 -3.371 1 96.06 195 ASN B O 1
ATOM 5731 N N . ALA B 1 196 ? 5.438 -7.371 -3.057 1 96.81 196 ALA B N 1
ATOM 5732 C CA . ALA B 1 196 ? 5.84 -8.523 -3.854 1 96.81 196 ALA B CA 1
ATOM 5733 C C . ALA B 1 196 ? 5.41 -9.828 -3.186 1 96.81 196 ALA B C 1
ATOM 5735 O O . ALA B 1 196 ? 5.238 -9.883 -1.965 1 96.81 196 ALA B O 1
ATOM 5736 N N . PHE B 1 197 ? 5.223 -10.82 -3.943 1 97 197 PHE B N 1
ATOM 5737 C CA . PHE B 1 197 ? 4.973 -12.156 -3.422 1 97 197 PHE B CA 1
ATOM 5738 C C . PHE B 1 197 ? 6.199 -12.695 -2.691 1 97 197 PHE B C 1
ATOM 5740 O O . PHE B 1 197 ? 7.289 -12.766 -3.266 1 97 197 PHE B O 1
ATOM 5747 N N . ARG B 1 198 ? 6.016 -13.047 -1.457 1 96.62 198 ARG B N 1
ATOM 5748 C CA . ARG B 1 198 ? 7.074 -13.625 -0.632 1 96.62 198 ARG B CA 1
ATOM 5749 C C . ARG B 1 198 ? 6.746 -15.062 -0.243 1 96.62 198 ARG B C 1
ATOM 5751 O O . ARG B 1 198 ? 5.887 -15.297 0.606 1 96.62 198 ARG B O 1
ATOM 5758 N N . TRP B 1 199 ? 7.535 -15.992 -0.709 1 97.94 199 TRP B N 1
ATOM 5759 C CA . TRP B 1 199 ? 7.223 -17.406 -0.54 1 97.94 199 TRP B CA 1
ATOM 5760 C C . TRP B 1 199 ? 7.113 -17.766 0.938 1 97.94 199 TRP B C 1
ATOM 5762 O O . TRP B 1 199 ? 6.234 -18.531 1.331 1 97.94 199 TRP B O 1
ATOM 5772 N N . ARG B 1 200 ? 7.949 -17.172 1.722 1 96.56 200 ARG B N 1
ATOM 5773 C CA . ARG B 1 200 ? 8.055 -17.547 3.131 1 96.56 200 ARG B CA 1
ATOM 5774 C C . ARG B 1 200 ? 6.777 -17.188 3.887 1 96.56 200 ARG B C 1
ATOM 5776 O O . ARG B 1 200 ? 6.391 -17.891 4.828 1 96.56 200 ARG B O 1
ATOM 5783 N N . GLU B 1 201 ? 6.121 -16.188 3.4 1 96.31 201 GLU B N 1
ATOM 5784 C CA . GLU B 1 201 ? 4.902 -15.719 4.047 1 96.31 201 GLU B CA 1
ATOM 5785 C C . GLU B 1 201 ? 3.701 -16.578 3.646 1 96.31 201 GLU B C 1
ATOM 5787 O O . GLU B 1 201 ? 2.613 -16.422 4.207 1 96.31 201 GLU B O 1
ATOM 5792 N N . THR B 1 202 ? 3.881 -17.469 2.746 1 97.38 202 THR B N 1
ATOM 5793 C CA . THR B 1 202 ? 2.764 -18.234 2.195 1 97.38 202 THR B CA 1
ATOM 5794 C C . THR B 1 202 ? 2.846 -19.703 2.611 1 97.38 202 THR B C 1
ATOM 5796 O O . THR B 1 202 ? 2.107 -20.531 2.096 1 97.38 202 THR B O 1
ATOM 5799 N N . ILE B 1 203 ? 3.771 -20.047 3.523 1 97.62 203 ILE B N 1
ATOM 5800 C CA . ILE B 1 203 ? 3.887 -21.422 3.979 1 97.62 203 ILE B CA 1
ATOM 5801 C C . ILE B 1 203 ? 3.574 -21.5 5.473 1 97.62 203 ILE B C 1
ATOM 5803 O O . ILE B 1 203 ? 3.373 -20.469 6.125 1 97.62 203 ILE B O 1
ATOM 5807 N N . GLY B 1 204 ? 3.461 -22.719 5.984 1 95.44 204 GLY B N 1
ATOM 5808 C CA . GLY B 1 204 ? 3.051 -22.922 7.363 1 95.44 204 GLY B CA 1
ATOM 5809 C C . GLY B 1 204 ? 1.547 -22.875 7.555 1 95.44 204 GLY B C 1
ATOM 5810 O O . GLY B 1 204 ? 0.792 -22.938 6.582 1 95.44 204 GLY B O 1
ATOM 5811 N N . PRO B 1 205 ? 1.137 -22.812 8.797 1 93.44 205 PRO B N 1
ATOM 5812 C CA . PRO B 1 205 ? -0.305 -22.766 9.055 1 93.44 205 PRO B CA 1
ATOM 5813 C C . PRO B 1 205 ? -0.984 -21.562 8.406 1 93.44 205 PRO B C 1
ATOM 5815 O O . PRO B 1 205 ? -0.436 -20.453 8.422 1 93.44 205 PRO B O 1
ATOM 5818 N N . TRP B 1 206 ? -2.137 -21.812 7.816 1 91.62 206 TRP B N 1
ATOM 5819 C CA . TRP B 1 206 ? -2.814 -20.781 7.055 1 91.62 206 TRP B CA 1
ATOM 5820 C C . TRP B 1 206 ? -3.18 -19.594 7.949 1 91.62 206 TRP B C 1
ATOM 5822 O O . TRP B 1 206 ? -3.197 -18.453 7.496 1 91.62 206 TRP B O 1
ATOM 5832 N N . GLU B 1 207 ? -3.373 -19.891 9.289 1 94.31 207 GLU B N 1
ATOM 5833 C CA . GLU B 1 207 ? -3.803 -18.859 10.219 1 94.31 207 GLU B CA 1
ATOM 5834 C C . GLU B 1 207 ? -2.68 -17.859 10.5 1 94.31 207 GLU B C 1
ATOM 5836 O O . GLU B 1 207 ? -2.924 -16.766 11 1 94.31 207 GLU B O 1
ATOM 5841 N N . GLU B 1 208 ? -1.486 -18.25 10.141 1 93.38 208 GLU B N 1
ATOM 5842 C CA . GLU B 1 208 ? -0.329 -17.406 10.414 1 93.38 208 GLU B CA 1
ATOM 5843 C C . GLU B 1 208 ? 0.113 -16.656 9.156 1 93.38 208 GLU B C 1
ATOM 5845 O O . GLU B 1 208 ? 1.049 -15.852 9.203 1 93.38 208 GLU B O 1
ATOM 5850 N N . ARG B 1 209 ? -0.533 -16.859 8.078 1 95.06 209 ARG B N 1
ATOM 5851 C CA . ARG B 1 209 ? -0.15 -16.203 6.832 1 95.06 209 ARG B CA 1
ATOM 5852 C C . ARG B 1 209 ? -0.724 -14.789 6.77 1 95.06 209 ARG B C 1
ATOM 5854 O O . ARG B 1 209 ? -1.94 -14.602 6.84 1 95.06 209 ARG B O 1
ATOM 5861 N N . PRO B 1 210 ? 0.064 -13.844 6.613 1 94.12 210 PRO B N 1
ATOM 5862 C CA . PRO B 1 210 ? -0.402 -12.461 6.754 1 94.12 210 PRO B CA 1
ATOM 5863 C C . PRO B 1 210 ? -1.149 -11.961 5.516 1 94.12 210 PRO B C 1
ATOM 5865 O O . PRO B 1 210 ? -1.885 -10.977 5.594 1 94.12 210 PRO B O 1
ATOM 5868 N N . GLY B 1 211 ? -0.969 -12.633 4.363 1 94.75 211 GLY B N 1
ATOM 5869 C CA . GLY B 1 211 ? -1.462 -12.078 3.111 1 94.75 211 GLY B CA 1
ATOM 5870 C C . GLY B 1 211 ? -0.697 -10.852 2.658 1 94.75 211 GLY B C 1
ATOM 5871 O O . GLY B 1 211 ? 0.25 -10.422 3.32 1 94.75 211 GLY B O 1
ATOM 5872 N N . HIS B 1 212 ? -1.034 -10.281 1.523 1 94.94 212 HIS B N 1
ATOM 5873 C CA . HIS B 1 212 ? -0.445 -9.031 1.06 1 94.94 212 HIS B CA 1
ATOM 5874 C C . HIS B 1 212 ? -1.328 -8.359 0.013 1 94.94 212 HIS B C 1
ATOM 5876 O O . HIS B 1 212 ? -2.186 -9.016 -0.59 1 94.94 212 HIS B O 1
ATOM 5882 N N . TYR B 1 213 ? -1.203 -7.109 -0.128 1 94.75 213 TYR B N 1
ATOM 5883 C CA . TYR B 1 213 ? -1.939 -6.355 -1.136 1 94.75 213 TYR B CA 1
ATOM 5884 C C . TYR B 1 213 ? -1.306 -6.523 -2.512 1 94.75 213 TYR B C 1
ATOM 5886 O O . TYR B 1 213 ? -0.16 -6.121 -2.727 1 94.75 213 TYR B O 1
ATOM 5894 N N . GLY B 1 214 ? -2.039 -7.168 -3.41 1 94 214 GLY B N 1
ATOM 5895 C CA . GLY B 1 214 ? -1.588 -7.227 -4.793 1 94 214 GLY B CA 1
ATOM 5896 C C . GLY B 1 214 ? -1.799 -5.926 -5.543 1 94 214 GLY B C 1
ATOM 5897 O O . GLY B 1 214 ? -2.84 -5.73 -6.176 1 94 214 GLY B O 1
ATOM 5898 N N . ASP B 1 215 ? -0.798 -5.074 -5.539 1 94.19 215 ASP B N 1
ATOM 5899 C CA . ASP B 1 215 ? -0.965 -3.717 -6.059 1 94.19 215 ASP B CA 1
ATOM 5900 C C . ASP B 1 215 ? -0.883 -3.697 -7.582 1 94.19 215 ASP B C 1
ATOM 5902 O O . ASP B 1 215 ? -1.209 -2.691 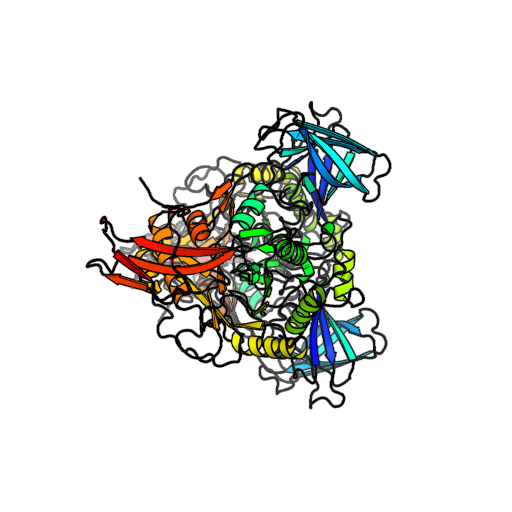-8.211 1 94.19 215 ASP B O 1
ATOM 5906 N N . VAL B 1 216 ? -0.553 -4.805 -8.25 1 92.69 216 VAL B N 1
ATOM 5907 C CA . VAL B 1 216 ? -0.557 -4.895 -9.703 1 92.69 216 VAL B CA 1
ATOM 5908 C C . VAL B 1 216 ? -1.994 -4.969 -10.211 1 92.69 216 VAL B C 1
ATOM 5910 O O . VAL B 1 216 ? -2.352 -4.301 -11.188 1 92.69 216 VAL B O 1
ATOM 5913 N N . TRP B 1 217 ? -2.775 -5.75 -9.5 1 90.56 217 TRP B N 1
ATOM 5914 C CA . TRP B 1 217 ? -4.148 -5.945 -9.953 1 90.56 217 TRP B CA 1
ATOM 5915 C C . TRP B 1 217 ? -5.141 -5.375 -8.938 1 90.56 217 TRP B C 1
ATOM 5917 O O . TRP B 1 217 ? -6.355 -5.527 -9.102 1 90.56 217 TRP B O 1
ATOM 5927 N N . ASN B 1 218 ? -4.664 -4.809 -7.844 1 90.75 218 ASN B N 1
ATOM 5928 C CA . ASN B 1 218 ? -5.422 -4.012 -6.883 1 90.75 218 ASN B CA 1
ATOM 5929 C C . ASN B 1 218 ? -6.434 -4.863 -6.125 1 90.75 218 ASN B C 1
ATOM 5931 O O . ASN B 1 218 ? -7.621 -4.531 -6.078 1 90.75 218 ASN B O 1
ATOM 5935 N N . TYR B 1 219 ? -5.973 -5.898 -5.555 1 91.44 219 TYR B N 1
ATOM 5936 C CA . TYR B 1 219 ? -6.809 -6.691 -4.66 1 91.44 219 TYR B CA 1
ATOM 5937 C C . TYR B 1 219 ? -5.98 -7.305 -3.537 1 91.44 219 TYR B C 1
ATOM 5939 O O . TYR B 1 219 ? -4.766 -7.465 -3.67 1 91.44 219 TYR B O 1
ATOM 5947 N N . TRP B 1 220 ? -6.637 -7.648 -2.465 1 94.06 220 TRP B N 1
ATOM 5948 C CA . TRP B 1 220 ? -6.004 -8.32 -1.336 1 94.06 220 TRP B CA 1
ATOM 5949 C C . TRP B 1 220 ? -5.906 -9.82 -1.583 1 94.06 220 TRP B C 1
ATOM 5951 O O . TRP B 1 220 ? -6.871 -10.453 -2.023 1 94.06 220 TRP B O 1
ATOM 5961 N N . THR B 1 221 ? -4.742 -10.406 -1.339 1 94.06 221 THR B N 1
ATOM 5962 C CA . THR B 1 221 ? -4.535 -11.852 -1.389 1 94.06 221 THR B CA 1
ATOM 5963 C C . THR B 1 221 ? -4.242 -12.398 0.003 1 94.06 221 THR B C 1
ATOM 5965 O O . THR B 1 221 ? -3.346 -11.914 0.696 1 94.06 221 THR B O 1
ATOM 5968 N N . ASP B 1 222 ? -4.969 -13.406 0.395 1 91.94 222 ASP B N 1
ATOM 5969 C CA . ASP B 1 222 ? -4.75 -14.008 1.706 1 91.94 222 ASP B CA 1
ATOM 5970 C C . ASP B 1 222 ? -3.59 -15 1.671 1 91.94 222 ASP B C 1
ATOM 5972 O O . ASP B 1 222 ? -3.195 -15.539 2.707 1 91.94 222 ASP B O 1
ATOM 5976 N N . ASP B 1 223 ? -3.107 -15.336 0.459 1 94.38 223 ASP B N 1
ATOM 5977 C CA . ASP B 1 223 ? -1.959 -16.203 0.217 1 94.38 223 ASP B CA 1
ATOM 5978 C C . ASP B 1 223 ? -2.229 -17.625 0.708 1 94.38 223 ASP B C 1
ATOM 5980 O O . ASP B 1 223 ? -1.311 -18.312 1.146 1 94.38 223 ASP B O 1
ATOM 5984 N N . GLY B 1 224 ? -3.564 -17.953 0.707 1 93.62 224 GLY B N 1
ATOM 5985 C CA . GLY B 1 224 ? -3.896 -19.359 0.904 1 93.62 224 GLY B CA 1
ATOM 5986 C C . GLY B 1 224 ? -3.32 -20.266 -0.168 1 93.62 224 GLY B C 1
ATOM 5987 O O . GLY B 1 224 ? -2.893 -21.375 0.122 1 93.62 224 GLY B O 1
ATOM 5988 N N . LEU B 1 225 ? -3.4 -19.797 -1.355 1 95.62 225 LEU B N 1
ATOM 5989 C CA . LEU B 1 225 ? -2.633 -20.391 -2.438 1 95.62 225 LEU B CA 1
ATOM 5990 C C . LEU B 1 225 ? -1.205 -19.859 -2.459 1 95.62 225 LEU B C 1
ATOM 5992 O O . LEU B 1 225 ? -0.943 -18.797 -3.039 1 95.62 225 LEU B O 1
ATOM 5996 N N . GLY B 1 226 ? -0.321 -20.656 -1.842 1 97 226 GLY B N 1
ATOM 5997 C CA . GLY B 1 226 ? 1.062 -20.234 -1.698 1 97 226 GLY B CA 1
ATOM 5998 C C . GLY B 1 226 ? 2.049 -21.172 -2.375 1 97 226 GLY B C 1
ATOM 5999 O O . GLY B 1 226 ? 1.669 -21.953 -3.244 1 97 226 GLY B O 1
ATOM 6000 N N . TYR B 1 227 ? 3.316 -21.016 -2.027 1 98.5 227 TYR B N 1
ATOM 6001 C CA . TYR B 1 227 ? 4.43 -21.75 -2.613 1 98.5 227 TYR B CA 1
ATOM 6002 C C . TYR B 1 227 ? 4.203 -23.25 -2.5 1 98.5 227 TYR B C 1
ATOM 6004 O O . TYR B 1 227 ? 4.324 -23.984 -3.488 1 98.5 227 TYR B O 1
ATOM 6012 N N . TYR B 1 228 ? 3.785 -23.719 -1.352 1 98.5 228 TYR B N 1
ATOM 6013 C CA . TYR B 1 228 ? 3.549 -25.141 -1.105 1 98.5 228 TYR B CA 1
ATOM 6014 C C . TYR B 1 228 ? 2.414 -25.656 -1.979 1 98.5 228 TYR B C 1
ATOM 6016 O O . TYR B 1 228 ? 2.549 -26.703 -2.623 1 98.5 228 TYR B O 1
ATOM 6024 N N . GLU B 1 229 ? 1.32 -24.922 -1.974 1 98.06 229 GLU B N 1
ATOM 6025 C CA . GLU B 1 229 ? 0.142 -25.359 -2.719 1 98.06 229 GLU B CA 1
ATOM 6026 C C . GLU B 1 229 ? 0.425 -25.406 -4.215 1 98.06 229 GLU B C 1
ATOM 6028 O O . GLU B 1 229 ? -0.086 -26.281 -4.918 1 98.06 229 GLU B O 1
ATOM 6033 N N . LEU B 1 230 ? 1.229 -24.562 -4.672 1 98.19 230 LEU B N 1
ATOM 6034 C CA . LEU B 1 230 ? 1.527 -24.516 -6.102 1 98.19 230 LEU B CA 1
ATOM 6035 C C . LEU B 1 230 ? 2.494 -25.641 -6.48 1 98.19 230 LEU B C 1
ATOM 6037 O O . LEU B 1 230 ? 2.373 -26.234 -7.559 1 98.19 230 LEU B O 1
ATOM 6041 N N . LEU B 1 231 ? 3.443 -25.938 -5.621 1 98.75 231 LEU B N 1
ATOM 6042 C CA . LEU B 1 231 ? 4.281 -27.109 -5.824 1 98.75 231 LEU B CA 1
ATOM 6043 C C . LEU B 1 231 ? 3.438 -28.375 -5.852 1 98.75 231 LEU B C 1
ATOM 6045 O O . LEU B 1 231 ? 3.615 -29.234 -6.727 1 98.75 231 LEU B O 1
ATOM 6049 N N . GLN B 1 232 ? 2.529 -28.438 -4.938 1 98.38 232 GLN B N 1
ATOM 6050 C CA . GLN B 1 232 ? 1.642 -29.594 -4.844 1 98.38 232 GLN B CA 1
ATOM 6051 C C . GLN B 1 232 ? 0.748 -29.703 -6.078 1 98.38 232 GLN B C 1
ATOM 6053 O O . GLN B 1 232 ? 0.503 -30.797 -6.582 1 98.38 232 GLN B O 1
ATOM 6058 N N . LEU B 1 233 ? 0.277 -28.594 -6.543 1 98.38 233 LEU B N 1
ATOM 6059 C CA . LEU B 1 233 ? -0.556 -28.594 -7.738 1 98.38 233 LEU B CA 1
ATOM 6060 C C . LEU B 1 233 ? 0.23 -29.094 -8.945 1 98.38 233 LEU B C 1
ATOM 6062 O O . LEU B 1 233 ? -0.291 -29.875 -9.758 1 98.38 233 LEU B O 1
ATOM 6066 N N . ALA B 1 234 ? 1.459 -28.641 -9.094 1 98.5 234 ALA B N 1
ATOM 6067 C CA . ALA B 1 234 ? 2.299 -29.141 -10.18 1 98.5 234 ALA B CA 1
ATOM 6068 C C . ALA B 1 234 ? 2.436 -30.656 -10.109 1 98.5 234 ALA B C 1
ATOM 6070 O O . ALA B 1 234 ? 2.311 -31.344 -11.125 1 98.5 234 ALA B O 1
ATOM 6071 N N . GLU B 1 235 ? 2.631 -31.156 -8.938 1 98.19 235 GLU B N 1
ATOM 6072 C CA . GLU B 1 235 ? 2.734 -32.594 -8.734 1 98.19 235 GLU B CA 1
ATOM 6073 C C . GLU B 1 235 ? 1.428 -33.312 -9.086 1 98.19 235 GLU B C 1
ATOM 6075 O O . GLU B 1 235 ? 1.436 -34.344 -9.766 1 98.19 235 GLU B O 1
ATOM 6080 N N . ASP B 1 236 ? 0.359 -32.75 -8.617 1 98.12 236 ASP B N 1
ATOM 6081 C CA . ASP B 1 236 ? -0.954 -33.344 -8.867 1 98.12 236 ASP B CA 1
ATOM 6082 C C . ASP B 1 236 ? -1.255 -33.375 -10.367 1 98.12 236 ASP B C 1
ATOM 6084 O O . ASP B 1 236 ? -1.938 -34.281 -10.836 1 98.12 236 ASP B O 1
ATOM 6088 N N . LEU B 1 237 ? -0.713 -32.438 -11.102 1 98.12 237 LEU B N 1
ATOM 6089 C CA . LEU B 1 237 ? -0.952 -32.344 -12.539 1 98.12 237 LEU B CA 1
ATOM 6090 C C . LEU B 1 237 ? 0.049 -33.188 -13.312 1 98.12 237 LEU B C 1
ATOM 6092 O O . LEU B 1 237 ? -0.084 -33.344 -14.531 1 98.12 237 LEU B O 1
ATOM 6096 N N . GLY B 1 238 ? 1.041 -33.719 -12.625 1 97.06 238 GLY B N 1
ATOM 6097 C CA . GLY B 1 238 ? 2.115 -34.406 -13.32 1 97.06 238 GLY B CA 1
ATOM 6098 C C . GLY B 1 238 ? 2.984 -33.5 -14.148 1 97.06 238 GLY B C 1
ATOM 6099 O O . GLY B 1 238 ? 3.527 -33.906 -15.18 1 97.06 238 GLY B O 1
ATOM 6100 N N . ALA B 1 239 ? 3.049 -32.25 -13.75 1 97.88 239 ALA B N 1
ATOM 6101 C CA . ALA B 1 239 ? 3.805 -31.219 -14.461 1 97.88 239 ALA B CA 1
ATOM 6102 C C . ALA B 1 239 ? 5.031 -30.781 -13.656 1 97.88 239 ALA B C 1
ATOM 6104 O O . ALA B 1 239 ? 5.047 -30.891 -12.43 1 97.88 239 ALA B O 1
ATOM 6105 N N . GLU B 1 240 ? 6.039 -30.312 -14.336 1 97.75 240 GLU B N 1
ATOM 6106 C CA . GLU B 1 240 ? 7.203 -29.734 -13.672 1 97.75 240 GLU B CA 1
ATOM 6107 C C . GLU B 1 240 ? 6.902 -28.328 -13.172 1 97.75 240 GLU B C 1
ATOM 6109 O O . GLU B 1 240 ? 6.336 -27.5 -13.898 1 97.75 240 GLU B O 1
ATOM 6114 N N . PRO B 1 241 ? 7.273 -28.094 -11.898 1 98.38 241 PRO B N 1
ATOM 6115 C CA . PRO B 1 241 ? 7.133 -26.703 -11.438 1 98.38 241 PRO B CA 1
ATOM 6116 C C . PRO B 1 241 ? 8.242 -25.797 -11.953 1 98.38 241 PRO B C 1
ATOM 6118 O O . PRO B 1 241 ? 9.406 -26.188 -11.992 1 98.38 241 PRO B O 1
ATOM 6121 N N . ILE B 1 242 ? 7.906 -24.641 -12.414 1 98.31 242 ILE B N 1
ATOM 6122 C CA . ILE B 1 242 ? 8.828 -23.531 -12.672 1 98.31 242 ILE B CA 1
ATOM 6123 C C . ILE B 1 242 ? 8.609 -22.422 -11.648 1 98.31 242 ILE B C 1
ATOM 6125 O O . ILE B 1 242 ? 7.609 -21.703 -11.703 1 98.31 242 ILE B O 1
ATOM 6129 N N . TRP B 1 243 ? 9.547 -22.328 -10.758 1 98.5 243 TRP B N 1
ATOM 6130 C CA . TRP B 1 243 ? 9.453 -21.391 -9.648 1 98.5 243 TRP B CA 1
ATOM 6131 C C . TRP B 1 243 ? 10 -20.016 -10.039 1 98.5 243 TRP B C 1
ATOM 6133 O O . TRP B 1 243 ? 11.203 -19.875 -10.266 1 98.5 243 TRP B O 1
ATOM 6143 N N . VAL B 1 244 ? 9.109 -19.062 -10.148 1 98.12 244 VAL B N 1
ATOM 6144 C CA . VAL B 1 244 ? 9.5 -17.688 -10.414 1 98.12 244 VAL B CA 1
ATOM 6145 C C . VAL B 1 244 ? 9.617 -16.922 -9.102 1 98.12 244 VAL B C 1
ATOM 6147 O O . VAL B 1 244 ? 8.633 -16.75 -8.383 1 98.12 244 VAL B O 1
ATOM 6150 N N . PHE B 1 245 ? 10.789 -16.516 -8.773 1 98 245 PHE B N 1
ATOM 6151 C CA . PHE B 1 245 ? 10.938 -15.781 -7.52 1 98 245 PHE B CA 1
ATOM 6152 C C . PHE B 1 245 ? 11.312 -14.328 -7.785 1 98 245 PHE B C 1
ATOM 6154 O O . PHE B 1 245 ? 11.758 -13.984 -8.883 1 98 245 PHE B O 1
ATOM 6161 N N . ASN B 1 246 ? 11.039 -13.438 -6.836 1 97.75 246 ASN B N 1
ATOM 6162 C CA . ASN B 1 246 ? 11.391 -12.031 -6.938 1 97.75 246 ASN B CA 1
ATOM 6163 C C . ASN B 1 246 ? 12.906 -11.82 -6.875 1 97.75 246 ASN B C 1
ATOM 6165 O O . ASN B 1 246 ? 13.578 -12.375 -6.004 1 97.75 246 ASN B O 1
ATOM 6169 N N . ALA B 1 247 ? 13.414 -11.008 -7.684 1 97.5 247 ALA B N 1
ATOM 6170 C CA . ALA B 1 247 ? 14.852 -10.812 -7.809 1 97.5 247 ALA B CA 1
ATOM 6171 C C . ALA B 1 247 ? 15.297 -9.555 -7.066 1 97.5 247 ALA B C 1
ATOM 6173 O O . ALA B 1 247 ? 16.344 -8.969 -7.387 1 97.5 247 ALA B O 1
ATOM 6174 N N . GLY B 1 248 ? 14.508 -9.086 -6.125 1 97.62 248 GLY B N 1
ATOM 6175 C CA . GLY B 1 248 ? 14.828 -7.844 -5.441 1 97.62 248 GLY B CA 1
ATOM 6176 C C . GLY B 1 248 ? 14.445 -6.609 -6.234 1 97.62 248 GLY B C 1
ATOM 6177 O O . GLY B 1 248 ? 14.992 -5.527 -6.02 1 97.62 248 GLY B O 1
ATOM 6178 N N . ILE B 1 249 ? 13.57 -6.824 -7.25 1 97.38 249 ILE B N 1
ATOM 6179 C CA . ILE B 1 249 ? 13.172 -5.766 -8.172 1 97.38 249 ILE B CA 1
ATOM 6180 C C . ILE B 1 249 ? 11.656 -5.738 -8.305 1 97.38 249 ILE B C 1
ATOM 6182 O O . ILE B 1 249 ? 11.016 -6.789 -8.422 1 97.38 249 ILE B O 1
ATOM 6186 N N . SER B 1 250 ? 11.039 -4.566 -8.094 1 96.62 250 SER B N 1
ATOM 6187 C CA . SER B 1 250 ? 9.641 -4.32 -8.422 1 96.62 250 SER B CA 1
ATOM 6188 C C . SER B 1 250 ? 9.508 -3.367 -9.602 1 96.62 250 SER B C 1
ATOM 6190 O O . SER B 1 250 ? 10.5 -3.033 -10.25 1 96.62 250 SER B O 1
ATOM 6192 N N . ARG B 1 251 ? 8.305 -2.994 -9.945 1 95.44 251 ARG B N 1
ATOM 6193 C CA . ARG B 1 251 ? 8.102 -2.064 -11.055 1 95.44 251 ARG B CA 1
ATOM 6194 C C . ARG B 1 251 ? 8.648 -0.683 -10.719 1 95.44 251 ARG B C 1
ATOM 6196 O O . ARG B 1 251 ? 9.125 0.032 -11.602 1 95.44 251 ARG B O 1
ATOM 6203 N N . ASN B 1 252 ? 8.602 -0.351 -9.352 1 93.75 252 ASN B N 1
ATOM 6204 C CA . ASN B 1 252 ? 8.891 1.041 -9.031 1 93.75 252 ASN B CA 1
ATOM 6205 C C . ASN B 1 252 ? 10.133 1.165 -8.148 1 93.75 252 ASN B C 1
ATOM 6207 O O . ASN B 1 252 ? 10.633 2.27 -7.922 1 93.75 252 ASN B O 1
ATOM 6211 N N . ASP B 1 253 ? 10.609 0.05 -7.629 1 94.31 253 ASP B N 1
ATOM 6212 C CA . ASP B 1 253 ? 11.805 0.147 -6.797 1 94.31 253 ASP B CA 1
ATOM 6213 C C . ASP B 1 253 ? 12.617 -1.144 -6.852 1 94.31 253 ASP B C 1
ATOM 6215 O O . ASP B 1 253 ? 12.125 -2.176 -7.309 1 94.31 253 ASP B O 1
ATOM 6219 N N . GLN B 1 254 ? 13.883 -1.089 -6.438 1 97.06 254 GLN B N 1
ATOM 6220 C CA . GLN B 1 254 ? 14.844 -2.186 -6.473 1 97.06 254 GLN B CA 1
ATOM 6221 C C . GLN B 1 254 ? 15.82 -2.102 -5.301 1 97.06 254 GLN B C 1
ATOM 6223 O O . GLN B 1 254 ? 16.156 -1.007 -4.848 1 97.06 254 GLN B O 1
ATOM 6228 N N . VAL B 1 255 ? 16.234 -3.211 -4.852 1 97.5 255 VAL B N 1
ATOM 6229 C CA . VAL B 1 255 ? 17.281 -3.307 -3.848 1 97.5 255 VAL B CA 1
ATOM 6230 C C . VAL B 1 255 ? 18.641 -2.984 -4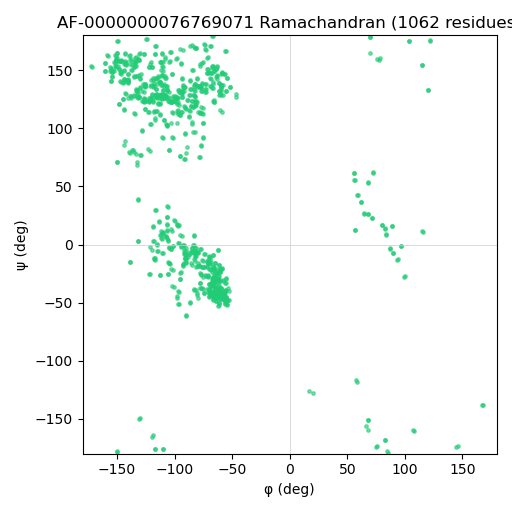.488 1 97.5 255 VAL B C 1
ATOM 6232 O O . VAL B 1 255 ? 18.906 -3.404 -5.613 1 97.5 255 VAL B O 1
ATOM 6235 N N . ASP B 1 256 ? 19.438 -2.236 -3.791 1 96.5 256 ASP B N 1
ATOM 6236 C CA . ASP B 1 256 ? 20.812 -2.057 -4.266 1 96.5 256 ASP B CA 1
ATOM 6237 C C . ASP B 1 256 ? 21.547 -3.389 -4.316 1 96.5 256 ASP B C 1
ATOM 6239 O O . ASP B 1 256 ? 21.422 -4.215 -3.41 1 96.5 256 ASP B O 1
ATOM 6243 N N . THR B 1 257 ? 22.328 -3.582 -5.375 1 96.69 257 THR B N 1
ATOM 6244 C CA . THR B 1 257 ? 23.016 -4.859 -5.551 1 96.69 257 THR B CA 1
ATOM 6245 C C . THR B 1 257 ? 23.859 -5.191 -4.324 1 96.69 257 THR B C 1
ATOM 6247 O O . THR B 1 257 ? 23.984 -6.359 -3.951 1 96.69 257 THR B O 1
ATOM 6250 N N . THR B 1 258 ? 24.359 -4.152 -3.609 1 96.06 258 THR B N 1
ATOM 6251 C CA . THR B 1 258 ? 25.203 -4.352 -2.436 1 96.06 258 THR B CA 1
ATOM 6252 C C . THR B 1 258 ? 24.391 -4.934 -1.28 1 96.06 258 THR B C 1
ATOM 6254 O O . THR B 1 258 ? 24.953 -5.461 -0.322 1 96.06 258 THR B O 1
ATOM 6257 N N . ALA B 1 259 ? 23.141 -4.844 -1.38 1 97.25 259 ALA B N 1
ATOM 6258 C CA . ALA B 1 259 ? 22.281 -5.277 -0.277 1 97.25 259 ALA B CA 1
ATOM 6259 C C . ALA B 1 259 ? 21.453 -6.492 -0.672 1 97.25 259 ALA B C 1
ATOM 6261 O O . ALA B 1 259 ? 20.469 -6.824 0.001 1 97.25 259 ALA B O 1
ATOM 6262 N N . ILE B 1 260 ? 21.828 -7.281 -1.716 1 98.06 260 ILE B N 1
ATOM 6263 C CA . ILE B 1 260 ? 20.953 -8.289 -2.309 1 98.06 260 ILE B CA 1
ATOM 6264 C C . ILE B 1 260 ? 21.172 -9.633 -1.613 1 98.06 260 ILE B C 1
ATOM 6266 O O . ILE B 1 260 ? 20.359 -10.555 -1.762 1 98.06 260 ILE B O 1
ATOM 6270 N N . ALA B 1 261 ? 22.234 -9.773 -0.818 1 98.25 261 ALA B N 1
ATOM 6271 C CA . ALA B 1 261 ? 22.672 -11.055 -0.281 1 98.25 261 ALA B CA 1
ATOM 6272 C C . ALA B 1 261 ? 21.562 -11.734 0.513 1 98.25 261 ALA B C 1
ATOM 6274 O O . ALA B 1 261 ? 21.312 -12.938 0.348 1 98.25 261 ALA B O 1
ATOM 6275 N N . PRO B 1 262 ? 20.828 -10.977 1.354 1 98.31 262 PRO B N 1
ATOM 6276 C CA . PRO B 1 262 ? 19.781 -11.664 2.111 1 98.31 262 PRO B CA 1
ATOM 6277 C C . PRO B 1 262 ? 18.672 -12.203 1.218 1 98.31 262 PRO B C 1
ATOM 6279 O O . PRO B 1 262 ? 18.031 -13.203 1.555 1 98.31 262 PRO B O 1
ATOM 6282 N N . PHE B 1 263 ? 18.406 -11.578 0.137 1 98.44 263 PHE B N 1
ATOM 6283 C CA . PHE B 1 263 ? 17.406 -12.062 -0.81 1 98.44 263 PHE B CA 1
ATOM 6284 C C . PHE B 1 263 ? 17.859 -13.344 -1.485 1 98.44 263 PHE B C 1
ATOM 6286 O O . PHE B 1 263 ? 17.062 -14.258 -1.716 1 98.44 263 PHE B O 1
ATOM 6293 N N . VAL B 1 264 ? 19.125 -13.359 -1.801 1 98.75 264 VAL B N 1
ATOM 6294 C CA . VAL B 1 264 ? 19.703 -14.57 -2.381 1 98.75 264 VAL B CA 1
ATOM 6295 C C . VAL B 1 264 ? 19.562 -15.734 -1.402 1 98.75 264 VAL B C 1
ATOM 6297 O O . VAL B 1 264 ? 19.125 -16.828 -1.783 1 98.75 264 VAL B O 1
ATOM 6300 N N . LYS B 1 265 ? 19.891 -15.484 -0.177 1 98.44 265 LYS B N 1
ATOM 6301 C CA . LYS B 1 265 ? 19.75 -16.516 0.847 1 98.44 265 LYS B CA 1
ATOM 6302 C C . LYS B 1 265 ? 18.297 -16.984 0.965 1 98.44 265 LYS B C 1
ATOM 6304 O O . LYS B 1 265 ? 18.031 -18.172 1.157 1 98.44 265 LYS B O 1
ATOM 6309 N N . ASP B 1 266 ? 17.422 -16.062 0.933 1 98.5 266 ASP B N 1
ATOM 6310 C CA . ASP B 1 266 ? 16.016 -16.375 1.037 1 98.5 266 ASP B CA 1
ATOM 6311 C C . ASP B 1 266 ? 15.578 -17.312 -0.093 1 98.5 266 ASP B C 1
ATOM 6313 O O . ASP B 1 266 ? 14.797 -18.25 0.127 1 98.5 266 ASP B O 1
ATOM 6317 N N . VAL B 1 267 ? 16 -17.078 -1.281 1 98.69 267 VAL B N 1
ATOM 6318 C CA . VAL B 1 267 ? 15.656 -17.922 -2.416 1 98.69 267 VAL B CA 1
ATOM 6319 C C . VAL B 1 267 ? 16.266 -19.312 -2.219 1 98.69 267 VAL B C 1
ATOM 6321 O O . VAL B 1 267 ? 15.617 -20.328 -2.502 1 98.69 267 VAL B O 1
ATOM 6324 N N . LEU B 1 268 ? 17.484 -19.359 -1.728 1 98.88 268 LEU B N 1
ATOM 6325 C CA . LEU B 1 268 ? 18.078 -20.656 -1.433 1 98.88 268 LEU B CA 1
ATOM 6326 C C . LEU B 1 268 ? 17.25 -21.422 -0.409 1 98.88 268 LEU B C 1
ATOM 6328 O O . LEU B 1 268 ? 17.109 -22.641 -0.509 1 98.88 268 LEU B O 1
ATOM 6332 N N . ASP B 1 269 ? 16.75 -20.703 0.555 1 98.81 269 ASP B N 1
ATOM 6333 C CA . ASP B 1 269 ? 15.859 -21.328 1.534 1 98.81 269 ASP B CA 1
ATOM 6334 C C . ASP B 1 269 ? 14.617 -21.906 0.861 1 98.81 269 ASP B C 1
ATOM 6336 O O . ASP B 1 269 ? 14.141 -22.984 1.243 1 98.81 269 ASP B O 1
ATOM 6340 N N . SER B 1 270 ? 14.078 -21.234 -0.106 1 98.88 270 SER B N 1
ATOM 6341 C CA . SER B 1 270 ? 12.914 -21.734 -0.832 1 98.88 270 SER B CA 1
ATOM 6342 C C . SER B 1 270 ? 13.25 -23.031 -1.574 1 98.88 270 SER B C 1
ATOM 6344 O O . SER B 1 270 ? 12.422 -23.938 -1.67 1 98.88 270 SER B O 1
ATOM 6346 N N . LEU B 1 271 ? 14.43 -23.094 -2.111 1 98.94 271 LEU B N 1
ATOM 6347 C CA . LEU B 1 271 ? 14.867 -24.312 -2.785 1 98.94 271 LEU B CA 1
ATOM 6348 C C . LEU B 1 271 ? 15.047 -25.453 -1.788 1 98.94 271 LEU B C 1
ATOM 6350 O O . LEU B 1 271 ? 14.68 -26.594 -2.07 1 98.94 271 LEU B O 1
ATOM 6354 N N . GLU B 1 272 ? 15.609 -25.141 -0.638 1 98.88 272 GLU B N 1
ATOM 6355 C CA . GLU B 1 272 ? 15.727 -26.156 0.408 1 98.88 272 GLU B CA 1
ATOM 6356 C C . GLU B 1 272 ? 14.352 -26.656 0.839 1 98.88 272 GLU B C 1
ATOM 6358 O O . GLU B 1 272 ? 14.18 -27.844 1.112 1 98.88 272 GLU B O 1
ATOM 6363 N N . PHE B 1 273 ? 13.438 -25.766 0.947 1 98.88 273 PHE B N 1
ATOM 6364 C CA . PHE B 1 273 ? 12.07 -26.172 1.259 1 98.88 273 PHE B CA 1
ATOM 6365 C C . PHE B 1 273 ? 11.586 -27.234 0.283 1 98.88 273 PHE B C 1
ATOM 6367 O O . PHE B 1 273 ? 11.039 -28.266 0.697 1 98.88 273 PHE B O 1
ATOM 6374 N N . ALA B 1 274 ? 11.781 -27.031 -0.974 1 98.88 274 ALA B N 1
ATOM 6375 C CA . ALA B 1 274 ? 11.258 -27.922 -2.008 1 98.88 274 ALA B CA 1
ATOM 6376 C C . ALA B 1 274 ? 12.094 -29.203 -2.098 1 98.88 274 ALA B C 1
ATOM 6378 O O . ALA B 1 274 ? 11.547 -30.297 -2.238 1 98.88 274 ALA B O 1
ATOM 6379 N N . ARG B 1 275 ? 13.438 -29.031 -1.916 1 98.5 275 ARG B N 1
ATOM 6380 C CA . ARG B 1 275 ? 14.32 -30.125 -2.326 1 98.5 275 ARG B CA 1
ATOM 6381 C C . ARG B 1 275 ? 15.086 -30.688 -1.131 1 98.5 275 ARG B C 1
ATOM 6383 O O . ARG B 1 275 ? 15.727 -31.734 -1.237 1 98.5 275 ARG B O 1
ATOM 6390 N N . GLY B 1 276 ? 15.062 -30.047 -0.101 1 98.38 276 GLY B N 1
ATOM 6391 C CA . GLY B 1 276 ? 15.883 -30.438 1.035 1 98.38 276 GLY B CA 1
ATOM 6392 C C . GLY B 1 276 ? 15.352 -31.672 1.743 1 98.38 276 GLY B C 1
ATOM 6393 O O . GLY B 1 276 ? 14.211 -32.094 1.517 1 98.38 276 GLY B O 1
ATOM 6394 N N . SER B 1 277 ? 16.188 -32.219 2.621 1 97.94 277 SER B N 1
ATOM 6395 C CA . SER B 1 277 ? 15.781 -33.344 3.463 1 97.94 277 SER B CA 1
ATOM 6396 C C . SER B 1 277 ? 14.688 -32.938 4.449 1 97.94 277 SER B C 1
ATOM 6398 O O . SER B 1 277 ? 14.617 -31.766 4.852 1 97.94 277 SER B O 1
ATOM 6400 N N . ALA B 1 278 ? 13.844 -33.875 4.789 1 98.19 278 ALA B N 1
ATOM 6401 C CA . ALA B 1 278 ? 12.789 -33.594 5.77 1 98.19 278 ALA B CA 1
ATOM 6402 C C . ALA B 1 278 ? 13.383 -33.219 7.121 1 98.19 278 ALA B C 1
ATOM 6404 O O . ALA B 1 278 ? 12.672 -32.719 8.008 1 98.19 278 ALA B O 1
ATOM 6405 N N . LYS B 1 279 ? 14.688 -33.281 7.262 1 98.19 279 LYS B N 1
ATOM 6406 C CA . LYS B 1 279 ? 15.359 -32.969 8.523 1 98.19 279 LYS B CA 1
ATOM 6407 C C . LYS B 1 279 ? 16.031 -31.594 8.461 1 98.19 279 LYS B C 1
ATOM 6409 O O . LYS B 1 279 ? 16.469 -31.078 9.484 1 98.19 279 LYS B O 1
ATOM 6414 N N . SER B 1 280 ? 16.188 -31.109 7.227 1 98.38 280 SER B N 1
ATOM 6415 C CA . SER B 1 280 ? 16.797 -29.781 7.102 1 98.38 280 SER B CA 1
ATOM 6416 C C . SER B 1 280 ? 15.859 -28.703 7.641 1 98.38 280 SER B C 1
ATOM 6418 O O . SER B 1 280 ? 14.711 -28.984 7.977 1 98.38 280 SER B O 1
ATOM 6420 N N . THR B 1 281 ? 16.359 -27.531 7.754 1 98.25 281 THR B N 1
ATOM 6421 C CA . THR B 1 281 ? 15.617 -26.406 8.328 1 98.25 281 THR B CA 1
ATOM 6422 C C . THR B 1 281 ? 14.312 -26.188 7.57 1 98.25 281 THR B C 1
ATOM 6424 O O . THR B 1 281 ? 13.234 -26.172 8.172 1 98.25 281 THR B O 1
ATOM 6427 N N . TRP B 1 282 ? 14.383 -26.109 6.301 1 98.56 282 TRP B N 1
ATOM 6428 C CA . TRP B 1 282 ? 13.188 -25.766 5.535 1 98.56 282 TRP B CA 1
ATOM 6429 C C . TRP B 1 282 ? 12.492 -27.016 5.031 1 98.56 282 TRP B C 1
ATOM 6431 O O . TRP B 1 282 ? 11.273 -27.016 4.828 1 98.56 282 TRP B O 1
ATOM 6441 N N . GLY B 1 283 ? 13.234 -28.094 4.773 1 98.56 283 GLY B N 1
ATOM 6442 C CA . GLY B 1 283 ? 12.602 -29.375 4.465 1 98.56 283 GLY B CA 1
ATOM 6443 C C . GLY B 1 283 ? 11.688 -29.859 5.57 1 98.56 283 GLY B C 1
ATOM 6444 O O . GLY B 1 283 ? 10.664 -30.5 5.301 1 98.56 283 GLY B O 1
ATOM 6445 N N . SER B 1 284 ? 12.031 -29.516 6.781 1 98.5 284 SER B N 1
ATOM 6446 C CA . SER B 1 284 ? 11.203 -29.922 7.91 1 98.5 284 SER B CA 1
ATOM 6447 C C . SER B 1 284 ? 9.875 -29.172 7.914 1 98.5 284 SER B C 1
ATOM 6449 O O . SER B 1 284 ? 8.852 -29.719 8.352 1 98.5 284 SER B O 1
ATOM 6451 N N . VAL B 1 285 ? 9.898 -27.953 7.473 1 98.31 285 VAL B N 1
ATOM 6452 C CA . VAL B 1 285 ? 8.664 -27.188 7.34 1 98.31 285 VAL B CA 1
ATOM 6453 C C . VAL B 1 285 ? 7.758 -27.844 6.293 1 98.31 285 VAL B C 1
ATOM 6455 O O . VAL B 1 285 ? 6.562 -28.031 6.527 1 98.31 285 VAL B O 1
ATOM 6458 N N . ARG B 1 286 ? 8.305 -28.234 5.176 1 98.62 286 ARG B N 1
ATOM 6459 C CA . ARG B 1 286 ? 7.562 -28.953 4.145 1 98.62 286 ARG B CA 1
ATOM 6460 C C . ARG B 1 286 ? 6.945 -30.234 4.707 1 98.62 286 ARG B C 1
ATOM 6462 O O . ARG B 1 286 ? 5.77 -30.516 4.477 1 98.62 286 ARG B O 1
ATOM 6469 N N . ALA B 1 287 ? 7.75 -30.969 5.41 1 98.56 287 ALA B N 1
ATOM 6470 C CA . ALA B 1 287 ? 7.285 -32.219 5.988 1 98.56 287 ALA B CA 1
ATOM 6471 C C . ALA B 1 287 ? 6.133 -32 6.957 1 98.56 287 ALA B C 1
ATOM 6473 O O . ALA B 1 287 ? 5.137 -32.719 6.938 1 98.56 287 ALA B O 1
ATOM 6474 N N . ALA B 1 288 ? 6.266 -30.953 7.738 1 97.94 288 ALA B N 1
ATOM 6475 C CA . ALA B 1 288 ? 5.23 -30.625 8.711 1 97.94 288 ALA B CA 1
ATOM 6476 C C . ALA B 1 288 ? 3.936 -30.219 8.023 1 97.94 288 ALA B C 1
ATOM 6478 O O . ALA B 1 288 ? 2.846 -30.375 8.578 1 97.94 288 ALA B O 1
ATOM 6479 N N . MET B 1 289 ? 4.031 -29.75 6.844 1 97.62 289 MET B N 1
ATOM 6480 C CA . MET B 1 289 ? 2.861 -29.312 6.082 1 97.62 289 MET B CA 1
ATOM 6481 C C . MET B 1 289 ? 2.213 -30.5 5.371 1 97.62 289 MET B C 1
ATOM 6483 O O . MET B 1 289 ? 1.195 -30.344 4.695 1 97.62 289 MET B O 1
ATOM 6487 N N . GLY B 1 290 ? 2.865 -31.609 5.461 1 96.94 290 GLY B N 1
ATOM 6488 C CA . GLY B 1 290 ? 2.191 -32.812 5.004 1 96.94 290 GLY B CA 1
ATOM 6489 C C . GLY B 1 290 ? 2.863 -33.438 3.801 1 96.94 290 GLY B C 1
ATOM 6490 O O . GLY B 1 290 ? 2.297 -34.344 3.166 1 96.94 290 GLY B O 1
ATOM 6491 N N . HIS B 1 291 ? 4.086 -32.969 3.475 1 98.19 291 HIS B N 1
ATOM 6492 C CA . HIS B 1 291 ? 4.789 -33.531 2.318 1 98.19 291 HIS B CA 1
ATOM 6493 C C . HIS B 1 291 ? 6.25 -33.812 2.646 1 98.19 291 HIS B C 1
ATOM 6495 O O . HIS B 1 291 ? 7.145 -33.094 2.195 1 98.19 291 HIS B O 1
ATOM 6501 N N . PRO B 1 292 ? 6.578 -34.844 3.287 1 98.31 292 PRO B N 1
ATOM 6502 C CA . PRO B 1 292 ? 7.965 -35.125 3.652 1 98.31 292 PRO B CA 1
ATOM 6503 C C . PRO B 1 292 ? 8.852 -35.406 2.439 1 98.31 292 PRO B C 1
ATOM 6505 O O . PRO B 1 292 ? 10.055 -35.156 2.477 1 98.31 292 PRO B O 1
ATOM 6508 N N . GLU B 1 293 ? 8.258 -35.969 1.374 1 98.25 293 GLU B N 1
ATOM 6509 C CA . GLU B 1 293 ? 9.016 -36.219 0.151 1 98.25 293 GLU B CA 1
ATOM 6510 C C . GLU B 1 293 ? 9.414 -34.906 -0.525 1 98.25 293 GLU B C 1
ATOM 6512 O O . GLU B 1 293 ? 8.664 -33.938 -0.489 1 98.25 293 GLU B O 1
ATOM 6517 N N . ARG B 1 294 ? 10.516 -34.875 -1.159 1 97.62 294 ARG B N 1
ATOM 6518 C CA . ARG B 1 294 ? 11.008 -33.719 -1.892 1 97.62 294 ARG B CA 1
ATOM 6519 C C . ARG B 1 294 ? 10.148 -33.438 -3.123 1 97.62 294 ARG B C 1
ATOM 6521 O O . ARG B 1 294 ? 9.617 -34.375 -3.732 1 97.62 294 ARG B O 1
ATOM 6528 N N . PHE B 1 295 ? 9.945 -32.219 -3.412 1 98.38 295 PHE B N 1
ATOM 6529 C CA . PHE B 1 295 ? 9.391 -31.844 -4.711 1 98.38 295 PHE B CA 1
ATOM 6530 C C . PHE B 1 295 ? 10.461 -31.906 -5.793 1 98.38 295 PHE B C 1
ATOM 6532 O O . PHE B 1 295 ? 11.648 -31.75 -5.512 1 98.38 295 PHE B O 1
ATOM 6539 N N . GLN B 1 296 ? 9.977 -32.125 -7.047 1 93.81 296 GLN B N 1
ATOM 6540 C CA . GLN B 1 296 ? 10.883 -32.062 -8.188 1 93.81 296 GLN B CA 1
ATOM 6541 C C . GLN B 1 296 ? 10.977 -30.656 -8.758 1 93.81 296 GLN B C 1
ATOM 6543 O O . GLN B 1 296 ? 10.195 -30.281 -9.633 1 93.81 296 GLN B O 1
ATOM 6548 N N . LEU B 1 297 ? 11.82 -29.891 -8.156 1 98.38 297 LEU B N 1
ATOM 6549 C CA . LEU B 1 297 ? 12.008 -28.531 -8.664 1 98.38 297 LEU B CA 1
ATOM 6550 C C . LEU B 1 297 ? 13.305 -28.422 -9.461 1 98.38 297 LEU B C 1
ATOM 6552 O O . LEU B 1 297 ? 14.391 -28.359 -8.883 1 98.38 297 LEU B O 1
ATOM 6556 N N . LYS B 1 298 ? 13.102 -28.375 -10.773 1 98.12 298 LYS B N 1
ATOM 6557 C CA . LYS B 1 298 ? 14.281 -28.422 -11.633 1 98.12 298 LYS B CA 1
ATOM 6558 C C . LYS B 1 298 ? 14.445 -27.109 -12.406 1 98.12 298 LYS B C 1
ATOM 6560 O O . LYS B 1 298 ? 15.438 -26.922 -13.117 1 98.12 298 LYS B O 1
ATOM 6565 N N . TYR B 1 299 ? 13.484 -26.172 -12.305 1 98.5 299 TYR B N 1
ATOM 6566 C CA . TYR B 1 299 ? 13.531 -24.906 -13.039 1 98.5 299 TYR B CA 1
ATOM 6567 C C . TYR B 1 299 ? 13.219 -23.734 -12.125 1 98.5 299 TYR B C 1
ATOM 6569 O O . TYR B 1 299 ? 12.273 -23.797 -11.328 1 98.5 299 TYR B O 1
ATOM 6577 N N . VAL B 1 300 ? 14.031 -22.719 -12.227 1 98.62 300 VAL B N 1
ATOM 6578 C CA . VAL B 1 300 ? 13.719 -21.469 -11.562 1 98.62 300 VAL B CA 1
ATOM 6579 C C . VAL B 1 300 ? 13.859 -20.312 -12.547 1 98.62 300 VAL B C 1
ATOM 6581 O O . VAL B 1 300 ? 14.703 -20.344 -13.445 1 98.62 300 VAL B O 1
ATOM 6584 N N . ALA B 1 301 ? 12.984 -19.359 -12.414 1 98.31 301 ALA B N 1
ATOM 6585 C CA . ALA B 1 301 ? 13.094 -18.109 -13.172 1 98.31 301 ALA B CA 1
ATOM 6586 C C . ALA B 1 301 ? 13.453 -16.953 -12.25 1 98.31 301 ALA B C 1
ATOM 6588 O O . ALA B 1 301 ? 12.844 -16.766 -11.195 1 98.31 301 ALA B O 1
ATOM 6589 N N . VAL B 1 302 ? 14.438 -16.172 -12.68 1 98.12 302 VAL B N 1
ATOM 6590 C CA . VAL B 1 302 ? 14.906 -15.047 -11.875 1 98.12 302 VAL B CA 1
ATOM 6591 C C . VAL B 1 302 ? 14.141 -13.781 -12.25 1 98.12 302 VAL B C 1
ATOM 6593 O O . VAL B 1 302 ? 14.516 -13.078 -13.188 1 98.12 302 VAL B O 1
ATOM 6596 N N . GLY B 1 303 ? 13.133 -13.523 -11.484 1 96.38 303 GLY B N 1
ATOM 6597 C CA . GLY B 1 303 ? 12.297 -12.359 -11.734 1 96.38 303 GLY B CA 1
ATOM 6598 C C . GLY B 1 303 ? 11.367 -12.539 -12.914 1 96.38 303 GLY B C 1
ATOM 6599 O O . GLY B 1 303 ? 11.133 -13.656 -13.367 1 96.38 303 GLY B O 1
ATOM 6600 N N . ASN B 1 304 ? 10.68 -11.406 -13.227 1 94.94 304 ASN B N 1
ATOM 6601 C CA . ASN B 1 304 ? 9.758 -11.312 -14.344 1 94.94 304 ASN B CA 1
ATOM 6602 C C . ASN B 1 304 ? 9.812 -9.93 -15 1 94.94 304 ASN B C 1
ATOM 6604 O O . ASN B 1 304 ? 9.539 -8.922 -14.352 1 94.94 304 ASN B O 1
ATOM 6608 N N . GLU B 1 305 ? 10.195 -9.898 -16.188 1 92.44 305 GLU B N 1
ATOM 6609 C CA . GLU B 1 305 ? 10.203 -8.672 -16.984 1 92.44 305 GLU B CA 1
ATOM 6610 C C . GLU B 1 305 ? 11.055 -7.59 -16.344 1 92.44 305 GLU B C 1
ATOM 6612 O O . GLU B 1 305 ? 10.633 -6.434 -16.25 1 92.44 305 GLU B O 1
ATOM 6617 N N . ASP B 1 306 ? 12.125 -7.957 -15.875 1 94.5 306 ASP B N 1
ATOM 6618 C CA . ASP B 1 306 ? 12.992 -7.059 -15.117 1 94.5 306 ASP B CA 1
ATOM 6619 C C . ASP B 1 306 ? 14.172 -6.598 -15.961 1 94.5 306 ASP B C 1
ATOM 6621 O O . ASP B 1 306 ? 14.953 -5.746 -15.523 1 94.5 306 ASP B O 1
ATOM 6625 N N . CYS B 1 307 ? 14.242 -7.133 -17.141 1 93.19 307 CYS B N 1
ATOM 6626 C CA . CYS B 1 307 ? 15.43 -6.875 -17.938 1 93.19 307 CYS B CA 1
ATOM 6627 C C . CYS B 1 307 ? 15.211 -5.703 -18.891 1 93.19 307 CYS B C 1
ATOM 6629 O O . CYS B 1 307 ? 14.891 -5.898 -20.062 1 93.19 307 CYS B O 1
ATOM 6631 N N . ASP B 1 308 ? 15.242 -4.562 -18.438 1 89.44 308 ASP B N 1
ATOM 6632 C CA . ASP B 1 308 ? 15.164 -3.363 -19.281 1 89.44 308 ASP B CA 1
ATOM 6633 C C . ASP B 1 308 ? 15.922 -2.203 -18.641 1 89.44 308 ASP B C 1
ATOM 6635 O O . ASP B 1 308 ? 16.453 -2.334 -17.531 1 89.44 308 ASP B O 1
ATOM 6639 N N . ASN B 1 309 ? 16.031 -1.094 -19.312 1 87 309 ASN B N 1
ATOM 6640 C CA . ASN B 1 309 ? 16.875 0.029 -18.906 1 87 309 ASN B CA 1
ATOM 6641 C C . ASN B 1 309 ? 16.328 0.721 -17.672 1 87 309 ASN B C 1
ATOM 6643 O O . ASN B 1 309 ? 17.047 1.465 -17 1 87 309 ASN B O 1
ATOM 6647 N N . THR B 1 310 ? 15.117 0.48 -17.312 1 88.88 310 THR B N 1
ATOM 6648 C CA . THR B 1 310 ? 14.508 1.096 -16.141 1 88.88 310 THR B CA 1
ATOM 6649 C C . THR B 1 310 ? 14.852 0.31 -14.883 1 88.88 310 THR B C 1
ATOM 6651 O O . THR B 1 310 ? 14.633 0.788 -13.766 1 88.88 310 THR B O 1
ATOM 6654 N N . LYS B 1 311 ? 15.516 -0.8 -15.062 1 93.44 311 LYS B N 1
ATOM 6655 C CA . LYS B 1 311 ? 15.914 -1.662 -13.953 1 93.44 311 LYS B CA 1
ATOM 6656 C C . LYS B 1 311 ? 17.391 -2.018 -14.031 1 93.44 311 LYS B C 1
ATOM 6658 O O . LYS B 1 311 ? 17.75 -3.184 -14.219 1 93.44 311 LYS B O 1
ATOM 6663 N N . PRO B 1 312 ? 18.156 -1.124 -13.68 1 94.69 312 PRO B N 1
ATOM 6664 C CA . PRO B 1 312 ? 19.594 -1.255 -13.93 1 94.69 312 PRO B CA 1
ATOM 6665 C C . PRO B 1 312 ? 20.266 -2.309 -13.039 1 94.69 312 PRO B C 1
ATOM 6667 O O . PRO B 1 312 ? 21.359 -2.766 -13.336 1 94.69 312 PRO B O 1
ATOM 6670 N N . PHE B 1 313 ? 19.641 -2.777 -12.031 1 96.38 313 PHE B N 1
ATOM 6671 C CA . PHE B 1 313 ? 20.297 -3.676 -11.102 1 96.38 313 PHE B CA 1
ATOM 6672 C C . PHE B 1 313 ? 20.031 -5.133 -11.461 1 96.38 313 PHE B C 1
ATOM 6674 O O . PHE B 1 313 ? 20.594 -6.043 -10.844 1 96.38 313 PHE B O 1
ATOM 6681 N N . TYR B 1 314 ? 19.281 -5.41 -12.469 1 97.31 314 TYR B N 1
ATOM 6682 C CA . TYR B 1 314 ? 18.859 -6.781 -12.75 1 97.31 314 TYR B CA 1
ATOM 6683 C C . TYR B 1 314 ? 20.062 -7.672 -13.023 1 97.31 314 TYR B C 1
ATOM 6685 O O . TYR B 1 314 ? 20.188 -8.75 -12.445 1 97.31 314 TYR B O 1
ATOM 6693 N N . GLN B 1 315 ? 20.938 -7.223 -13.914 1 96.75 315 GLN B N 1
ATOM 6694 C CA . GLN B 1 315 ? 22.078 -8.07 -14.273 1 96.75 315 GLN B CA 1
ATOM 6695 C C . GLN B 1 315 ? 22.906 -8.438 -13.039 1 96.75 315 GLN B C 1
ATOM 6697 O O . GLN B 1 315 ? 23.297 -9.594 -12.867 1 96.75 315 GLN B O 1
ATOM 6702 N N . GLY B 1 316 ? 23.172 -7.43 -12.227 1 97.44 316 GLY B N 1
ATOM 6703 C CA . GLY B 1 316 ? 23.906 -7.691 -11 1 97.44 316 GLY B CA 1
ATOM 6704 C C . GLY B 1 316 ? 23.203 -8.672 -10.078 1 97.44 316 GLY B C 1
ATOM 6705 O O . GLY B 1 316 ? 23.828 -9.602 -9.555 1 97.44 316 GLY B O 1
ATOM 6706 N N . HIS B 1 317 ? 21.953 -8.461 -9.883 1 98.44 317 HIS B N 1
ATOM 6707 C CA . HIS B 1 317 ? 21.156 -9.375 -9.078 1 98.44 317 HIS B CA 1
ATOM 6708 C C . HIS B 1 317 ? 21.172 -10.781 -9.656 1 98.44 317 HIS B C 1
ATOM 6710 O O . HIS B 1 317 ? 21.406 -11.758 -8.938 1 98.44 317 HIS B O 1
ATOM 6716 N N . TYR B 1 318 ? 20.969 -10.844 -10.961 1 98.38 318 TYR B N 1
ATOM 6717 C CA . TYR B 1 318 ? 20.891 -12.125 -11.656 1 98.38 318 TYR B CA 1
ATOM 6718 C C . TYR B 1 318 ? 22.156 -12.945 -11.406 1 98.38 318 TYR B C 1
ATOM 6720 O O . TYR B 1 318 ? 22.078 -14.133 -11.086 1 98.38 318 TYR B O 1
ATOM 6728 N N . LEU B 1 319 ? 23.266 -12.336 -11.57 1 98.62 319 LEU B N 1
ATOM 6729 C CA . LEU B 1 319 ? 24.516 -13.047 -11.422 1 98.62 319 LEU B CA 1
ATOM 6730 C C . LEU B 1 319 ? 24.688 -13.562 -9.992 1 98.62 319 LEU B C 1
ATOM 6732 O O . LEU B 1 319 ? 25.219 -14.656 -9.781 1 98.62 319 LEU B O 1
ATOM 6736 N N . LYS B 1 320 ? 24.25 -12.75 -9.008 1 98.56 320 LYS B N 1
ATOM 6737 C CA . LYS B 1 320 ? 24.312 -13.195 -7.617 1 98.56 320 LYS B CA 1
ATOM 6738 C C . LYS B 1 320 ? 23.438 -14.414 -7.391 1 98.56 320 LYS B C 1
ATOM 6740 O O . LYS B 1 320 ? 23.859 -15.391 -6.77 1 98.56 320 LYS B O 1
ATOM 6745 N N . PHE B 1 321 ? 22.25 -14.398 -7.902 1 98.81 321 PHE B N 1
ATOM 6746 C CA . PHE B 1 321 ? 21.344 -15.531 -7.789 1 98.81 321 PHE B CA 1
ATOM 6747 C C . PHE B 1 321 ? 21.859 -16.734 -8.555 1 98.81 321 PHE B C 1
ATOM 6749 O O . PHE B 1 321 ? 21.891 -17.844 -8.039 1 98.81 321 PHE B O 1
ATOM 6756 N N . TYR B 1 322 ? 22.281 -16.5 -9.789 1 98.81 322 TYR B N 1
ATOM 6757 C CA . TYR B 1 322 ? 22.781 -17.547 -10.656 1 98.81 322 TYR B CA 1
ATOM 6758 C C . TYR B 1 322 ? 23.922 -18.312 -9.977 1 98.81 322 TYR B C 1
ATOM 6760 O O . TYR B 1 322 ? 23.875 -19.547 -9.891 1 98.81 322 TYR B O 1
ATOM 6768 N N . ASN B 1 323 ? 24.875 -17.578 -9.508 1 98.75 323 ASN B N 1
ATOM 6769 C CA . ASN B 1 323 ? 26.047 -18.203 -8.914 1 98.75 323 ASN B CA 1
ATOM 6770 C C . ASN B 1 323 ? 25.688 -19 -7.656 1 98.75 323 ASN B C 1
ATOM 6772 O O . ASN B 1 323 ? 26.156 -20.109 -7.461 1 98.75 323 ASN B O 1
ATOM 6776 N N . ALA B 1 324 ? 24.859 -18.406 -6.855 1 98.75 324 ALA B N 1
ATOM 6777 C CA . ALA B 1 324 ? 24.484 -19.062 -5.602 1 98.75 324 ALA B CA 1
ATOM 6778 C C . ALA B 1 324 ? 23.688 -20.328 -5.867 1 98.75 324 ALA B C 1
ATOM 6780 O O . ALA B 1 324 ? 23.938 -21.375 -5.246 1 98.75 324 ALA B O 1
ATOM 6781 N N . ILE B 1 325 ? 22.75 -20.312 -6.762 1 98.88 325 ILE B N 1
ATOM 6782 C CA . ILE B 1 325 ? 21.906 -21.453 -7.066 1 98.88 325 ILE B CA 1
ATOM 6783 C C . ILE B 1 325 ? 22.734 -22.547 -7.746 1 98.88 325 ILE B C 1
ATOM 6785 O O . ILE B 1 325 ? 22.625 -23.719 -7.414 1 98.88 325 ILE B O 1
ATOM 6789 N N . ARG B 1 326 ? 23.578 -22.109 -8.68 1 98.75 326 ARG B N 1
ATOM 6790 C CA . ARG B 1 326 ? 24.422 -23.062 -9.398 1 98.75 326 ARG B CA 1
ATOM 6791 C C . ARG B 1 326 ? 25.328 -23.812 -8.438 1 98.75 326 ARG B C 1
ATOM 6793 O O . ARG B 1 326 ? 25.562 -25.016 -8.609 1 98.75 326 ARG B O 1
ATOM 6800 N N . GLU B 1 327 ? 25.812 -23.141 -7.48 1 98.62 327 GLU B N 1
ATOM 6801 C CA . GLU B 1 327 ? 26.688 -23.766 -6.488 1 98.62 327 GLU B CA 1
ATOM 6802 C C . GLU B 1 327 ? 25.906 -24.75 -5.617 1 98.62 327 GLU B C 1
ATOM 6804 O O . GLU B 1 327 ? 26.375 -25.875 -5.367 1 98.62 327 GLU B O 1
ATOM 6809 N N . ALA B 1 328 ? 24.766 -24.438 -5.211 1 98.44 328 ALA B N 1
ATOM 6810 C CA . ALA B 1 328 ? 24 -25.25 -4.266 1 98.44 328 ALA B CA 1
ATOM 6811 C C . ALA B 1 328 ? 23.266 -26.375 -4.98 1 98.44 328 ALA B C 1
ATOM 6813 O O . ALA B 1 328 ? 23.141 -27.484 -4.438 1 98.44 328 ALA B O 1
ATOM 6814 N N . TYR B 1 329 ? 22.766 -26.109 -6.113 1 98.38 329 TYR B N 1
ATOM 6815 C CA . TYR B 1 329 ? 21.969 -27.031 -6.895 1 98.38 329 TYR B CA 1
ATOM 6816 C C . TYR B 1 329 ? 22.375 -27 -8.367 1 98.38 329 TYR B C 1
ATOM 6818 O O . TYR B 1 329 ? 21.641 -26.484 -9.211 1 98.38 329 TYR B O 1
ATOM 6826 N N . PRO B 1 330 ? 23.391 -27.672 -8.75 1 98.31 330 PRO B N 1
ATOM 6827 C CA . PRO B 1 330 ? 23.953 -27.562 -10.094 1 98.31 330 PRO B CA 1
ATOM 6828 C C . PRO B 1 330 ? 23.016 -28.094 -11.18 1 98.31 330 PRO B C 1
ATOM 6830 O O . PRO B 1 330 ? 23.188 -27.781 -12.359 1 98.31 330 PRO B O 1
ATOM 6833 N N . ASP B 1 331 ? 22.047 -28.906 -10.789 1 98.19 331 ASP B N 1
ATOM 6834 C CA . ASP B 1 331 ? 21.188 -29.531 -11.773 1 98.19 331 ASP B CA 1
ATOM 6835 C C . ASP B 1 331 ? 19.969 -28.656 -12.07 1 98.19 331 ASP B C 1
ATOM 6837 O O . ASP B 1 331 ? 19.219 -28.922 -13.008 1 98.19 331 ASP B O 1
ATOM 6841 N N . ILE B 1 332 ? 19.766 -27.609 -11.258 1 98.62 332 ILE B N 1
ATOM 6842 C CA . ILE B 1 332 ? 18.625 -26.734 -11.5 1 98.62 332 ILE B CA 1
ATOM 6843 C C . ILE B 1 332 ? 18.891 -25.859 -12.727 1 98.62 332 ILE B C 1
ATOM 6845 O O . ILE B 1 332 ? 19.984 -25.312 -12.883 1 98.62 332 ILE B O 1
ATOM 6849 N N . GLN B 1 333 ? 17.969 -25.781 -13.633 1 98.69 333 GLN B N 1
ATOM 6850 C CA . GLN B 1 333 ? 18.031 -24.891 -14.789 1 98.69 333 GLN B CA 1
ATOM 6851 C C . GLN B 1 333 ? 17.562 -23.484 -14.422 1 98.69 333 GLN B C 1
ATOM 6853 O O . GLN B 1 333 ? 16.469 -23.312 -13.875 1 98.69 333 GLN B O 1
ATOM 6858 N N . ILE B 1 334 ? 18.375 -22.547 -14.758 1 98.75 334 ILE B N 1
ATOM 6859 C CA . ILE B 1 334 ? 18.109 -21.156 -14.375 1 98.75 334 ILE B CA 1
ATOM 6860 C C . ILE B 1 334 ? 17.688 -20.359 -15.602 1 98.75 334 ILE B C 1
ATOM 6862 O O . ILE B 1 334 ? 18.406 -20.328 -16.609 1 98.75 334 ILE B O 1
ATOM 6866 N N . ILE B 1 335 ? 16.531 -19.719 -15.477 1 98.44 335 ILE B N 1
ATOM 6867 C CA . ILE B 1 335 ? 15.945 -18.969 -16.594 1 98.44 335 ILE B CA 1
ATOM 6868 C C . ILE B 1 335 ? 16.172 -17.469 -16.375 1 98.44 335 ILE B C 1
ATOM 6870 O O . ILE B 1 335 ? 15.734 -16.906 -15.375 1 98.44 335 ILE B O 1
ATOM 6874 N N . SER B 1 336 ? 16.828 -16.844 -17.344 1 97.75 336 SER B N 1
ATOM 6875 C CA . SER B 1 336 ? 16.969 -15.383 -17.375 1 97.75 336 SER B CA 1
ATOM 6876 C C . SER B 1 336 ? 15.711 -14.719 -17.922 1 97.75 336 SER B C 1
ATOM 6878 O O . SER B 1 336 ? 15.078 -15.234 -18.844 1 97.75 336 SER B O 1
ATOM 6880 N N . ASN B 1 337 ? 15.375 -13.602 -17.359 1 94.38 337 ASN B N 1
ATOM 6881 C CA . ASN B 1 337 ? 14.219 -12.875 -17.875 1 94.38 337 ASN B CA 1
ATOM 6882 C C . ASN B 1 337 ? 14.586 -12.031 -19.094 1 94.38 337 ASN B C 1
ATOM 6884 O O . ASN B 1 337 ? 13.719 -11.414 -19.703 1 94.38 337 ASN B O 1
ATOM 6888 N N . CYS B 1 338 ? 15.859 -12.016 -19.469 1 95.75 338 CYS B N 1
ATOM 6889 C CA . CYS B 1 338 ? 16.312 -11.258 -20.625 1 95.75 338 CYS B CA 1
ATOM 6890 C C . CYS B 1 338 ? 16.078 -12.031 -21.906 1 95.75 338 CYS B C 1
ATOM 6892 O O . CYS B 1 338 ? 16.312 -13.234 -21.969 1 95.75 338 CYS B O 1
ATOM 6894 N N . ASP B 1 339 ? 15.633 -11.297 -22.859 1 94.88 339 ASP B N 1
ATOM 6895 C CA . ASP B 1 339 ? 15.391 -11.891 -24.172 1 94.88 339 ASP B CA 1
ATOM 6896 C C . ASP B 1 339 ? 16.703 -12.109 -24.938 1 94.88 339 ASP B C 1
ATOM 6898 O O . ASP B 1 339 ? 17.438 -11.156 -25.203 1 94.88 339 ASP B O 1
ATOM 6902 N N . GLY B 1 340 ? 16.984 -13.32 -25.234 1 93.31 340 GLY B N 1
ATOM 6903 C CA . GLY B 1 340 ? 18.188 -13.672 -25.953 1 93.31 340 GLY B CA 1
ATOM 6904 C C . GLY B 1 340 ? 17.922 -14.078 -27.391 1 93.31 340 GLY B C 1
ATOM 6905 O O . GLY B 1 340 ? 18.75 -14.742 -28.016 1 93.31 340 GLY B O 1
ATOM 6906 N N . SER B 1 341 ? 16.766 -13.758 -27.938 1 91.56 341 SER B N 1
ATOM 6907 C CA . SER B 1 341 ? 16.359 -14.258 -29.25 1 91.56 341 SER B CA 1
ATOM 6908 C C . SER B 1 341 ? 17.047 -13.484 -30.375 1 91.56 341 SER B C 1
ATOM 6910 O O . SER B 1 341 ? 17.281 -14.031 -31.453 1 91.56 341 SER B O 1
ATOM 6912 N N . SER B 1 342 ? 17.297 -12.227 -30.156 1 89.69 342 SER B N 1
ATOM 6913 C CA . SER B 1 342 ? 17.859 -11.375 -31.188 1 89.69 342 SER B CA 1
ATOM 6914 C C . SER B 1 342 ? 19.359 -11.18 -30.984 1 89.69 342 SER B C 1
ATOM 6916 O O . SER B 1 342 ? 20.125 -11.102 -31.938 1 89.69 342 SER B O 1
ATOM 6918 N N . GLU B 1 343 ? 19.781 -11.086 -29.75 1 90.19 343 GLU B N 1
ATOM 6919 C CA . GLU B 1 343 ? 21.188 -10.922 -29.375 1 90.19 343 GLU B CA 1
ATOM 6920 C C . GLU B 1 343 ? 21.562 -11.828 -28.219 1 90.19 343 GLU B C 1
ATOM 6922 O O . GLU B 1 343 ? 20.75 -12.062 -27.312 1 90.19 343 GLU B O 1
ATOM 6927 N N . PRO B 1 344 ? 22.828 -12.289 -28.328 1 92.44 344 PRO B N 1
ATOM 6928 C CA . PRO B 1 344 ? 23.25 -13.141 -27.219 1 92.44 344 PRO B CA 1
ATOM 6929 C C . PRO B 1 344 ? 23.172 -12.43 -25.875 1 92.44 344 PRO B C 1
ATOM 6931 O O . PRO B 1 344 ? 23.422 -11.227 -25.781 1 92.44 344 PRO B O 1
ATOM 6934 N N . LEU B 1 345 ? 22.875 -13.211 -24.844 1 94.69 345 LEU B N 1
ATOM 6935 C CA . LEU B 1 345 ? 22.891 -12.672 -23.484 1 94.69 345 LEU B CA 1
ATOM 6936 C C . LEU B 1 345 ? 24.312 -12.305 -23.078 1 94.69 345 LEU B C 1
ATOM 6938 O O . LEU B 1 345 ? 25.281 -12.891 -23.547 1 94.69 345 LEU B O 1
ATOM 6942 N N . ASP B 1 346 ? 24.438 -11.375 -22.203 1 93.81 346 ASP B N 1
ATOM 6943 C CA . ASP B 1 346 ? 25.734 -10.977 -21.672 1 93.81 346 ASP B CA 1
ATOM 6944 C C . ASP B 1 346 ? 26.016 -11.641 -20.328 1 93.81 346 ASP B C 1
ATOM 6946 O O . ASP B 1 346 ? 26.828 -11.156 -19.547 1 93.81 346 ASP B O 1
ATOM 6950 N N . HIS B 1 347 ? 25.312 -12.672 -20 1 96.81 347 HIS B N 1
ATOM 6951 C CA . HIS B 1 347 ? 25.438 -13.477 -18.797 1 96.81 347 HIS B CA 1
ATOM 6952 C C . HIS B 1 347 ? 25 -14.914 -19.047 1 96.81 347 HIS B C 1
ATOM 6954 O O . HIS B 1 347 ? 24.312 -15.195 -20.031 1 96.81 347 HIS B O 1
ATOM 6960 N N . PRO B 1 348 ? 25.453 -15.82 -18.203 1 97.44 348 PRO B N 1
ATOM 6961 C CA . PRO B 1 348 ? 25.078 -17.219 -18.406 1 97.44 348 PRO B CA 1
ATOM 6962 C C . PRO B 1 348 ? 23.625 -17.5 -18.078 1 97.44 348 PRO B C 1
ATOM 6964 O O . PRO B 1 348 ? 23.047 -16.844 -17.203 1 97.44 348 PRO B O 1
ATOM 6967 N N . ALA B 1 349 ? 23.031 -18.422 -18.781 1 98.19 349 ALA B N 1
ATOM 6968 C CA . ALA B 1 349 ? 21.672 -18.906 -18.516 1 98.19 349 ALA B CA 1
ATOM 6969 C C . ALA B 1 349 ? 21.438 -20.266 -19.156 1 98.19 349 ALA B C 1
ATOM 6971 O O . ALA B 1 349 ? 22.094 -20.609 -20.141 1 98.19 349 ALA B O 1
ATOM 6972 N N . ASP B 1 350 ? 20.625 -21.016 -18.547 1 98 350 ASP B N 1
ATOM 6973 C CA . ASP B 1 350 ? 20.219 -22.266 -19.188 1 98 350 ASP B CA 1
ATOM 6974 C C . ASP B 1 350 ? 19.125 -22.016 -20.219 1 98 350 ASP B C 1
ATOM 6976 O O . ASP B 1 350 ? 19.094 -22.656 -21.281 1 98 350 ASP B O 1
ATOM 69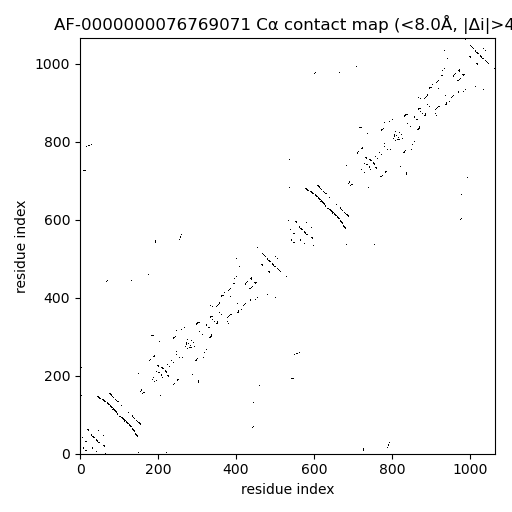80 N N . LEU B 1 351 ? 18.188 -21.172 -19.891 1 98.19 351 LEU B N 1
ATOM 6981 C CA . LEU B 1 351 ? 17.141 -20.703 -20.781 1 98.19 351 LEU B CA 1
ATOM 6982 C C . LEU B 1 351 ? 16.969 -19.188 -20.672 1 98.19 351 LEU B C 1
ATOM 6984 O O . LEU B 1 351 ? 17.391 -18.578 -19.688 1 98.19 351 LEU B O 1
ATOM 6988 N N . TYR B 1 352 ? 16.422 -18.609 -21.703 1 97.06 352 TYR B N 1
ATOM 6989 C CA . TYR B 1 352 ? 16 -17.203 -21.625 1 97.06 352 TYR B CA 1
ATOM 6990 C C . TYR B 1 352 ? 14.508 -17.062 -21.875 1 97.06 352 TYR B C 1
ATOM 6992 O O . TYR B 1 352 ? 13.898 -17.938 -22.5 1 97.06 352 TYR B O 1
ATOM 7000 N N . ASP B 1 353 ? 13.969 -16.031 -21.312 1 96.19 353 ASP B N 1
ATOM 7001 C CA . ASP B 1 353 ? 12.531 -15.781 -21.328 1 96.19 353 ASP B CA 1
ATOM 7002 C C . ASP B 1 353 ? 12.141 -14.914 -22.516 1 96.19 353 ASP B C 1
ATOM 7004 O O . ASP B 1 353 ? 12.844 -13.961 -22.859 1 96.19 353 ASP B O 1
ATOM 7008 N N . PHE B 1 354 ? 11.094 -15.273 -23.188 1 96.31 354 PHE B N 1
ATOM 7009 C CA . PHE B 1 354 ? 10.523 -14.531 -24.297 1 96.31 354 PHE B CA 1
ATOM 7010 C C . PHE B 1 354 ? 9.031 -14.297 -24.094 1 96.31 354 PHE B C 1
ATOM 7012 O O . PHE B 1 354 ? 8.273 -15.242 -23.859 1 96.31 354 PHE B O 1
ATOM 7019 N N . HIS B 1 355 ? 8.609 -13.016 -24.125 1 95 355 HIS B N 1
ATOM 7020 C CA . HIS B 1 355 ? 7.211 -12.617 -23.984 1 95 355 HIS B CA 1
ATOM 7021 C C . HIS B 1 355 ? 6.691 -12 -25.281 1 95 355 HIS B C 1
ATOM 7023 O O . HIS B 1 355 ? 7.387 -11.211 -25.922 1 95 355 HIS B O 1
ATOM 7029 N N . ILE B 1 356 ? 5.43 -12.367 -25.609 1 94.62 356 ILE B N 1
ATOM 7030 C CA . ILE B 1 356 ? 4.879 -11.719 -26.797 1 94.62 356 ILE B CA 1
ATOM 7031 C C . ILE B 1 356 ? 3.371 -11.555 -26.641 1 94.62 356 ILE B C 1
ATOM 7033 O O . ILE B 1 356 ? 2.65 -12.531 -26.438 1 94.62 356 ILE B O 1
ATOM 7037 N N . TYR B 1 357 ? 2.912 -10.367 -26.703 1 92.56 357 TYR B N 1
ATOM 7038 C CA . TYR B 1 357 ? 1.52 -9.945 -26.797 1 92.56 357 TYR B CA 1
ATOM 7039 C C . TYR B 1 357 ? 1.3 -9.023 -27.984 1 92.56 357 TYR B C 1
ATOM 7041 O O . TYR B 1 357 ? 1.906 -7.953 -28.078 1 92.56 357 TYR B O 1
ATOM 7049 N N . ASN B 1 358 ? 0.527 -9.453 -28.859 1 92.31 358 ASN B N 1
ATOM 7050 C CA . ASN B 1 358 ? 0.355 -8.656 -30.062 1 92.31 358 ASN B CA 1
ATOM 7051 C C . ASN B 1 358 ? -1.035 -8.844 -30.672 1 92.31 358 ASN B C 1
ATOM 7053 O O . ASN B 1 358 ? -1.88 -9.531 -30.094 1 92.31 358 ASN B O 1
ATOM 7057 N N . SER B 1 359 ? -1.25 -8.172 -31.828 1 93.75 359 SER B N 1
ATOM 7058 C CA . SER B 1 359 ? -2.467 -8.398 -32.594 1 93.75 359 SER B CA 1
ATOM 7059 C C . SER B 1 359 ? -2.447 -9.773 -33.281 1 93.75 359 SER B C 1
ATOM 7061 O O . SER B 1 359 ? -1.389 -10.391 -33.406 1 93.75 359 SER B O 1
ATOM 7063 N N . ALA B 1 360 ? -3.592 -10.203 -33.625 1 94 360 ALA B N 1
ATOM 7064 C CA . ALA B 1 360 ? -3.691 -11.508 -34.281 1 94 360 ALA B CA 1
ATOM 7065 C C . ALA B 1 360 ? -2.836 -11.547 -35.562 1 94 360 ALA B C 1
ATOM 7067 O O . ALA B 1 360 ? -2.08 -12.5 -35.781 1 94 360 ALA B O 1
ATOM 7068 N N . ASP B 1 361 ? -2.896 -10.516 -36.344 1 94 361 ASP B N 1
ATOM 7069 C CA . ASP B 1 361 ? -2.137 -10.469 -37.594 1 94 361 ASP B CA 1
ATOM 7070 C C . ASP B 1 361 ? -0.635 -10.531 -37.312 1 94 361 ASP B C 1
ATOM 7072 O O . ASP B 1 361 ? 0.089 -11.281 -37.969 1 94 361 ASP B O 1
ATOM 7076 N N . ASP B 1 362 ? -0.281 -9.797 -36.406 1 95.38 362 ASP B N 1
ATOM 7077 C CA . ASP B 1 362 ? 1.146 -9.734 -36.094 1 95.38 362 ASP B CA 1
ATOM 7078 C C . ASP B 1 362 ? 1.642 -11.055 -35.5 1 95.38 362 ASP B C 1
ATOM 7080 O O . ASP B 1 362 ? 2.73 -11.523 -35.844 1 95.38 362 ASP B O 1
ATOM 7084 N N . LEU B 1 363 ? 0.871 -11.594 -34.625 1 96.19 363 LEU B N 1
ATOM 7085 C CA . LEU B 1 363 ? 1.294 -12.852 -34 1 96.19 363 LEU B CA 1
ATOM 7086 C C . LEU B 1 363 ? 1.343 -13.977 -35.031 1 96.19 363 LEU B C 1
ATOM 7088 O O . LEU B 1 363 ? 2.209 -14.852 -34.969 1 96.19 363 LEU B O 1
ATOM 7092 N N . PHE B 1 364 ? 0.437 -13.977 -35.969 1 96.44 364 PHE B N 1
ATOM 7093 C CA . PHE B 1 364 ? 0.472 -14.953 -37.031 1 96.44 364 PHE B CA 1
ATOM 7094 C C . PHE B 1 364 ? 1.798 -14.891 -37.781 1 96.44 364 PHE B C 1
ATOM 7096 O O . PHE B 1 364 ? 2.4 -15.922 -38.094 1 96.44 364 PHE B O 1
ATOM 7103 N N . LEU B 1 365 ? 2.213 -13.688 -38 1 95.06 365 LEU B N 1
ATOM 7104 C CA . LEU B 1 365 ? 3.451 -13.492 -38.75 1 95.06 365 LEU B CA 1
ATOM 7105 C C . LEU B 1 365 ? 4.66 -13.891 -37.906 1 95.06 365 LEU B C 1
ATOM 7107 O O . LEU B 1 365 ? 5.727 -14.188 -38.469 1 95.06 365 LEU B O 1
ATOM 7111 N N . LYS B 1 366 ? 4.492 -13.961 -36.656 1 95.62 366 LYS B N 1
ATOM 7112 C CA . LYS B 1 366 ? 5.586 -14.297 -35.75 1 95.62 366 LYS B CA 1
ATOM 7113 C C . LYS B 1 366 ? 5.785 -1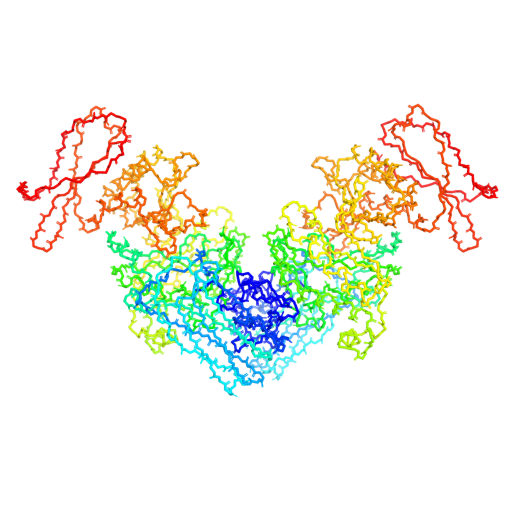5.805 -35.656 1 95.62 366 LYS B C 1
ATOM 7115 O O . LYS B 1 366 ? 6.613 -16.281 -34.906 1 95.62 366 LYS B O 1
ATOM 7120 N N . LYS B 1 367 ? 5.102 -16.594 -36.5 1 95.25 367 LYS B N 1
ATOM 7121 C CA . LYS B 1 367 ? 5.301 -18.031 -36.562 1 95.25 367 LYS B CA 1
ATOM 7122 C C . LYS B 1 367 ? 6.727 -18.375 -36.969 1 95.25 367 LYS B C 1
ATOM 7124 O O . LYS B 1 367 ? 7.203 -19.484 -36.719 1 95.25 367 LYS B O 1
ATOM 7129 N N . ASP B 1 368 ? 7.434 -17.359 -37.562 1 94.06 368 ASP B N 1
ATOM 7130 C CA . ASP B 1 368 ? 8.789 -17.578 -38.062 1 94.06 368 ASP B CA 1
ATOM 7131 C C . ASP B 1 368 ? 9.82 -16.922 -37.156 1 94.06 368 ASP B C 1
ATOM 7133 O O . ASP B 1 368 ? 10.984 -16.75 -37.531 1 94.06 368 ASP B O 1
ATOM 7137 N N . THR B 1 369 ? 9.422 -16.469 -35.938 1 95 369 THR B N 1
ATOM 7138 C CA . THR B 1 369 ? 10.234 -15.688 -35 1 95 369 THR B CA 1
ATOM 7139 C C . THR B 1 369 ? 11.562 -16.391 -34.75 1 95 369 THR B C 1
ATOM 7141 O O . THR B 1 369 ? 12.609 -15.734 -34.688 1 95 369 THR B O 1
ATOM 7144 N N . PHE B 1 370 ? 11.57 -17.688 -34.625 1 96.44 370 PHE B N 1
ATOM 7145 C CA . PHE B 1 370 ? 12.758 -18.391 -34.156 1 96.44 370 PHE B CA 1
ATOM 7146 C C . PHE B 1 370 ? 13.445 -19.125 -35.312 1 96.44 370 PHE B C 1
ATOM 7148 O O . PHE B 1 370 ? 14.375 -19.906 -35.062 1 96.44 370 PHE B O 1
ATOM 7155 N N . SER B 1 371 ? 12.992 -18.953 -36.531 1 92.81 371 SER B N 1
ATOM 7156 C CA . SER B 1 371 ? 13.539 -19.672 -37.688 1 92.81 371 SER B CA 1
ATOM 7157 C C . SER B 1 371 ? 14.992 -19.297 -37.938 1 92.81 371 SER B C 1
ATOM 7159 O O . SER B 1 371 ? 15.773 -20.109 -38.438 1 92.81 371 SER B O 1
ATOM 7161 N N . ARG B 1 372 ? 15.398 -18.094 -37.469 1 89.88 372 ARG B N 1
ATOM 7162 C CA . ARG B 1 372 ? 16.766 -17.656 -37.719 1 89.88 372 ARG B CA 1
ATOM 7163 C C . ARG B 1 372 ? 17.531 -17.438 -36.438 1 89.88 372 ARG B C 1
ATOM 7165 O O . ARG B 1 372 ? 18.625 -16.891 -36.438 1 89.88 372 ARG B O 1
ATOM 7172 N N . THR B 1 373 ? 16.875 -17.734 -35.375 1 92.31 373 THR B N 1
ATOM 7173 C CA . THR B 1 373 ? 17.516 -17.594 -34.094 1 92.31 373 THR B CA 1
ATOM 7174 C C . THR B 1 373 ? 18.719 -18.547 -33.969 1 92.31 373 THR B C 1
ATOM 7176 O O . THR B 1 373 ? 18.672 -19.672 -34.469 1 92.31 373 THR B O 1
ATOM 7179 N N . SER B 1 374 ? 19.75 -18.078 -33.281 1 89.94 374 SER B N 1
ATOM 7180 C CA . SER B 1 374 ? 20.953 -18.875 -33.094 1 89.94 374 SER B CA 1
ATOM 7181 C C . SER B 1 374 ? 20.656 -20.203 -32.406 1 89.94 374 SER B C 1
ATOM 7183 O O . SER B 1 374 ? 19.844 -20.266 -31.484 1 89.94 374 SER B O 1
ATOM 7185 N N . ARG B 1 375 ? 21.281 -21.312 -32.906 1 92.81 375 ARG B N 1
ATOM 7186 C CA . ARG B 1 375 ? 21.094 -22.625 -32.312 1 92.81 375 ARG B CA 1
ATOM 7187 C C . ARG B 1 375 ? 22.203 -22.938 -31.312 1 92.81 375 ARG B C 1
ATOM 7189 O O . ARG B 1 375 ? 22.328 -24.062 -30.844 1 92.81 375 ARG B O 1
ATOM 7196 N N . THR B 1 376 ? 22.953 -21.859 -31.109 1 89.75 376 THR B N 1
ATOM 7197 C CA . THR B 1 376 ? 23.984 -21.953 -30.094 1 89.75 376 THR B CA 1
ATOM 7198 C C . THR B 1 376 ? 23.625 -21.109 -28.875 1 89.75 376 THR B C 1
ATOM 7200 O O . THR B 1 376 ? 22.984 -20.062 -29 1 89.75 376 THR B O 1
ATOM 7203 N N . GLY B 1 377 ? 23.828 -21.641 -27.672 1 90.69 377 GLY B N 1
ATOM 7204 C CA . GLY B 1 377 ? 23.5 -20.906 -26.469 1 90.69 377 GLY B CA 1
ATOM 7205 C C . GLY B 1 377 ? 22.281 -21.438 -25.75 1 90.69 377 GLY B C 1
ATOM 7206 O O . GLY B 1 377 ? 21.875 -22.594 -25.953 1 90.69 377 GLY B O 1
ATOM 7207 N N . PRO B 1 378 ? 21.703 -20.547 -24.875 1 95.88 378 PRO B N 1
ATOM 7208 C CA . PRO B 1 378 ? 20.547 -20.984 -24.109 1 95.88 378 PRO B CA 1
ATOM 7209 C C . PRO B 1 378 ? 19.297 -21.172 -24.984 1 95.88 378 PRO B C 1
ATOM 7211 O O . PRO B 1 378 ? 19.125 -20.469 -25.984 1 95.88 378 PRO B O 1
ATOM 7214 N N . LYS B 1 379 ? 18.531 -22.078 -24.594 1 95.75 379 LYS B N 1
ATOM 7215 C CA . LYS B 1 379 ? 17.266 -22.328 -25.297 1 95.75 379 LYS B CA 1
ATOM 7216 C C . LYS B 1 379 ? 16.188 -21.344 -24.844 1 95.75 379 LYS B C 1
ATOM 7218 O O . LYS B 1 379 ? 16.375 -20.625 -23.859 1 95.75 379 LYS B O 1
ATOM 7223 N N . VAL B 1 380 ? 15.109 -21.359 -25.594 1 97 380 VAL B N 1
ATOM 7224 C CA . VAL B 1 380 ? 14.062 -20.359 -25.391 1 97 380 VAL B CA 1
ATOM 7225 C C . VAL B 1 380 ? 12.969 -20.953 -24.5 1 97 380 VAL B C 1
ATOM 7227 O O . VAL B 1 380 ? 12.57 -22.109 -24.672 1 97 380 VAL B O 1
ATOM 7230 N N . PHE B 1 381 ? 12.57 -20.234 -23.547 1 97.75 381 PHE B N 1
ATOM 7231 C CA . PHE B 1 381 ? 11.297 -20.391 -22.859 1 97.75 381 PHE B CA 1
ATOM 7232 C C . PHE B 1 381 ? 10.32 -19.281 -23.25 1 97.75 381 PHE B C 1
ATOM 7234 O O . PHE B 1 381 ? 10.477 -18.125 -22.828 1 97.75 381 PHE B O 1
ATOM 7241 N N . VAL B 1 382 ? 9.352 -19.594 -24.125 1 97.56 382 VAL B N 1
ATOM 7242 C CA . VAL B 1 382 ? 8.273 -18.641 -24.391 1 97.56 382 VAL B CA 1
ATOM 7243 C C . VAL B 1 382 ? 7.273 -18.656 -23.234 1 97.56 382 VAL B C 1
ATOM 7245 O O . VAL B 1 382 ? 6.227 -19.297 -23.312 1 97.56 382 VAL B O 1
ATOM 7248 N N . SER B 1 383 ? 7.578 -17.891 -22.234 1 96.62 383 SER B N 1
ATOM 7249 C CA . SER B 1 383 ? 6.887 -18.047 -20.969 1 96.62 383 SER B CA 1
ATOM 7250 C C . SER B 1 383 ? 5.527 -17.359 -20.969 1 96.62 383 SER B C 1
ATOM 7252 O O . SER B 1 383 ? 4.68 -17.625 -20.125 1 96.62 383 SER B O 1
ATOM 7254 N N . GLU B 1 384 ? 5.371 -16.391 -21.969 1 95.88 384 GLU B N 1
ATOM 7255 C CA . GLU B 1 384 ? 4.078 -15.734 -22.141 1 95.88 384 GLU B CA 1
ATOM 7256 C C . GLU B 1 384 ? 3.793 -15.438 -23.609 1 95.88 384 GLU B C 1
ATOM 7258 O O . GLU B 1 384 ? 4.594 -14.789 -24.281 1 95.88 384 GLU B O 1
ATOM 7263 N N . TYR B 1 385 ? 2.688 -15.906 -24.047 1 96.06 385 TYR B N 1
ATOM 7264 C CA . TYR B 1 385 ? 2.215 -15.508 -25.375 1 96.06 385 TYR B CA 1
ATOM 7265 C C . TYR B 1 385 ? 0.698 -15.367 -25.391 1 96.06 385 TYR B C 1
ATOM 7267 O O . TYR B 1 385 ? -0.007 -16.078 -24.672 1 96.06 385 TYR B O 1
ATOM 7275 N N . ALA B 1 386 ? 0.206 -14.406 -26.094 1 95.31 386 ALA B N 1
ATOM 7276 C CA . ALA B 1 386 ? -1.225 -14.258 -26.344 1 95.31 386 ALA B CA 1
ATOM 7277 C C . ALA B 1 386 ? -1.49 -13.141 -27.359 1 95.31 386 ALA B C 1
ATOM 7279 O O . ALA B 1 386 ? -0.646 -12.266 -27.547 1 95.31 386 ALA B O 1
ATOM 7280 N N . VAL B 1 387 ? -2.586 -13.289 -28.031 1 94.62 387 VAL B N 1
ATOM 7281 C CA . VAL B 1 387 ? -3.125 -12.117 -28.719 1 94.62 387 VAL B CA 1
ATOM 7282 C C . VAL B 1 387 ? -3.791 -11.188 -27.703 1 94.62 387 VAL B C 1
ATOM 7284 O O . VAL B 1 387 ? -4.738 -11.586 -27.016 1 94.62 387 VAL B O 1
ATOM 7287 N N . HIS B 1 388 ? -3.18 -10.023 -27.547 1 89.19 388 HIS B N 1
ATOM 7288 C CA . HIS B 1 388 ? -3.727 -9.062 -26.594 1 89.19 388 HIS B CA 1
ATOM 7289 C C . HIS B 1 388 ? -3.566 -7.633 -27.094 1 89.19 388 HIS B C 1
ATOM 7291 O O . HIS B 1 388 ? -2.521 -7.012 -26.891 1 89.19 388 HIS B O 1
ATOM 7297 N N . VAL B 1 389 ? -4.387 -7.062 -27.859 1 75.69 389 VAL B N 1
ATOM 7298 C CA . VAL B 1 389 ? -4.5 -5.676 -28.312 1 75.69 389 VAL B CA 1
ATOM 7299 C C . VAL B 1 389 ? -5.969 -5.27 -28.359 1 75.69 389 VAL B C 1
ATOM 7301 O O . VAL B 1 389 ? -6.84 -6.105 -28.625 1 75.69 389 VAL B O 1
ATOM 7304 N N . ASP B 1 390 ? -6.141 -3.973 -27.938 1 63.34 390 ASP B N 1
ATOM 7305 C CA . ASP B 1 390 ? -7.5 -3.447 -27.984 1 63.34 390 ASP B CA 1
ATOM 7306 C C . ASP B 1 390 ? -8.172 -3.766 -29.312 1 63.34 390 ASP B C 1
ATOM 7308 O O . ASP B 1 390 ? -7.562 -3.609 -30.375 1 63.34 390 ASP B O 1
ATOM 7312 N N . GLY B 1 391 ? -9.375 -4.328 -29.391 1 60.81 391 GLY B N 1
ATOM 7313 C CA . GLY B 1 391 ? -10.18 -4.59 -30.578 1 60.81 391 GLY B CA 1
ATOM 7314 C C . GLY B 1 391 ? -10.078 -6.023 -31.062 1 60.81 391 GLY B C 1
ATOM 7315 O O . GLY B 1 391 ? -11.008 -6.539 -31.688 1 60.81 391 GLY B O 1
ATOM 7316 N N . ASP B 1 392 ? -8.891 -6.656 -30.766 1 60.59 392 ASP B N 1
ATOM 7317 C CA . ASP B 1 392 ? -8.703 -7.977 -31.359 1 60.59 392 ASP B CA 1
ATOM 7318 C C . ASP B 1 392 ? -9.195 -9.078 -30.422 1 60.59 392 ASP B C 1
ATOM 7320 O O . ASP B 1 392 ? -9.312 -10.234 -30.828 1 60.59 392 ASP B O 1
ATOM 7324 N N . THR B 1 393 ? -9.398 -8.734 -29.094 1 68.81 393 THR B N 1
ATOM 7325 C CA . THR B 1 393 ? -9.508 -9.914 -28.25 1 68.81 393 THR B CA 1
ATOM 7326 C C . THR B 1 393 ? -10.852 -9.945 -27.516 1 68.81 393 THR B C 1
ATOM 7328 O O . THR B 1 393 ? -11.273 -10.992 -27.031 1 68.81 393 THR B O 1
ATOM 7331 N N . SER B 1 394 ? -11.688 -8.977 -27.672 1 76.62 394 SER B N 1
ATOM 7332 C CA . SER B 1 394 ? -12.883 -8.992 -26.828 1 76.62 394 SER B CA 1
ATOM 7333 C C . SER B 1 394 ? -12.719 -9.938 -25.641 1 76.62 394 SER B C 1
ATOM 7335 O O . SER B 1 394 ? -11.758 -9.82 -24.891 1 76.62 394 SER B O 1
ATOM 7337 N N . LYS B 1 395 ? -13.625 -10.867 -25.438 1 84.31 395 LYS B N 1
ATOM 7338 C CA . LYS B 1 395 ? -13.555 -11.852 -24.359 1 84.31 395 LYS B CA 1
ATOM 7339 C C . LYS B 1 395 ? -12.984 -13.172 -24.875 1 84.31 395 LYS B C 1
ATOM 7341 O O . LYS B 1 395 ? -13.016 -14.18 -24.156 1 84.31 395 LYS B O 1
ATOM 7346 N N . GLY B 1 396 ? -12.336 -13.188 -26.047 1 87.62 396 GLY B N 1
ATOM 7347 C CA . GLY B 1 396 ? -11.789 -14.352 -26.75 1 87.62 396 GLY B CA 1
ATOM 7348 C C . GLY B 1 396 ? -12.391 -14.547 -28.125 1 87.62 396 GLY B C 1
ATOM 7349 O O . GLY B 1 396 ? -13.602 -14.445 -28.297 1 87.62 396 GLY B O 1
ATOM 7350 N N . SER B 1 397 ? -11.523 -14.773 -29.125 1 90.69 397 SER B N 1
ATOM 7351 C CA . SER B 1 397 ? -12.008 -14.93 -30.484 1 90.69 397 SER B CA 1
ATOM 7352 C C . SER B 1 397 ? -11.305 -16.078 -31.203 1 90.69 397 SER B C 1
ATOM 7354 O O . SER B 1 397 ? -10.195 -16.469 -30.828 1 90.69 397 SER B O 1
ATOM 7356 N N . LEU B 1 398 ? -12 -16.578 -32.125 1 93.5 398 LEU B N 1
ATOM 7357 C CA . LEU B 1 398 ? -11.391 -17.594 -32.969 1 93.5 398 LEU B CA 1
ATOM 7358 C C . LEU B 1 398 ? -10.18 -17.047 -33.719 1 93.5 398 LEU B C 1
ATOM 7360 O O . LEU B 1 398 ? -9.164 -17.734 -33.875 1 93.5 398 LEU B O 1
ATOM 7364 N N . GLN B 1 399 ? -10.281 -15.844 -34.219 1 92.69 399 GLN B N 1
ATOM 7365 C CA . GLN B 1 399 ? -9.172 -15.227 -34.938 1 92.69 399 GLN B CA 1
ATOM 7366 C C . GLN B 1 399 ? -7.906 -15.195 -34.094 1 92.69 399 GLN B C 1
ATOM 7368 O O . GLN B 1 399 ? -6.82 -15.516 -34.562 1 92.69 399 GLN B O 1
ATOM 7373 N N . ALA B 1 400 ? -8.086 -14.797 -32.875 1 94.19 400 ALA B N 1
ATOM 7374 C CA . ALA B 1 400 ? -6.953 -14.781 -31.953 1 94.19 400 ALA B CA 1
ATOM 7375 C C . ALA B 1 400 ? -6.355 -16.172 -31.781 1 94.19 400 ALA B C 1
ATOM 7377 O O . ALA B 1 400 ? -5.137 -16.344 -31.828 1 94.19 400 ALA B O 1
ATOM 7378 N N . SER B 1 401 ? -7.223 -17.109 -31.656 1 95.75 401 SER B N 1
ATOM 7379 C CA . SER B 1 401 ? -6.766 -18.484 -31.422 1 95.75 401 SER B CA 1
ATOM 7380 C C . SER B 1 401 ? -6.051 -19.031 -32.656 1 95.75 401 SER B C 1
ATOM 7382 O O . SER B 1 401 ? -5.113 -19.828 -32.531 1 95.75 401 SER B O 1
ATOM 7384 N N . LEU B 1 402 ? -6.469 -18.625 -33.844 1 96.38 402 LEU B N 1
ATOM 7385 C CA . LEU B 1 402 ? -5.809 -19.078 -35.062 1 96.38 402 LEU B CA 1
ATOM 7386 C C . LEU B 1 402 ? -4.395 -18.516 -35.156 1 96.38 402 LEU B C 1
ATOM 7388 O O . LEU B 1 402 ? -3.463 -19.219 -35.531 1 96.38 402 LEU B O 1
ATOM 7392 N N . ALA B 1 403 ? -4.262 -17.25 -34.812 1 96.31 403 ALA B N 1
ATOM 7393 C CA . ALA B 1 403 ? -2.936 -16.641 -34.812 1 96.31 403 ALA B CA 1
ATOM 7394 C C . ALA B 1 403 ? -2.021 -17.328 -33.812 1 96.31 403 ALA B C 1
ATOM 7396 O O . ALA B 1 403 ? -0.858 -17.609 -34.094 1 96.31 403 ALA B O 1
ATOM 7397 N N . GLU B 1 404 ? -2.539 -17.625 -32.656 1 97.31 404 GLU B N 1
ATOM 7398 C CA . GLU B 1 404 ? -1.786 -18.312 -31.625 1 97.31 404 GLU B CA 1
ATOM 7399 C C . GLU B 1 404 ? -1.388 -19.719 -32.062 1 97.31 404 GLU B C 1
ATOM 7401 O O . GLU B 1 404 ? -0.272 -20.172 -31.781 1 97.31 404 GLU B O 1
ATOM 7406 N N . ALA B 1 405 ? -2.303 -20.344 -32.75 1 98.06 405 ALA B N 1
ATOM 7407 C CA . ALA B 1 405 ? -2.008 -21.688 -33.25 1 98.06 405 ALA B CA 1
ATOM 7408 C C . ALA B 1 405 ? -0.86 -21.641 -34.281 1 98.06 405 ALA B C 1
ATOM 7410 O O . ALA B 1 405 ? 0.02 -22.5 -34.25 1 98.06 405 ALA B O 1
ATOM 7411 N N . ALA B 1 406 ? -0.932 -20.672 -35.125 1 98 406 ALA B N 1
ATOM 7412 C CA . ALA B 1 406 ? 0.15 -20.531 -36.094 1 98 406 ALA B CA 1
ATOM 7413 C C . ALA B 1 406 ? 1.485 -20.297 -35.406 1 98 406 ALA B C 1
ATOM 7415 O O . ALA B 1 406 ? 2.504 -20.875 -35.781 1 98 406 ALA B O 1
ATOM 7416 N N . PHE B 1 407 ? 1.46 -19.438 -34.438 1 98.06 407 PHE B N 1
ATOM 7417 C CA . PHE B 1 407 ? 2.656 -19.172 -33.625 1 98.06 407 PHE B CA 1
ATOM 7418 C C . PHE B 1 407 ? 3.18 -20.453 -33 1 98.06 407 PHE B C 1
ATOM 7420 O O . PHE B 1 407 ? 4.379 -20.734 -33.031 1 98.06 407 PHE B O 1
ATOM 7427 N N . LEU B 1 408 ? 2.283 -21.25 -32.438 1 98.25 408 LEU B N 1
ATOM 7428 C CA . LEU B 1 408 ? 2.672 -22.516 -31.797 1 98.25 408 LEU B CA 1
ATOM 7429 C C . LEU B 1 408 ? 3.24 -23.484 -32.812 1 98.25 408 LEU B C 1
ATOM 7431 O O . LEU B 1 408 ? 4.164 -24.25 -32.5 1 98.25 408 LEU B O 1
ATOM 7435 N N . ILE B 1 409 ? 2.658 -23.516 -33.969 1 97.69 409 ILE B N 1
ATOM 7436 C CA . ILE B 1 409 ? 3.213 -24.344 -35.031 1 97.69 409 ILE B CA 1
ATOM 7437 C C . ILE B 1 409 ? 4.652 -23.922 -35.312 1 97.69 409 ILE B C 1
ATOM 7439 O O . ILE B 1 409 ? 5.535 -24.766 -35.469 1 97.69 409 ILE B O 1
ATOM 7443 N N . GLY B 1 410 ? 4.82 -22.609 -35.375 1 97.12 410 GLY B N 1
ATO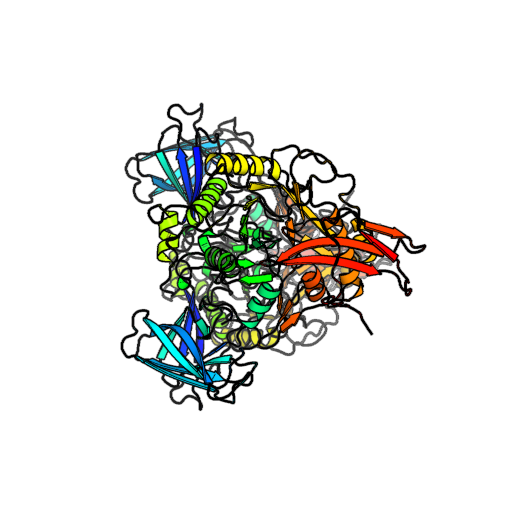M 7444 C CA . GLY B 1 410 ? 6.18 -22.109 -35.5 1 97.12 410 GLY B CA 1
ATOM 7445 C C . GLY B 1 410 ? 7.102 -22.578 -34.406 1 97.12 410 GLY B C 1
ATOM 7446 O O . GLY B 1 410 ? 8.258 -22.922 -34.656 1 97.12 410 GLY B O 1
ATOM 7447 N N . LEU B 1 411 ? 6.637 -22.625 -33.188 1 97.69 411 LEU B N 1
ATOM 7448 C CA . LEU B 1 411 ? 7.422 -23.109 -32.062 1 97.69 411 LEU B CA 1
ATOM 7449 C C . LEU B 1 411 ? 7.734 -24.594 -32.219 1 97.69 411 LEU B C 1
ATOM 7451 O O . LEU B 1 411 ? 8.852 -25.031 -31.938 1 97.69 411 LEU B O 1
ATOM 7455 N N . GLU B 1 412 ? 6.766 -25.359 -32.656 1 96.5 412 GLU B N 1
ATOM 7456 C CA . GLU B 1 412 ? 6.961 -26.781 -32.906 1 96.5 412 GLU B CA 1
ATOM 7457 C C . GLU B 1 412 ? 8.062 -27.031 -33.938 1 96.5 412 GLU B C 1
ATOM 7459 O O . GLU B 1 412 ? 8.93 -27.875 -33.719 1 96.5 412 GLU B O 1
ATOM 7464 N N . VAL B 1 413 ? 7.973 -26.281 -34.938 1 95 413 VAL B N 1
ATOM 7465 C CA . VAL B 1 413 ? 8.938 -26.438 -36.031 1 95 413 VAL B CA 1
ATOM 7466 C C . VAL B 1 413 ? 10.344 -26.094 -35.5 1 95 413 VAL B C 1
ATOM 7468 O O . VAL B 1 413 ? 11.328 -26.672 -35.969 1 95 413 VAL B O 1
ATOM 7471 N N . ASN B 1 414 ? 10.43 -25.25 -34.562 1 96.25 414 ASN B N 1
ATOM 7472 C CA . ASN B 1 414 ? 11.703 -24.812 -34 1 96.25 414 ASN B CA 1
ATOM 7473 C C . ASN B 1 414 ? 11.938 -25.438 -32.625 1 96.25 414 ASN B C 1
ATOM 7475 O O . ASN B 1 414 ? 12.531 -24.797 -31.734 1 96.25 414 ASN B O 1
ATOM 7479 N N . SER B 1 415 ? 11.453 -26.609 -32.438 1 95.75 415 SER B N 1
ATOM 7480 C CA . SER B 1 415 ? 11.5 -27.25 -31.109 1 95.75 415 SER B CA 1
ATOM 7481 C C . SER B 1 415 ? 12.93 -27.625 -30.734 1 95.75 415 SER B C 1
ATOM 7483 O O . SER B 1 415 ? 13.195 -27.969 -29.578 1 95.75 415 SER B O 1
ATOM 7485 N N . ASP B 1 416 ? 13.867 -27.547 -31.656 1 95 416 ASP B N 1
ATOM 7486 C CA . ASP B 1 416 ? 15.273 -27.766 -31.328 1 95 416 ASP B CA 1
ATOM 7487 C C . ASP B 1 416 ? 15.82 -26.656 -30.438 1 95 416 ASP B C 1
ATOM 7489 O O . ASP B 1 416 ? 16.766 -26.875 -29.672 1 95 416 ASP B O 1
ATOM 7493 N N . ILE B 1 417 ? 15.172 -25.469 -30.484 1 95.5 417 ILE B N 1
ATOM 7494 C CA . ILE B 1 417 ? 15.688 -24.375 -29.656 1 95.5 417 ILE B CA 1
ATOM 7495 C C . ILE B 1 417 ? 14.594 -23.906 -28.703 1 95.5 417 ILE B C 1
ATOM 7497 O O . ILE B 1 417 ? 14.883 -23.281 -27.672 1 95.5 417 ILE B O 1
ATOM 7501 N N . VAL B 1 418 ? 13.328 -24.109 -29.062 1 96.75 418 VAL B N 1
ATOM 7502 C CA . VAL B 1 418 ? 12.25 -23.75 -28.156 1 96.75 418 VAL B CA 1
ATOM 7503 C C . VAL B 1 418 ? 12.008 -24.891 -27.156 1 96.75 418 VAL B C 1
ATOM 7505 O O . VAL B 1 418 ? 11.586 -25.984 -27.547 1 96.75 418 VAL B O 1
ATOM 7508 N N . HIS B 1 419 ? 12.211 -24.531 -25.906 1 96.5 419 HIS B N 1
ATOM 7509 C CA . HIS B 1 419 ? 12.195 -25.562 -24.875 1 96.5 419 HIS B CA 1
ATOM 7510 C C . HIS B 1 419 ? 10.828 -25.656 -24.203 1 96.5 419 HIS B C 1
ATOM 7512 O O . HIS B 1 419 ? 10.383 -26.734 -23.828 1 96.5 419 HIS B O 1
ATOM 7518 N N . MET B 1 420 ? 10.211 -24.562 -23.938 1 97.06 420 MET B N 1
ATOM 7519 C CA . MET B 1 420 ? 8.938 -24.469 -23.234 1 97.06 420 MET B CA 1
ATOM 7520 C C . MET B 1 420 ? 8.102 -23.312 -23.75 1 97.06 420 MET B C 1
ATOM 7522 O O . MET B 1 420 ? 8.648 -22.297 -24.203 1 97.06 420 MET B O 1
ATOM 7526 N N . ALA B 1 421 ? 6.809 -23.5 -23.688 1 97.31 421 ALA B N 1
ATOM 7527 C CA . ALA B 1 421 ? 5.883 -22.422 -24.031 1 97.31 421 ALA B CA 1
ATOM 7528 C C . ALA B 1 421 ? 4.641 -22.469 -23.156 1 97.31 421 ALA B C 1
ATOM 7530 O O . ALA B 1 421 ? 4.137 -23.547 -22.828 1 97.31 421 ALA B O 1
ATOM 7531 N N . SER B 1 422 ? 4.199 -21.344 -22.734 1 96.44 422 SER B N 1
ATOM 7532 C CA . SER B 1 422 ? 2.982 -21.297 -21.938 1 96.44 422 SER B CA 1
ATOM 7533 C C . SER B 1 422 ? 2.125 -20.094 -22.312 1 96.44 422 SER B C 1
ATOM 7535 O O . SER B 1 422 ? 2.65 -19.016 -22.609 1 96.44 422 SER B O 1
ATOM 7537 N N . TYR B 1 423 ? 0.825 -20.328 -22.359 1 95.25 423 TYR B N 1
ATOM 7538 C CA . TYR B 1 423 ? -0.155 -19.281 -22.594 1 95.25 423 TYR B CA 1
ATOM 7539 C C . TYR B 1 423 ? -0.354 -18.438 -21.344 1 95.25 423 TYR B C 1
ATOM 7541 O O . TYR B 1 423 ? -0.39 -18.969 -20.234 1 95.25 423 TYR B O 1
ATOM 7549 N N . ALA B 1 424 ? -0.452 -17.109 -21.547 1 89.19 424 ALA B N 1
ATOM 7550 C CA . ALA B 1 424 ? -0.785 -16.188 -20.469 1 89.19 424 ALA B CA 1
ATOM 7551 C C . ALA B 1 424 ? -1.833 -15.172 -20.922 1 89.19 424 ALA B C 1
ATOM 7553 O O . ALA B 1 424 ? -1.675 -14.523 -21.953 1 89.19 424 ALA B O 1
ATOM 7554 N N . PRO B 1 425 ? -3.031 -14.984 -20.094 1 89.62 425 PRO B N 1
ATOM 7555 C CA . PRO B 1 425 ? -3.23 -15.539 -18.75 1 89.62 425 PRO B CA 1
ATOM 7556 C C . PRO B 1 425 ? -4.164 -16.75 -18.75 1 89.62 425 PRO B C 1
ATOM 7558 O O . PRO B 1 425 ? -4.855 -17 -19.734 1 89.62 425 PRO B O 1
ATOM 7561 N N . LEU B 1 426 ? -4.109 -17.406 -17.641 1 95.12 426 LEU B N 1
ATOM 7562 C CA . LEU B 1 426 ? -4.754 -18.719 -17.562 1 95.12 426 LEU B CA 1
ATOM 7563 C C . LEU B 1 426 ? -6.199 -18.578 -17.094 1 95.12 426 LEU B C 1
ATOM 7565 O O . LEU B 1 426 ? -7.133 -18.875 -17.844 1 95.12 426 LEU B O 1
ATOM 7569 N N . PHE B 1 427 ? -6.387 -18.062 -15.883 1 95.5 427 PHE B N 1
ATOM 7570 C CA . PHE B 1 427 ? -7.707 -18 -15.258 1 95.5 427 PHE B CA 1
ATOM 7571 C C . PHE B 1 427 ? -8.164 -16.562 -15.109 1 95.5 427 PHE B C 1
ATOM 7573 O O . PHE B 1 427 ? -7.359 -15.664 -14.836 1 95.5 427 PHE B O 1
ATOM 7580 N N . VAL B 1 428 ? -9.516 -16.297 -15.281 1 95.25 428 VAL B N 1
ATOM 7581 C CA . VAL B 1 428 ? -10.125 -15.023 -14.922 1 95.25 428 VAL B CA 1
ATOM 7582 C C . VAL B 1 428 ? -11.516 -15.258 -14.344 1 95.25 428 VAL B C 1
ATOM 7584 O O . VAL B 1 428 ? -12.266 -16.094 -14.836 1 95.25 428 VAL B O 1
ATOM 7587 N N . ASN B 1 429 ? -11.742 -14.656 -13.203 1 96.06 429 ASN B N 1
ATOM 7588 C CA . ASN B 1 429 ? -13.117 -14.648 -12.719 1 96.06 429 ASN B CA 1
ATOM 7589 C C . ASN B 1 429 ? -13.992 -13.688 -13.523 1 96.06 429 ASN B C 1
ATOM 7591 O O . ASN B 1 429 ? -13.625 -12.531 -13.727 1 96.06 429 ASN B O 1
ATOM 7595 N N . ASP B 1 430 ? -15.102 -14.117 -13.883 1 96.12 430 ASP B N 1
ATOM 7596 C CA . ASP B 1 430 ? -16 -13.375 -14.766 1 96.12 430 ASP B CA 1
ATOM 7597 C C . ASP B 1 430 ? -16.406 -12.047 -14.141 1 96.12 430 ASP B C 1
ATOM 7599 O O . ASP B 1 430 ? -16.781 -11.109 -14.844 1 96.12 430 ASP B O 1
ATOM 7603 N N . ASN B 1 431 ? -16.328 -11.961 -12.82 1 95.69 431 ASN B N 1
ATOM 7604 C CA . ASN B 1 431 ? -16.766 -10.781 -12.086 1 95.69 431 ASN B CA 1
ATOM 7605 C C . ASN B 1 431 ? -15.633 -9.781 -11.898 1 95.69 431 ASN B C 1
ATOM 7607 O O . ASN B 1 431 ? -15.852 -8.664 -11.414 1 95.69 431 ASN B O 1
ATOM 7611 N N . ASP B 1 432 ? -14.469 -10.141 -12.297 1 93.12 432 ASP B N 1
ATOM 7612 C CA . ASP B 1 432 ? -13.297 -9.305 -12.07 1 93.12 432 ASP B CA 1
ATOM 7613 C C . ASP B 1 432 ? -12.258 -9.5 -13.172 1 93.12 432 ASP B C 1
ATOM 7615 O O . ASP B 1 432 ? -11.156 -9.977 -12.906 1 93.12 432 ASP B O 1
ATOM 7619 N N . ARG B 1 433 ? -12.539 -9.031 -14.328 1 90.69 433 ARG B N 1
ATOM 7620 C CA . ARG B 1 433 ? -11.633 -9.164 -15.461 1 90.69 433 ARG B CA 1
ATOM 7621 C C . ARG B 1 433 ? -10.594 -8.055 -15.469 1 90.69 433 ARG B C 1
ATOM 7623 O O . ARG B 1 433 ? -10.922 -6.887 -15.703 1 90.69 433 ARG B O 1
ATOM 7630 N N . LYS B 1 434 ? -9.43 -8.367 -15.117 1 83.5 434 LYS B N 1
ATOM 7631 C CA . LYS B 1 434 ? -8.32 -7.418 -15.125 1 83.5 434 LYS B CA 1
ATOM 7632 C C . LYS B 1 434 ? -7.516 -7.527 -16.422 1 83.5 434 LYS B C 1
ATOM 7634 O O . LYS B 1 434 ? -6.805 -6.594 -16.797 1 83.5 434 LYS B O 1
ATOM 7639 N N . TRP B 1 435 ? -7.602 -8.727 -17.047 1 81.88 435 TRP B N 1
ATOM 7640 C CA . TRP B 1 435 ? -6.965 -9.039 -18.312 1 81.88 435 TRP B CA 1
ATOM 7641 C C . TRP B 1 435 ? -7.895 -9.859 -19.203 1 81.88 435 TRP B C 1
ATOM 7643 O O . TRP B 1 435 ? -8.531 -10.805 -18.734 1 81.88 435 TRP B O 1
ATOM 7653 N N . THR B 1 436 ? -8.039 -9.336 -20.422 1 84 436 THR B N 1
ATOM 7654 C CA . THR B 1 436 ? -8.898 -10.039 -21.375 1 84 436 THR B CA 1
ATOM 7655 C C . THR B 1 436 ? -8.211 -10.188 -22.719 1 84 436 THR B C 1
ATOM 7657 O O . THR B 1 436 ? -7.691 -9.211 -23.266 1 84 436 THR B O 1
ATOM 7660 N N . PRO B 1 437 ? -8.141 -11.461 -23.219 1 88 437 PRO B N 1
ATOM 7661 C CA . PRO B 1 437 ? -8.789 -12.672 -22.703 1 88 437 PRO B CA 1
ATOM 7662 C C . PRO B 1 437 ? -7.859 -13.516 -21.828 1 88 437 PRO B C 1
ATOM 7664 O O . PRO B 1 437 ? -6.637 -13.344 -21.891 1 88 437 PRO B O 1
ATOM 7667 N N . ASP B 1 438 ? -8.508 -14.375 -21.016 1 93.94 438 ASP B N 1
ATOM 7668 C CA . ASP B 1 438 ? -7.859 -15.508 -20.375 1 93.94 438 ASP B CA 1
ATOM 7669 C C . ASP B 1 438 ? -8.312 -16.828 -21 1 93.94 438 ASP B C 1
ATOM 7671 O O . ASP B 1 438 ? -9.312 -16.875 -21.703 1 93.94 438 ASP B O 1
ATOM 7675 N N . ALA B 1 439 ? -7.539 -17.828 -20.781 1 96.5 439 ALA B N 1
ATOM 7676 C CA . ALA B 1 439 ? -7.84 -19.109 -21.406 1 96.5 439 ALA B CA 1
ATOM 7677 C C . ALA B 1 439 ? -9.086 -19.75 -20.797 1 96.5 439 ALA B C 1
ATOM 7679 O O . ALA B 1 439 ? -9.898 -20.344 -21.5 1 96.5 439 ALA B O 1
ATOM 7680 N N . ILE B 1 440 ? -9.219 -19.609 -19.516 1 97.75 440 ILE B N 1
ATOM 7681 C CA . ILE B 1 440 ? -10.344 -20.219 -18.812 1 97.75 440 ILE B CA 1
ATOM 7682 C C . ILE B 1 440 ? -11.078 -19.156 -18 1 97.75 440 ILE B C 1
ATOM 7684 O O . ILE B 1 440 ? -10.461 -18.438 -17.203 1 97.75 440 ILE B O 1
ATOM 7688 N N . VAL B 1 441 ? -12.398 -18.984 -18.156 1 97.38 441 VAL B N 1
ATOM 7689 C CA . VAL B 1 441 ? -13.25 -18.047 -17.438 1 97.38 441 VAL B CA 1
ATOM 7690 C C . VAL B 1 441 ? -14.125 -18.812 -16.453 1 97.38 441 VAL B C 1
ATOM 7692 O O . VAL B 1 441 ? -14.633 -19.891 -16.75 1 97.38 441 VAL B O 1
ATOM 7695 N N . PHE B 1 442 ? -14.258 -18.312 -15.242 1 97.88 442 PHE B N 1
ATOM 7696 C CA . PHE B 1 442 ? -15.078 -19.016 -14.266 1 97.88 442 PHE B CA 1
ATOM 7697 C C . PHE B 1 442 ? -15.781 -18.031 -13.344 1 97.88 442 PHE B C 1
ATOM 7699 O O . PHE B 1 442 ? -15.453 -16.844 -13.32 1 97.88 442 PHE B O 1
ATOM 7706 N N . ASN B 1 443 ? -16.859 -18.406 -12.719 1 97.88 443 ASN B N 1
ATOM 7707 C CA . ASN B 1 443 ? -17.5 -17.734 -11.594 1 97.88 443 ASN B CA 1
ATOM 7708 C C . ASN B 1 443 ? -17.781 -18.703 -10.453 1 97.88 443 ASN B C 1
ATOM 7710 O O . ASN B 1 443 ? -17.078 -19.703 -10.281 1 97.88 443 ASN B O 1
ATOM 7714 N N . SER B 1 444 ? -18.781 -18.516 -9.68 1 97 444 SER B N 1
ATOM 7715 C CA . SER B 1 444 ? -18.984 -19.328 -8.484 1 97 444 SER B CA 1
ATOM 7716 C C . SER B 1 444 ? -19.312 -20.766 -8.852 1 97 444 SER B C 1
ATOM 7718 O O . SER B 1 444 ? -19 -21.688 -8.102 1 97 444 SER B O 1
ATOM 7720 N N . TRP B 1 445 ? -19.953 -20.953 -10.062 1 96.75 445 TRP B N 1
ATOM 7721 C CA . TRP B 1 445 ? -20.422 -22.312 -10.305 1 96.75 445 TRP B CA 1
ATOM 7722 C C . TRP B 1 445 ? -20.172 -22.719 -11.75 1 96.75 445 TRP B C 1
ATOM 7724 O O . TRP B 1 445 ? -20.234 -23.906 -12.086 1 96.75 445 TRP B O 1
ATOM 7734 N N . GLN B 1 446 ? -19.891 -21.719 -12.602 1 97.88 446 GLN B N 1
ATOM 7735 C CA . GLN B 1 446 ? -19.688 -22.031 -14.016 1 97.88 446 GLN B CA 1
ATOM 7736 C C . GLN B 1 446 ? -18.219 -21.844 -14.422 1 97.88 446 GLN B C 1
ATOM 7738 O O . GLN B 1 446 ? -17.469 -21.141 -13.727 1 97.88 446 GLN B O 1
ATOM 7743 N N . GLN B 1 447 ? -17.828 -22.5 -15.477 1 98.31 447 GLN B N 1
ATOM 7744 C CA . GLN B 1 447 ? -16.531 -22.312 -16.109 1 98.31 447 GLN B CA 1
ATOM 7745 C C . GLN B 1 447 ? -16.594 -22.672 -17.594 1 98.31 447 GLN B C 1
ATOM 7747 O O . GLN B 1 447 ? -17.438 -23.469 -18.016 1 98.31 447 GLN B O 1
ATOM 7752 N N . TYR B 1 448 ? -15.82 -22.078 -18.422 1 97.69 448 TYR B N 1
ATOM 7753 C CA . TYR B 1 448 ? -15.695 -22.438 -19.828 1 97.69 448 TYR B CA 1
ATOM 7754 C C . TYR B 1 448 ? -14.32 -22.062 -20.359 1 97.69 448 TYR B C 1
ATOM 7756 O O . TYR B 1 448 ? -13.625 -21.219 -19.781 1 97.69 448 TYR B O 1
ATOM 7764 N N . GLY B 1 449 ? -13.93 -22.734 -21.422 1 97.44 449 GLY B N 1
ATOM 7765 C CA . GLY B 1 449 ? -12.719 -22.406 -22.156 1 97.44 449 GLY B CA 1
ATOM 7766 C C . GLY B 1 449 ? -12.969 -21.453 -23.312 1 97.44 449 GLY B C 1
ATOM 7767 O O . GLY B 1 449 ? -13.938 -21.594 -24.047 1 97.44 449 GLY B O 1
ATOM 7768 N N . THR B 1 450 ? -12.141 -20.469 -23.438 1 95.62 450 THR B N 1
ATOM 7769 C CA . THR B 1 450 ? -12.18 -19.594 -24.594 1 95.62 450 THR B CA 1
ATOM 7770 C C . THR B 1 450 ? -11.617 -20.297 -25.828 1 95.62 450 THR B C 1
ATOM 7772 O O . THR B 1 450 ? -11.078 -21.406 -25.719 1 95.62 450 THR B O 1
ATOM 7775 N N . PRO B 1 451 ? -11.742 -19.688 -26.969 1 95.19 451 PRO B N 1
ATOM 7776 C CA . PRO B 1 451 ? -11.148 -20.312 -28.156 1 95.19 451 PRO B CA 1
ATOM 7777 C C . PRO B 1 451 ? -9.656 -20.594 -27.984 1 95.19 451 PRO B C 1
ATOM 7779 O O . PRO B 1 451 ? -9.156 -21.609 -28.469 1 95.19 451 PRO B O 1
ATOM 7782 N N . SER B 1 452 ? -9.008 -19.781 -27.281 1 96.25 452 SER B N 1
ATOM 7783 C CA . SER B 1 452 ? -7.586 -20 -27.031 1 96.25 452 SER B CA 1
ATOM 7784 C C . SER B 1 452 ? -7.355 -21.266 -26.203 1 96.25 452 SER B C 1
ATOM 7786 O O . SER B 1 452 ? -6.383 -21.984 -26.438 1 96.25 452 SER B O 1
ATOM 7788 N N . TYR B 1 453 ? -8.266 -21.469 -25.281 1 97.31 453 TYR B N 1
ATOM 7789 C CA . TYR B 1 453 ? -8.188 -22.703 -24.5 1 97.31 453 TYR B CA 1
ATOM 7790 C C . TYR B 1 453 ? -8.344 -23.922 -25.406 1 97.31 453 TYR B C 1
ATOM 7792 O O . TYR B 1 453 ? -7.523 -24.844 -25.359 1 97.31 453 TYR B O 1
ATOM 7800 N N . TRP B 1 454 ? -9.336 -23.938 -26.141 1 97.38 454 TRP B N 1
ATOM 7801 C CA . TRP B 1 454 ? -9.633 -25.078 -27 1 97.38 454 TRP B CA 1
ATOM 7802 C C . TRP B 1 454 ? -8.539 -25.266 -28.047 1 97.38 454 TRP B C 1
ATOM 7804 O O . TRP B 1 454 ? -8.195 -26.406 -28.391 1 97.38 454 TRP B O 1
ATOM 7814 N N . MET B 1 455 ? -8.062 -24.188 -28.531 1 97.31 455 MET B N 1
ATOM 7815 C CA . MET B 1 455 ? -6.949 -24.266 -29.484 1 97.31 455 MET B CA 1
ATOM 7816 C C . MET B 1 455 ? -5.75 -24.969 -28.859 1 97.31 455 MET B C 1
ATOM 7818 O O . MET B 1 455 ? -5.102 -25.797 -29.5 1 97.31 455 MET B O 1
ATOM 7822 N N . GLN B 1 456 ? -5.422 -24.75 -27.656 1 97.69 456 GLN B N 1
ATOM 7823 C CA . GLN B 1 456 ? -4.277 -25.344 -26.984 1 97.69 456 GLN B CA 1
ATOM 7824 C C . GLN B 1 456 ? -4.414 -26.875 -26.906 1 97.69 456 GLN B C 1
ATOM 7826 O O . GLN B 1 456 ? -3.41 -27.594 -26.906 1 97.69 456 GLN B O 1
ATOM 7831 N N . THR B 1 457 ? -5.637 -27.359 -26.859 1 96.88 457 THR B N 1
ATOM 7832 C CA . THR B 1 457 ? -5.852 -28.812 -26.75 1 96.88 457 THR B CA 1
ATOM 7833 C C . THR B 1 457 ? -5.352 -29.516 -28.016 1 96.88 457 THR B C 1
ATOM 7835 O O . THR B 1 457 ? -5.031 -30.703 -27.984 1 96.88 457 THR B O 1
ATOM 7838 N N . PHE B 1 458 ? -5.211 -28.781 -29.125 1 97.06 458 PHE B N 1
ATOM 7839 C CA . PHE B 1 458 ? -4.688 -29.328 -30.375 1 97.06 458 PHE B CA 1
ATOM 7840 C C . PHE B 1 458 ? -3.197 -29.625 -30.25 1 97.06 458 PHE B C 1
ATOM 7842 O O . PHE B 1 458 ? -2.637 -30.375 -31.062 1 97.06 458 PHE B O 1
ATOM 7849 N N . PHE B 1 459 ? -2.592 -29.109 -29.297 1 97.38 459 PHE B N 1
ATOM 7850 C CA . PHE B 1 459 ? -1.147 -29.234 -29.141 1 97.38 459 PHE B CA 1
ATOM 7851 C C . PHE B 1 459 ? -0.802 -30.109 -27.938 1 97.38 459 PHE B C 1
ATOM 7853 O O . PHE B 1 459 ? 0.356 -30.172 -27.531 1 97.38 459 PHE B O 1
ATOM 7860 N N . GLY B 1 460 ? -1.751 -30.781 -27.328 1 94.88 460 GLY B N 1
ATOM 7861 C CA . GLY B 1 460 ? -1.592 -31.562 -26.109 1 94.88 460 GLY B CA 1
ATOM 7862 C C . GLY B 1 460 ? -0.578 -32.688 -26.234 1 94.88 460 GLY B C 1
ATOM 7863 O O . GLY B 1 460 ? -0.003 -33.125 -25.234 1 94.88 460 GLY B O 1
ATOM 7864 N N . GLU B 1 461 ? -0.288 -33.125 -27.516 1 94.94 461 GLU B N 1
ATOM 7865 C CA . GLU B 1 461 ? 0.608 -34.281 -27.703 1 94.94 461 GLU B CA 1
ATOM 7866 C C . GLU B 1 461 ? 1.935 -33.812 -28.312 1 94.94 461 GLU B C 1
ATOM 7868 O O . GLU B 1 461 ? 2.734 -34.656 -28.75 1 94.94 461 GLU B O 1
ATOM 7873 N N . SER B 1 462 ? 2.117 -32.562 -28.359 1 95 462 SER B N 1
ATOM 7874 C CA . SER B 1 462 ? 3.311 -32.031 -29.031 1 95 462 SER B CA 1
ATOM 7875 C C . SER B 1 462 ? 4.562 -32.312 -28.203 1 95 462 SER B C 1
ATOM 7877 O O . SER B 1 462 ? 5.625 -32.594 -28.766 1 95 462 SER B O 1
ATOM 7879 N N . SER B 1 463 ? 4.465 -32.219 -26.922 1 92.25 463 SER B N 1
ATOM 7880 C CA . SER B 1 463 ? 5.617 -32.438 -26.047 1 92.25 463 SER B CA 1
ATOM 7881 C C . SER B 1 463 ? 6.098 -33.906 -26.109 1 92.25 463 SER B C 1
ATOM 7883 O O . SER B 1 463 ? 5.332 -34.812 -25.844 1 92.25 463 SER B O 1
ATOM 7885 N N . GLY B 1 464 ? 7.332 -34.094 -26.453 1 89.12 464 GLY B N 1
ATOM 7886 C CA . GLY B 1 464 ? 7.895 -35.438 -26.562 1 89.12 464 GLY B CA 1
ATOM 7887 C C . GLY B 1 464 ? 7.672 -36.062 -27.922 1 89.12 464 GLY B C 1
ATOM 7888 O O . GLY B 1 464 ? 8.195 -37.156 -28.203 1 89.12 464 GLY B O 1
ATOM 7889 N N . ALA B 1 465 ? 6.973 -35.375 -28.797 1 95.25 465 ALA B N 1
ATOM 7890 C CA . ALA B 1 465 ? 6.719 -35.906 -30.141 1 95.25 465 ALA B CA 1
ATOM 7891 C C . ALA B 1 465 ? 7.906 -35.625 -31.062 1 95.25 465 ALA B C 1
ATOM 7893 O O . ALA B 1 465 ? 8.867 -34.969 -30.672 1 95.25 465 ALA B O 1
ATOM 7894 N N . VAL B 1 466 ? 7.801 -36.281 -32.219 1 95 466 VAL B N 1
ATOM 7895 C CA . VAL B 1 466 ? 8.797 -36.062 -33.25 1 95 466 VAL B CA 1
ATOM 7896 C C . VAL B 1 466 ? 8.195 -35.188 -34.375 1 95 466 VAL B C 1
ATOM 7898 O O . VAL B 1 466 ? 7.117 -35.5 -34.875 1 95 466 VAL B O 1
ATOM 7901 N N . ILE B 1 467 ? 8.898 -34.125 -34.688 1 95.88 467 ILE B N 1
ATOM 7902 C CA . ILE B 1 467 ? 8.438 -33.219 -35.719 1 95.88 467 ILE B CA 1
ATOM 7903 C C . ILE B 1 467 ? 8.93 -33.719 -37.094 1 95.88 467 ILE B C 1
ATOM 7905 O O . ILE B 1 467 ? 10.055 -34.188 -37.219 1 95.88 467 ILE B O 1
ATOM 7909 N N . HIS B 1 468 ? 8.078 -33.594 -38.156 1 95.38 468 HIS B N 1
ATOM 7910 C CA . HIS B 1 468 ? 8.406 -34 -39.5 1 95.38 468 HIS B CA 1
ATOM 7911 C C . HIS B 1 468 ? 8.32 -32.781 -40.469 1 95.38 468 HIS B C 1
ATOM 7913 O O . HIS B 1 468 ? 7.441 -31.938 -40.312 1 95.38 468 HIS B O 1
ATOM 7919 N N . PRO B 1 469 ? 9.266 -32.75 -41.406 1 93.25 469 PRO B N 1
ATOM 7920 C CA . PRO B 1 469 ? 9.156 -31.688 -42.406 1 93.25 469 PRO B CA 1
ATOM 7921 C C . PRO B 1 469 ? 7.848 -31.75 -43.188 1 93.25 469 PRO B C 1
ATOM 7923 O O . PRO B 1 469 ? 7.395 -32.844 -43.531 1 93.25 469 PRO B O 1
ATOM 7926 N N . VAL B 1 470 ? 7.25 -30.609 -43.281 1 92.25 470 VAL B N 1
ATOM 7927 C CA . VAL B 1 470 ? 6.008 -30.5 -44.062 1 92.25 470 VAL B CA 1
ATOM 7928 C C . VAL B 1 470 ? 6.18 -29.484 -45.188 1 92.25 470 VAL B C 1
ATOM 7930 O O . VAL B 1 470 ? 6.82 -28.438 -45 1 92.25 470 VAL B O 1
ATOM 7933 N N . ARG B 1 471 ? 5.719 -29.828 -46.25 1 88.56 471 ARG B N 1
ATOM 7934 C CA . ARG B 1 471 ? 5.676 -28.906 -47.406 1 88.56 471 ARG B CA 1
ATOM 7935 C C . ARG B 1 471 ? 4.234 -28.578 -47.781 1 88.56 471 ARG B C 1
ATOM 7937 O O . ARG B 1 471 ? 3.418 -29.484 -47.969 1 88.56 471 ARG B O 1
ATOM 7944 N N . LEU B 1 472 ? 3.961 -27.234 -47.719 1 84.44 472 LEU B N 1
ATOM 7945 C CA . LEU B 1 472 ? 2.656 -26.734 -48.125 1 84.44 472 LEU B CA 1
ATOM 7946 C C . LEU B 1 472 ? 2.703 -26.219 -49.562 1 84.44 472 LEU B C 1
ATOM 7948 O O . LEU B 1 472 ? 3.533 -25.359 -49.875 1 84.44 472 LEU B O 1
ATOM 7952 N N . ASN B 1 473 ? 1.994 -26.797 -50.5 1 81.19 473 ASN B N 1
ATOM 7953 C CA . ASN B 1 473 ? 1.859 -26.312 -51.875 1 81.19 473 ASN B CA 1
ATOM 7954 C C . ASN B 1 473 ? 0.521 -25.609 -52.062 1 81.19 473 ASN B C 1
ATOM 7956 O O . ASN B 1 473 ? -0.494 -26.266 -52.312 1 81.19 473 ASN B O 1
ATOM 7960 N N . SER B 1 474 ? 0.497 -24.297 -51.875 1 82 474 SER B N 1
ATOM 7961 C CA . SER B 1 474 ? -0.723 -23.516 -52.062 1 82 474 SER B CA 1
ATOM 7962 C C . SER B 1 474 ? -0.406 -22.078 -52.406 1 82 474 SER B C 1
ATOM 7964 O O . SER B 1 474 ? 0.617 -21.531 -52 1 82 474 SER B O 1
ATOM 7966 N N . SER B 1 475 ? -1.208 -21.422 -53.25 1 79.19 475 SER B N 1
ATOM 7967 C CA . SER B 1 475 ? -1.089 -20 -53.562 1 79.19 475 SER B CA 1
ATOM 7968 C C . SER B 1 475 ? -1.399 -19.141 -52.344 1 79.19 475 SER B C 1
ATOM 7970 O O . SER B 1 475 ? -1.102 -17.953 -52.312 1 79.19 475 SER B O 1
ATOM 7972 N N . TYR B 1 476 ? -1.914 -19.766 -51.25 1 81.06 476 TYR B N 1
ATOM 7973 C CA . TYR B 1 476 ? -2.301 -19.047 -50.031 1 81.06 476 TYR B CA 1
ATOM 7974 C C . TYR B 1 476 ? -1.297 -19.297 -48.938 1 81.06 476 TYR B C 1
ATOM 7976 O O . TYR B 1 476 ? -1.618 -19.125 -47.75 1 81.06 476 TYR B O 1
ATOM 7984 N N . SER B 1 477 ? -0.187 -19.625 -49.25 1 78.44 477 SER B N 1
ATOM 7985 C CA . SER B 1 477 ? 0.793 -20.047 -48.25 1 78.44 477 SER B CA 1
ATOM 7986 C C . SER B 1 477 ? 1.046 -18.953 -47.219 1 78.44 477 SER B C 1
ATOM 7988 O O . SER B 1 477 ? 1.364 -19.25 -46.062 1 78.44 477 SER B O 1
ATOM 7990 N N . GLY B 1 478 ? 0.743 -17.781 -47.562 1 85.12 478 GLY B N 1
ATOM 7991 C CA . GLY B 1 478 ? 0.989 -16.672 -46.656 1 85.12 478 GLY B CA 1
ATOM 7992 C C . GLY B 1 478 ? -0.01 -16.609 -45.531 1 85.12 478 GLY B C 1
ATOM 7993 O O . GLY B 1 478 ? 0.227 -15.922 -44.531 1 85.12 478 GLY B O 1
ATOM 7994 N N . SER B 1 479 ? -1.096 -17.344 -45.656 1 93 479 SER B N 1
ATOM 7995 C CA . SER B 1 479 ? -2.129 -17.312 -44.625 1 93 479 SER B CA 1
ATOM 7996 C C . SER B 1 479 ? -2.311 -18.688 -44 1 93 479 SER B C 1
ATOM 7998 O O . SER B 1 479 ? -3.34 -18.969 -43.375 1 93 479 SER B O 1
ATOM 8000 N N . LEU B 1 480 ? -1.322 -19.531 -44.25 1 94.81 480 LEU B N 1
ATOM 8001 C CA . LEU B 1 480 ? -1.422 -20.891 -43.75 1 94.81 480 LEU B CA 1
ATOM 8002 C C . LEU B 1 480 ? -0.232 -21.234 -42.844 1 94.81 480 LEU B C 1
ATOM 8004 O O . LEU B 1 480 ? 0.836 -20.625 -42.969 1 94.81 480 LEU B O 1
ATOM 8008 N N . ALA B 1 481 ? -0.394 -22.109 -41.938 1 95.69 481 ALA B N 1
ATOM 8009 C CA . ALA B 1 481 ? 0.642 -22.766 -41.156 1 95.69 481 ALA B CA 1
ATOM 8010 C C . ALA B 1 481 ? 0.305 -24.25 -40.906 1 95.69 481 ALA B C 1
ATOM 8012 O O . ALA B 1 481 ? -0.866 -24.609 -40.781 1 95.69 481 ALA B O 1
ATOM 8013 N N . ALA B 1 482 ? 1.331 -25.062 -40.969 1 95.62 482 ALA B N 1
ATOM 8014 C CA . ALA B 1 482 ? 1.074 -26.5 -40.75 1 95.62 482 ALA B CA 1
ATOM 8015 C C . ALA B 1 482 ? 2.271 -27.188 -40.125 1 95.62 482 ALA B C 1
ATOM 8017 O O . ALA B 1 482 ? 3.408 -26.734 -40.25 1 95.62 482 ALA B O 1
ATOM 8018 N N . SER B 1 483 ? 1.988 -28.219 -39.438 1 96.38 483 SER B N 1
ATOM 8019 C CA . SER B 1 483 ? 3.021 -29.078 -38.875 1 96.38 483 SER B CA 1
ATOM 8020 C C . SER B 1 483 ? 2.557 -30.531 -38.844 1 96.38 483 SER B C 1
ATOM 8022 O O . SER B 1 483 ? 1.36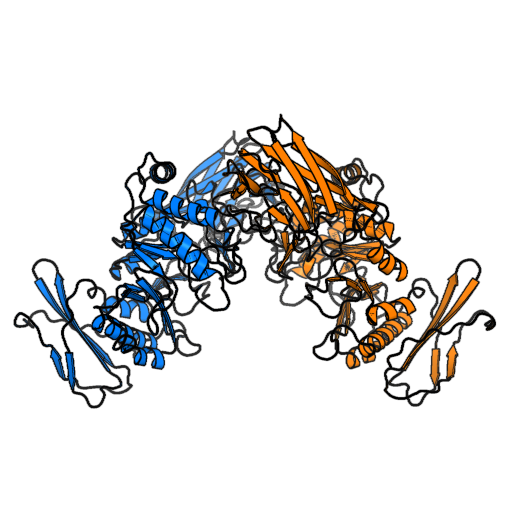2 -30.812 -38.969 1 96.38 483 SER B O 1
ATOM 8024 N N . ALA B 1 484 ? 3.496 -31.406 -38.781 1 95.88 484 ALA B N 1
ATOM 8025 C CA . ALA B 1 484 ? 3.246 -32.844 -38.625 1 95.88 484 ALA B CA 1
ATOM 8026 C C . ALA B 1 484 ? 4.133 -33.438 -37.531 1 95.88 484 ALA B C 1
ATOM 8028 O O . ALA B 1 484 ? 5.348 -33.219 -37.531 1 95.88 484 ALA B O 1
ATOM 8029 N N . ILE B 1 485 ? 3.482 -34.188 -36.688 1 96.12 485 ILE B N 1
ATOM 8030 C CA . ILE B 1 485 ? 4.254 -34.812 -35.656 1 96.12 485 ILE B CA 1
ATOM 8031 C C . ILE B 1 485 ? 3.838 -36.281 -35.531 1 96.12 485 ILE B C 1
ATOM 8033 O O . ILE B 1 485 ? 2.738 -36.656 -35.938 1 96.12 485 ILE B O 1
ATOM 8037 N N . THR B 1 486 ? 4.73 -37.125 -34.969 1 95.38 486 THR B N 1
ATOM 8038 C CA . THR B 1 486 ? 4.383 -38.469 -34.5 1 95.38 486 THR B CA 1
ATOM 8039 C C . THR B 1 486 ? 4.637 -38.594 -33 1 95.38 486 THR B C 1
ATOM 8041 O O . THR B 1 486 ? 5.594 -38.031 -32.469 1 95.38 486 THR B O 1
ATOM 8044 N N . TRP B 1 487 ? 3.748 -39.188 -32.344 1 93.38 487 TRP B N 1
ATOM 8045 C CA . TRP B 1 487 ? 3.93 -39.438 -30.938 1 93.38 487 TRP B CA 1
ATOM 8046 C C . TRP B 1 487 ? 3.441 -40.844 -30.578 1 93.38 487 TRP B C 1
ATOM 8048 O O . TRP B 1 487 ? 2.719 -41.469 -31.359 1 93.38 487 TRP B O 1
ATOM 8058 N N . ARG B 1 488 ? 3.957 -41.312 -29.453 1 92.25 488 ARG B N 1
ATOM 8059 C CA . ARG B 1 488 ? 3.617 -42.656 -29 1 92.25 488 ARG B CA 1
ATOM 8060 C C . ARG B 1 488 ? 2.576 -42.594 -27.891 1 92.25 488 ARG B C 1
ATOM 8062 O O . ARG B 1 488 ? 2.666 -41.781 -26.984 1 92.25 488 ARG B O 1
ATOM 8069 N N . ASP B 1 489 ? 1.583 -43.312 -28.109 1 89.56 489 ASP B N 1
ATOM 8070 C CA . ASP B 1 489 ? 0.612 -43.625 -27.047 1 89.56 489 ASP B CA 1
ATOM 8071 C C . ASP B 1 489 ? 0.512 -45.125 -26.797 1 89.56 489 ASP B C 1
ATOM 8073 O O . ASP B 1 489 ? -0.102 -45.844 -27.578 1 89.56 489 ASP B O 1
ATOM 8077 N N . ASN B 1 490 ? 1.14 -45.531 -25.703 1 87.44 490 ASN B N 1
ATOM 8078 C CA . ASN B 1 490 ? 1.318 -46.938 -25.438 1 87.44 490 ASN B CA 1
ATOM 8079 C C . ASN B 1 490 ? 2.066 -47.656 -26.562 1 87.44 490 ASN B C 1
ATOM 8081 O O . ASN B 1 490 ? 3.164 -47.219 -26.938 1 87.44 490 ASN B O 1
ATOM 8085 N N . GLU B 1 491 ? 1.438 -48.594 -27.219 1 88.75 491 GLU B N 1
ATOM 8086 C CA . GLU B 1 491 ? 2.129 -49.406 -28.234 1 88.75 491 GLU B CA 1
ATOM 8087 C C . GLU B 1 491 ? 1.873 -48.844 -29.625 1 88.75 491 GLU B C 1
ATOM 8089 O O . GLU B 1 491 ? 2.533 -49.219 -30.594 1 88.75 491 GLU B O 1
ATOM 8094 N N . ASP B 1 492 ? 1.154 -47.781 -29.688 1 89.81 492 ASP B N 1
ATOM 8095 C CA . ASP B 1 492 ? 0.785 -47.25 -30.984 1 89.81 492 ASP B CA 1
ATOM 8096 C C . ASP B 1 492 ? 1.521 -45.938 -31.266 1 89.81 492 ASP B C 1
ATOM 8098 O O . ASP B 1 492 ? 1.784 -45.156 -30.344 1 89.81 492 ASP B O 1
ATOM 8102 N N . ILE B 1 493 ? 1.862 -45.75 -32.531 1 93 493 ILE B N 1
ATOM 8103 C CA . ILE B 1 493 ? 2.416 -44.5 -33 1 93 493 ILE B CA 1
ATOM 8104 C C . ILE B 1 493 ? 1.368 -43.75 -33.844 1 93 493 ILE B C 1
ATOM 8106 O O . ILE B 1 493 ? 0.768 -44.312 -34.75 1 93 493 ILE B O 1
ATOM 8110 N N . PHE B 1 494 ? 1.134 -42.5 -33.5 1 93.94 494 PHE B N 1
ATOM 8111 C CA . PHE B 1 494 ? 0.128 -41.688 -34.156 1 93.94 494 PHE B CA 1
ATOM 8112 C C . PHE B 1 494 ? 0.782 -40.562 -34.938 1 93.94 494 PHE B C 1
ATOM 8114 O O . PHE B 1 494 ? 1.808 -40.031 -34.531 1 93.94 494 PHE B O 1
ATOM 8121 N N . LEU B 1 495 ? 0.234 -40.312 -36.125 1 94.81 495 LEU B N 1
ATOM 8122 C CA . LEU B 1 495 ? 0.574 -39.125 -36.906 1 94.81 495 LEU B CA 1
ATOM 8123 C C . LEU B 1 495 ? -0.492 -38.031 -36.75 1 94.81 495 LEU B C 1
ATOM 8125 O O . LEU B 1 495 ? -1.688 -38.312 -36.875 1 94.81 495 LEU B O 1
ATOM 8129 N N . ARG B 1 496 ? -0.08 -36.844 -36.375 1 95.44 496 ARG B N 1
ATOM 8130 C CA . ARG B 1 496 ? -0.981 -35.719 -36.344 1 95.44 496 ARG B CA 1
ATOM 8131 C C . ARG B 1 496 ? -0.496 -34.594 -37.25 1 95.44 496 ARG B C 1
ATOM 8133 O O . ARG B 1 496 ? 0.658 -34.156 -37.156 1 95.44 496 ARG B O 1
ATOM 8140 N N . ILE B 1 497 ? -1.337 -34.219 -38.125 1 95 497 ILE B N 1
ATOM 8141 C CA . ILE B 1 497 ? -1.108 -33.031 -38.969 1 95 497 ILE B CA 1
ATOM 8142 C C . ILE B 1 497 ? -1.983 -31.875 -38.469 1 95 497 ILE B C 1
ATOM 8144 O O . ILE B 1 497 ? -3.193 -32.031 -38.312 1 95 497 ILE B O 1
ATOM 8148 N N . LYS B 1 498 ? -1.319 -30.766 -38.156 1 97.25 498 LYS B N 1
ATOM 8149 C CA . LYS B 1 498 ? -2.029 -29.547 -37.781 1 97.25 498 LYS B CA 1
ATOM 8150 C C . LYS B 1 498 ? -1.973 -28.5 -38.875 1 97.25 498 LYS B C 1
ATOM 8152 O O . LYS B 1 498 ? -0.914 -28.25 -39.469 1 97.25 498 LYS B O 1
ATOM 8157 N N . ILE B 1 499 ? -3.133 -27.891 -39.188 1 95.31 499 ILE B N 1
ATOM 8158 C CA . ILE B 1 499 ? -3.209 -26.875 -40.25 1 95.31 499 ILE B CA 1
ATOM 8159 C C . ILE B 1 499 ? -4.004 -25.672 -39.75 1 95.31 499 ILE B C 1
ATOM 8161 O O . ILE B 1 499 ? -5.062 -25.828 -39.125 1 95.31 499 ILE B O 1
ATOM 8165 N N . VAL B 1 500 ? -3.461 -24.5 -39.969 1 97 500 VAL B N 1
ATOM 8166 C CA . VAL B 1 500 ? -4.145 -23.25 -39.688 1 97 500 VAL B CA 1
ATOM 8167 C C . VAL B 1 500 ? -4.434 -22.5 -40.969 1 97 500 VAL B C 1
ATOM 8169 O O . VAL B 1 500 ? -3.537 -22.281 -41.781 1 97 500 VAL B O 1
ATOM 8172 N N . ASN B 1 501 ? -5.613 -22.156 -41.188 1 95.62 501 ASN B N 1
ATOM 8173 C CA . ASN B 1 501 ? -6.023 -21.203 -42.219 1 95.62 501 ASN B CA 1
ATOM 8174 C C . ASN B 1 501 ? -6.438 -19.875 -41.594 1 95.62 501 ASN B C 1
ATOM 8176 O O . ASN B 1 501 ? -7.566 -19.719 -41.125 1 95.62 501 ASN B O 1
ATOM 8180 N N . PHE B 1 502 ? -5.562 -18.922 -41.688 1 95.31 502 PHE B N 1
ATOM 8181 C CA . PHE B 1 502 ? -5.75 -17.641 -41.031 1 95.31 502 PHE B CA 1
ATOM 8182 C C . PHE B 1 502 ? -6.473 -16.656 -41.938 1 95.31 502 PHE B C 1
ATOM 8184 O O . PHE B 1 502 ? -7.047 -15.672 -41.469 1 95.31 502 PHE B O 1
ATOM 8191 N N . GLY B 1 503 ? -6.496 -16.984 -43.188 1 90.06 503 GLY B N 1
ATOM 8192 C CA . GLY B 1 503 ? -7.121 -16.109 -44.156 1 90.06 503 GLY B CA 1
ATOM 8193 C C . GLY B 1 503 ? -8.617 -16.312 -44.281 1 90.06 503 GLY B C 1
ATOM 8194 O O . GLY B 1 503 ? -9.164 -17.281 -43.75 1 90.06 503 GLY B O 1
ATOM 8195 N N . PRO B 1 504 ? -9.266 -15.469 -45 1 88.31 504 PRO B N 1
ATOM 8196 C CA . PRO B 1 504 ? -10.727 -15.508 -45.125 1 88.31 504 PRO B CA 1
ATOM 8197 C C . PRO B 1 504 ? -11.211 -16.531 -46.156 1 88.31 504 PRO B C 1
ATOM 8199 O O . PRO B 1 504 ? -12.406 -16.844 -46.188 1 88.31 504 PRO B O 1
ATOM 8202 N N . ASN B 1 505 ? -10.32 -17.125 -46.875 1 88.06 505 ASN B N 1
ATOM 8203 C CA . ASN B 1 505 ? -10.734 -17.969 -47.969 1 88.06 505 ASN B CA 1
ATOM 8204 C C . ASN B 1 505 ? -10.656 -19.453 -47.625 1 88.06 505 ASN B C 1
ATOM 8206 O O . ASN B 1 505 ? -9.758 -19.859 -46.875 1 88.06 505 ASN B O 1
ATOM 8210 N N . THR B 1 506 ? -11.586 -20.219 -48.188 1 89.62 506 THR B N 1
ATOM 8211 C CA . THR B 1 506 ? -11.453 -21.672 -48.156 1 89.62 506 THR B CA 1
ATOM 8212 C C . THR B 1 506 ? -10.258 -22.125 -49 1 89.62 506 THR B C 1
ATOM 8214 O O . THR B 1 506 ? -10.078 -21.656 -50.125 1 89.62 506 THR B O 1
ATOM 8217 N N . VAL B 1 507 ? -9.539 -23.016 -48.375 1 90.19 507 VAL B N 1
ATOM 8218 C CA . VAL B 1 507 ? -8.328 -23.438 -49.062 1 90.19 507 VAL B CA 1
ATOM 8219 C C . VAL B 1 507 ? -8.344 -24.938 -49.281 1 90.19 507 VAL B C 1
ATOM 8221 O O . VAL B 1 507 ? -8.578 -25.703 -48.344 1 90.19 507 VAL B O 1
ATOM 8224 N N . ASN B 1 508 ? -8.234 -25.391 -50.562 1 86.62 508 ASN B N 1
ATOM 8225 C CA . ASN B 1 508 ? -7.891 -26.766 -50.844 1 86.62 508 ASN B CA 1
ATOM 8226 C C . ASN B 1 508 ? -6.383 -27 -50.75 1 86.62 508 ASN B C 1
ATOM 8228 O O . ASN B 1 508 ? -5.613 -26.328 -51.438 1 86.62 508 ASN B O 1
ATOM 8232 N N . LEU B 1 509 ? -6.078 -27.922 -49.812 1 85.38 509 LEU B N 1
ATOM 8233 C CA . LEU B 1 509 ? -4.648 -28.031 -49.562 1 85.38 509 LEU B CA 1
ATOM 8234 C C . LEU B 1 509 ? -4.184 -29.469 -49.656 1 85.38 509 LEU B C 1
ATOM 8236 O O . LEU B 1 509 ? -4.914 -30.391 -49.25 1 85.38 509 LEU B O 1
ATOM 8240 N N . THR B 1 510 ? -3.076 -29.672 -50.406 1 84.44 510 THR B N 1
ATOM 8241 C CA . THR B 1 510 ? -2.328 -30.922 -50.344 1 84.44 510 THR B CA 1
ATOM 8242 C C . THR B 1 510 ? -1.054 -30.75 -49.531 1 84.44 510 THR B C 1
ATOM 8244 O O . THR B 1 510 ? -0.278 -29.828 -49.75 1 84.44 510 THR B O 1
ATOM 8247 N N . LEU B 1 511 ? -0.968 -31.609 -48.5 1 86.44 511 LEU B N 1
ATOM 8248 C CA . LEU B 1 511 ? 0.197 -31.562 -47.625 1 86.44 511 LEU B CA 1
ATOM 8249 C C . LEU B 1 511 ? 1 -32.875 -47.719 1 86.44 511 LEU B C 1
ATOM 8251 O O . LEU B 1 511 ? 0.425 -33.938 -47.844 1 86.44 511 LEU B O 1
ATOM 8255 N N . SER B 1 512 ? 2.334 -32.688 -47.844 1 87 512 SER B N 1
ATOM 8256 C CA . SER B 1 512 ? 3.246 -33.812 -47.812 1 87 512 SER B CA 1
ATOM 8257 C C . SER B 1 512 ? 4.117 -33.781 -46.562 1 87 512 SER B C 1
ATOM 8259 O O . SER B 1 512 ? 4.793 -32.781 -46.312 1 87 512 SER B O 1
ATOM 8261 N N . ALA B 1 513 ? 3.979 -34.875 -45.812 1 87.44 513 ALA B N 1
ATOM 8262 C CA . ALA B 1 513 ? 4.871 -35.062 -44.688 1 87.44 513 ALA B CA 1
ATOM 8263 C C . ALA B 1 513 ? 5.93 -36.125 -45 1 87.44 513 ALA B C 1
ATOM 8265 O O . ALA B 1 513 ? 5.613 -37.188 -45.531 1 87.44 513 ALA B O 1
ATOM 8266 N N . THR B 1 514 ? 7.156 -35.781 -44.719 1 88.5 514 THR B N 1
ATOM 8267 C CA . THR B 1 514 ? 8.242 -36.719 -45 1 88.5 514 THR B CA 1
ATOM 8268 C C . THR B 1 514 ? 8.938 -37.125 -43.719 1 88.5 514 THR B C 1
ATOM 8270 O O . THR B 1 514 ? 8.711 -36.562 -42.656 1 88.5 514 THR B O 1
ATOM 8273 N N . GLY B 1 515 ? 9.711 -38.219 -43.781 1 87.12 515 GLY B N 1
ATOM 8274 C CA . GLY B 1 515 ? 10.492 -38.688 -42.625 1 87.12 515 GLY B CA 1
ATOM 8275 C C . GLY B 1 515 ? 9.727 -39.656 -41.719 1 87.12 515 GLY B C 1
ATOM 8276 O O . GLY B 1 515 ? 10.117 -39.875 -40.594 1 87.12 515 GLY B O 1
ATOM 8277 N N . LEU B 1 516 ? 8.625 -40.156 -42.344 1 89.69 516 LEU B N 1
ATOM 8278 C CA . LEU B 1 516 ? 7.848 -41.125 -41.594 1 89.69 516 LEU B CA 1
ATOM 8279 C C . LEU B 1 516 ? 8.492 -42.5 -41.688 1 89.69 516 LEU B C 1
ATOM 8281 O O . LEU B 1 516 ? 9.023 -42.875 -42.719 1 89.69 516 LEU B O 1
ATOM 8285 N N . GLU B 1 517 ? 8.57 -43.156 -40.594 1 83.38 517 GLU B N 1
ATOM 8286 C CA . GLU B 1 517 ? 9.258 -44.438 -40.5 1 83.38 517 GLU B CA 1
ATOM 8287 C C . GLU B 1 517 ? 8.414 -45.562 -41.125 1 83.38 517 GLU B C 1
ATOM 8289 O O . GLU B 1 517 ? 8.945 -46.594 -41.5 1 83.38 517 GLU B O 1
ATOM 8294 N N . ALA B 1 518 ? 7.121 -45.438 -41.125 1 83.12 518 ALA B N 1
ATOM 8295 C CA . ALA B 1 518 ? 6.242 -46.5 -41.656 1 83.12 518 ALA B CA 1
ATOM 8296 C C . ALA B 1 518 ? 5.035 -45.875 -42.375 1 83.12 518 ALA B C 1
ATOM 8298 O O . ALA B 1 518 ? 4.793 -44.688 -42.281 1 83.12 518 ALA B O 1
ATOM 8299 N N . GLY B 1 519 ? 4.41 -46.781 -43.125 1 85.19 519 GLY B N 1
ATOM 8300 C CA . GLY B 1 519 ? 3.176 -46.344 -43.75 1 85.19 519 GLY B CA 1
ATOM 8301 C C . GLY B 1 519 ? 2.08 -46 -42.781 1 85.19 519 GLY B C 1
ATOM 8302 O O . GLY B 1 519 ? 2.111 -46.438 -41.625 1 85.19 519 GLY B O 1
ATOM 8303 N N . VAL B 1 520 ? 1.215 -45.094 -43.156 1 89 520 VAL B N 1
ATOM 8304 C CA . VAL B 1 520 ? 0.145 -44.594 -42.312 1 89 520 VAL B CA 1
ATOM 8305 C C . VAL B 1 520 ? -1.117 -45.438 -42.531 1 89 520 VAL B C 1
ATOM 8307 O O . VAL B 1 520 ? -1.558 -45.594 -43.656 1 89 520 VAL B O 1
ATOM 8310 N N . ASP B 1 521 ? -1.587 -46.094 -41.5 1 88.81 521 ASP B N 1
ATOM 8311 C CA . ASP B 1 521 ? -2.896 -46.75 -41.531 1 88.81 521 ASP B CA 1
ATOM 8312 C C . ASP B 1 521 ? -4.016 -45.719 -41.312 1 88.81 521 ASP B C 1
ATOM 8314 O O . ASP B 1 521 ? -4.152 -45.188 -40.219 1 88.81 521 ASP B O 1
ATOM 8318 N N . THR B 1 522 ? -4.824 -45.5 -42.281 1 87.44 522 THR B N 1
ATOM 8319 C CA . THR B 1 522 ? -5.824 -44.438 -42.219 1 87.44 522 THR B CA 1
ATOM 8320 C C . THR B 1 522 ? -7.129 -44.938 -41.625 1 87.44 522 THR B C 1
ATOM 8322 O O . THR B 1 522 ? -8.102 -44.188 -41.531 1 87.44 522 THR B O 1
ATOM 8325 N N . SER B 1 523 ? -7.277 -46.281 -41.281 1 87 523 SER B N 1
ATOM 8326 C CA . SER B 1 523 ? -8.516 -46.844 -40.781 1 87 523 SER B CA 1
ATOM 8327 C C . SER B 1 523 ? -8.953 -46.188 -39.5 1 87 523 SER B C 1
ATOM 8329 O O . SER B 1 523 ? -10.141 -46.188 -39.156 1 87 523 SER B O 1
ATOM 8331 N N . ARG B 1 524 ? -8.055 -45.594 -38.75 1 83.88 524 ARG B N 1
ATOM 8332 C CA . ARG B 1 524 ? -8.375 -44.969 -37.469 1 83.88 524 ARG B CA 1
ATOM 8333 C C . ARG B 1 524 ? -8.125 -43.438 -37.531 1 83.88 524 ARG B C 1
ATOM 8335 O O . ARG B 1 524 ? -7.871 -42.812 -36.5 1 83.88 524 ARG B O 1
ATOM 8342 N N . SER B 1 525 ? -8.273 -42.906 -38.625 1 89.75 525 SER B N 1
ATOM 8343 C CA . SER B 1 525 ? -8.031 -41.469 -38.781 1 89.75 525 SER B CA 1
ATOM 8344 C C . SER B 1 525 ? -9.195 -40.656 -38.25 1 89.75 525 SER B C 1
ATOM 8346 O O . SER B 1 525 ? -10.352 -41.062 -38.344 1 89.75 525 SER B O 1
ATOM 8348 N N . ALA B 1 526 ? -8.914 -39.594 -37.531 1 91.75 526 ALA B N 1
ATOM 8349 C CA . ALA B 1 526 ? -9.906 -38.656 -37.062 1 91.75 526 ALA B CA 1
ATOM 8350 C C . ALA B 1 526 ? -9.508 -37.219 -37.375 1 91.75 526 ALA B C 1
ATOM 8352 O O . ALA B 1 526 ? -8.328 -36.906 -37.531 1 91.75 526 ALA B O 1
ATOM 8353 N N . VAL B 1 527 ? -10.547 -36.375 -37.656 1 92.75 527 VAL B N 1
ATOM 8354 C CA . VAL B 1 527 ? -10.336 -34.969 -37.906 1 92.75 527 VAL B CA 1
ATOM 8355 C C . VAL B 1 527 ? -11.078 -34.125 -36.844 1 92.75 527 VAL B C 1
ATOM 8357 O O . VAL B 1 527 ? -12.25 -34.406 -36.562 1 92.75 527 VAL B O 1
ATOM 8360 N N . THR B 1 528 ? -10.391 -33.281 -36.219 1 94.31 528 THR B N 1
ATOM 8361 C CA . THR B 1 528 ? -10.977 -32.25 -35.344 1 94.31 528 THR B CA 1
ATOM 8362 C C . THR B 1 528 ? -10.797 -30.859 -35.938 1 94.31 528 THR B C 1
ATOM 8364 O O . THR B 1 528 ? -9.695 -30.5 -36.344 1 94.31 528 THR B O 1
ATOM 8367 N N . VAL B 1 529 ? -11.883 -30.062 -36.031 1 94.12 529 VAL B N 1
ATOM 8368 C CA . VAL B 1 529 ? -11.859 -28.719 -36.625 1 94.12 529 VAL B CA 1
ATOM 8369 C C . VAL B 1 529 ? -12.344 -27.703 -35.594 1 94.12 529 VAL B C 1
ATOM 8371 O O . VAL B 1 529 ? -13.367 -27.906 -34.938 1 94.12 529 VAL B O 1
ATOM 8374 N N . LEU B 1 530 ? -11.594 -26.703 -35.344 1 94.31 530 LEU B N 1
ATOM 8375 C CA . LEU B 1 530 ? -12.031 -25.516 -34.625 1 94.31 530 LEU B CA 1
ATOM 8376 C C . LEU B 1 530 ? -12.422 -24.391 -35.562 1 94.31 530 LEU B C 1
ATOM 8378 O O . LEU B 1 530 ? -11.578 -23.906 -36.344 1 94.31 530 LEU B O 1
ATOM 8382 N N . THR B 1 531 ? -13.695 -24.047 -35.594 1 90.88 531 THR B N 1
ATOM 8383 C CA . THR B 1 531 ? -14.203 -23.062 -36.562 1 90.88 531 THR B CA 1
ATOM 8384 C C . THR B 1 531 ? -15.273 -22.188 -35.906 1 90.88 531 THR B C 1
ATOM 8386 O O . THR B 1 531 ? -15.688 -22.438 -34.781 1 90.88 531 THR B O 1
ATOM 8389 N N . SER B 1 532 ? -15.438 -20.953 -36.469 1 79.81 532 SER B N 1
ATOM 8390 C CA . SER B 1 532 ? -16.516 -20.094 -36 1 79.81 532 SER B CA 1
ATOM 8391 C C . SER B 1 532 ? -17.625 -20 -37.062 1 79.81 532 SER B C 1
ATOM 8393 O O . SER B 1 532 ? -17.359 -20.203 -38.25 1 79.81 532 SER B O 1
ATOM 8395 N N . ASN B 1 533 ? -18.891 -19.938 -36.656 1 64.12 533 ASN B N 1
ATOM 8396 C CA . ASN B 1 533 ? -20.016 -19.734 -37.594 1 64.12 533 ASN B CA 1
ATOM 8397 C C . ASN B 1 533 ? -20.078 -18.297 -38.094 1 64.12 533 ASN B C 1
ATOM 8399 O O . ASN B 1 533 ? -19.75 -17.359 -37.344 1 64.12 533 ASN B O 1
#

Organism: Aegilops tauschii subsp. strangulata (NCBI:txid200361)

Nearest PDB structures (foldseek):
  6zpy-assembly1_AAA  TM=8.325E-01  e=6.347E-43  Meripilus giganteus
  8ic1-assembly1_A  TM=6.722E-01  e=6.381E-06  Microbacterium arabinogalactanolyticum
  8hhv-assembly1_A  TM=6.619E-01  e=1.265E-05  Microbacterium arabinogalactanolyticum
  8h3u-assembly1_A  TM=5.558E-01  e=2.319E-04  Homo sapiens
  8h3s-assembly1_A  TM=5.163E-01  e=3.456E-04  Homo sapiens

pLDDT: mean 94.75, std 5.1, range [60.59, 98.94]

Sequence (1066 aa):
IKEYSFEAGGPYTPSNIDPWSIIGDESSIYVKTERASCFSRNMVALRMEILCAKCPAGGVGIYNPGFWGMNIEEGKSYNLVMYIRSLESVELTASLTCSDGLQNIAAAVIVDTNVSDWRKIQMQLLAKVTCRTSRLELTTSKRGVIWIDQVSLIPSDTYKGHGFRKELIHMLVDLKPRFLRFPGGTFVEGILLRNAFRWRETIGPWEERPGHYGDVWNYWTDDGLGYYELLQLAEDLGAEPIWVFNAGISRNDQVDTTAIAPFVKDVLDSLEFARGSAKSTWGSVRAAMGHPERFQLKYVAVGNEDCDNTKPFYQGHYLKFYNAIREAYPDIQIISNCDGSSEPLDHPADLYDFHIYNSADDLFLKKDTFSRTSRTGPKVFVSEYAVHVDGDTSKGSLQASLAEAAFLIGLEVNSDIVHMASYAPLFVNDNDRKWTPDAIVFNSWQQYGTPSYWMQTFFGESSGAVIHPVRLNSSYSGSLAASAITWRDNEDIFLRIKIVNFGPNTVNLTLSATGLEAGVDTSRSAVTVLTSNIKEYSFEAGGPYTPSNIDPWSIIGDESSIYVKTERASCFSRNMVALRMEILCAKCPAGGVGIYNPGFWGMNIEEGKSYNLVMYIRSLESVELTASLTCSDGLQNIAAAVIVDTNVSDWRKIQMQLLAKVTCRTSRLELTTSKRGVIWIDQVSLIPSDTYKGHGFRKELIHMLVDLKPRFLRFPGGTFVEGILLRNAFRWRETIGPWEERPGHYGDVWNYWTDDGLGYYELLQLAEDLGAEPIWVFNAGISRNDQVDTTAIAPFVKDVLDSLEFARGSAKSTWGSVRAAMGHPERFQLKYVAVGNEDCDNTKPFYQGHYLKFYNAIREAYPDIQIISNCDGSSEPLDHPADLYDFHIYNSADDLFLKKDTFSRTSRTGPKVFVSEYAVHVDGDTSKGSLQASLAEAAFLIGLEVNSDIVHMASYAPLFVNDNDRKWTPDAIVFNSWQQYGTPSYWMQTFFGESSGAVIHPVRLNSSYSGSLAASAITWRDNEDIFLRIKIVNFGPNTVNLTLSATGLEAGVDTSRSAVTVLTSN

Foldseek 3Di:
DPCQFQPFQHDDWQGDSPPKDKFDDPQFKDKGWDQCDPAPLRRIWIKIFGRDLAADPPAIFIKFQPFQFAWDAAFFKKKKKKKKAFPAWDWKKKFKDAPVRDDTFWIDIDTDGDRNDIDMDIDMTHGHHTHLRIMITIGDNDGGMMIIGRIDMATCDDDVRLRHHPVQLVLVLLLQAQEDEPPDDLQQAAQDNVQHAAQVLLADDLRNRNWGARRVQGGTDSSVVGPLSRLVSCVSSNHAYEAEHELQHHNHDGDDLVPRVVVLVSVVLSQCLQANACPDPNCVSNVVRPDRDHGPHQHYEYHAPQPDPVRVCSVSSLVSNVVSCCVVPVRRFYEYADDPFPHHDPDAGQEYEDEDEAALVVLLVCLCSNVPGDLDHHAYAPAEDFHADPPRFVQADLLRLLSVLSNVLSCLVVVSRHPYHDYPDAEDEPVRDSGHHHQKYDYNRDIDGGSNSVSSSLCSQSPPWAWWDKDKDFPVVVQKHKTWTWDDDPPDIDIDIDMGGSDPDDDDIDMDTDDDPDDDDCPPDDDDDDDDD/DPCQFQPFQHDDWQGDSPPKDKFDDPQFKDKGWDQCDPAPLRRIWIKIFGRDLAADPPAIFIKFQPFQFAWDAAFFKKKKKKKKAFPAWDWKKKFKDAPVRDDTFWIDIDTDGDRNDIDMDIDMTHGHHTHLRIMITIGDNDGGMMIIGRIDIATCDDDVRLRHHPVQLVLVLLLQAQEDEPPDDLQQAAQDNVQHAAQVLLADDLRNRNWGARNVQGGTDSSVVGPLSRLVSCVSSNHAYEAEHELQHHNHDGDDLVPRVVVLVSVVLSQCLQANACPDPNCVSNVVRPDRDHGPHQHYEYHAPQPDPVNVCSVSSLVSNVVSCCVVPVRRFYEYQDDPFPHHDPDAGQEYEDEDEAALVVLLVCLCSNVPGDLDHHAYAPAEDFHADPPRFAQADLLRLLSVLSNVLSCLVVVSRHPYHDYPDAEDEPVRDSGHHHQKYDYNRDIDGGSNSVSSSLCSQSVPWAWWDKDKDFPVVVQKHKTWTWDDDDPDIDIDIDMGGSDPDDDDIDMDTDDDPDDDDCPPPDDDDDDDD